Protein AF-0000000086360581 (afdb_homodimer)

InterPro domains:
  IPR015590 Aldehyde dehydrogenase domain [PF00171] (24-483)
  IPR016160 Aldehyde dehydrogenase, cysteine active site [PS00070] (280-291)
  IPR016161 Aldehyde/histidinol dehydrogenase [SSF53720] (8-486)
  IPR016162 Aldehyde dehydrogenase, N-terminal [G3DSA:3.40.605.10] (23-482)
  IPR016163 Aldehyde dehydrogenase, C-terminal [G3DSA:3.40.309.10] (256-456)
  IPR029510 Aldehyde dehydrogenase, glutamic acid active site [PS00687] (252-259)

pLDDT: mean 97.23, std 5.76, range [29.47, 99.0]

Nearest PDB structures (foldseek):
  4u3w-assembly1_A  TM=9.763E-01  e=4.351E-63  Burkholderia cenocepacia J2315
  4oub-assembly1_B  TM=9.776E-01  e=4.969E-62  Pseudomonas fluorescens
  2d4e-assembly1_C  TM=9.690E-01  e=3.690E-59  Thermus thermophilus HB8
  9koi-assembly1_B  TM=9.651E-01  e=5.822E-56  Pseudomonas aeruginosa PAO1
  6rtu-assembly1_A-2  TM=9.399E-01  e=2.747E-42  Streptomyces clavuligerus

Secondary structure (DSSP, 8-state):
------PEEP-EEETTEEE--S-EEEEEETTTTEEEEEEE---HHHHHHHHHHHHHHHHHHHHS-HHHHHHHHHHHHHHHHHTHHHHHHHHHHHH---HHHIIIIIHHHHHHHHHHHHHHTTS----EEEEGGGTEEEEEEEEE-SEEEEEE-SSSHHHHHHHHHHHHHHTT-EEEEEE-TTS-HHHHHHHHHHHHHTPPTTTEEE----IIIIIHHHHT-TT--EEEEES-HHHHHHHHHHHGGGT-EEEEE----EEEEE-TTS-HHHHHHHHHHHHHGGGG-STT-EEEEEEEGGGHHHHHHHHHHHHHTS-B--TT-TT-SB---S-HHHHHHHHHHHHHHHHTT-EEEESTTTS-----GGGTTS-----EEEES--TTSHHHHS---SSEEEEEEE--HHHHHHHHH-SSEESEEEEE-S-HHHHHHHHHHS--SEEEESSS----TTS-B--EETTEES-BSHHHHHHHTEEEEEEEEE-/-------EE--EEETTEEE--S-EEEEEETTTTEEEEEEE---HHHHHHHHHHHHHHHHHHHHS-HHHHHHHHHHHHHHHHHTHHHHHHHHHHHH---HHHIIIIIHHHHHHHHHHHHHHTTS----EEEEGGGTEEEEEEEEE-SEEEEEE-SSSHHHHHHHHHHHHHHTT-EEEEEE-TTS-HHHHHHHHHHHHHTPPTTTEEE----IIIIIHHHHT-TT--EEEEES-HHHHHHHHHHHGGGT-EEEEE----EEEEE-TTS-HHHHHHHHHHHHHGGGG-STT-EEEEEEEGGGHHHHHHHHHHHHHTS-B--TT-TT-SB---S-HHHHHHHHHHHHHHHHTT-EEEESTTTS-----GGGTTS-----EEEES--TTSHHHHS---SSEEEEEEE--HHHHHHHHH-SSEESEEEEE-S-HHHHHHHHHHS--SEEEESSS----TTS-B--EETTEES-BSHHHHHHHTEEEEEEEEE-

Structure (mmCIF, N/CA/C/O backbone):
data_AF-0000000086360581-model_v1
#
loop_
_entity.id
_entity.type
_entity.pdbx_description
1 polymer '2-aminomuconic semialdehyde dehydrogenase'
#
loop_
_atom_site.group_PDB
_atom_site.id
_atom_site.type_symbol
_atom_site.label_atom_id
_atom_site.label_alt_id
_atom_site.label_comp_id
_atom_site.label_asym_id
_atom_site.label_entity_id
_atom_site.label_seq_id
_atom_site.pdbx_PDB_ins_code
_atom_site.Cartn_x
_atom_site.Cartn_y
_atom_site.Cartn_z
_atom_site.occupancy
_atom_site.B_iso_or_equiv
_atom_site.auth_seq_id
_atom_site.auth_comp_id
_atom_site.auth_asym_id
_atom_site.auth_atom_id
_atom_site.pdbx_PDB_model_num
ATOM 1 N N . MET A 1 1 ? 27.453 -51.75 -7.883 1 30.14 1 MET A N 1
ATOM 2 C CA . MET A 1 1 ? 28.234 -50.594 -7.461 1 30.14 1 MET A CA 1
ATOM 3 C C . MET A 1 1 ? 27.438 -49.312 -7.648 1 30.14 1 MET A C 1
ATOM 5 O O . MET A 1 1 ? 27.266 -48.844 -8.773 1 30.14 1 MET A O 1
ATOM 9 N N . SER A 1 2 ? 26.281 -49.031 -6.965 1 37.03 2 SER A N 1
ATOM 10 C CA . SER A 1 2 ? 25.281 -47.969 -7.023 1 37.03 2 SER A CA 1
ATOM 11 C C . SER A 1 2 ? 25.953 -46.594 -6.992 1 37.03 2 SER A C 1
ATOM 13 O O . SER A 1 2 ? 26.656 -46.25 -6.043 1 37.03 2 SER A O 1
ATOM 15 N N . GLY A 1 3 ? 26.547 -46.062 -8 1 41.84 3 GLY A N 1
ATOM 16 C CA . GLY A 1 3 ? 27.328 -44.844 -8.109 1 41.84 3 GLY A CA 1
ATOM 17 C C . GLY A 1 3 ? 26.781 -43.719 -7.293 1 41.84 3 GLY A C 1
ATOM 18 O O . GLY A 1 3 ? 25.609 -43.344 -7.434 1 41.84 3 GLY A O 1
ATOM 19 N N . THR A 1 4 ? 27.266 -43.406 -6.156 1 48.91 4 THR A N 1
ATOM 20 C CA . THR A 1 4 ? 26.953 -42.344 -5.199 1 48.91 4 THR A CA 1
ATOM 21 C C . THR A 1 4 ? 26.766 -41.031 -5.914 1 48.91 4 THR A C 1
ATOM 23 O O . THR A 1 4 ? 27.719 -40.5 -6.484 1 48.91 4 THR A O 1
ATOM 26 N N . ARG A 1 5 ? 25.625 -40.844 -6.57 1 62.75 5 ARG A N 1
ATOM 27 C CA . ARG A 1 5 ? 25.328 -39.625 -7.297 1 62.75 5 ARG A CA 1
ATOM 28 C C . ARG A 1 5 ? 25.703 -38.406 -6.473 1 62.75 5 ARG A C 1
ATOM 30 O O . ARG A 1 5 ? 25.328 -38.281 -5.309 1 62.75 5 ARG A O 1
ATOM 37 N N . GLU A 1 6 ? 26.797 -37.781 -6.691 1 81.5 6 GLU A N 1
ATOM 38 C CA . GLU A 1 6 ? 27.312 -36.594 -6.055 1 81.5 6 GLU A CA 1
ATOM 39 C C . GLU A 1 6 ? 26.219 -35.531 -5.934 1 81.5 6 GLU A C 1
ATOM 41 O O . GLU A 1 6 ? 25.562 -35.188 -6.914 1 81.5 6 GLU A O 1
ATOM 46 N N . LEU A 1 7 ? 25.828 -35.219 -4.66 1 91.38 7 LEU A N 1
ATOM 47 C CA . LEU A 1 7 ? 24.812 -34.219 -4.328 1 91.38 7 LEU A CA 1
ATOM 48 C C . LEU A 1 7 ? 25.234 -32.844 -4.812 1 91.38 7 LEU A C 1
ATOM 50 O O . LEU A 1 7 ? 26.406 -32.469 -4.707 1 91.38 7 LEU A O 1
ATOM 54 N N . LEU A 1 8 ? 24.375 -32.188 -5.465 1 94.94 8 LEU A N 1
ATOM 55 C CA . LEU A 1 8 ? 24.578 -30.797 -5.828 1 94.94 8 LEU A CA 1
ATOM 56 C C . LEU A 1 8 ? 24.594 -29.922 -4.586 1 94.94 8 LEU A C 1
ATOM 58 O O . LEU A 1 8 ? 23.625 -29.906 -3.818 1 94.94 8 LEU A O 1
ATOM 62 N N . MET A 1 9 ? 25.703 -29.25 -4.285 1 96.94 9 MET A N 1
ATOM 63 C CA . MET A 1 9 ? 25.828 -28.344 -3.152 1 96.94 9 MET A CA 1
ATOM 64 C C . MET A 1 9 ? 25.641 -26.891 -3.59 1 96.94 9 MET A C 1
ATOM 66 O O . MET A 1 9 ? 26.453 -26.344 -4.344 1 96.94 9 MET A O 1
ATOM 70 N N . LEU A 1 10 ? 24.625 -26.25 -3.111 1 98.19 10 LEU A N 1
ATOM 71 C CA . LEU A 1 10 ? 24.359 -24.859 -3.482 1 98.19 10 LEU A CA 1
ATOM 72 C C . LEU A 1 10 ? 25.078 -23.906 -2.549 1 98.19 10 LEU A C 1
ATOM 74 O O . LEU A 1 10 ? 25.5 -24.281 -1.459 1 98.19 10 LEU A O 1
ATOM 78 N N . GLU A 1 11 ? 25.234 -22.688 -2.945 1 98.56 11 GLU A N 1
ATOM 79 C CA . GLU A 1 11 ? 25.844 -21.594 -2.197 1 98.56 11 GLU A CA 1
ATOM 80 C C . GLU A 1 11 ? 24.984 -20.328 -2.268 1 98.56 11 GLU A C 1
ATOM 82 O O . GLU A 1 11 ? 24.25 -20.125 -3.236 1 98.56 11 GLU A O 1
ATOM 87 N N . ASN A 1 12 ? 25.094 -19.531 -1.185 1 98.81 12 ASN A N 1
ATOM 88 C CA . ASN A 1 12 ? 24.531 -18.188 -1.281 1 98.81 12 ASN A CA 1
ATOM 89 C C . ASN A 1 12 ? 25.297 -17.344 -2.309 1 98.81 12 ASN A C 1
ATOM 91 O O . ASN A 1 12 ? 26.438 -17.656 -2.652 1 98.81 12 ASN A O 1
ATOM 95 N N . PHE A 1 13 ? 24.672 -16.375 -2.852 1 98.88 13 PHE A N 1
ATOM 96 C CA . PHE A 1 13 ? 25.297 -15.414 -3.742 1 98.88 13 PHE A CA 1
ATOM 97 C C . PHE A 1 13 ? 25.219 -14.008 -3.162 1 98.88 13 PHE A C 1
ATOM 99 O O . PHE A 1 13 ? 24.141 -13.391 -3.162 1 98.88 13 PHE A O 1
ATOM 106 N N . ILE A 1 14 ? 26.281 -13.477 -2.631 1 98.88 14 ILE A N 1
ATOM 107 C CA . ILE A 1 14 ? 26.344 -12.18 -1.964 1 98.88 14 ILE A CA 1
ATOM 108 C C . ILE A 1 14 ? 27.547 -11.391 -2.49 1 98.88 14 ILE A C 1
ATOM 110 O O . ILE A 1 14 ? 28.656 -11.906 -2.562 1 98.88 14 ILE A O 1
ATOM 114 N N . ASP A 1 15 ? 27.281 -10.203 -2.945 1 98.75 15 ASP A N 1
ATOM 115 C CA . ASP A 1 15 ? 28.328 -9.297 -3.412 1 98.75 15 ASP A CA 1
ATOM 116 C C . ASP A 1 15 ? 29.078 -9.891 -4.602 1 98.75 15 ASP A C 1
ATOM 118 O O . ASP A 1 15 ? 30.297 -9.781 -4.691 1 98.75 15 ASP A O 1
ATOM 122 N N . GLY A 1 16 ? 28.297 -10.57 -5.426 1 98.44 16 GLY A N 1
ATOM 123 C CA . GLY A 1 16 ? 28.859 -11.102 -6.656 1 98.44 16 GLY A CA 1
ATOM 124 C C . GLY A 1 16 ? 29.672 -12.375 -6.449 1 98.44 16 GLY A C 1
ATOM 125 O O . GLY A 1 16 ? 30.375 -12.82 -7.348 1 98.44 16 GLY A O 1
ATOM 126 N N . LYS A 1 17 ? 29.531 -12.961 -5.27 1 98.69 17 LYS A N 1
ATOM 127 C CA . LYS A 1 17 ? 30.328 -14.141 -4.949 1 98.69 17 LYS A CA 1
ATOM 128 C C . LYS A 1 17 ? 29.469 -15.258 -4.383 1 98.69 17 LYS A C 1
ATOM 130 O O . LYS A 1 17 ? 28.5 -14.992 -3.658 1 98.69 17 LYS A O 1
ATOM 135 N N . PHE A 1 18 ? 29.828 -16.453 -4.746 1 98.56 18 PHE A N 1
ATOM 136 C CA . PHE A 1 18 ? 29.219 -17.625 -4.133 1 98.56 18 PHE A CA 1
ATOM 137 C C . PHE A 1 18 ? 29.844 -17.906 -2.77 1 98.56 18 PHE A C 1
ATOM 139 O O . PHE A 1 18 ? 31.062 -17.969 -2.641 1 98.56 18 PHE A O 1
ATOM 146 N N . LEU A 1 19 ? 29 -18.016 -1.766 1 97.94 19 LEU A N 1
ATOM 147 C CA . LEU A 1 19 ? 29.469 -18.219 -0.399 1 97.94 19 LEU A CA 1
ATOM 148 C C . LEU A 1 19 ? 28.844 -19.469 0.21 1 97.94 19 LEU A C 1
ATOM 150 O O . LEU A 1 19 ? 27.609 -19.594 0.229 1 97.94 19 LEU A O 1
ATOM 154 N N . PRO A 1 20 ? 29.672 -20.344 0.742 1 93.5 20 PRO A N 1
ATOM 155 C CA . PRO A 1 20 ? 29.109 -21.516 1.408 1 93.5 20 PRO A CA 1
ATOM 156 C C . PRO A 1 20 ? 28.469 -21.188 2.752 1 93.5 20 PRO A C 1
ATOM 158 O O . PRO A 1 20 ? 28.562 -20.047 3.219 1 93.5 20 PRO A O 1
ATOM 161 N N . CYS A 1 21 ? 27.766 -22.078 3.234 1 95.38 21 CYS A N 1
ATOM 162 C CA . CYS A 1 21 ? 27.125 -21.969 4.535 1 95.38 21 CYS A CA 1
ATOM 163 C C . CYS A 1 21 ? 27.562 -23.094 5.469 1 95.38 21 CYS A C 1
ATOM 165 O O . CYS A 1 21 ? 28.094 -24.109 5.016 1 95.38 21 CYS A O 1
ATOM 167 N N . HIS A 1 22 ? 27.406 -22.859 6.785 1 94.12 22 HIS A N 1
ATOM 168 C CA . HIS A 1 22 ? 27.812 -23.859 7.766 1 94.12 22 HIS A CA 1
ATOM 169 C C . HIS A 1 22 ? 26.766 -24.969 7.895 1 94.12 22 HIS A C 1
ATOM 171 O O . HIS A 1 22 ? 27.078 -26.078 8.344 1 94.12 22 HIS A O 1
ATOM 177 N N . SER A 1 23 ? 25.594 -24.656 7.578 1 96.69 23 SER A N 1
ATOM 178 C CA . SER A 1 23 ? 24.484 -25.594 7.703 1 96.69 23 SER A CA 1
ATOM 179 C C . SER A 1 23 ? 23.688 -25.672 6.406 1 96.69 23 SER A C 1
ATOM 181 O O . SER A 1 23 ? 23.547 -24.688 5.688 1 96.69 23 SER A O 1
ATOM 183 N N . TYR A 1 24 ? 23.188 -26.922 6.098 1 97.81 24 TYR A N 1
ATOM 184 C CA . TYR A 1 24 ? 22.469 -27.172 4.859 1 97.81 24 TYR A CA 1
ATOM 185 C C . TYR A 1 24 ? 21.188 -27.953 5.125 1 97.81 24 TYR A C 1
ATOM 187 O O . TYR A 1 24 ? 21.078 -28.656 6.133 1 97.81 24 TYR A O 1
ATOM 195 N N . ILE A 1 25 ? 20.234 -27.766 4.215 1 97.38 25 ILE A N 1
ATOM 196 C CA . ILE A 1 25 ? 18.984 -28.516 4.223 1 97.38 25 ILE A CA 1
ATOM 197 C C . ILE A 1 25 ? 18.938 -29.453 3.02 1 97.38 25 ILE A C 1
ATOM 199 O O . ILE A 1 25 ? 19.391 -29.094 1.93 1 97.38 25 ILE A O 1
ATOM 203 N N . ASP A 1 26 ? 18.391 -30.609 3.262 1 97.5 26 ASP A N 1
ATOM 204 C CA . ASP A 1 26 ? 18.188 -31.547 2.168 1 97.5 26 ASP A CA 1
ATOM 205 C C . ASP A 1 26 ? 17.109 -31.047 1.209 1 97.5 26 ASP A C 1
ATOM 207 O O . ASP A 1 26 ? 16.078 -30.531 1.642 1 97.5 26 ASP A O 1
ATOM 211 N N . SER A 1 27 ? 17.391 -31.141 -0.024 1 96.94 27 SER A N 1
ATOM 212 C CA . SER A 1 27 ? 16.391 -30.906 -1.059 1 96.94 27 SER A CA 1
ATOM 213 C C . SER A 1 27 ? 16.109 -32.156 -1.861 1 96.94 27 SER A C 1
ATOM 215 O O . SER A 1 27 ? 17.031 -32.844 -2.295 1 96.94 27 SER A O 1
ATOM 217 N N . TYR A 1 28 ? 14.883 -32.469 -1.995 1 97.69 28 TYR A N 1
ATOM 218 C CA . TYR A 1 28 ? 14.453 -33.719 -2.55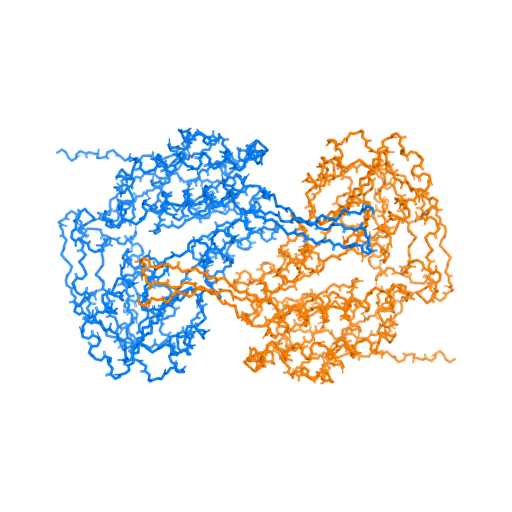5 1 97.69 28 TYR A CA 1
ATOM 219 C C . TYR A 1 28 ? 14 -33.562 -4 1 97.69 28 TYR A C 1
ATOM 221 O O . TYR A 1 28 ? 13.422 -32.531 -4.367 1 97.69 28 TYR A O 1
ATOM 229 N N . ASP A 1 29 ? 14.305 -34.562 -4.836 1 98.06 29 ASP A N 1
ATOM 230 C CA . ASP A 1 29 ? 13.617 -34.75 -6.113 1 98.06 29 ASP A CA 1
ATOM 231 C C . ASP A 1 29 ? 12.219 -35.312 -5.91 1 98.06 29 ASP A C 1
ATOM 233 O O . ASP A 1 29 ? 12.078 -36.5 -5.598 1 98.06 29 ASP A O 1
ATOM 237 N N . PRO A 1 30 ? 11.18 -34.5 -6.152 1 98.5 30 PRO A N 1
ATOM 238 C CA . PRO A 1 30 ? 9.82 -34.969 -5.844 1 98.5 30 PRO A CA 1
ATOM 239 C C . PRO A 1 30 ? 9.422 -36.188 -6.645 1 98.5 30 PRO A C 1
ATOM 241 O O . PRO A 1 30 ? 8.562 -36.969 -6.211 1 98.5 30 PRO A O 1
ATOM 244 N N . SER A 1 31 ? 10.016 -36.438 -7.805 1 98.38 31 SER A N 1
ATOM 245 C CA . SER A 1 31 ? 9.609 -37.531 -8.68 1 98.38 31 SER A CA 1
ATOM 246 C C . SER A 1 31 ? 10.141 -38.875 -8.18 1 98.38 31 SER A C 1
ATOM 248 O O . SER A 1 31 ? 9.648 -39.938 -8.578 1 98.38 31 SER A O 1
ATOM 250 N N . THR A 1 32 ? 11.211 -38.844 -7.289 1 97.81 32 THR A N 1
ATOM 251 C CA . THR A 1 32 ? 11.797 -40.094 -6.805 1 97.81 32 THR A CA 1
ATOM 252 C C . THR A 1 32 ? 11.734 -40.188 -5.281 1 97.81 32 THR A C 1
ATOM 254 O O . THR A 1 32 ? 11.859 -41.25 -4.703 1 97.81 32 THR A O 1
ATOM 257 N N . GLY A 1 33 ? 11.68 -39 -4.621 1 97.38 33 GLY A N 1
ATOM 258 C CA . GLY A 1 33 ? 11.711 -38.938 -3.168 1 97.38 33 GLY A CA 1
ATOM 259 C C . GLY A 1 33 ? 13.117 -39 -2.602 1 97.38 33 GLY A C 1
ATOM 260 O O . GLY A 1 33 ? 13.297 -39.188 -1.394 1 97.38 33 GLY A O 1
ATOM 261 N N . GLU A 1 34 ? 14.102 -38.812 -3.432 1 97.19 34 GLU A N 1
ATOM 262 C CA . GLU A 1 34 ? 15.492 -38.906 -3.004 1 97.19 34 GLU A CA 1
ATOM 263 C C . GLU A 1 34 ? 16.125 -37.531 -2.887 1 97.19 34 GLU A C 1
ATOM 265 O O . GLU A 1 34 ? 15.789 -36.594 -3.643 1 97.19 34 GLU A O 1
ATOM 270 N N . VAL A 1 35 ? 17.062 -37.438 -1.945 1 97.5 35 VAL A N 1
ATOM 271 C CA . VAL A 1 35 ? 17.828 -36.188 -1.821 1 97.5 35 VAL A CA 1
ATOM 272 C C . VAL A 1 35 ? 18.781 -36.062 -3.006 1 97.5 35 VAL A C 1
ATOM 274 O O . VAL A 1 35 ? 19.516 -37 -3.34 1 97.5 35 VAL A O 1
ATOM 277 N N . TYR A 1 36 ? 18.781 -34.938 -3.689 1 95.94 36 TYR A N 1
ATOM 278 C CA . TYR A 1 36 ? 19.703 -34.781 -4.824 1 95.94 36 TYR A CA 1
ATOM 279 C C . TYR A 1 36 ? 20.516 -33.531 -4.707 1 95.94 36 TYR A C 1
ATOM 281 O O . TYR A 1 36 ? 21.484 -33.312 -5.449 1 95.94 36 TYR A O 1
ATOM 289 N N . CYS A 1 37 ? 20.047 -32.656 -3.764 1 95.81 37 CYS A N 1
ATOM 290 C CA . CYS A 1 37 ? 20.688 -31.375 -3.607 1 95.81 37 CYS A CA 1
ATOM 291 C C . CYS A 1 37 ? 20.688 -30.938 -2.146 1 95.81 37 CYS A C 1
ATOM 293 O O . CYS A 1 37 ? 19.859 -31.391 -1.358 1 95.81 37 CYS A O 1
ATOM 295 N N . LYS A 1 38 ? 21.75 -30.078 -1.767 1 97.75 38 LYS A N 1
ATOM 296 C CA . LYS A 1 38 ? 21.828 -29.438 -0.457 1 97.75 38 LYS A CA 1
ATOM 297 C C . LYS A 1 38 ? 21.734 -27.922 -0.582 1 97.75 38 LYS A C 1
ATOM 299 O O . LYS A 1 38 ? 22.484 -27.312 -1.354 1 97.75 38 LYS A O 1
ATOM 304 N N . VAL A 1 39 ? 20.875 -27.297 0.177 1 98.19 39 VAL A N 1
ATOM 305 C CA . VAL A 1 39 ? 20.594 -25.875 0.113 1 98.19 39 VAL A CA 1
ATOM 306 C C . VAL A 1 39 ? 21.078 -25.188 1.397 1 98.19 39 VAL A C 1
ATOM 308 O O . VAL A 1 39 ? 20.844 -25.703 2.496 1 98.19 39 VAL A O 1
ATOM 311 N N . PRO A 1 40 ? 21.734 -24.016 1.276 1 98.56 40 PRO A N 1
ATOM 312 C CA . PRO A 1 40 ? 22.172 -23.328 2.488 1 98.56 40 PRO A CA 1
ATOM 313 C C . PRO A 1 40 ? 21.047 -23.094 3.482 1 98.56 40 PRO A C 1
ATOM 315 O O . PRO A 1 40 ? 19.938 -22.688 3.084 1 98.56 40 PRO A O 1
ATOM 318 N N . ASN A 1 41 ? 21.266 -23.438 4.699 1 98.38 41 ASN A N 1
ATOM 319 C CA . ASN A 1 41 ? 20.406 -23.078 5.82 1 98.38 41 ASN A CA 1
ATOM 320 C C . ASN A 1 41 ? 20.891 -21.812 6.527 1 98.38 41 ASN A C 1
ATOM 322 O O . ASN A 1 41 ? 21.297 -21.859 7.688 1 98.38 41 ASN A O 1
ATOM 326 N N . SER A 1 42 ? 20.734 -20.672 5.832 1 98.5 42 SER A N 1
ATOM 327 C CA . SER A 1 42 ? 21.312 -19.391 6.25 1 98.5 42 SER A CA 1
ATOM 328 C C . SER A 1 42 ? 20.484 -18.75 7.355 1 98.5 42 SER A C 1
ATOM 330 O O . SER A 1 42 ? 19.469 -19.297 7.777 1 98.5 42 SER A O 1
ATOM 332 N N . GLY A 1 43 ? 21 -17.625 7.867 1 97.69 43 GLY A N 1
ATOM 333 C CA . GLY A 1 43 ? 20.328 -16.891 8.922 1 97.69 43 GLY A CA 1
ATOM 334 C C . GLY A 1 43 ? 20.672 -15.406 8.914 1 97.69 43 GLY A C 1
ATOM 335 O O . GLY A 1 43 ? 20.844 -14.812 7.848 1 97.69 43 GLY A O 1
ATOM 336 N N . LYS A 1 44 ? 20.688 -14.828 10.102 1 98.12 44 LYS A N 1
ATOM 337 C CA . LYS A 1 44 ? 20.844 -13.383 10.281 1 98.12 44 LYS A CA 1
ATOM 338 C C . LYS A 1 44 ? 22.203 -12.914 9.75 1 98.12 44 LYS A C 1
ATOM 340 O O . LYS A 1 44 ? 22.312 -11.82 9.195 1 98.12 44 LYS A O 1
ATOM 345 N N . GLU A 1 45 ? 23.203 -13.719 9.93 1 98.19 45 GLU A N 1
ATOM 346 C CA . GLU A 1 45 ? 24.547 -13.336 9.516 1 98.19 45 GLU A CA 1
ATOM 347 C C . GLU A 1 45 ? 24.625 -13.141 8.008 1 98.19 45 GLU A C 1
ATOM 349 O O . GLU A 1 45 ? 25.234 -12.172 7.531 1 98.19 45 GLU A O 1
ATOM 354 N N . GLU A 1 46 ? 24.094 -14.086 7.312 1 98.69 46 GLU A N 1
ATOM 355 C CA . GLU A 1 46 ? 24.094 -13.984 5.855 1 98.69 46 GLU A CA 1
ATOM 356 C C . GLU A 1 46 ? 23.266 -12.797 5.383 1 98.69 46 GLU A C 1
ATOM 358 O O . GLU A 1 46 ? 23.625 -12.125 4.418 1 98.69 46 GLU A O 1
ATOM 363 N N . ILE A 1 47 ? 22.141 -12.508 6.039 1 98.81 47 ILE A N 1
ATOM 364 C CA . ILE A 1 47 ? 21.312 -11.375 5.688 1 98.81 47 ILE A CA 1
ATOM 365 C C . ILE A 1 47 ? 22.062 -10.07 5.949 1 98.81 47 ILE A C 1
ATOM 367 O O . ILE A 1 47 ? 22.016 -9.141 5.137 1 98.81 47 ILE A O 1
ATOM 371 N N . GLU A 1 48 ? 22.781 -10 7.051 1 98.81 48 GLU A N 1
ATOM 372 C CA . GLU A 1 48 ? 23.562 -8.805 7.348 1 98.81 48 GLU A CA 1
ATOM 373 C C . GLU A 1 48 ? 24.625 -8.555 6.266 1 98.81 48 GLU A C 1
ATOM 375 O O . GLU A 1 48 ? 24.828 -7.414 5.848 1 98.81 48 GLU A O 1
ATOM 380 N N . ALA A 1 49 ? 25.266 -9.648 5.871 1 98.81 49 ALA A N 1
ATOM 381 C CA . ALA A 1 49 ? 26.25 -9.531 4.809 1 98.81 49 ALA A CA 1
ATOM 382 C C . ALA A 1 49 ? 25.625 -9.055 3.506 1 98.81 49 ALA A C 1
ATOM 384 O O . ALA A 1 49 ? 26.188 -8.227 2.795 1 98.81 49 ALA A O 1
ATOM 385 N N . ALA A 1 50 ? 24.469 -9.609 3.184 1 98.94 50 ALA A N 1
ATOM 386 C CA . ALA A 1 50 ? 23.75 -9.227 1.972 1 98.94 50 ALA A CA 1
ATOM 387 C C . ALA A 1 50 ? 23.328 -7.762 2.031 1 98.94 50 ALA A C 1
ATOM 389 O O . ALA A 1 50 ? 23.391 -7.047 1.025 1 98.94 50 ALA A O 1
ATOM 390 N N . VAL A 1 51 ? 22.844 -7.285 3.215 1 98.94 51 VAL A N 1
ATOM 391 C CA . VAL A 1 51 ? 22.422 -5.898 3.387 1 98.94 51 VAL A CA 1
ATOM 392 C C . VAL A 1 51 ? 23.625 -4.965 3.188 1 98.94 51 VAL A C 1
ATOM 394 O O . VAL A 1 51 ? 23.5 -3.934 2.52 1 98.94 51 VAL A O 1
ATOM 397 N N . GLU A 1 52 ? 24.734 -5.312 3.76 1 98.88 52 GLU A N 1
ATOM 398 C CA . GLU A 1 52 ? 25.938 -4.512 3.594 1 98.88 52 GLU A CA 1
ATOM 399 C C . GLU A 1 52 ? 26.328 -4.391 2.121 1 98.88 52 GLU A C 1
ATOM 401 O O . GLU A 1 52 ? 26.656 -3.303 1.649 1 98.88 52 GLU A O 1
ATOM 406 N N . ALA A 1 53 ? 26.281 -5.512 1.444 1 98.94 53 ALA A N 1
ATOM 407 C CA . ALA A 1 53 ? 26.609 -5.531 0.022 1 98.94 53 ALA A CA 1
ATOM 408 C C . ALA A 1 53 ? 25.625 -4.688 -0.783 1 98.94 53 ALA A C 1
ATOM 410 O O . ALA A 1 53 ? 26.031 -3.895 -1.636 1 98.94 53 ALA A O 1
ATOM 411 N N . ALA A 1 54 ? 24.344 -4.887 -0.563 1 98.94 54 ALA A N 1
ATOM 412 C CA . ALA A 1 54 ? 23.297 -4.168 -1.276 1 98.94 54 ALA A CA 1
ATOM 413 C C . ALA A 1 54 ? 23.391 -2.664 -1.021 1 98.94 54 ALA A C 1
ATOM 415 O O . ALA A 1 54 ? 23.25 -1.861 -1.946 1 98.94 54 ALA A O 1
ATOM 416 N N . ARG A 1 55 ? 23.609 -2.312 0.254 1 98.69 55 ARG A N 1
ATOM 417 C CA . ARG A 1 55 ? 23.75 -0.912 0.634 1 98.69 55 ARG A CA 1
ATOM 418 C C . ARG A 1 55 ? 24.922 -0.262 -0.106 1 98.69 55 ARG A C 1
ATOM 420 O O . ARG A 1 55 ? 24.797 0.862 -0.598 1 98.69 55 ARG A O 1
ATOM 427 N N . ALA A 1 56 ? 26.031 -0.955 -0.163 1 98.75 56 ALA A N 1
ATOM 428 C CA . ALA A 1 56 ? 27.234 -0.429 -0.797 1 98.75 56 ALA A CA 1
ATOM 429 C C . ALA A 1 56 ? 27.031 -0.242 -2.297 1 98.75 56 ALA A C 1
ATOM 431 O O . ALA A 1 56 ? 27.578 0.685 -2.895 1 98.75 56 ALA A O 1
ATOM 432 N N . ALA A 1 57 ? 26.219 -1.042 -2.904 1 98.88 57 ALA A N 1
ATOM 433 C CA . ALA A 1 57 ? 26.031 -1.037 -4.352 1 98.88 57 ALA A CA 1
ATOM 434 C C . ALA A 1 57 ? 24.969 -0.016 -4.762 1 98.88 57 ALA A C 1
ATOM 436 O O . ALA A 1 57 ? 24.938 0.425 -5.914 1 98.88 57 ALA A O 1
ATOM 437 N N . PHE A 1 58 ? 24.125 0.427 -3.91 1 98.69 58 PHE A N 1
ATOM 438 C CA . PHE A 1 58 ? 22.906 1.169 -4.211 1 98.69 58 PHE A CA 1
ATOM 439 C C . PHE A 1 58 ? 23.234 2.518 -4.84 1 98.69 58 PHE A C 1
ATOM 441 O O . PHE A 1 58 ? 22.672 2.883 -5.871 1 98.69 58 PHE A O 1
ATOM 448 N N . PRO A 1 59 ? 24.188 3.311 -4.238 1 97.31 59 PRO A N 1
ATOM 449 C CA . PRO A 1 59 ? 24.422 4.641 -4.801 1 97.31 59 PRO A CA 1
ATOM 450 C C . PRO A 1 59 ? 24.844 4.598 -6.266 1 97.31 59 PRO A C 1
ATOM 452 O O . PRO A 1 59 ? 24.344 5.375 -7.082 1 97.31 59 PRO A O 1
ATOM 455 N N . SER A 1 60 ? 25.672 3.654 -6.605 1 98 60 SER A N 1
ATOM 456 C CA . SER A 1 60 ? 26.156 3.561 -7.984 1 98 60 SER A CA 1
ATOM 457 C C . SER A 1 60 ? 25.062 3.018 -8.906 1 98 60 SER A C 1
ATOM 459 O O . SER A 1 60 ? 24.844 3.541 -10 1 98 60 SER A O 1
ATOM 461 N N . TRP A 1 61 ? 24.359 2.039 -8.516 1 98.62 61 TRP A N 1
ATOM 462 C CA . TRP A 1 61 ? 23.344 1.41 -9.352 1 98.62 61 TRP A CA 1
ATOM 463 C C . TRP A 1 61 ? 22.156 2.346 -9.57 1 98.62 61 TRP A C 1
ATOM 465 O O . TRP A 1 61 ? 21.656 2.467 -10.688 1 98.62 61 TRP A O 1
ATOM 475 N N . SER A 1 62 ? 21.719 3 -8.516 1 97.75 62 SER A N 1
ATOM 476 C CA . SER A 1 62 ? 20.578 3.906 -8.594 1 97.75 62 SER A CA 1
ATOM 477 C C . SER A 1 62 ? 20.875 5.102 -9.492 1 97.75 62 SER A C 1
ATOM 479 O O . SER A 1 62 ? 19.969 5.742 -10.023 1 97.75 62 SER A O 1
ATOM 481 N N . SER A 1 63 ? 22.156 5.387 -9.641 1 95.94 63 SER A N 1
ATOM 482 C CA . SER A 1 63 ? 22.547 6.543 -10.43 1 95.94 63 SER A CA 1
ATOM 483 C C . SER A 1 63 ? 22.75 6.172 -11.898 1 95.94 63 SER A C 1
ATOM 485 O O . SER A 1 63 ? 22.859 7.047 -12.758 1 95.94 63 SER A O 1
ATOM 487 N N . CYS A 1 64 ? 22.75 4.844 -12.195 1 96.69 64 CYS A N 1
ATOM 488 C CA . CYS A 1 64 ? 22.812 4.402 -13.586 1 96.69 64 CYS A CA 1
ATOM 489 C C . CYS A 1 64 ? 21.562 4.852 -14.352 1 96.69 64 CYS A C 1
ATOM 491 O O . CYS A 1 64 ? 20.469 4.875 -13.797 1 96.69 64 CYS A O 1
ATOM 493 N N . SER A 1 65 ? 21.75 5.152 -15.625 1 96.75 65 SER A N 1
ATOM 494 C CA . SER A 1 65 ? 20.609 5.543 -16.438 1 96.75 65 SER A CA 1
ATOM 495 C C . SER A 1 65 ? 19.672 4.363 -16.688 1 96.75 65 SER A C 1
ATOM 497 O O . SER A 1 65 ? 20.109 3.209 -16.656 1 96.75 65 SER A O 1
ATOM 499 N N . PRO A 1 66 ? 18.422 4.637 -16.953 1 96.88 66 PRO A N 1
ATOM 500 C CA . PRO A 1 66 ? 17.5 3.555 -17.312 1 96.88 66 PRO A CA 1
ATOM 501 C C . PRO A 1 66 ? 18 2.74 -18.516 1 96.88 66 PRO A C 1
ATOM 503 O O . PRO A 1 66 ? 17.812 1.522 -18.562 1 96.88 66 PRO A O 1
ATOM 506 N N . HIS A 1 67 ? 18.656 3.424 -19.406 1 98 67 HIS A N 1
ATOM 507 C CA . HIS A 1 67 ? 19.172 2.746 -20.594 1 98 67 HIS A CA 1
ATOM 508 C C . HIS A 1 67 ? 20.266 1.742 -20.219 1 98 67 HIS A C 1
ATOM 510 O O . HIS A 1 67 ? 20.281 0.623 -20.734 1 98 67 HIS A O 1
ATOM 516 N N . GLU A 1 68 ? 21.125 2.111 -19.328 1 98.25 68 GLU A N 1
ATOM 517 C CA . GLU A 1 68 ? 22.188 1.218 -18.891 1 98.25 68 GLU A CA 1
ATOM 518 C C . GLU A 1 68 ? 21.625 0.018 -18.125 1 98.25 68 GLU A C 1
ATOM 520 O O . GLU A 1 68 ? 22.062 -1.117 -18.344 1 98.25 68 GLU A O 1
ATOM 525 N N . ARG A 1 69 ? 20.734 0.256 -17.266 1 98.69 69 ARG A N 1
ATOM 526 C CA . ARG A 1 69 ? 20.109 -0.841 -16.531 1 98.69 69 ARG A CA 1
ATOM 527 C C . ARG A 1 69 ? 19.359 -1.769 -17.484 1 98.69 69 ARG A C 1
ATOM 529 O O . ARG A 1 69 ? 19.406 -2.99 -17.328 1 98.69 69 ARG A O 1
ATOM 536 N N . SER A 1 70 ? 18.656 -1.15 -18.453 1 98.75 70 SER A N 1
ATOM 537 C CA . SER A 1 70 ? 17.938 -1.915 -19.469 1 98.75 70 SER A CA 1
ATOM 538 C C . SER A 1 70 ? 18.859 -2.859 -20.219 1 98.75 70 SER A C 1
ATOM 540 O O . SER A 1 70 ? 18.5 -4.004 -20.5 1 98.75 70 SER A O 1
ATOM 542 N N . GLN A 1 71 ? 20.031 -2.412 -20.547 1 98.69 71 GLN A N 1
ATOM 543 C CA . GLN A 1 71 ? 21 -3.238 -21.25 1 98.69 71 GLN A CA 1
ATOM 544 C C . GLN A 1 71 ? 21.422 -4.441 -20.406 1 98.69 71 GLN A C 1
ATOM 546 O O . GLN A 1 71 ? 21.531 -5.559 -20.922 1 98.69 71 GLN A O 1
ATOM 551 N N . VAL A 1 72 ? 21.641 -4.215 -19.172 1 98.69 72 VAL A N 1
ATOM 552 C CA . VAL A 1 72 ? 22 -5.297 -18.25 1 98.69 72 VAL A CA 1
ATOM 553 C C . VAL A 1 72 ? 20.875 -6.324 -18.203 1 98.69 72 VAL A C 1
ATOM 555 O O . VAL A 1 72 ? 21.125 -7.531 -18.266 1 98.69 72 VAL A O 1
ATOM 558 N N . LEU A 1 73 ? 19.609 -5.906 -18.094 1 98.88 73 LEU A N 1
ATOM 559 C CA . LEU A 1 73 ? 18.469 -6.801 -18.047 1 98.88 73 LEU A CA 1
ATOM 560 C C . LEU A 1 73 ? 18.344 -7.609 -19.328 1 98.88 73 LEU A C 1
ATOM 562 O O . LEU A 1 73 ? 18.047 -8.805 -19.297 1 98.88 73 LEU A O 1
ATOM 566 N N . ASN A 1 74 ? 18.578 -6.957 -20.453 1 98.88 74 ASN A N 1
ATOM 567 C CA . ASN A 1 74 ? 18.516 -7.656 -21.734 1 98.88 74 ASN A CA 1
ATOM 568 C C . ASN A 1 74 ? 19.625 -8.703 -21.859 1 98.88 74 ASN A C 1
ATOM 570 O O . ASN A 1 74 ? 19.406 -9.781 -22.406 1 98.88 74 ASN A O 1
ATOM 574 N N . ARG A 1 75 ? 20.812 -8.398 -21.359 1 98.88 75 ARG A N 1
ATOM 575 C CA . ARG A 1 75 ? 21.891 -9.398 -21.359 1 98.88 75 ARG A CA 1
ATOM 576 C C . ARG A 1 75 ? 21.516 -10.594 -20.484 1 98.88 75 ARG A C 1
ATOM 578 O O . ARG A 1 75 ? 21.797 -11.734 -20.828 1 98.88 75 ARG A O 1
ATOM 585 N N . LEU A 1 76 ? 20.922 -10.266 -19.359 1 98.69 76 LEU A N 1
ATOM 586 C CA . LEU A 1 76 ? 20.453 -11.344 -18.484 1 98.69 76 LEU A CA 1
ATOM 587 C C . LEU A 1 76 ? 19.422 -12.211 -19.219 1 98.69 76 LEU A C 1
ATOM 589 O O . LEU A 1 76 ? 19.469 -13.438 -19.125 1 98.69 76 LEU A O 1
ATOM 593 N N . ALA A 1 77 ? 18.484 -11.578 -19.906 1 98.81 77 ALA A N 1
ATOM 594 C CA . ALA A 1 77 ? 17.484 -12.297 -20.688 1 98.81 77 ALA A CA 1
ATOM 595 C C . ALA A 1 77 ? 18.125 -13.188 -21.734 1 98.81 77 ALA A C 1
ATOM 597 O O . ALA A 1 77 ? 17.734 -14.344 -21.922 1 98.81 77 ALA A O 1
ATOM 598 N N . ASP A 1 78 ? 19.125 -12.641 -22.391 1 98.81 78 ASP A N 1
ATOM 599 C CA . ASP A 1 78 ? 19.844 -13.398 -23.422 1 98.81 78 ASP A CA 1
ATOM 600 C C . ASP A 1 78 ? 20.5 -14.641 -22.812 1 98.81 78 ASP A C 1
ATOM 602 O O . ASP A 1 78 ? 20.406 -15.734 -23.375 1 98.81 78 ASP A O 1
ATOM 606 N N . LEU A 1 79 ? 21.172 -14.453 -21.75 1 98.81 79 LEU A N 1
ATOM 607 C CA . LEU A 1 79 ? 21.875 -15.547 -21.094 1 98.81 79 LEU A CA 1
ATOM 608 C C . LEU A 1 79 ? 20.906 -16.609 -20.594 1 98.81 79 LEU A C 1
ATOM 610 O O . LEU A 1 79 ? 21.188 -17.812 -20.688 1 98.81 79 LEU A O 1
ATOM 614 N N . LEU A 1 80 ? 19.797 -16.203 -20.062 1 98.69 80 LEU A N 1
ATOM 615 C CA . LEU A 1 80 ? 18.766 -17.141 -19.641 1 98.69 80 LEU A CA 1
ATOM 616 C C . LEU A 1 80 ? 18.25 -17.938 -20.828 1 98.69 80 LEU A C 1
ATOM 618 O O . LEU A 1 80 ? 18.078 -19.156 -20.75 1 98.69 80 LEU A O 1
ATOM 622 N N . GLU A 1 81 ? 17.984 -17.188 -21.875 1 98.5 81 GLU A N 1
ATOM 623 C CA . GLU A 1 81 ? 17.469 -17.828 -23.078 1 98.5 81 GLU A CA 1
ATOM 624 C C . GLU A 1 81 ? 18.453 -18.859 -23.609 1 98.5 81 GLU A C 1
ATOM 626 O O . GLU A 1 81 ? 18.062 -19.953 -24.047 1 98.5 81 GLU A O 1
ATOM 631 N N . GLN A 1 82 ? 19.719 -18.609 -23.531 1 98.5 82 GLN A N 1
ATOM 632 C CA . GLN A 1 82 ? 20.781 -19.516 -23.969 1 98.5 82 GLN A CA 1
ATOM 633 C C . GLN A 1 82 ? 20.875 -20.734 -23.062 1 98.5 82 GLN A C 1
ATOM 635 O O . GLN A 1 82 ? 21.328 -21.797 -23.484 1 98.5 82 GLN A O 1
ATOM 640 N N . SER A 1 83 ? 20.406 -20.578 -21.859 1 98.31 83 SER A N 1
ATOM 641 C CA . SER A 1 83 ? 20.516 -21.641 -20.859 1 98.31 83 SER A CA 1
ATOM 642 C C . SER A 1 83 ? 19.188 -22.344 -20.656 1 98.31 83 SER A C 1
ATOM 644 O O . SER A 1 83 ? 18.984 -23.031 -19.656 1 98.31 83 SER A O 1
ATOM 646 N N . LEU A 1 84 ? 18.234 -22.125 -21.453 1 98.44 84 LEU A N 1
ATOM 647 C CA . LEU A 1 84 ? 16.844 -22.5 -21.266 1 98.44 84 LEU A CA 1
ATOM 648 C C . LEU A 1 84 ? 16.719 -23.984 -20.969 1 98.44 84 LEU A C 1
ATOM 650 O O . LEU A 1 84 ? 16.031 -24.375 -20.016 1 98.44 84 LEU A O 1
ATOM 654 N N . GLU A 1 85 ? 17.406 -24.828 -21.719 1 98.19 85 GLU A N 1
ATOM 655 C CA . GLU A 1 85 ? 17.281 -26.281 -21.562 1 98.19 85 GLU A CA 1
ATOM 656 C C . GLU A 1 85 ? 17.812 -26.734 -20.203 1 98.19 85 GLU A C 1
ATOM 658 O O . GLU A 1 85 ? 17.172 -27.516 -19.5 1 98.19 85 GLU A O 1
ATOM 663 N N . ASP A 1 86 ? 19 -26.234 -19.844 1 98.44 86 ASP A N 1
ATOM 664 C CA . ASP A 1 86 ? 19.578 -26.594 -18.562 1 98.44 86 ASP A CA 1
ATOM 665 C C . ASP A 1 86 ? 18.688 -26.141 -17.406 1 98.44 86 ASP A C 1
ATOM 667 O O . ASP A 1 86 ? 18.5 -26.859 -16.422 1 98.44 86 ASP A O 1
ATOM 671 N N . LEU A 1 87 ? 18.172 -24.969 -17.547 1 98.75 87 LEU A N 1
ATOM 672 C CA . LEU A 1 87 ? 17.281 -24.422 -16.516 1 98.75 87 LEU A CA 1
ATOM 673 C C . LEU A 1 87 ? 15.992 -25.234 -16.438 1 98.75 87 LEU A C 1
ATOM 675 O O . LEU A 1 87 ? 15.484 -25.5 -15.352 1 98.75 87 LEU A O 1
ATOM 679 N N . ALA A 1 88 ? 15.453 -25.594 -17.594 1 98.62 88 ALA A N 1
ATOM 680 C CA . ALA A 1 88 ? 14.219 -26.375 -17.625 1 98.62 88 ALA A CA 1
ATOM 681 C C . ALA A 1 88 ? 14.406 -27.719 -16.938 1 98.62 88 ALA A C 1
ATOM 683 O O . ALA A 1 88 ? 13.555 -28.156 -16.172 1 98.62 88 ALA A O 1
ATOM 684 N N . GLN A 1 89 ? 15.547 -28.375 -17.25 1 98.25 89 GLN A N 1
ATOM 685 C CA . GLN A 1 89 ? 15.852 -29.656 -16.625 1 98.25 89 GLN A CA 1
ATOM 686 C C . GLN A 1 89 ? 15.969 -29.516 -15.109 1 98.25 89 GLN A C 1
ATOM 688 O O . GLN A 1 89 ? 15.414 -30.312 -14.359 1 98.25 89 GLN A O 1
ATOM 693 N N . ALA A 1 90 ? 16.672 -28.5 -14.742 1 98.31 90 ALA A N 1
ATOM 694 C CA . ALA A 1 90 ? 16.875 -28.266 -13.312 1 98.31 90 ALA A CA 1
ATOM 695 C C . ALA A 1 90 ? 15.562 -27.953 -12.617 1 98.31 90 ALA A C 1
ATOM 697 O O . ALA A 1 90 ? 15.305 -28.438 -11.508 1 98.31 90 ALA A O 1
ATOM 698 N N . GLU A 1 91 ? 14.734 -27.141 -13.234 1 98.12 91 GLU A N 1
ATOM 699 C CA . GLU A 1 91 ? 13.461 -26.734 -12.641 1 98.12 91 GLU A CA 1
ATOM 700 C C . GLU A 1 91 ? 12.523 -27.922 -12.492 1 98.12 91 GLU A C 1
ATOM 702 O O . GLU A 1 91 ? 11.867 -28.078 -11.461 1 98.12 91 GLU A O 1
ATOM 707 N N . SER A 1 92 ? 12.438 -28.719 -13.523 1 98.25 92 SER A N 1
ATOM 708 C CA . SER A 1 92 ? 11.602 -29.922 -13.508 1 98.25 92 SER A CA 1
ATOM 709 C C . SER A 1 92 ? 12.023 -30.859 -12.391 1 98.25 92 SER A C 1
ATOM 711 O O . SER A 1 92 ? 11.172 -31.375 -11.648 1 98.25 92 SER A O 1
ATOM 713 N N . LYS A 1 93 ? 13.297 -31.047 -12.266 1 97.88 93 LYS A N 1
ATOM 714 C CA . LYS A 1 93 ? 13.828 -31.938 -11.234 1 97.88 93 LYS A CA 1
ATOM 715 C C . LYS A 1 93 ? 13.578 -31.375 -9.844 1 97.88 93 LYS A C 1
ATOM 717 O O . LYS A 1 93 ? 13.266 -32.125 -8.906 1 97.88 93 LYS A O 1
ATOM 722 N N . ASP A 1 94 ? 13.734 -30.109 -9.75 1 97.75 94 ASP A N 1
ATOM 723 C CA . ASP A 1 94 ? 13.648 -29.406 -8.469 1 97.75 94 ASP A CA 1
ATOM 724 C C . ASP A 1 94 ? 12.203 -29.344 -7.977 1 97.75 94 ASP A C 1
ATOM 726 O O . ASP A 1 94 ? 11.953 -29.453 -6.773 1 97.75 94 ASP A O 1
ATOM 730 N N . GLN A 1 95 ? 11.234 -29.156 -8.781 1 98.19 95 GLN A N 1
ATOM 731 C CA . GLN A 1 95 ? 9.867 -28.844 -8.398 1 98.19 95 GLN A CA 1
ATOM 732 C C . GLN A 1 95 ? 8.938 -30.031 -8.641 1 98.19 95 GLN A C 1
ATOM 734 O O . GLN A 1 95 ? 7.863 -30.109 -8.047 1 98.19 95 GLN A O 1
ATOM 739 N N . GLY A 1 96 ? 9.312 -30.969 -9.539 1 98.25 96 GLY A N 1
ATOM 740 C CA . GLY A 1 96 ? 8.5 -32.125 -9.844 1 98.25 96 GLY A CA 1
ATOM 741 C C . GLY A 1 96 ? 7.613 -31.953 -11.062 1 98.25 96 GLY A C 1
ATOM 742 O O . GLY A 1 96 ? 6.996 -32.906 -11.539 1 98.25 96 GLY A O 1
ATOM 743 N N . LYS A 1 97 ? 7.582 -30.781 -11.695 1 98.56 97 LYS A N 1
ATOM 744 C CA . LYS A 1 97 ? 6.766 -30.516 -12.875 1 98.56 97 LYS A CA 1
ATOM 745 C C . LYS A 1 97 ? 7.328 -31.219 -14.102 1 98.56 97 LYS A C 1
ATOM 747 O O . LYS A 1 97 ? 8.492 -31.641 -14.109 1 98.56 97 LYS A O 1
ATOM 752 N N . THR A 1 98 ? 6.539 -31.281 -15.141 1 98.38 98 THR A N 1
ATOM 753 C CA . THR A 1 98 ? 7 -31.906 -16.375 1 98.38 98 THR A CA 1
ATOM 754 C C . THR A 1 98 ? 8.07 -31.047 -17.047 1 98.38 98 THR A C 1
ATOM 756 O O . THR A 1 98 ? 8.055 -29.812 -16.906 1 98.38 98 THR A O 1
ATOM 759 N N . LEU A 1 99 ? 8.961 -31.672 -17.656 1 98.25 99 LEU A N 1
ATOM 760 C CA . LEU A 1 99 ? 9.977 -30.953 -18.422 1 98.25 99 LEU A CA 1
ATOM 761 C C . LEU A 1 99 ? 9.328 -30.062 -19.484 1 98.25 99 LEU A C 1
ATOM 763 O O . LEU A 1 99 ? 9.805 -28.969 -19.75 1 98.25 99 LEU A O 1
ATOM 767 N N . THR A 1 100 ? 8.242 -30.562 -20.047 1 97.69 100 THR A N 1
ATOM 768 C CA . THR A 1 100 ? 7.516 -29.797 -21.047 1 97.69 100 THR A CA 1
ATOM 769 C C . THR A 1 100 ? 7.027 -28.469 -20.484 1 97.69 100 THR A C 1
ATOM 771 O O . THR A 1 100 ? 7.18 -27.422 -21.109 1 97.69 100 THR A O 1
ATOM 774 N N . MET A 1 101 ? 6.484 -28.5 -19.344 1 97.19 101 MET A N 1
ATOM 775 C CA . MET A 1 101 ? 5.996 -27.281 -18.703 1 97.19 101 MET A CA 1
ATOM 776 C C . MET A 1 101 ? 7.141 -26.312 -18.422 1 97.19 101 MET A C 1
ATOM 778 O O . MET A 1 101 ? 7.039 -25.125 -18.703 1 97.19 101 MET A O 1
ATOM 782 N N . ALA A 1 102 ? 8.234 -26.781 -17.844 1 98.12 102 ALA A N 1
ATOM 783 C CA . ALA A 1 102 ? 9.398 -25.938 -17.547 1 98.12 102 ALA A CA 1
ATOM 784 C C . ALA A 1 102 ? 9.953 -25.312 -18.812 1 98.12 102 ALA A C 1
ATOM 786 O O . ALA A 1 102 ? 10.352 -24.141 -18.812 1 98.12 102 ALA A O 1
ATOM 787 N N . ARG A 1 103 ? 9.914 -26.078 -19.906 1 97.44 103 ARG A N 1
ATOM 788 C CA . ARG A 1 103 ? 10.516 -25.688 -21.188 1 97.44 103 ARG A CA 1
ATOM 789 C C . ARG A 1 103 ? 9.641 -24.672 -21.906 1 97.44 103 ARG A C 1
ATOM 791 O O . ARG A 1 103 ? 10.156 -23.797 -22.625 1 97.44 103 ARG A O 1
ATOM 798 N N . THR A 1 104 ? 8.391 -24.734 -21.672 1 96.5 104 THR A N 1
ATOM 799 C CA . THR A 1 104 ? 7.508 -23.984 -22.547 1 96.5 104 THR A CA 1
ATOM 800 C C . THR A 1 104 ? 6.852 -22.828 -21.797 1 96.5 104 THR A C 1
ATOM 802 O O . THR A 1 104 ? 6.352 -21.875 -22.406 1 96.5 104 THR A O 1
ATOM 805 N N . ILE A 1 105 ? 6.875 -22.844 -20.484 1 94.5 105 ILE A N 1
ATOM 806 C CA . ILE A 1 105 ? 6.152 -21.812 -19.75 1 94.5 105 ILE A CA 1
ATOM 807 C C . ILE A 1 105 ? 7.098 -21.125 -18.766 1 94.5 105 ILE A C 1
ATOM 809 O O . ILE A 1 105 ? 7.477 -19.969 -18.969 1 94.5 105 ILE A O 1
ATOM 813 N N . ASP A 1 106 ? 7.68 -21.828 -17.844 1 95.06 106 ASP A N 1
ATOM 814 C CA . ASP A 1 106 ? 8.398 -21.25 -16.703 1 95.06 106 ASP A CA 1
ATOM 815 C C . ASP A 1 106 ? 9.633 -20.484 -17.172 1 95.06 106 ASP A C 1
ATOM 817 O O . ASP A 1 106 ? 9.805 -19.312 -16.859 1 95.06 106 ASP A O 1
ATOM 821 N N . ILE A 1 107 ? 10.492 -21.219 -17.844 1 98.25 107 ILE A N 1
ATOM 822 C CA . ILE A 1 107 ? 11.805 -20.656 -18.141 1 98.25 107 ILE A CA 1
ATOM 823 C C . ILE A 1 107 ? 11.672 -19.578 -19.203 1 98.25 107 ILE A C 1
ATOM 825 O O . ILE A 1 107 ? 12.219 -18.484 -19.062 1 98.25 107 ILE A O 1
ATOM 829 N N . PRO A 1 108 ? 10.812 -19.812 -20.25 1 98.25 108 PRO A N 1
ATOM 830 C CA . PRO A 1 108 ? 10.609 -18.719 -21.203 1 98.25 108 PRO A CA 1
ATOM 831 C C . PRO A 1 108 ? 10 -17.484 -20.562 1 98.25 108 PRO A C 1
ATOM 833 O O . PRO A 1 108 ? 10.344 -16.359 -20.938 1 98.25 108 PRO A O 1
ATOM 836 N N . ARG A 1 109 ? 9.117 -17.703 -19.656 1 98 109 ARG A N 1
ATOM 837 C CA . ARG A 1 109 ? 8.531 -16.562 -18.969 1 98 109 ARG A CA 1
ATOM 838 C C . ARG A 1 109 ? 9.578 -15.812 -18.156 1 98 109 ARG A C 1
ATOM 840 O O . ARG A 1 109 ? 9.508 -14.586 -18.031 1 98 109 ARG A O 1
ATOM 847 N N . SER A 1 110 ? 10.523 -16.5 -17.547 1 98.62 110 SER A N 1
ATOM 848 C CA . SER A 1 110 ? 11.617 -15.852 -16.828 1 98.62 110 SER A CA 1
ATOM 849 C C . SER A 1 110 ? 12.422 -14.945 -17.75 1 98.62 110 SER A C 1
ATOM 851 O O . SER A 1 110 ? 12.812 -13.844 -17.359 1 98.62 110 SER A O 1
ATOM 853 N N . VAL A 1 111 ? 12.641 -15.414 -19 1 98.75 111 VAL A N 1
ATOM 854 C CA . VAL A 1 111 ? 13.312 -14.609 -20.016 1 98.75 111 VAL A CA 1
ATOM 855 C C . VAL A 1 111 ? 12.484 -13.375 -20.328 1 98.75 111 VAL A C 1
ATOM 857 O O . VAL A 1 111 ? 13.008 -12.258 -20.344 1 98.75 111 VAL A O 1
ATOM 860 N N . GLN A 1 112 ? 11.219 -13.602 -20.5 1 98.56 112 GLN A N 1
ATOM 861 C CA . GLN A 1 112 ? 10.305 -12.531 -20.875 1 98.56 112 GLN A CA 1
ATOM 862 C C . GLN A 1 112 ? 10.211 -11.477 -19.781 1 98.56 112 GLN A C 1
ATOM 864 O O . GLN A 1 112 ? 10.07 -10.281 -20.062 1 98.56 112 GLN A O 1
ATOM 869 N N . ASN A 1 113 ? 10.281 -11.891 -18.516 1 98.75 113 ASN A N 1
ATOM 870 C CA . ASN A 1 113 ? 10.227 -10.938 -17.422 1 98.75 113 ASN A CA 1
ATOM 871 C C . ASN A 1 113 ? 11.32 -9.883 -17.547 1 98.75 113 ASN A C 1
ATOM 873 O O . ASN A 1 113 ? 11.055 -8.688 -17.438 1 98.75 113 ASN A O 1
ATOM 877 N N . PHE A 1 114 ? 12.539 -10.359 -17.781 1 98.88 114 PHE A N 1
ATOM 878 C CA . PHE A 1 114 ? 13.648 -9.422 -17.906 1 98.88 114 PHE A CA 1
ATOM 879 C C . PHE A 1 114 ? 13.492 -8.562 -19.156 1 98.88 114 PHE A C 1
ATOM 881 O O . PHE A 1 114 ? 13.727 -7.352 -19.125 1 98.88 114 PHE A O 1
ATOM 888 N N . ARG A 1 115 ? 13.055 -9.211 -20.328 1 98.81 115 ARG A N 1
ATOM 889 C CA . ARG A 1 115 ? 12.844 -8.453 -21.562 1 98.81 115 ARG A CA 1
ATOM 890 C C . ARG A 1 115 ? 11.773 -7.383 -21.375 1 98.81 115 ARG A C 1
ATOM 892 O O . ARG A 1 115 ? 11.938 -6.246 -21.812 1 98.81 115 ARG A O 1
ATOM 899 N N . PHE A 1 116 ? 10.773 -7.742 -20.734 1 98.75 116 PHE A N 1
ATOM 900 C CA . PHE A 1 116 ? 9.617 -6.867 -20.562 1 98.75 116 PHE A CA 1
ATOM 901 C C . PHE A 1 116 ? 9.992 -5.641 -19.734 1 98.75 116 PHE A C 1
ATOM 903 O O . PHE A 1 116 ? 9.727 -4.508 -20.141 1 98.75 116 PHE A O 1
ATOM 910 N N . PHE A 1 117 ? 10.617 -5.805 -18.609 1 98.75 117 PHE A N 1
ATOM 911 C CA . PHE A 1 117 ? 10.906 -4.672 -17.734 1 98.75 117 PHE A CA 1
ATOM 912 C C . PHE A 1 117 ? 12.102 -3.881 -18.266 1 98.75 117 PHE A C 1
ATOM 914 O O . PHE A 1 117 ? 12.219 -2.68 -18 1 98.75 117 PHE A O 1
ATOM 921 N N . ALA A 1 118 ? 13 -4.59 -19.016 1 98.75 118 ALA A N 1
ATOM 922 C CA . ALA A 1 118 ? 14.047 -3.842 -19.703 1 98.75 118 ALA A CA 1
ATOM 923 C C . ALA A 1 118 ? 13.438 -2.803 -20.641 1 98.75 118 ALA A C 1
ATOM 925 O O . ALA A 1 118 ? 13.945 -1.683 -20.75 1 98.75 118 ALA A O 1
ATOM 926 N N . SER A 1 119 ? 12.391 -3.227 -21.297 1 98.5 119 SER A N 1
ATOM 927 C CA . SER A 1 119 ? 11.742 -2.354 -22.266 1 98.5 119 SER A CA 1
ATOM 928 C C . SER A 1 119 ? 10.82 -1.348 -21.578 1 98.5 119 SER A C 1
ATOM 930 O O . SER A 1 119 ? 10.906 -0.145 -21.844 1 98.5 119 SER A O 1
ATOM 932 N N . SER A 1 120 ? 9.953 -1.766 -20.672 1 97.69 120 SER A N 1
ATOM 933 C CA . SER A 1 120 ? 8.93 -0.92 -20.078 1 97.69 120 SER A CA 1
ATOM 934 C C . SER A 1 120 ? 9.547 0.187 -19.234 1 97.69 120 SER A C 1
ATOM 936 O O . SER A 1 120 ? 9 1.289 -19.141 1 97.69 120 SER A O 1
ATOM 938 N N . SER A 1 121 ? 10.672 -0.048 -18.688 1 96.62 121 SER A N 1
ATOM 939 C CA . SER A 1 121 ? 11.305 0.911 -17.781 1 96.62 121 SER A CA 1
ATOM 940 C C . SER A 1 121 ? 11.781 2.148 -18.531 1 96.62 121 SER A C 1
ATOM 942 O O . SER A 1 121 ? 12.094 3.174 -17.922 1 96.62 121 SER A O 1
ATOM 944 N N . LEU A 1 122 ? 11.836 2.07 -19.875 1 97.12 122 LEU A N 1
ATOM 945 C CA . LEU A 1 122 ? 12.352 3.162 -20.688 1 97.12 122 LEU A CA 1
ATOM 946 C C . LEU A 1 122 ? 11.242 4.133 -21.062 1 97.12 122 LEU A C 1
ATOM 948 O O . LEU A 1 122 ? 11.5 5.191 -21.641 1 97.12 122 LEU A O 1
ATOM 952 N N . HIS A 1 123 ? 10.016 3.801 -20.719 1 95.62 123 HIS A N 1
ATOM 953 C CA . HIS A 1 123 ? 8.93 4.543 -21.359 1 95.62 123 HIS A CA 1
ATOM 954 C C . HIS A 1 123 ? 8.008 5.168 -20.312 1 95.62 123 HIS A C 1
ATOM 956 O O . HIS A 1 123 ? 6.926 5.656 -20.656 1 95.62 123 HIS A O 1
ATOM 962 N N . HIS A 1 124 ? 8.367 5.258 -19.078 1 92.56 124 HIS A N 1
ATOM 963 C CA . HIS A 1 124 ? 7.547 5.887 -18.062 1 92.56 124 HIS A CA 1
ATOM 964 C C . HIS A 1 124 ? 7.641 7.41 -18.141 1 92.56 124 HIS A C 1
ATOM 966 O O . HIS A 1 124 ? 8.719 7.957 -18.375 1 92.56 124 HIS A O 1
ATOM 972 N N . THR A 1 125 ? 6.504 8.023 -17.984 1 93 125 THR A N 1
ATOM 973 C CA . THR A 1 125 ? 6.434 9.469 -17.844 1 93 125 THR A CA 1
ATOM 974 C C . THR A 1 125 ? 5.797 9.859 -16.516 1 93 125 THR A C 1
ATOM 976 O O . THR A 1 125 ? 5.164 9.031 -15.859 1 93 125 THR A O 1
ATOM 979 N N . THR A 1 126 ? 6.066 11.094 -16.062 1 94.12 126 THR A N 1
ATOM 980 C CA . THR A 1 126 ? 5.488 11.594 -14.82 1 94.12 126 THR A CA 1
ATOM 981 C C . THR A 1 126 ? 4.535 12.75 -15.094 1 94.12 126 THR A C 1
ATOM 983 O O . THR A 1 126 ? 4.336 13.141 -16.25 1 94.12 126 THR A O 1
ATOM 986 N N . GLU A 1 127 ? 3.836 13.219 -14.086 1 94.94 127 GLU A N 1
ATOM 987 C CA . GLU A 1 127 ? 2.742 14.172 -14.227 1 94.94 127 GLU A CA 1
ATOM 988 C C . GLU A 1 127 ? 3.205 15.594 -13.906 1 94.94 127 GLU A C 1
ATOM 990 O O . GLU A 1 127 ? 4.152 15.789 -13.141 1 94.94 127 GLU A O 1
ATOM 995 N N . SER A 1 128 ? 2.572 16.578 -14.531 1 96.19 128 SER A N 1
ATOM 996 C CA . SER A 1 128 ? 2.811 17.984 -14.227 1 96.19 128 SER A CA 1
ATOM 997 C C . SER A 1 128 ? 1.549 18.812 -14.422 1 96.19 128 SER A C 1
ATOM 999 O O . SER A 1 128 ? 0.664 18.438 -15.195 1 96.19 128 SER A O 1
ATOM 1001 N N . THR A 1 129 ? 1.417 19.859 -13.617 1 95.12 129 THR A N 1
ATOM 1002 C CA . THR A 1 129 ? 0.369 20.859 -13.742 1 95.12 129 THR A CA 1
ATOM 1003 C C . THR A 1 129 ? 0.957 22.266 -13.664 1 95.12 129 THR A C 1
ATOM 1005 O O . THR A 1 129 ? 1.763 22.562 -12.773 1 95.12 129 THR A O 1
ATOM 1008 N N . GLN A 1 130 ? 0.523 23.031 -14.57 1 93.81 130 GLN A N 1
ATOM 1009 C CA . GLN A 1 130 ? 0.915 24.438 -14.555 1 93.81 130 GLN A CA 1
ATOM 1010 C C . GLN A 1 130 ? -0.193 25.297 -13.969 1 93.81 130 GLN A C 1
ATOM 1012 O O . GLN A 1 130 ? -1.356 25.188 -14.352 1 93.81 130 GLN A O 1
ATOM 1017 N N . VAL A 1 131 ? 0.232 26.078 -12.969 1 92.12 131 VAL A N 1
ATOM 1018 C CA . VAL A 1 131 ? -0.711 27.016 -12.375 1 92.12 131 VAL A CA 1
ATOM 1019 C C . VAL A 1 131 ? -0.235 28.438 -12.609 1 92.12 131 VAL A C 1
ATOM 1021 O O . VAL A 1 131 ? 0.41 29.047 -11.75 1 92.12 131 VAL A O 1
ATOM 1024 N N . ASP A 1 132 ? -0.739 29.078 -13.562 1 88.44 132 ASP A N 1
ATOM 1025 C CA . ASP A 1 132 ? -0.213 30.344 -14.078 1 88.44 132 ASP A CA 1
ATOM 1026 C C . ASP A 1 132 ? -0.527 31.5 -13.125 1 88.44 132 ASP A C 1
ATOM 1028 O O . ASP A 1 132 ? 0.321 32.344 -12.883 1 88.44 132 ASP A O 1
ATOM 1032 N N . TYR A 1 133 ? -1.693 31.516 -12.617 1 89.5 133 TYR A N 1
ATOM 1033 C CA . TYR A 1 133 ? -2.098 32.688 -11.82 1 89.5 133 TYR A CA 1
ATOM 1034 C C . TYR A 1 133 ? -1.328 32.719 -10.508 1 89.5 133 TYR A C 1
ATOM 1036 O O . TYR A 1 133 ? -1.256 33.781 -9.859 1 89.5 133 TYR A O 1
ATOM 1044 N N . LEU A 1 134 ? -0.682 31.609 -10.172 1 91.81 134 LEU A N 1
ATOM 1045 C CA . LEU A 1 134 ? 0.153 31.578 -8.977 1 91.81 134 LEU A CA 1
ATOM 1046 C C . LEU A 1 134 ? 1.633 31.609 -9.352 1 91.81 134 LEU A C 1
ATOM 1048 O O . LEU A 1 134 ? 2.496 31.641 -8.469 1 91.81 134 LEU A O 1
ATOM 1052 N N . GLY A 1 135 ? 1.93 31.531 -10.633 1 94.06 135 GLY A N 1
ATOM 1053 C CA . GLY A 1 135 ? 3.316 31.516 -11.07 1 94.06 135 GLY A CA 1
ATOM 1054 C C . GLY A 1 135 ? 4.066 30.281 -10.617 1 94.06 135 GLY A C 1
ATOM 1055 O O . GLY A 1 135 ? 5.188 30.375 -10.109 1 94.06 135 GLY A O 1
ATOM 1056 N N . CYS A 1 136 ? 3.385 29.094 -10.656 1 94.75 136 CYS A N 1
ATOM 1057 C CA . CYS A 1 136 ? 3.99 27.875 -10.141 1 94.75 136 CYS A CA 1
ATOM 1058 C C . CYS A 1 136 ? 3.838 26.734 -11.141 1 94.75 136 CYS A C 1
ATOM 1060 O O . CYS A 1 136 ? 2.857 26.672 -11.883 1 94.75 136 CYS A O 1
ATOM 1062 N N . LEU A 1 137 ? 4.777 25.938 -11.242 1 96.38 137 LEU A N 1
ATOM 1063 C CA . LEU A 1 137 ? 4.742 24.641 -11.906 1 96.38 137 LEU A CA 1
ATOM 1064 C C . LEU A 1 137 ? 4.883 23.5 -10.891 1 96.38 137 LEU A C 1
ATOM 1066 O O . LEU A 1 137 ? 5.777 23.531 -10.047 1 96.38 137 LEU A O 1
ATOM 1070 N N . HIS A 1 138 ? 3.934 22.594 -10.914 1 97.75 138 HIS A N 1
ATOM 1071 C CA . HIS A 1 138 ? 4.035 21.359 -10.148 1 97.75 138 HIS A CA 1
ATOM 1072 C C . HIS A 1 138 ? 4.43 20.188 -11.039 1 97.75 138 HIS A C 1
ATOM 1074 O O . HIS A 1 138 ? 3.898 20.031 -12.141 1 97.75 138 HIS A O 1
ATOM 1080 N N . TYR A 1 139 ? 5.348 19.422 -10.633 1 97.81 139 TYR A N 1
ATOM 1081 C CA . TYR A 1 139 ? 5.637 18.188 -11.359 1 97.81 139 TYR A CA 1
ATOM 1082 C C . TYR A 1 139 ? 6.062 17.078 -10.406 1 97.81 139 TYR A C 1
ATOM 1084 O O . TYR A 1 139 ? 6.441 17.344 -9.266 1 97.81 139 TYR A O 1
ATOM 1092 N N . THR A 1 140 ? 5.906 15.859 -10.82 1 97.94 140 THR A N 1
ATOM 1093 C CA . THR A 1 140 ? 6.305 14.703 -10.016 1 97.94 140 THR A CA 1
ATOM 1094 C C . THR A 1 140 ? 7.582 14.078 -10.57 1 97.94 140 THR A C 1
ATOM 1096 O O . THR A 1 140 ? 7.922 14.273 -11.742 1 97.94 140 THR A O 1
ATOM 1099 N N . MET A 1 141 ? 8.25 13.453 -9.773 1 96.75 141 MET A N 1
ATOM 1100 C CA . MET A 1 141 ? 9.375 12.609 -10.164 1 96.75 141 MET A CA 1
ATOM 1101 C C . MET A 1 141 ? 9.422 11.352 -9.305 1 96.75 141 MET A C 1
ATOM 1103 O O . MET A 1 141 ? 8.836 11.305 -8.227 1 96.75 141 MET A O 1
ATOM 1107 N N . ARG A 1 142 ? 10.039 10.336 -9.844 1 96.94 142 ARG A N 1
ATOM 1108 C CA . ARG A 1 142 ? 10.164 9.07 -9.125 1 96.94 142 ARG A CA 1
ATOM 1109 C C . ARG A 1 142 ? 11.633 8.68 -8.961 1 96.94 142 ARG A C 1
ATOM 1111 O O . ARG A 1 142 ? 12.453 8.93 -9.844 1 96.94 142 ARG A O 1
ATOM 1118 N N . THR A 1 143 ? 11.938 8.117 -7.871 1 96.88 143 THR A N 1
ATOM 1119 C CA . THR A 1 143 ? 13.273 7.621 -7.566 1 96.88 143 THR A CA 1
ATOM 1120 C C . THR A 1 143 ? 13.203 6.238 -6.918 1 96.88 143 THR A C 1
ATOM 1122 O O . THR A 1 143 ? 12.211 5.902 -6.27 1 96.88 143 THR A O 1
ATOM 1125 N N . PRO A 1 144 ? 14.289 5.367 -7.16 1 98.12 144 PRO A N 1
ATOM 1126 C CA . PRO A 1 144 ? 14.289 4.09 -6.441 1 98.12 144 PRO A CA 1
ATOM 1127 C C . PRO A 1 144 ? 14.219 4.266 -4.926 1 98.12 144 PRO A C 1
ATOM 1129 O O . PRO A 1 144 ? 14.625 5.305 -4.402 1 98.12 144 PRO A O 1
ATOM 1132 N N . VAL A 1 145 ? 13.773 3.25 -4.246 1 98.19 145 VAL A N 1
ATOM 1133 C CA . VAL A 1 145 ? 13.508 3.324 -2.814 1 98.19 145 VAL A CA 1
ATOM 1134 C C . VAL A 1 145 ? 14.766 2.939 -2.035 1 98.19 145 VAL A C 1
ATOM 1136 O O . VAL A 1 145 ? 15.109 3.592 -1.049 1 98.19 145 VAL A O 1
ATOM 1139 N N . GLY A 1 146 ? 15.383 1.844 -2.389 1 98.44 146 GLY A N 1
ATOM 1140 C CA . GLY A 1 146 ? 16.531 1.325 -1.663 1 98.44 146 GLY A CA 1
ATOM 1141 C C . GLY A 1 146 ? 16.766 -0.158 -1.887 1 98.44 146 GLY A C 1
ATOM 1142 O O . GLY A 1 146 ? 16.859 -0.611 -3.029 1 98.44 146 GLY A O 1
ATOM 1143 N N . ILE A 1 147 ? 16.859 -0.929 -0.747 1 98.88 147 ILE A N 1
ATOM 1144 C CA . ILE A 1 147 ? 17.047 -2.375 -0.8 1 98.88 147 ILE A CA 1
ATOM 1145 C C . ILE A 1 147 ? 15.688 -3.074 -0.81 1 98.88 147 ILE A C 1
ATOM 1147 O O . ILE A 1 147 ? 14.859 -2.846 0.073 1 98.88 147 ILE A O 1
ATOM 1151 N N . ALA A 1 148 ? 15.477 -3.898 -1.794 1 98.94 148 ALA A N 1
ATOM 1152 C CA . ALA A 1 148 ? 14.234 -4.66 -1.901 1 98.94 148 ALA A CA 1
ATOM 1153 C C . ALA A 1 148 ? 14.422 -6.094 -1.415 1 98.94 148 ALA A C 1
ATOM 1155 O O . ALA A 1 148 ? 15.289 -6.816 -1.92 1 98.94 148 ALA A O 1
ATOM 1156 N N . GLY A 1 149 ? 13.703 -6.445 -0.38 1 98.94 149 GLY A N 1
ATOM 1157 C CA . GLY A 1 149 ? 13.586 -7.844 -0.001 1 98.94 149 GLY A CA 1
ATOM 1158 C C . GLY A 1 149 ? 12.547 -8.602 -0.809 1 98.94 149 GLY A C 1
ATOM 1159 O O . GLY A 1 149 ? 11.367 -8.242 -0.801 1 98.94 149 GLY A O 1
ATOM 1160 N N . LEU A 1 150 ? 12.992 -9.633 -1.51 1 98.94 150 LEU A N 1
ATOM 1161 C CA . LEU A 1 150 ? 12.117 -10.398 -2.389 1 98.94 150 LEU A CA 1
ATOM 1162 C C . LEU A 1 150 ? 11.992 -11.844 -1.914 1 98.94 150 LEU A C 1
ATOM 1164 O O . LEU A 1 150 ? 13.008 -12.539 -1.75 1 98.94 150 LEU A O 1
ATOM 1168 N N . ILE A 1 151 ? 10.789 -12.289 -1.665 1 98.94 151 ILE A N 1
ATOM 1169 C CA . ILE A 1 151 ? 10.531 -13.648 -1.223 1 98.94 151 ILE A CA 1
ATOM 1170 C C . ILE A 1 151 ? 9.602 -14.344 -2.217 1 98.94 151 ILE A C 1
ATOM 1172 O O . ILE A 1 151 ? 8.484 -13.891 -2.455 1 98.94 151 ILE A O 1
ATOM 1176 N N . SER A 1 152 ? 10.086 -15.406 -2.83 1 98.69 152 SER A N 1
ATOM 1177 C CA . SER A 1 152 ? 9.336 -16.047 -3.904 1 98.69 152 SER A CA 1
ATOM 1178 C C . SER A 1 152 ? 8.992 -17.5 -3.553 1 98.69 152 SER A C 1
ATOM 1180 O O . SER A 1 152 ? 9.719 -18.141 -2.805 1 98.69 152 SER A O 1
ATOM 1182 N N . PRO A 1 153 ? 7.93 -18.047 -4.062 1 98.5 153 PRO A N 1
ATOM 1183 C CA . PRO A 1 153 ? 7.414 -19.375 -3.721 1 98.5 153 PRO A CA 1
ATOM 1184 C C . PRO A 1 153 ? 8.047 -20.484 -4.555 1 98.5 153 PRO A C 1
ATOM 1186 O O . PRO A 1 153 ? 8.922 -20.219 -5.383 1 98.5 153 PRO A O 1
ATOM 1189 N N . TRP A 1 154 ? 7.531 -21.719 -4.34 1 98.69 154 TRP A N 1
ATOM 1190 C CA . TRP A 1 154 ? 8.227 -22.891 -4.859 1 98.69 154 TRP A CA 1
ATOM 1191 C C . TRP A 1 154 ? 7.59 -23.375 -6.152 1 98.69 154 TRP A C 1
ATOM 1193 O O . TRP A 1 154 ? 8.164 -24.203 -6.867 1 98.69 154 TRP A O 1
ATOM 1203 N N . ASN A 1 155 ? 6.457 -22.812 -6.535 1 98.44 155 ASN A N 1
ATOM 1204 C CA . ASN A 1 155 ? 5.688 -23.516 -7.559 1 98.44 155 ASN A CA 1
ATOM 1205 C C . ASN A 1 155 ? 6.133 -23.125 -8.961 1 98.44 155 ASN A C 1
ATOM 1207 O O . ASN A 1 155 ? 6.016 -23.922 -9.898 1 98.44 155 ASN A O 1
ATOM 1211 N N . LEU A 1 156 ? 6.508 -21.891 -9.148 1 98.5 156 LEU A N 1
ATOM 1212 C CA . LEU A 1 156 ? 7.141 -21.375 -10.359 1 98.5 156 LEU A CA 1
ATOM 1213 C C . LEU A 1 156 ? 8.414 -20.609 -10.023 1 98.5 156 LEU A C 1
ATOM 1215 O O . LEU A 1 156 ? 8.477 -19.391 -10.203 1 98.5 156 LEU A O 1
ATOM 1219 N N . PRO A 1 157 ? 9.422 -21.391 -9.656 1 98.44 157 PRO A N 1
ATOM 1220 C CA . PRO A 1 157 ? 10.531 -20.828 -8.883 1 98.44 157 PRO A CA 1
ATOM 1221 C C . PRO A 1 157 ? 11.242 -19.688 -9.617 1 98.44 157 PRO A C 1
ATOM 1223 O O . PRO A 1 157 ? 11.242 -18.547 -9.148 1 98.44 157 PRO A O 1
ATOM 1226 N N . LEU A 1 158 ? 11.758 -19.953 -10.805 1 98.81 158 LEU A N 1
ATOM 1227 C CA . LEU A 1 158 ? 12.539 -18.922 -11.5 1 98.81 158 LEU A CA 1
ATOM 1228 C C . LEU A 1 158 ? 11.633 -17.828 -12.047 1 98.81 158 LEU A C 1
ATOM 1230 O O . LEU A 1 158 ? 11.992 -16.656 -12.031 1 98.81 158 LEU A O 1
ATOM 1234 N N . TYR A 1 159 ? 10.461 -18.281 -12.57 1 98.56 159 TYR A N 1
ATOM 1235 C CA . TYR A 1 159 ? 9.492 -17.359 -13.141 1 98.56 159 TYR A CA 1
ATOM 1236 C C . TYR A 1 159 ? 9.117 -16.281 -12.133 1 98.56 159 TYR A C 1
ATOM 1238 O O . TYR A 1 159 ? 9.273 -15.086 -12.406 1 98.56 159 TYR A O 1
ATOM 1246 N N . LEU A 1 160 ? 8.719 -16.641 -10.945 1 98.75 160 LEU A N 1
ATOM 1247 C CA . LEU A 1 160 ? 8.195 -15.703 -9.969 1 98.75 160 LEU A CA 1
ATOM 1248 C C . LEU A 1 160 ? 9.336 -14.93 -9.297 1 98.75 160 LEU A C 1
ATOM 1250 O O . LEU A 1 160 ? 9.164 -13.781 -8.898 1 98.75 160 LEU A O 1
ATOM 1254 N N . LEU A 1 161 ? 10.508 -15.523 -9.195 1 98.88 161 LEU A N 1
ATOM 1255 C CA . LEU A 1 161 ? 11.672 -14.812 -8.68 1 98.88 161 LEU A CA 1
ATOM 1256 C C . LEU A 1 161 ? 12.07 -13.672 -9.617 1 98.88 161 LEU A C 1
ATOM 1258 O O . LEU A 1 161 ? 12.273 -12.539 -9.164 1 98.88 161 LEU A O 1
ATOM 1262 N N . THR A 1 162 ? 12.125 -13.945 -10.922 1 98.88 162 THR A N 1
ATOM 1263 C CA . THR A 1 162 ? 12.555 -12.938 -11.883 1 98.88 162 THR A CA 1
ATOM 1264 C C . THR A 1 162 ? 11.477 -11.875 -12.07 1 98.88 162 THR A C 1
ATOM 1266 O O . THR A 1 162 ? 11.789 -10.727 -12.398 1 98.88 162 THR A O 1
ATOM 1269 N N . TRP A 1 163 ? 10.219 -12.297 -11.844 1 98.75 163 TRP A N 1
ATOM 1270 C CA . TRP A 1 163 ? 9.102 -11.352 -11.898 1 98.75 163 TRP A CA 1
ATOM 1271 C C . TRP A 1 163 ? 9.266 -10.258 -10.844 1 98.75 163 TRP A C 1
ATOM 1273 O O . TRP A 1 163 ? 8.758 -9.148 -11.016 1 98.75 163 TRP A O 1
ATOM 1283 N N . LYS A 1 164 ? 10.023 -10.531 -9.766 1 98.88 164 LYS A N 1
ATOM 1284 C CA . LYS A 1 164 ? 10.297 -9.562 -8.703 1 98.88 164 LYS A CA 1
ATOM 1285 C C . LYS A 1 164 ? 11.633 -8.867 -8.922 1 98.88 164 LYS A C 1
ATOM 1287 O O . LYS A 1 164 ? 11.758 -7.66 -8.703 1 98.88 164 LYS A O 1
ATOM 1292 N N . ILE A 1 165 ? 12.633 -9.594 -9.336 1 98.94 165 ILE A N 1
ATOM 1293 C CA . ILE A 1 165 ? 13.984 -9.047 -9.484 1 98.94 165 ILE A CA 1
ATOM 1294 C C . ILE A 1 165 ? 14 -8.023 -10.609 1 98.94 165 ILE A C 1
ATOM 1296 O O . ILE A 1 165 ? 14.562 -6.934 -10.461 1 98.94 165 ILE A O 1
ATOM 1300 N N . ALA A 1 166 ? 13.375 -8.336 -11.742 1 98.94 166 ALA A N 1
ATOM 1301 C CA . ALA A 1 166 ? 13.484 -7.551 -12.969 1 98.94 166 ALA A CA 1
ATOM 1302 C C . ALA A 1 166 ? 13 -6.121 -12.742 1 98.94 166 ALA A C 1
ATOM 1304 O O . ALA A 1 166 ? 13.734 -5.16 -12.984 1 98.94 166 ALA A O 1
ATOM 1305 N N . PRO A 1 167 ? 11.773 -5.93 -12.234 1 98.88 167 PRO A N 1
ATOM 1306 C CA . PRO A 1 167 ? 11.328 -4.547 -12.039 1 98.88 167 PRO A CA 1
ATOM 1307 C C . PRO A 1 167 ? 12.102 -3.834 -10.93 1 98.88 167 PRO A C 1
ATOM 1309 O O . PRO A 1 167 ? 12.297 -2.617 -11 1 98.88 167 PRO A O 1
ATOM 1312 N N . ALA A 1 168 ? 12.562 -4.582 -9.914 1 98.94 168 ALA A N 1
ATOM 1313 C CA . ALA A 1 168 ? 13.297 -3.971 -8.812 1 98.94 168 ALA A CA 1
ATOM 1314 C C . ALA A 1 168 ? 14.602 -3.344 -9.297 1 98.94 168 ALA A C 1
ATOM 1316 O O . ALA A 1 168 ? 14.867 -2.172 -9.031 1 98.94 168 ALA A O 1
ATOM 1317 N N . ILE A 1 169 ? 15.375 -4.102 -10.047 1 98.88 169 ILE A N 1
ATOM 1318 C CA . ILE A 1 169 ? 16.672 -3.58 -10.461 1 98.88 169 ILE A CA 1
ATOM 1319 C C . ILE A 1 169 ? 16.484 -2.629 -11.641 1 98.88 169 ILE A C 1
ATOM 1321 O O . ILE A 1 169 ? 17.25 -1.674 -11.805 1 98.88 169 ILE A O 1
ATOM 1325 N N . ALA A 1 170 ? 15.422 -2.863 -12.477 1 98.88 170 ALA A N 1
ATOM 1326 C CA . ALA A 1 170 ? 15.117 -1.911 -13.539 1 98.88 170 ALA A CA 1
ATOM 1327 C C . ALA A 1 170 ? 14.867 -0.517 -12.969 1 98.88 170 ALA A C 1
ATOM 1329 O O . ALA A 1 170 ? 15.258 0.486 -13.578 1 98.88 170 ALA A O 1
ATOM 1330 N N . ALA A 1 171 ? 14.242 -0.429 -11.82 1 98.62 171 ALA A N 1
ATOM 1331 C CA . ALA A 1 171 ? 13.898 0.846 -11.203 1 98.62 171 ALA A CA 1
ATOM 1332 C C . ALA A 1 171 ? 15.109 1.463 -10.508 1 98.62 171 ALA A C 1
ATOM 1334 O O . ALA A 1 171 ? 15.078 2.635 -10.125 1 98.62 171 ALA A O 1
ATOM 1335 N N . GLY A 1 172 ? 16.156 0.656 -10.289 1 98.75 172 GLY A N 1
ATOM 1336 C CA . GLY A 1 172 ? 17.375 1.185 -9.719 1 98.75 172 GLY A CA 1
ATOM 1337 C C . GLY A 1 172 ? 17.609 0.744 -8.281 1 98.75 172 GLY A C 1
ATOM 1338 O O . GLY A 1 172 ? 18.531 1.23 -7.621 1 98.75 172 GLY A O 1
ATOM 1339 N N . ASN A 1 173 ? 16.766 -0.146 -7.758 1 98.94 173 ASN A N 1
ATOM 1340 C CA . ASN A 1 173 ? 16.969 -0.687 -6.418 1 98.94 173 ASN A CA 1
ATOM 1341 C C . ASN A 1 173 ? 18 -1.804 -6.41 1 98.94 173 ASN A C 1
ATOM 1343 O O . ASN A 1 173 ? 18.312 -2.373 -7.457 1 98.94 173 ASN A O 1
ATOM 1347 N N . THR A 1 174 ? 18.547 -2.084 -5.258 1 98.94 174 THR A N 1
ATOM 1348 C CA . THR A 1 174 ? 19.266 -3.334 -5.035 1 98.94 174 THR A CA 1
ATOM 1349 C C . THR A 1 174 ? 18.359 -4.371 -4.379 1 98.94 174 THR A C 1
ATOM 1351 O O . THR A 1 174 ? 17.281 -4.031 -3.867 1 98.94 174 THR A O 1
ATOM 1354 N N . VAL A 1 175 ? 18.875 -5.637 -4.461 1 98.88 175 VAL A N 1
ATOM 1355 C CA . VAL A 1 175 ? 17.938 -6.711 -4.152 1 98.88 175 VAL A CA 1
ATOM 1356 C C . VAL A 1 175 ? 18.594 -7.719 -3.217 1 98.88 175 VAL A C 1
ATOM 1358 O O . VAL A 1 175 ? 19.766 -8.039 -3.375 1 98.88 175 VAL A O 1
ATOM 1361 N N . ILE A 1 176 ? 17.844 -8.172 -2.256 1 98.94 176 ILE A N 1
ATOM 1362 C CA . ILE A 1 176 ? 18.109 -9.398 -1.507 1 98.94 176 ILE A CA 1
ATOM 1363 C C . ILE A 1 176 ? 16.922 -10.359 -1.652 1 98.94 176 ILE A C 1
ATOM 1365 O O . ILE A 1 176 ? 15.844 -10.086 -1.139 1 98.94 176 ILE A O 1
ATOM 1369 N N . ALA A 1 177 ? 17.172 -11.438 -2.32 1 98.94 177 ALA A N 1
ATOM 1370 C CA . ALA A 1 177 ? 16.094 -12.375 -2.611 1 98.94 177 ALA A CA 1
ATOM 1371 C C . ALA A 1 177 ? 16.234 -13.656 -1.793 1 98.94 177 ALA A C 1
ATOM 1373 O O . ALA A 1 177 ? 17.344 -14.133 -1.577 1 98.94 177 ALA A O 1
ATOM 1374 N N . LYS A 1 178 ? 15.203 -14.125 -1.291 1 98.88 178 LYS A N 1
ATOM 1375 C CA . LYS A 1 178 ? 15.078 -15.414 -0.627 1 98.88 178 LYS A CA 1
ATOM 1376 C C . LYS A 1 178 ? 14.102 -16.328 -1.369 1 98.88 178 LYS A C 1
ATOM 1378 O O . LYS A 1 178 ? 12.922 -16.406 -1.014 1 98.88 178 LYS A O 1
ATOM 1383 N N . PRO A 1 179 ? 14.539 -17.141 -2.338 1 98.62 179 PRO A N 1
ATOM 1384 C CA . PRO A 1 179 ? 13.664 -18.141 -2.951 1 98.62 179 PRO A CA 1
ATOM 1385 C C . PRO A 1 179 ? 13.32 -19.281 -1.998 1 98.62 179 PRO A C 1
ATOM 1387 O O . PRO A 1 179 ? 13.984 -19.453 -0.978 1 98.62 179 PRO A O 1
ATOM 1390 N N . SER A 1 180 ? 12.281 -19.984 -2.299 1 98.5 180 SER A N 1
ATOM 1391 C CA . SER A 1 180 ? 11.883 -21.109 -1.465 1 98.5 180 SER A CA 1
ATOM 1392 C C . SER A 1 180 ? 13.016 -22.125 -1.331 1 98.5 180 SER A C 1
ATOM 1394 O O . SER A 1 180 ? 13.719 -22.422 -2.305 1 98.5 180 SER A O 1
ATOM 1396 N N . GLU A 1 181 ? 13.164 -22.719 -0.177 1 97.81 181 GLU A N 1
ATOM 1397 C CA . GLU A 1 181 ? 14.18 -23.734 0.074 1 97.81 181 GLU A CA 1
ATOM 1398 C C . GLU A 1 181 ? 13.812 -25.047 -0.595 1 97.81 181 GLU A C 1
ATOM 1400 O O . GLU A 1 181 ? 14.656 -25.938 -0.725 1 97.81 181 GLU A O 1
ATOM 1405 N N . LEU A 1 182 ? 12.602 -25.125 -1.075 1 97.94 182 LEU A N 1
ATOM 1406 C CA . LEU A 1 182 ? 12.148 -26.359 -1.71 1 97.94 182 LEU A CA 1
ATOM 1407 C C . LEU A 1 182 ? 12.578 -26.406 -3.172 1 97.94 182 LEU A C 1
ATOM 1409 O O . LEU A 1 182 ? 12.648 -27.484 -3.764 1 97.94 182 LEU A O 1
ATOM 1413 N N . THR A 1 183 ? 12.75 -25.266 -3.766 1 98.38 183 THR A N 1
ATOM 1414 C CA . THR A 1 183 ? 13.102 -25.172 -5.176 1 98.38 183 THR A CA 1
ATOM 1415 C C . THR A 1 183 ? 14.156 -24.078 -5.398 1 98.38 183 THR A C 1
ATOM 1417 O O . THR A 1 183 ? 13.859 -23.031 -5.984 1 98.38 183 THR A O 1
ATOM 1420 N N . SER A 1 184 ? 15.406 -24.359 -5.125 1 98.5 184 SER A N 1
ATOM 1421 C CA . SER A 1 184 ? 16.438 -23.344 -5.016 1 98.5 184 SER A CA 1
ATOM 1422 C C . SER A 1 184 ? 17.391 -23.406 -6.207 1 98.5 184 SER A C 1
ATOM 1424 O O . SER A 1 184 ? 18.172 -22.469 -6.426 1 98.5 184 SER A O 1
ATOM 1426 N N . VAL A 1 185 ? 17.344 -24.438 -6.984 1 98.56 185 VAL A N 1
ATOM 1427 C CA . VAL A 1 185 ? 18.438 -24.734 -7.891 1 98.56 185 VAL A CA 1
ATOM 1428 C C . VAL A 1 185 ? 18.469 -23.734 -9.039 1 98.56 185 VAL A C 1
ATOM 1430 O O . VAL A 1 185 ? 19.531 -23.234 -9.422 1 98.56 185 VAL A O 1
ATOM 1433 N N . THR A 1 186 ? 17.297 -23.438 -9.594 1 98.56 186 THR A N 1
ATOM 1434 C CA . THR A 1 186 ? 17.297 -22.516 -10.734 1 98.56 186 THR A CA 1
ATOM 1435 C C . THR A 1 186 ? 17.656 -21.094 -10.289 1 98.56 186 THR A C 1
ATOM 1437 O O . THR A 1 186 ? 18.266 -20.344 -11.055 1 98.56 186 THR A O 1
ATOM 1440 N N . ALA A 1 187 ? 17.328 -20.703 -9.07 1 98.69 187 ALA A N 1
ATOM 1441 C CA . ALA A 1 187 ? 17.797 -19.422 -8.531 1 98.69 187 ALA A CA 1
ATOM 1442 C C . ALA A 1 187 ? 19.312 -19.406 -8.43 1 98.69 187 ALA A C 1
ATOM 1444 O O . ALA A 1 187 ? 19.953 -18.406 -8.781 1 98.69 187 ALA A O 1
ATOM 1445 N N . TRP A 1 188 ? 19.828 -20.516 -7.93 1 98.56 188 TRP A N 1
ATOM 1446 C CA . TRP A 1 188 ? 21.281 -20.656 -7.832 1 98.56 188 TRP A CA 1
ATOM 1447 C C . TRP A 1 188 ? 21.938 -20.578 -9.211 1 98.56 188 TRP A C 1
ATOM 1449 O O . TRP A 1 188 ? 22.984 -19.953 -9.375 1 98.56 188 TRP A O 1
ATOM 1459 N N . MET A 1 189 ? 21.344 -21.234 -10.188 1 98.62 189 MET A N 1
ATOM 1460 C CA . MET A 1 189 ? 21.859 -21.203 -11.555 1 98.62 189 MET A CA 1
ATOM 1461 C C . MET A 1 189 ? 21.797 -19.781 -12.117 1 98.62 189 MET A C 1
ATOM 1463 O O . MET A 1 189 ? 22.688 -19.375 -12.859 1 98.62 189 MET A O 1
ATOM 1467 N N . LEU A 1 190 ? 20.734 -19.047 -11.805 1 98.75 190 LEU A N 1
ATOM 1468 C CA . LEU A 1 190 ? 20.625 -17.641 -12.211 1 98.75 190 LEU A CA 1
ATOM 1469 C C . LEU A 1 190 ? 21.812 -16.828 -11.711 1 98.75 190 LEU A C 1
ATOM 1471 O O . LEU A 1 190 ? 22.312 -15.961 -12.43 1 98.75 190 LEU A O 1
ATOM 1475 N N . CYS A 1 191 ? 22.281 -17.062 -10.492 1 98.5 191 CYS A N 1
ATOM 1476 C CA . CYS A 1 191 ? 23.391 -16.344 -9.898 1 98.5 191 CYS A CA 1
ATOM 1477 C C . CYS A 1 191 ? 24.641 -16.438 -10.758 1 98.5 191 CYS A C 1
ATOM 1479 O O . CYS A 1 191 ? 25.422 -15.5 -10.852 1 98.5 191 CYS A O 1
ATOM 1481 N N . LYS A 1 192 ? 24.781 -17.562 -11.375 1 97.5 192 LYS A N 1
ATOM 1482 C CA . LYS A 1 192 ? 25.953 -17.781 -12.219 1 97.5 192 LYS A CA 1
ATOM 1483 C C . LYS A 1 192 ? 25.938 -16.859 -13.43 1 97.5 192 LYS A C 1
ATOM 1485 O O . LYS A 1 192 ? 26.984 -16.594 -14.031 1 97.5 192 LYS A O 1
ATOM 1490 N N . LEU A 1 193 ? 24.781 -16.453 -13.766 1 98.44 193 LEU A N 1
ATOM 1491 C CA . LEU A 1 193 ? 24.609 -15.641 -14.977 1 98.44 193 LEU A CA 1
ATOM 1492 C C . LEU A 1 193 ? 24.703 -14.156 -14.648 1 98.44 193 LEU A C 1
ATOM 1494 O O . LEU A 1 193 ? 24.875 -13.328 -15.547 1 98.44 193 LEU A O 1
ATOM 1498 N N . LEU A 1 194 ? 24.562 -13.766 -13.367 1 98.44 194 LEU A N 1
ATOM 1499 C CA . LEU A 1 194 ? 24.453 -12.367 -12.969 1 98.44 194 LEU A CA 1
ATOM 1500 C C . LEU A 1 194 ? 25.734 -11.602 -13.297 1 98.44 194 LEU A C 1
ATOM 1502 O O . LEU A 1 194 ? 25.688 -10.555 -13.945 1 98.44 194 LEU A O 1
ATOM 1506 N N . ASN A 1 195 ? 26.828 -12.219 -12.938 1 95.44 195 ASN A N 1
ATOM 1507 C CA . ASN A 1 195 ? 28.109 -11.555 -13.219 1 95.44 195 ASN A CA 1
ATOM 1508 C C . ASN A 1 195 ? 28.359 -11.453 -14.719 1 95.44 195 ASN A C 1
ATOM 1510 O O . ASN A 1 195 ? 28.828 -10.422 -15.203 1 95.44 195 ASN A O 1
ATOM 1514 N N . LYS A 1 196 ? 28.047 -12.531 -15.391 1 97.38 196 LYS A N 1
ATOM 1515 C CA . LYS A 1 196 ? 28.25 -12.57 -16.828 1 97.38 196 LYS A CA 1
ATOM 1516 C C . LYS A 1 196 ? 27.422 -11.508 -17.531 1 97.38 196 LYS A C 1
ATOM 1518 O O . LYS A 1 196 ? 27.828 -10.953 -18.562 1 97.38 196 LYS A O 1
ATOM 1523 N N . ALA A 1 197 ? 26.281 -11.227 -16.984 1 98.12 197 ALA A N 1
ATOM 1524 C CA . ALA A 1 197 ? 25.375 -10.258 -17.578 1 98.12 197 ALA A CA 1
ATOM 1525 C C . ALA A 1 197 ? 25.797 -8.828 -17.266 1 98.12 197 ALA A C 1
ATOM 1527 O O . ALA A 1 197 ? 25.281 -7.875 -17.859 1 98.12 197 ALA A O 1
ATOM 1528 N N . GLY A 1 198 ? 26.734 -8.656 -16.359 1 97.69 198 GLY A N 1
ATOM 1529 C CA . GLY A 1 198 ? 27.203 -7.324 -16 1 97.69 198 GLY A CA 1
ATOM 1530 C C . GLY A 1 198 ? 26.453 -6.723 -14.828 1 97.69 198 GLY A C 1
ATOM 1531 O O . GLY A 1 198 ? 26.516 -5.512 -14.602 1 97.69 198 GLY A O 1
ATOM 1532 N N . VAL A 1 199 ? 25.734 -7.508 -14.109 1 98.62 199 VAL A N 1
ATOM 1533 C CA . VAL A 1 199 ? 25.141 -7.012 -12.875 1 98.62 199 VAL A CA 1
ATOM 1534 C C . VAL A 1 199 ? 26.234 -6.695 -11.867 1 98.62 199 VAL A C 1
ATOM 1536 O O . VAL A 1 199 ? 27.016 -7.578 -11.492 1 98.62 199 VAL A O 1
ATOM 1539 N N . PRO A 1 200 ? 26.328 -5.473 -11.43 1 98.69 200 PRO A N 1
ATOM 1540 C CA . PRO A 1 200 ? 27.375 -5.148 -10.469 1 98.69 200 PRO A CA 1
ATOM 1541 C C . PRO A 1 200 ? 27.266 -5.938 -9.172 1 98.69 200 PRO A C 1
ATOM 1543 O O . PRO A 1 200 ? 26.156 -6.25 -8.734 1 98.69 200 PRO A O 1
ATOM 1546 N N . PRO A 1 201 ? 28.438 -6.27 -8.516 1 98.62 201 PRO A N 1
ATOM 1547 C CA . PRO A 1 201 ? 28.375 -6.938 -7.215 1 98.62 201 PRO A CA 1
ATOM 1548 C C . PRO A 1 201 ? 27.5 -6.195 -6.211 1 98.62 201 PRO A C 1
ATOM 1550 O O . PRO A 1 201 ? 27.531 -4.961 -6.145 1 98.62 201 PRO A O 1
ATOM 1553 N N . GLY A 1 202 ? 26.656 -6.938 -5.531 1 98.81 202 GLY A N 1
ATOM 1554 C CA . GLY A 1 202 ? 25.844 -6.371 -4.477 1 98.81 202 GLY A CA 1
ATOM 1555 C C . GLY A 1 202 ? 24.469 -5.945 -4.953 1 98.81 202 GLY A C 1
ATOM 1556 O O . GLY A 1 202 ? 23.562 -5.734 -4.145 1 98.81 202 GLY A O 1
ATOM 1557 N N . VAL A 1 203 ? 24.188 -5.707 -6.254 1 98.94 203 VAL A N 1
ATOM 1558 C CA . VAL A 1 203 ? 22.906 -5.262 -6.789 1 98.94 203 VAL A CA 1
ATOM 1559 C C . VAL A 1 203 ? 21.859 -6.359 -6.617 1 98.94 203 VAL A C 1
ATOM 1561 O O . VAL A 1 203 ? 20.719 -6.086 -6.258 1 98.94 203 VAL A O 1
ATOM 1564 N N . VAL A 1 204 ? 22.266 -7.59 -6.902 1 98.94 204 VAL A N 1
ATOM 1565 C CA . VAL A 1 204 ? 21.406 -8.742 -6.66 1 98.94 204 VAL A CA 1
ATOM 1566 C C . VAL A 1 204 ? 22.109 -9.719 -5.711 1 98.94 204 VAL A C 1
ATOM 1568 O O . VAL A 1 204 ? 23.219 -10.18 -5.996 1 98.94 204 VAL A O 1
ATOM 1571 N N . ASN A 1 205 ? 21.531 -9.93 -4.605 1 98.94 205 ASN A N 1
ATOM 1572 C CA . ASN A 1 205 ? 21.953 -10.93 -3.631 1 98.94 205 ASN A CA 1
ATOM 1573 C C . ASN A 1 205 ? 20.875 -11.992 -3.412 1 98.94 205 ASN A C 1
ATOM 1575 O O . ASN A 1 205 ? 19.703 -11.672 -3.279 1 98.94 205 ASN A O 1
ATOM 1579 N N . ILE A 1 206 ? 21.281 -13.242 -3.422 1 98.94 206 ILE A N 1
ATOM 1580 C CA . ILE A 1 206 ? 20.359 -14.359 -3.195 1 98.94 206 ILE A CA 1
ATOM 1581 C C . ILE A 1 206 ? 20.797 -15.148 -1.965 1 98.94 206 ILE A C 1
ATOM 1583 O O . ILE A 1 206 ? 21.922 -15.656 -1.917 1 98.94 206 ILE A O 1
ATOM 1587 N N . VAL A 1 207 ? 19.969 -15.188 -1.004 1 98.94 207 VAL A N 1
ATOM 1588 C CA . VAL A 1 207 ? 20.234 -15.883 0.248 1 98.94 207 VAL A CA 1
ATOM 1589 C C . VAL A 1 207 ? 19.219 -17 0.439 1 98.94 207 VAL A C 1
ATOM 1591 O O . VAL A 1 207 ? 18.016 -16.766 0.468 1 98.94 207 VAL A O 1
ATOM 1594 N N . PHE A 1 208 ? 19.719 -18.234 0.55 1 98.81 208 PHE A N 1
ATOM 1595 C CA . PHE A 1 208 ? 18.859 -19.406 0.72 1 98.81 208 PHE A CA 1
ATOM 1596 C C . PHE A 1 208 ? 18.656 -19.703 2.197 1 98.81 208 PHE A C 1
ATOM 1598 O O . PHE 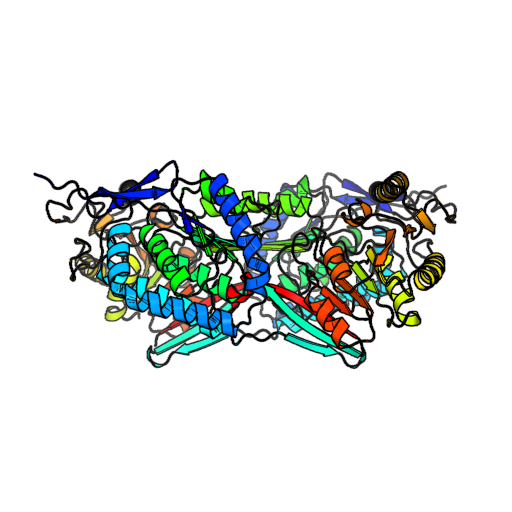A 1 208 ? 19.516 -19.406 3.027 1 98.81 208 PHE A O 1
ATOM 1605 N N . GLY A 1 209 ? 17.562 -20.328 2.486 1 98.44 209 GLY A N 1
ATOM 1606 C CA . GLY A 1 209 ? 17.219 -20.688 3.85 1 98.44 209 GLY A CA 1
ATOM 1607 C C . GLY A 1 209 ? 15.719 -20.719 4.102 1 98.44 209 GLY A C 1
ATOM 1608 O O . GLY A 1 209 ? 14.922 -20.672 3.158 1 98.44 209 GLY A O 1
ATOM 1609 N N . THR A 1 210 ? 15.328 -20.844 5.371 1 98.19 210 THR A N 1
ATOM 1610 C CA . THR A 1 210 ? 13.922 -21.016 5.734 1 98.19 210 THR A CA 1
ATOM 1611 C C . THR A 1 210 ? 13.297 -19.688 6.121 1 98.19 210 THR A C 1
ATOM 1613 O O . THR A 1 210 ? 14.008 -18.719 6.383 1 98.19 210 THR A O 1
ATOM 1616 N N . GLY A 1 211 ? 11.984 -19.656 6.16 1 97.69 211 GLY A N 1
ATOM 1617 C CA . GLY A 1 211 ? 11.234 -18.484 6.539 1 97.69 211 GLY A CA 1
ATOM 1618 C C . GLY A 1 211 ? 11.586 -17.953 7.918 1 97.69 211 GLY A C 1
ATOM 1619 O O . GLY A 1 211 ? 11.969 -16.797 8.07 1 97.69 211 GLY A O 1
ATOM 1620 N N . PRO A 1 212 ? 11.547 -18.766 8.922 1 97.44 212 PRO A N 1
ATOM 1621 C CA . PRO A 1 212 ? 11.781 -18.328 10.297 1 97.44 212 PRO A CA 1
ATOM 1622 C C . PRO A 1 212 ? 13.203 -17.812 10.516 1 97.44 212 PRO A C 1
ATOM 1624 O O . PRO A 1 212 ? 13.438 -17.016 11.43 1 97.44 212 PRO A O 1
ATOM 1627 N N . LYS A 1 213 ? 14.156 -18.234 9.617 1 97.62 213 LYS A N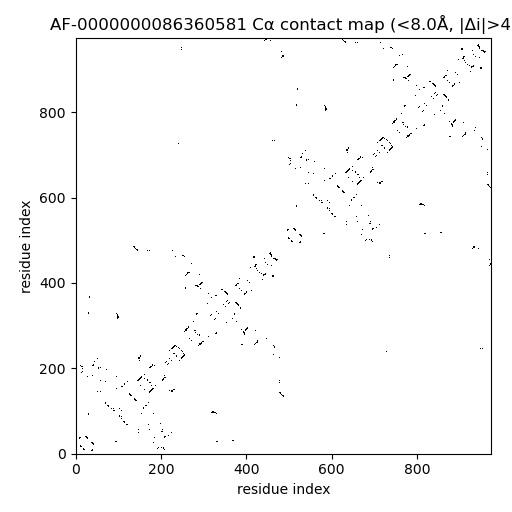 1
ATOM 1628 C CA . LYS A 1 213 ? 15.539 -17.797 9.773 1 97.62 213 LYS A CA 1
ATOM 1629 C C . LYS A 1 213 ? 15.859 -16.656 8.812 1 97.62 213 LYS A C 1
ATOM 1631 O O . LYS A 1 213 ? 15.797 -15.484 9.188 1 97.62 213 LYS A O 1
ATOM 1636 N N . VAL A 1 214 ? 15.953 -16.953 7.531 1 98.31 214 VAL A N 1
ATOM 1637 C CA . VAL A 1 214 ? 16.344 -15.961 6.531 1 98.31 214 VAL A CA 1
ATOM 1638 C C . VAL A 1 214 ? 15.18 -15 6.285 1 98.31 214 VAL A C 1
ATOM 1640 O O . VAL A 1 214 ? 15.383 -13.789 6.195 1 98.31 214 VAL A O 1
ATOM 1643 N N . GLY A 1 215 ? 14 -15.578 6.137 1 98.56 215 GLY A N 1
ATOM 1644 C CA . GLY A 1 215 ? 12.844 -14.75 5.855 1 98.56 215 GLY A CA 1
ATOM 1645 C C . GLY A 1 215 ? 12.602 -13.688 6.914 1 98.56 215 GLY A C 1
ATOM 1646 O O . GLY A 1 215 ? 12.438 -12.508 6.594 1 98.56 215 GLY A O 1
ATOM 1647 N N . GLU A 1 216 ? 12.586 -14.055 8.133 1 98.38 216 GLU A N 1
ATOM 1648 C CA . GLU A 1 216 ? 12.305 -13.125 9.227 1 98.38 216 GLU A CA 1
ATOM 1649 C C . GLU A 1 216 ? 13.43 -12.109 9.391 1 98.38 216 GLU A C 1
ATOM 1651 O O . GLU A 1 216 ? 13.18 -10.938 9.664 1 98.38 216 GLU A O 1
ATOM 1656 N N . ALA A 1 217 ? 14.695 -12.578 9.211 1 98.75 217 ALA A N 1
ATOM 1657 C CA . ALA A 1 217 ? 15.836 -11.656 9.289 1 98.75 217 ALA A CA 1
ATOM 1658 C C . ALA A 1 217 ? 15.734 -10.578 8.211 1 98.75 217 ALA A C 1
ATOM 1660 O O . ALA A 1 217 ? 16.047 -9.414 8.461 1 98.75 217 ALA A O 1
ATOM 1661 N N . LEU A 1 218 ? 15.312 -10.969 7.059 1 98.88 218 LEU A N 1
ATOM 1662 C CA . LEU A 1 218 ? 15.203 -10.062 5.922 1 98.88 218 LEU A CA 1
ATOM 1663 C C . LEU A 1 218 ? 14.094 -9.039 6.148 1 98.88 218 LEU A C 1
ATOM 1665 O O . LEU A 1 218 ? 14.328 -7.832 6.031 1 98.88 218 LEU A O 1
ATOM 1669 N N . VAL A 1 219 ? 12.93 -9.469 6.586 1 98.56 219 VAL A N 1
ATOM 1670 C CA . VAL A 1 219 ? 11.734 -8.633 6.684 1 98.56 219 VAL A CA 1
ATOM 1671 C C . VAL A 1 219 ? 11.852 -7.691 7.879 1 98.56 219 VAL A C 1
ATOM 1673 O O . VAL A 1 219 ? 11.328 -6.578 7.852 1 98.56 219 VAL A O 1
ATOM 1676 N N . SER A 1 220 ? 12.562 -8.086 8.844 1 98.12 220 SER A N 1
ATOM 1677 C CA . SER A 1 220 ? 12.664 -7.293 10.062 1 98.12 220 SER A CA 1
ATOM 1678 C C . SER A 1 220 ? 13.875 -6.355 10.016 1 98.12 220 SER A C 1
ATOM 1680 O O . SER A 1 220 ? 14.109 -5.586 10.945 1 98.12 220 SER A O 1
ATOM 1682 N N . HIS A 1 221 ? 14.672 -6.434 9.008 1 98.69 221 HIS A N 1
ATOM 1683 C CA . HIS A 1 221 ? 15.859 -5.594 8.945 1 98.69 221 HIS A CA 1
ATOM 1684 C C . HIS A 1 221 ? 15.492 -4.137 8.68 1 98.69 221 HIS A C 1
ATOM 1686 O O . HIS A 1 221 ? 14.781 -3.84 7.719 1 98.69 221 HIS A O 1
ATOM 1692 N N . PRO A 1 222 ? 15.977 -3.195 9.383 1 97.44 222 PRO A N 1
ATOM 1693 C CA . PRO A 1 222 ? 15.547 -1.803 9.258 1 97.44 222 PRO A CA 1
ATOM 1694 C C . PRO A 1 222 ? 15.992 -1.167 7.938 1 97.44 222 PRO A C 1
ATOM 1696 O O . PRO A 1 222 ? 15.391 -0.182 7.496 1 97.44 222 PRO A O 1
ATOM 1699 N N . GLU A 1 223 ? 16.984 -1.714 7.277 1 98.12 223 GLU A N 1
ATOM 1700 C CA . GLU A 1 223 ? 17.531 -1.087 6.078 1 98.12 223 GLU A CA 1
ATOM 1701 C C . GLU A 1 223 ? 16.922 -1.697 4.816 1 98.12 223 GLU A C 1
ATOM 1703 O O . GLU A 1 223 ? 17.422 -1.463 3.711 1 98.12 223 GLU A O 1
ATOM 1708 N N . VAL A 1 224 ? 15.914 -2.508 4.949 1 98.81 224 VAL A N 1
ATOM 1709 C CA . VAL A 1 224 ? 15.195 -3.082 3.818 1 98.81 224 VAL A CA 1
ATOM 1710 C C . VAL A 1 224 ? 13.789 -2.508 3.756 1 98.81 224 VAL A C 1
ATOM 1712 O O . VAL A 1 224 ? 12.844 -3.102 4.289 1 98.81 224 VAL A O 1
ATOM 1715 N N . PRO A 1 225 ? 13.633 -1.455 3.043 1 98.38 225 PRO A N 1
ATOM 1716 C CA . PRO A 1 225 ? 12.375 -0.712 3.107 1 98.38 225 PRO A CA 1
ATOM 1717 C C . PRO A 1 225 ? 11.289 -1.319 2.227 1 98.38 225 PRO A C 1
ATOM 1719 O O . PRO A 1 225 ? 10.117 -0.942 2.336 1 98.38 225 PRO A O 1
ATOM 1722 N N . LEU A 1 226 ? 11.602 -2.27 1.319 1 98.56 226 LEU A N 1
ATOM 1723 C CA . LEU A 1 226 ? 10.648 -2.896 0.403 1 98.56 226 LEU A CA 1
ATOM 1724 C C . LEU A 1 226 ? 10.578 -4.398 0.646 1 98.56 226 LEU A C 1
ATOM 1726 O O . LEU A 1 226 ? 11.602 -5.062 0.789 1 98.56 226 LEU A O 1
ATOM 1730 N N . ILE A 1 227 ? 9.375 -4.891 0.688 1 98.88 227 ILE A N 1
ATOM 1731 C CA . ILE A 1 227 ? 9.18 -6.336 0.728 1 98.88 227 ILE A CA 1
ATOM 1732 C C . ILE A 1 227 ? 8.172 -6.754 -0.34 1 98.88 227 ILE A C 1
ATOM 1734 O O . ILE A 1 227 ? 7.031 -6.281 -0.344 1 98.88 227 ILE A O 1
ATOM 1738 N N . SER A 1 228 ? 8.547 -7.48 -1.299 1 98.88 228 SER A N 1
ATOM 1739 C CA . SER A 1 228 ? 7.664 -8.148 -2.248 1 98.88 228 SER A CA 1
ATOM 1740 C C . SER A 1 228 ? 7.586 -9.648 -1.967 1 98.88 228 SER A C 1
ATOM 1742 O O . SER A 1 228 ? 8.602 -10.344 -1.973 1 98.88 228 SER A O 1
ATOM 1744 N N . PHE A 1 229 ? 6.41 -10.109 -1.691 1 98.81 229 PHE A N 1
ATOM 1745 C CA . PHE A 1 229 ? 6.207 -11.484 -1.251 1 98.81 229 PHE A CA 1
ATOM 1746 C C . PHE A 1 229 ? 5.121 -12.164 -2.076 1 98.81 229 PHE A C 1
ATOM 1748 O O . PHE A 1 229 ? 4.102 -11.547 -2.396 1 98.81 229 PHE A O 1
ATOM 1755 N N . THR A 1 230 ? 5.328 -13.297 -2.508 1 98.81 230 THR A N 1
ATOM 1756 C CA . THR A 1 230 ? 4.309 -14.211 -3.021 1 98.81 230 THR A CA 1
ATOM 1757 C C . THR A 1 230 ? 4.281 -15.5 -2.207 1 98.81 230 THR A C 1
ATOM 1759 O O . THR A 1 230 ? 5.309 -16.156 -2.029 1 98.81 230 THR A O 1
ATOM 1762 N N . GLY A 1 231 ? 3.164 -15.844 -1.641 1 97.81 231 GLY A N 1
ATOM 1763 C CA . GLY A 1 231 ? 3.064 -17.047 -0.829 1 97.81 231 GLY A CA 1
ATOM 1764 C C . GLY A 1 231 ? 1.761 -17.141 -0.061 1 97.81 231 GLY A C 1
ATOM 1765 O O . GLY A 1 231 ? 0.706 -16.75 -0.567 1 97.81 231 GLY A O 1
ATOM 1766 N N . SER A 1 232 ? 1.854 -17.734 1.163 1 96.75 232 SER A N 1
ATOM 1767 C CA . SER A 1 232 ? 0.646 -18.031 1.923 1 96.75 232 SER A CA 1
ATOM 1768 C C . SER A 1 232 ? 0.219 -16.859 2.787 1 96.75 232 SER A C 1
ATOM 1770 O O . SER A 1 232 ? 1.039 -16 3.123 1 96.75 232 SER A O 1
ATOM 1772 N N . GLN A 1 233 ? -1.069 -16.875 3.137 1 95.75 233 GLN A N 1
ATOM 1773 C CA . GLN A 1 233 ? -1.646 -15.805 3.951 1 95.75 233 GLN A CA 1
ATOM 1774 C C . GLN A 1 233 ? -1.024 -15.781 5.344 1 95.75 233 GLN A C 1
ATOM 1776 O O . GLN A 1 233 ? -0.701 -14.711 5.863 1 95.75 233 GLN A O 1
ATOM 1781 N N . PRO A 1 234 ? -0.751 -16.906 5.992 1 96.44 234 PRO A N 1
ATOM 1782 C CA . PRO A 1 234 ? -0.134 -16.859 7.32 1 96.44 234 PRO A CA 1
ATOM 1783 C C . PRO A 1 234 ? 1.259 -16.234 7.297 1 96.44 234 PRO A C 1
ATOM 1785 O O . PRO A 1 234 ? 1.618 -15.484 8.211 1 96.44 234 PRO A O 1
ATOM 1788 N N . THR A 1 235 ? 2.01 -16.594 6.289 1 97.81 235 THR A N 1
ATOM 1789 C CA . THR A 1 235 ? 3.334 -15.992 6.164 1 97.81 235 THR A CA 1
ATOM 1790 C C . THR A 1 235 ? 3.229 -14.484 5.938 1 97.81 235 THR A C 1
ATOM 1792 O O . THR A 1 235 ? 3.996 -13.711 6.512 1 97.81 235 THR A O 1
ATOM 1795 N N . ALA A 1 236 ? 2.277 -14.102 5.098 1 98.12 236 ALA A N 1
ATOM 1796 C CA . ALA A 1 236 ? 2.053 -12.68 4.84 1 98.12 236 ALA A CA 1
ATOM 1797 C C . ALA A 1 236 ? 1.698 -11.938 6.125 1 98.12 236 ALA A C 1
ATOM 1799 O O . ALA A 1 236 ? 2.137 -10.805 6.336 1 98.12 236 ALA A O 1
ATOM 1800 N N . GLU A 1 237 ? 0.847 -12.539 6.945 1 97.94 237 GLU A N 1
ATOM 1801 C CA . GLU A 1 237 ? 0.493 -11.969 8.242 1 97.94 237 GLU A CA 1
ATOM 1802 C C . GLU A 1 237 ? 1.733 -11.727 9.094 1 97.94 237 GLU A C 1
ATOM 1804 O O . GLU A 1 237 ? 1.888 -10.656 9.688 1 97.94 237 GLU A O 1
ATOM 1809 N N . ARG A 1 238 ? 2.604 -12.711 9.148 1 98.31 238 ARG A N 1
ATOM 1810 C CA . ARG A 1 238 ? 3.844 -12.602 9.906 1 98.31 238 ARG A CA 1
ATOM 1811 C C . ARG A 1 238 ? 4.734 -11.492 9.359 1 98.31 238 ARG A C 1
ATOM 1813 O O . ARG A 1 238 ? 5.324 -10.727 10.117 1 98.31 238 ARG A O 1
ATOM 1820 N N . ILE A 1 239 ? 4.871 -11.422 8.047 1 98.56 239 ILE A N 1
ATOM 1821 C CA . ILE A 1 239 ? 5.656 -10.391 7.387 1 98.56 239 ILE A CA 1
ATOM 1822 C C . ILE A 1 239 ? 5.129 -9.016 7.781 1 98.56 239 ILE A C 1
ATOM 1824 O O . ILE A 1 239 ? 5.906 -8.125 8.133 1 98.56 239 ILE A O 1
ATOM 1828 N N . THR A 1 240 ? 3.793 -8.812 7.715 1 98.31 240 THR A N 1
ATOM 1829 C CA . THR A 1 240 ? 3.17 -7.535 8.047 1 98.31 240 THR A CA 1
ATOM 1830 C C . THR A 1 240 ? 3.465 -7.156 9.5 1 98.31 240 THR A C 1
ATOM 1832 O O . THR A 1 240 ? 3.82 -6.008 9.789 1 98.31 240 THR A O 1
ATOM 1835 N N . GLN A 1 241 ? 3.398 -8.086 10.367 1 97.88 241 GLN A N 1
ATOM 1836 C CA . GLN A 1 241 ? 3.67 -7.848 11.781 1 97.88 241 GLN A CA 1
ATOM 1837 C C . GLN A 1 241 ? 5.117 -7.41 12 1 97.88 241 GLN A C 1
ATOM 1839 O O . GLN A 1 241 ? 5.375 -6.441 12.711 1 97.88 241 GLN A O 1
ATOM 1844 N N . LEU A 1 242 ? 6.02 -8.148 11.359 1 97.75 242 LEU A N 1
ATOM 1845 C CA . LEU A 1 242 ? 7.445 -7.914 11.57 1 97.75 242 LEU A CA 1
ATOM 1846 C C . LEU A 1 242 ? 7.887 -6.609 10.922 1 97.75 242 LEU A C 1
ATOM 1848 O O . LEU A 1 242 ? 8.883 -6.012 11.336 1 97.75 242 LEU A O 1
ATOM 1852 N N . SER A 1 243 ? 7.191 -6.16 9.906 1 96.81 243 SER A N 1
ATOM 1853 C CA . SER A 1 243 ? 7.559 -4.953 9.172 1 96.81 243 SER A CA 1
ATOM 1854 C C . SER A 1 243 ? 6.98 -3.707 9.836 1 96.81 243 SER A C 1
ATOM 1856 O O . SER A 1 243 ? 7.383 -2.586 9.516 1 96.81 243 SER A O 1
ATOM 1858 N N . ALA A 1 244 ? 6.074 -3.795 10.781 1 96.44 244 ALA A N 1
ATOM 1859 C CA . ALA A 1 244 ? 5.23 -2.742 11.336 1 96.44 244 ALA A CA 1
ATOM 1860 C C . ALA A 1 244 ? 6.078 -1.588 11.875 1 96.44 244 ALA A C 1
ATOM 1862 O O . ALA A 1 244 ? 5.723 -0.419 11.695 1 96.44 244 ALA A O 1
ATOM 1863 N N . PRO A 1 245 ? 7.258 -1.861 12.438 1 95.69 245 PRO A N 1
ATOM 1864 C CA . PRO A 1 245 ? 8.008 -0.757 13.039 1 95.69 245 PRO A CA 1
ATOM 1865 C C . PRO A 1 245 ? 8.68 0.137 12.008 1 95.69 245 PRO A C 1
ATOM 1867 O O . PRO A 1 245 ? 9.172 1.218 12.344 1 95.69 245 PRO A O 1
ATOM 1870 N N . PHE A 1 246 ? 8.703 -0.203 10.734 1 95.19 246 PHE A N 1
ATOM 1871 C CA . PHE A 1 246 ? 9.641 0.434 9.812 1 95.19 246 PHE A CA 1
ATOM 1872 C C . PHE A 1 246 ? 8.898 1.121 8.672 1 95.19 246 PHE A C 1
ATOM 1874 O O . PHE A 1 246 ? 9.523 1.649 7.75 1 95.19 246 PHE A O 1
ATOM 1881 N N . CYS A 1 247 ? 7.637 1.147 8.633 1 95.19 247 CYS A N 1
ATOM 1882 C CA . CYS A 1 247 ? 6.832 1.759 7.578 1 95.19 247 CYS A CA 1
ATOM 1883 C C . CYS A 1 247 ? 7.246 1.238 6.207 1 95.19 247 CYS A C 1
ATOM 1885 O O . CYS A 1 247 ? 7.477 2.021 5.285 1 95.19 247 CYS A O 1
ATOM 1887 N N . LYS A 1 248 ? 7.441 -0.091 6.07 1 97.38 248 LYS A N 1
ATOM 1888 C CA . LYS A 1 248 ? 7.887 -0.699 4.82 1 97.38 248 LYS A CA 1
ATOM 1889 C C . LYS A 1 248 ? 6.758 -0.723 3.791 1 97.38 248 LYS A C 1
ATOM 1891 O O . LYS A 1 248 ? 5.586 -0.869 4.148 1 97.38 248 LYS A O 1
ATOM 1896 N N . LYS A 1 249 ? 7.137 -0.561 2.533 1 97.75 249 LYS A N 1
ATOM 1897 C CA . LYS A 1 249 ? 6.203 -0.894 1.461 1 97.75 249 LYS A CA 1
ATOM 1898 C C . LYS A 1 249 ? 6.074 -2.404 1.295 1 97.75 249 LYS A C 1
ATOM 1900 O O . LYS A 1 249 ? 7.078 -3.117 1.232 1 97.75 249 LYS A O 1
ATOM 1905 N N . LEU A 1 250 ? 4.859 -2.863 1.248 1 98.25 250 LEU A N 1
ATOM 1906 C CA . LEU A 1 250 ? 4.617 -4.293 1.105 1 98.25 250 LEU A CA 1
ATOM 1907 C C . LEU A 1 250 ? 3.826 -4.586 -0.164 1 98.25 250 LEU A C 1
ATOM 1909 O O . LEU A 1 250 ? 2.855 -3.891 -0.47 1 98.25 250 LEU A O 1
ATOM 1913 N N . SER A 1 251 ? 4.262 -5.449 -0.988 1 98.5 251 SER A N 1
ATOM 1914 C CA . SER A 1 251 ? 3.512 -6.129 -2.041 1 98.5 251 SER A CA 1
ATOM 1915 C C . SER A 1 251 ? 3.342 -7.613 -1.729 1 98.5 251 SER A C 1
ATOM 1917 O O . SER A 1 251 ? 4.32 -8.359 -1.697 1 98.5 251 SER A O 1
ATOM 1919 N N . LEU A 1 252 ? 2.119 -8.016 -1.458 1 98.56 252 LEU A N 1
ATOM 1920 C CA . LEU A 1 252 ? 1.812 -9.375 -1.012 1 98.56 252 LEU A CA 1
ATOM 1921 C C . LEU A 1 252 ? 0.875 -10.07 -1.993 1 98.56 252 LEU A C 1
ATOM 1923 O O . LEU A 1 252 ? -0.33 -9.812 -1.997 1 98.56 252 LEU A O 1
ATOM 1927 N N . GLU A 1 253 ? 1.398 -10.898 -2.846 1 98.44 253 GLU A N 1
ATOM 1928 C CA . GLU A 1 253 ? 0.606 -11.742 -3.732 1 98.44 253 GLU A CA 1
ATOM 1929 C C . GLU A 1 253 ? 0.303 -13.094 -3.086 1 98.44 253 GLU A C 1
ATOM 1931 O O . GLU A 1 253 ? 1.211 -13.891 -2.846 1 98.44 253 GLU A O 1
ATOM 1936 N N . LEU A 1 254 ? -0.958 -13.359 -2.846 1 98.31 254 LEU A N 1
ATOM 1937 C CA . LEU A 1 254 ? -1.312 -14.508 -2.02 1 98.31 254 LEU A CA 1
ATOM 1938 C C . LEU A 1 254 ? -2.254 -15.445 -2.768 1 98.31 254 LEU A C 1
ATOM 1940 O O . LEU A 1 254 ? -2.354 -15.383 -3.994 1 98.31 254 LEU A O 1
ATOM 1944 N N . GLY A 1 255 ? -2.76 -16.391 -2.078 1 96.94 255 GLY A N 1
ATOM 1945 C CA . GLY A 1 255 ? -3.461 -17.5 -2.721 1 96.94 255 GLY A CA 1
ATOM 1946 C C . GLY A 1 255 ? -4.875 -17.141 -3.137 1 96.94 255 GLY A C 1
ATOM 1947 O O . GLY A 1 255 ? -5.297 -15.992 -3 1 96.94 255 GLY A O 1
ATOM 1948 N N . GLY A 1 256 ? -5.52 -18.094 -3.758 1 97.44 256 GLY A N 1
ATOM 1949 C CA . GLY A 1 256 ? -6.891 -17.969 -4.223 1 97.44 256 GLY A CA 1
ATOM 1950 C C . GLY A 1 256 ? -7.691 -19.25 -4.066 1 97.44 256 GLY A C 1
ATOM 1951 O O . GLY A 1 256 ? -7.145 -20.281 -3.672 1 97.44 256 GLY A O 1
ATOM 1952 N N . LYS A 1 257 ? -8.922 -19.188 -4.207 1 98.62 257 LYS A N 1
ATOM 1953 C CA . LYS A 1 257 ? -9.883 -20.266 -4.348 1 98.62 257 LYS A CA 1
ATOM 1954 C C . LYS A 1 257 ? -10.812 -20.031 -5.539 1 98.62 257 LYS A C 1
ATOM 1956 O O . LYS A 1 257 ? -12.008 -19.781 -5.359 1 98.62 257 LYS A O 1
ATOM 1961 N N . ASN A 1 258 ? -10.297 -20.234 -6.68 1 98.81 258 ASN A N 1
ATOM 1962 C CA . ASN A 1 258 ? -10.758 -19.656 -7.934 1 98.81 258 ASN A CA 1
ATOM 1963 C C . ASN A 1 258 ? -11.938 -20.422 -8.516 1 98.81 258 ASN A C 1
ATOM 1965 O O . ASN A 1 258 ? -11.844 -21.625 -8.773 1 98.81 258 ASN A O 1
ATOM 1969 N N . PRO A 1 259 ? -13.039 -19.75 -8.797 1 98.88 259 PRO A N 1
ATOM 1970 C CA . PRO A 1 259 ? -14.211 -20.375 -9.398 1 98.88 259 PRO A CA 1
ATOM 1971 C C . PRO A 1 259 ? -14.188 -20.312 -10.93 1 98.88 259 PRO A C 1
ATOM 1973 O O . PRO A 1 259 ? -13.703 -19.344 -11.5 1 98.88 259 PRO A O 1
ATOM 1976 N N . ALA A 1 260 ? -14.641 -21.359 -11.523 1 98.94 260 ALA A N 1
ATOM 1977 C CA . ALA A 1 260 ? -15.109 -21.344 -12.906 1 98.94 260 ALA A CA 1
ATOM 1978 C C . ALA A 1 260 ? -16.625 -21.438 -12.977 1 98.94 260 ALA A C 1
ATOM 1980 O O . ALA A 1 260 ? -17.234 -22.328 -12.375 1 98.94 260 ALA A O 1
ATOM 1981 N N . ILE A 1 261 ? -17.188 -20.516 -13.633 1 98.94 261 ILE A N 1
ATOM 1982 C CA . ILE A 1 261 ? -18.641 -20.5 -13.805 1 98.94 261 ILE A CA 1
ATOM 1983 C C . ILE A 1 261 ? -18.984 -20.859 -15.25 1 98.94 261 ILE A C 1
ATOM 1985 O O . ILE A 1 261 ? -18.625 -20.125 -16.172 1 98.94 261 ILE A O 1
ATOM 1989 N N . ILE A 1 262 ? -19.734 -21.938 -15.43 1 98.94 262 ILE A N 1
ATOM 1990 C CA . ILE A 1 262 ? -20.047 -22.438 -16.766 1 98.94 262 ILE A CA 1
ATOM 1991 C C . ILE A 1 262 ? -21.562 -22.359 -17 1 98.94 262 ILE A C 1
ATOM 1993 O O . ILE A 1 262 ? -22.328 -23.141 -16.406 1 98.94 262 ILE A O 1
ATOM 1997 N N . PHE A 1 263 ? -21.969 -21.516 -17.891 1 98.88 263 PHE A N 1
ATOM 1998 C CA . PHE A 1 263 ? -23.375 -21.344 -18.203 1 98.88 263 PHE A CA 1
ATOM 1999 C C . PHE A 1 263 ? -23.797 -22.297 -19.297 1 98.88 263 PHE A C 1
ATOM 2001 O O . PHE A 1 263 ? -22.953 -22.875 -19.984 1 98.88 263 PHE A O 1
ATOM 2008 N N . GLU A 1 264 ? -25.094 -22.438 -19.5 1 98.5 264 GLU A N 1
ATOM 2009 C CA . GLU A 1 264 ? -25.672 -23.453 -20.391 1 98.5 264 GLU A CA 1
ATOM 2010 C C . GLU A 1 264 ? -25.312 -23.172 -21.844 1 98.5 264 GLU A C 1
ATOM 2012 O O . GLU A 1 264 ? -25.297 -24.078 -22.672 1 98.5 264 GLU A O 1
ATOM 2017 N N . ASP A 1 265 ? -25 -21.906 -22.156 1 98.38 265 ASP A N 1
ATOM 2018 C CA . ASP A 1 265 ? -24.719 -21.547 -23.547 1 98.38 265 ASP A CA 1
ATOM 2019 C C . ASP A 1 265 ? -23.219 -21.594 -23.828 1 98.38 265 ASP A C 1
ATOM 2021 O O . ASP A 1 265 ? -22.766 -21.125 -24.875 1 98.38 265 ASP A O 1
ATOM 2025 N N . ALA A 1 266 ? -22.438 -22.094 -22.875 1 98.19 266 ALA A N 1
ATOM 2026 C CA . ALA A 1 266 ? -21 -22.219 -23.062 1 98.19 266 ALA A CA 1
ATOM 2027 C C . ALA A 1 266 ? -20.672 -23.234 -24.156 1 98.19 266 ALA A C 1
ATOM 2029 O O . ALA A 1 266 ? -21.375 -24.234 -24.312 1 98.19 266 ALA A O 1
ATOM 2030 N N . ASN A 1 267 ? -19.625 -22.953 -24.938 1 98.06 267 ASN A N 1
ATOM 2031 C CA . ASN A 1 267 ? -19.094 -23.953 -25.859 1 98.06 267 ASN A CA 1
ATOM 2032 C C . ASN A 1 267 ? -18.312 -25.047 -25.109 1 98.06 267 ASN A C 1
ATOM 2034 O O . ASN A 1 267 ? -17.125 -24.875 -24.828 1 98.06 267 ASN A O 1
ATOM 2038 N N . LEU A 1 268 ? -18.906 -26.141 -24.891 1 98.44 268 LEU A N 1
ATOM 2039 C CA . LEU A 1 268 ? -18.344 -27.172 -24.047 1 98.44 268 LEU A CA 1
ATOM 2040 C C . LEU A 1 268 ? -17.078 -27.766 -24.672 1 98.44 268 LEU A C 1
ATOM 2042 O O . LEU A 1 268 ? -16.188 -28.219 -23.969 1 98.44 268 LEU A O 1
ATOM 2046 N N . ASP A 1 269 ? -16.969 -27.75 -26.016 1 98.19 269 ASP A N 1
ATOM 2047 C CA . ASP A 1 269 ? -15.812 -28.281 -26.703 1 98.19 269 ASP A CA 1
ATOM 2048 C C . ASP A 1 269 ? -14.555 -27.484 -26.391 1 98.19 269 ASP A C 1
ATOM 2050 O O . ASP A 1 269 ? -13.445 -28.016 -26.406 1 98.19 269 ASP A O 1
ATOM 2054 N N . GLU A 1 270 ? -14.742 -26.25 -26.125 1 97.69 270 GLU A N 1
ATOM 2055 C CA . GLU A 1 270 ? -13.625 -25.391 -25.75 1 97.69 270 GLU A CA 1
ATOM 2056 C C . GLU A 1 270 ? -13.484 -25.312 -24.234 1 97.69 270 GLU A C 1
ATOM 2058 O O . GLU A 1 270 ? -12.367 -25.312 -23.703 1 97.69 270 GLU A O 1
ATOM 2063 N N . CYS A 1 271 ? -14.562 -25.266 -23.625 1 98.25 271 CYS A N 1
ATOM 2064 C CA . CYS A 1 271 ? -14.656 -25.031 -22.203 1 98.25 271 CYS A CA 1
ATOM 2065 C C . CYS A 1 271 ? -14.031 -26.188 -21.422 1 98.25 271 CYS A C 1
ATOM 2067 O O . CYS A 1 271 ? -13.25 -25.953 -20.484 1 98.25 271 CYS A O 1
ATOM 2069 N N . ILE A 1 272 ? -14.344 -27.406 -21.75 1 98.75 272 ILE A N 1
ATOM 2070 C CA . ILE A 1 272 ? -13.977 -28.562 -20.953 1 98.75 272 ILE A CA 1
ATOM 2071 C C . ILE A 1 272 ? -12.461 -28.766 -20.984 1 98.75 272 ILE A C 1
ATOM 2073 O O . ILE A 1 272 ? -11.812 -28.828 -19.938 1 98.75 272 ILE A O 1
ATOM 2077 N N . PRO A 1 273 ? -11.82 -28.781 -22.203 1 98.5 273 PRO A N 1
ATOM 2078 C CA . PRO A 1 273 ? -10.359 -28.891 -22.188 1 98.5 273 PRO A CA 1
ATOM 2079 C C . PRO A 1 273 ? -9.688 -27.75 -21.438 1 98.5 273 PRO A C 1
ATOM 2081 O O . PRO A 1 273 ? -8.703 -27.953 -20.719 1 98.5 273 PRO A O 1
ATOM 2084 N N . ALA A 1 274 ? -10.188 -26.547 -21.578 1 98.56 274 ALA A N 1
ATOM 2085 C CA . ALA A 1 274 ? -9.617 -25.391 -20.891 1 98.56 274 ALA A CA 1
ATOM 2086 C C . ALA A 1 274 ? -9.773 -25.531 -19.375 1 98.56 274 ALA A C 1
ATOM 2088 O O . ALA A 1 274 ? -8.891 -25.141 -18.609 1 98.56 274 ALA A O 1
ATOM 2089 N N . THR A 1 275 ? -10.891 -26 -18.953 1 98.88 275 THR A N 1
ATOM 2090 C CA . THR A 1 275 ? -11.148 -26.156 -17.516 1 98.88 275 THR A CA 1
ATOM 2091 C C . THR A 1 275 ? -10.266 -27.25 -16.922 1 98.88 275 THR A C 1
ATOM 2093 O O . THR A 1 275 ? -9.797 -27.125 -15.797 1 98.88 275 THR A O 1
ATOM 2096 N N . VAL A 1 276 ? -10.062 -28.328 -17.719 1 98.88 276 VAL A N 1
ATOM 2097 C CA . VAL A 1 276 ? -9.117 -29.344 -17.266 1 98.88 276 VAL A CA 1
ATOM 2098 C C . VAL A 1 276 ? -7.73 -28.734 -17.109 1 98.88 276 VAL A C 1
ATOM 2100 O O . VAL A 1 276 ? -7.086 -28.906 -16.062 1 98.88 276 VAL A O 1
ATOM 2103 N N . ARG A 1 277 ? -7.336 -28 -18.031 1 98.38 277 ARG A N 1
ATOM 2104 C CA . ARG A 1 277 ? -6.035 -27.344 -17.984 1 98.38 277 ARG A CA 1
ATOM 2105 C C . ARG A 1 277 ? -5.941 -26.406 -16.797 1 98.38 277 ARG A C 1
ATOM 2107 O O . ARG A 1 277 ? -4.945 -26.406 -16.062 1 98.38 277 ARG A O 1
ATOM 2114 N N . SER A 1 278 ? -6.949 -25.578 -16.625 1 98.56 278 SER A N 1
ATOM 2115 C CA . SER A 1 278 ? -6.934 -24.594 -15.547 1 98.56 278 SER A CA 1
ATOM 2116 C C . SER A 1 278 ? -6.992 -25.266 -14.18 1 98.56 278 SER A C 1
ATOM 2118 O O . SER A 1 278 ? -6.617 -24.672 -13.172 1 98.56 278 SER A O 1
ATOM 2120 N N . SER A 1 279 ? -7.406 -26.484 -14.094 1 98.75 279 SER A N 1
ATOM 2121 C CA . SER A 1 279 ? -7.562 -27.188 -12.82 1 98.75 279 SER A CA 1
ATOM 2122 C C . SER A 1 279 ? -6.27 -27.891 -12.414 1 98.75 279 SER A C 1
ATOM 2124 O O . SER A 1 279 ? -5.953 -27.969 -11.227 1 98.75 279 SER A O 1
ATOM 2126 N N . PHE A 1 280 ? -5.512 -28.359 -13.438 1 98.75 280 PHE A N 1
ATOM 2127 C CA . PHE A 1 280 ? -4.547 -29.391 -13.055 1 98.75 280 PHE A CA 1
ATOM 2128 C C . PHE A 1 280 ? -3.152 -29.031 -13.555 1 98.75 280 PHE A C 1
ATOM 2130 O O . PHE A 1 280 ? -2.178 -29.719 -13.227 1 98.75 280 PHE A O 1
ATOM 2137 N N . THR A 1 281 ? -3.064 -27.906 -14.383 1 98.06 281 THR A N 1
ATOM 2138 C CA . THR A 1 281 ? -1.748 -27.5 -14.859 1 98.06 281 THR A CA 1
ATOM 2139 C C . THR A 1 281 ? -0.776 -27.344 -13.695 1 98.06 281 THR A C 1
ATOM 2141 O O . THR A 1 281 ? -1.134 -26.797 -12.648 1 98.06 281 THR A O 1
ATOM 2144 N N . ASN A 1 282 ? 0.45 -27.891 -13.898 1 98.25 282 ASN A N 1
ATOM 2145 C CA . ASN A 1 282 ? 1.483 -27.859 -12.867 1 98.25 282 ASN A CA 1
ATOM 2146 C C . ASN A 1 282 ? 1.003 -28.516 -11.578 1 98.25 282 ASN A C 1
ATOM 2148 O O . ASN A 1 282 ? 1.273 -28.016 -10.484 1 98.25 282 ASN A O 1
ATOM 2152 N N . GLN A 1 283 ? 0.246 -29.719 -11.727 1 98.19 283 GLN A N 1
ATOM 2153 C CA . GLN A 1 283 ? -0.289 -30.5 -10.617 1 98.19 283 GLN A CA 1
ATOM 2154 C C . GLN A 1 283 ? -1.277 -29.688 -9.789 1 98.19 283 GLN A C 1
ATOM 2156 O O . GLN A 1 283 ? -1.402 -29.891 -8.578 1 98.19 283 GLN A O 1
ATOM 2161 N N . GLY A 1 284 ? -1.87 -28.625 -10.375 1 98.25 284 GLY A N 1
ATOM 2162 C CA . GLY A 1 284 ? -2.756 -27.734 -9.633 1 98.25 284 GLY A CA 1
ATOM 2163 C C . GLY A 1 284 ? -2.016 -26.781 -8.719 1 98.25 284 GLY A C 1
ATOM 2164 O O . GLY A 1 284 ? -2.633 -26.078 -7.91 1 98.25 284 GLY A O 1
ATOM 2165 N N . GLU A 1 285 ? -0.696 -26.766 -8.828 1 98.44 285 GLU A N 1
ATOM 2166 C CA . GLU A 1 285 ? 0.144 -25.938 -7.961 1 98.44 285 GLU A CA 1
ATOM 2167 C C . GLU A 1 285 ? 0.445 -24.594 -8.602 1 98.44 285 GLU A C 1
ATOM 2169 O O . GLU A 1 285 ? 1.604 -24.172 -8.68 1 98.44 285 GLU A O 1
ATOM 2174 N N . ILE A 1 286 ? -0.533 -23.922 -9.07 1 98.12 286 ILE A N 1
ATOM 2175 C CA . ILE A 1 286 ? -0.547 -22.531 -9.516 1 98.12 286 ILE A CA 1
ATOM 2176 C C . ILE A 1 286 ? -1.641 -21.766 -8.773 1 98.12 286 ILE A C 1
ATOM 2178 O O . ILE A 1 286 ? -2.775 -22.234 -8.672 1 98.12 286 ILE A O 1
ATOM 2182 N N . CYS A 1 287 ? -1.343 -20.703 -8.281 1 97.75 287 CYS A N 1
ATOM 2183 C CA . CYS A 1 287 ? -2.291 -19.922 -7.484 1 97.75 287 CYS A CA 1
ATOM 2184 C C . CYS A 1 287 ? -3.537 -19.594 -8.297 1 97.75 287 CYS A C 1
ATOM 2186 O O . CYS A 1 287 ? -4.621 -19.422 -7.734 1 97.75 287 CYS A O 1
ATOM 2188 N N . LEU A 1 288 ? -3.449 -19.625 -9.648 1 98.19 288 LEU A N 1
ATOM 2189 C CA . LEU A 1 288 ? -4.531 -19.234 -10.547 1 98.19 288 LEU A CA 1
ATOM 2190 C C . LEU A 1 288 ? -5.375 -20.438 -10.945 1 98.19 288 LEU A C 1
ATOM 2192 O O . LEU A 1 288 ? -6.352 -20.297 -11.688 1 98.19 288 LEU A O 1
ATOM 2196 N N . CYS A 1 289 ? -5.078 -21.547 -10.508 1 98.62 289 CYS A N 1
ATOM 2197 C CA . CYS A 1 289 ? -5.785 -22.766 -10.922 1 98.62 289 CYS A CA 1
ATOM 2198 C C . CYS A 1 289 ? -7.23 -22.734 -10.445 1 98.62 289 CYS A C 1
ATOM 2200 O O . CYS A 1 289 ? -7.52 -22.219 -9.359 1 98.62 289 CYS A O 1
ATOM 2202 N N . THR A 1 290 ? -8.07 -23.312 -11.281 1 98.44 290 THR A N 1
ATOM 2203 C CA . THR A 1 290 ? -9.484 -23.484 -10.961 1 98.44 290 THR A CA 1
ATOM 2204 C C . THR A 1 290 ? -9.688 -24.656 -10.008 1 98.44 290 THR A C 1
ATOM 2206 O O . THR A 1 290 ? -9.289 -25.781 -10.312 1 98.44 290 THR A O 1
ATOM 2209 N N . SER A 1 291 ? -10.281 -24.391 -8.891 1 98.19 291 SER A N 1
ATOM 2210 C CA . SER A 1 291 ? -10.477 -25.484 -7.945 1 98.19 291 SER A CA 1
ATOM 2211 C C . SER A 1 291 ? -11.953 -25.672 -7.613 1 98.19 291 SER A C 1
ATOM 2213 O O . SER A 1 291 ? -12.336 -26.641 -6.969 1 98.19 291 SER A O 1
ATOM 2215 N N . ARG A 1 292 ? -12.789 -24.75 -8.008 1 98.81 292 ARG A N 1
ATOM 2216 C CA . ARG A 1 292 ? -14.242 -24.844 -7.883 1 98.81 292 ARG A CA 1
ATOM 2217 C C . ARG A 1 292 ? -14.914 -24.609 -9.234 1 98.81 292 ARG A C 1
ATOM 2219 O O . ARG A 1 292 ? -14.781 -23.531 -9.82 1 98.81 292 ARG A O 1
ATOM 2226 N N . VAL A 1 293 ? -15.664 -25.594 -9.695 1 98.94 293 VAL A N 1
ATOM 2227 C CA . VAL A 1 293 ? -16.359 -25.453 -10.977 1 98.94 293 VAL A CA 1
ATOM 2228 C C . VAL A 1 293 ? -17.875 -25.469 -10.742 1 98.94 293 VAL A C 1
ATOM 2230 O O . VAL A 1 293 ? -18.422 -26.469 -10.273 1 98.94 293 VAL A O 1
ATOM 2233 N N . PHE A 1 294 ? -18.469 -24.344 -11.008 1 98.94 294 PHE A N 1
ATOM 2234 C CA . PHE A 1 294 ? -19.922 -24.219 -10.969 1 98.94 294 PHE A CA 1
ATOM 2235 C C . PHE A 1 294 ? -20.531 -24.391 -12.359 1 98.94 294 PHE A C 1
ATOM 2237 O O . PHE A 1 294 ? -20.219 -23.625 -13.273 1 98.94 294 PHE A O 1
ATOM 2244 N N . VAL A 1 295 ? -21.406 -25.391 -12.508 1 98.94 295 VAL A N 1
ATOM 2245 C CA . VAL A 1 295 ? -22 -25.672 -13.805 1 98.94 295 VAL A CA 1
ATOM 2246 C C . VAL A 1 295 ? -23.516 -25.5 -13.734 1 98.94 295 VAL A C 1
ATOM 2248 O O . VAL A 1 295 ? -24.156 -26 -12.805 1 98.94 295 VAL A O 1
ATOM 2251 N N . GLN A 1 296 ? -24.016 -24.766 -14.703 1 98.88 296 GLN A N 1
ATOM 2252 C CA . GLN A 1 296 ? -25.469 -24.578 -14.703 1 98.88 296 GLN A CA 1
ATOM 2253 C C . GLN A 1 296 ? -26.188 -25.922 -14.781 1 98.88 296 GLN A C 1
ATOM 2255 O O . GLN A 1 296 ? -25.797 -26.797 -15.547 1 98.88 296 GLN A O 1
ATOM 2260 N N . LYS A 1 297 ? -27.281 -26.047 -14.102 1 98.69 297 LYS A N 1
ATOM 2261 C CA . LYS A 1 297 ? -27.953 -27.312 -13.836 1 98.69 297 LYS A CA 1
ATOM 2262 C C . LYS A 1 297 ? -28.359 -28 -15.133 1 98.69 297 LYS A C 1
ATOM 2264 O O . LYS A 1 297 ? -28.266 -29.219 -15.25 1 98.69 297 LYS A O 1
ATOM 2269 N N . SER A 1 298 ? -28.781 -27.297 -16.094 1 98.5 298 SER A N 1
ATOM 2270 C CA . SER A 1 298 ? -29.328 -27.844 -17.328 1 98.5 298 SER A CA 1
ATOM 2271 C C . SER A 1 298 ? -28.25 -28.625 -18.109 1 98.5 298 SER A C 1
ATOM 2273 O O . SER A 1 298 ? -28.578 -29.5 -18.906 1 98.5 298 SER A O 1
ATOM 2275 N N . ILE A 1 299 ? -26.984 -28.312 -17.891 1 98.69 299 ILE A N 1
ATOM 2276 C CA . ILE A 1 299 ? -25.938 -28.984 -18.656 1 98.69 299 ILE A CA 1
ATOM 2277 C C . ILE A 1 299 ? -25 -29.719 -17.688 1 98.69 299 ILE A C 1
ATOM 2279 O O . ILE A 1 299 ? -23.922 -30.188 -18.094 1 98.69 299 ILE A O 1
ATOM 2283 N N . TYR A 1 300 ? -25.328 -29.859 -16.453 1 98.75 300 TYR A N 1
ATOM 2284 C CA . TYR A 1 300 ? -24.453 -30.344 -15.398 1 98.75 300 TYR A CA 1
ATOM 2285 C C . TYR A 1 300 ? -24 -31.781 -15.688 1 98.75 300 TYR A C 1
ATOM 2287 O O . TYR A 1 300 ? -22.797 -32.062 -15.664 1 98.75 300 TYR A O 1
ATOM 2295 N N . ASN A 1 301 ? -24.953 -32.625 -15.992 1 98.62 301 ASN A N 1
ATOM 2296 C CA . ASN A 1 301 ? -24.625 -34.031 -16.188 1 98.62 301 ASN A CA 1
ATOM 2297 C C . ASN A 1 301 ? -23.734 -34.25 -17.391 1 98.62 301 ASN A C 1
ATOM 2299 O O . ASN A 1 301 ? -22.766 -35 -17.344 1 98.62 301 ASN A O 1
ATOM 2303 N N . GLU A 1 302 ? -24.094 -33.594 -18.438 1 98.69 302 GLU A N 1
ATOM 2304 C CA . GLU A 1 302 ? -23.281 -33.688 -19.641 1 98.69 302 GLU A CA 1
ATOM 2305 C C . GLU A 1 302 ? -21.859 -33.156 -19.406 1 98.69 302 GLU A C 1
ATOM 2307 O O . GLU A 1 302 ? -20.891 -33.812 -19.781 1 98.69 302 GLU A O 1
ATOM 2312 N N . PHE A 1 303 ? -21.781 -32 -18.859 1 98.81 303 PHE A N 1
ATOM 2313 C CA . PHE A 1 303 ? -20.484 -31.422 -18.547 1 98.81 303 PHE A CA 1
ATOM 2314 C C . PHE A 1 303 ? -19.656 -32.344 -17.672 1 98.81 303 PHE A C 1
ATOM 2316 O O . PHE A 1 303 ? -18.484 -32.625 -17.953 1 98.81 303 PHE A O 1
ATOM 2323 N N . LEU A 1 304 ? -20.297 -32.812 -16.578 1 98.81 304 LEU A N 1
ATOM 2324 C CA . LEU A 1 304 ? -19.594 -33.656 -15.609 1 98.81 304 LEU A CA 1
ATOM 2325 C C . LEU A 1 304 ? -19.031 -34.906 -16.25 1 98.81 304 LEU A C 1
ATOM 2327 O O . LEU A 1 304 ? -17.875 -35.281 -16.031 1 98.81 304 LEU A O 1
ATOM 2331 N N . LYS A 1 305 ? -19.859 -35.562 -17 1 98.75 305 LYS A N 1
ATOM 2332 C CA . LYS A 1 305 ? -19.438 -36.75 -17.688 1 98.75 305 LYS A CA 1
ATOM 2333 C C . LYS A 1 305 ? -18.219 -36.5 -18.578 1 98.75 305 LYS A C 1
ATOM 2335 O O . LYS A 1 305 ? -17.219 -37.188 -18.484 1 98.75 305 LYS A O 1
ATOM 2340 N N . ARG A 1 306 ? -18.328 -35.5 -19.391 1 98.81 306 ARG A N 1
ATOM 2341 C CA . ARG A 1 306 ? -17.266 -35.188 -20.328 1 98.81 306 ARG A CA 1
ATOM 2342 C C . ARG A 1 306 ? -16.016 -34.688 -19.594 1 98.81 306 ARG A C 1
ATOM 2344 O O . ARG A 1 306 ? -14.891 -34.969 -20.016 1 98.81 306 ARG A O 1
ATOM 2351 N N . PHE A 1 307 ? -16.234 -33.938 -18.578 1 98.88 307 PHE A N 1
ATOM 2352 C CA . PHE A 1 307 ? -15.125 -33.406 -17.797 1 98.88 307 PHE A CA 1
ATOM 2353 C C . PHE A 1 307 ? -14.336 -34.531 -17.125 1 98.88 307 PHE A C 1
ATOM 2355 O O . PHE A 1 307 ? -13.102 -34.5 -17.125 1 98.88 307 PHE A O 1
ATOM 2362 N N . VAL A 1 308 ? -15.023 -35.469 -16.516 1 98.81 308 VAL A N 1
ATOM 2363 C CA . VAL A 1 308 ? -14.391 -36.625 -15.883 1 98.81 308 VAL A CA 1
ATOM 2364 C C . VAL A 1 308 ? -13.594 -37.438 -16.922 1 98.81 308 VAL A C 1
ATOM 2366 O O . VAL A 1 308 ? -12.453 -37.812 -16.656 1 98.81 308 VAL A O 1
ATOM 2369 N N . GLU A 1 309 ? -14.219 -37.594 -18.062 1 98.69 309 GLU A N 1
ATOM 2370 C CA . GLU A 1 309 ? -13.539 -38.312 -19.141 1 98.69 309 GLU A CA 1
ATOM 2371 C C . GLU A 1 309 ? -12.266 -37.594 -19.562 1 98.69 309 GLU A C 1
ATOM 2373 O O . GLU A 1 309 ? -11.219 -38.219 -19.75 1 98.69 309 GLU A O 1
ATOM 2378 N N . ALA A 1 310 ? -12.406 -36.344 -19.766 1 98.75 310 ALA A N 1
ATOM 2379 C CA . ALA A 1 310 ? -11.25 -35.531 -20.156 1 98.75 310 ALA A CA 1
ATOM 2380 C C . ALA A 1 310 ? -10.188 -35.531 -19.062 1 98.75 310 ALA A C 1
ATOM 2382 O O . ALA A 1 310 ? -8.984 -35.562 -19.359 1 98.75 310 ALA A O 1
ATOM 2383 N N . THR A 1 311 ? -10.531 -35.5 -17.797 1 98.69 311 THR A N 1
ATOM 2384 C CA . THR A 1 311 ? -9.617 -35.5 -16.672 1 98.69 311 THR A CA 1
ATOM 2385 C C . THR A 1 311 ? -8.828 -36.812 -16.609 1 98.69 311 THR A C 1
ATOM 2387 O O . THR A 1 311 ? -7.625 -36.812 -16.328 1 98.69 311 THR A O 1
ATOM 2390 N N . ARG A 1 312 ? -9.5 -37.938 -16.875 1 97.94 312 ARG A N 1
ATOM 2391 C CA . ARG A 1 312 ? -8.844 -39.219 -16.859 1 97.94 312 ARG A CA 1
ATOM 2392 C C . ARG A 1 312 ? -7.762 -39.312 -17.938 1 97.94 312 ARG A C 1
ATOM 2394 O O . ARG A 1 312 ? -6.824 -40.094 -17.812 1 97.94 312 ARG A O 1
ATOM 2401 N N . LYS A 1 313 ? -7.902 -38.438 -18.922 1 97.5 313 LYS A N 1
ATOM 2402 C CA . LYS A 1 313 ? -6.922 -38.406 -20 1 97.5 313 LYS A CA 1
ATOM 2403 C C . LYS A 1 313 ? -5.738 -37.5 -19.656 1 97.5 313 LYS A C 1
ATOM 2405 O O . LYS A 1 313 ? -4.73 -37.5 -20.359 1 97.5 313 LYS A O 1
ATOM 2410 N N . TRP A 1 314 ? -5.879 -36.719 -18.656 1 97.38 314 TRP A N 1
ATOM 2411 C CA . TRP A 1 314 ? -4.773 -35.906 -18.172 1 97.38 314 TRP A CA 1
ATOM 2412 C C . TRP A 1 314 ? -3.684 -36.781 -17.547 1 97.38 314 TRP A C 1
ATOM 2414 O O . TRP A 1 314 ? -3.762 -37.125 -16.375 1 97.38 314 TRP A O 1
ATOM 2424 N N . LYS A 1 315 ? -2.621 -37.062 -18.203 1 97.06 315 LYS A N 1
ATOM 2425 C CA . LYS A 1 315 ? -1.682 -38.125 -17.922 1 97.06 315 LYS A CA 1
ATOM 2426 C C . LYS A 1 315 ? -0.684 -37.719 -16.844 1 97.06 315 LYS A C 1
ATOM 2428 O O . LYS A 1 315 ? 0.014 -36.719 -16.984 1 97.06 315 LYS A O 1
ATOM 2433 N N . VAL A 1 316 ? -0.628 -38.5 -15.805 1 97.62 316 VAL A N 1
ATOM 2434 C CA . VAL A 1 316 ? 0.392 -38.375 -14.766 1 97.62 316 VAL A CA 1
ATOM 2435 C C . VAL A 1 316 ? 1.547 -39.312 -15.047 1 97.62 316 VAL A C 1
ATOM 2437 O O . VAL A 1 316 ? 1.344 -40.531 -15.148 1 97.62 316 VAL A O 1
ATOM 2440 N N . SER A 1 317 ? 2.652 -38.781 -15.211 1 97.44 317 SER A N 1
ATOM 2441 C CA . SER A 1 317 ? 3.834 -39.625 -15.469 1 97.44 317 SER A CA 1
ATOM 2442 C C . SER A 1 317 ? 5.102 -38.906 -14.992 1 97.44 317 SER A C 1
ATOM 2444 O O . SER A 1 317 ? 5.035 -37.844 -14.391 1 97.44 317 SER A O 1
ATOM 2446 N N . ILE A 1 318 ? 6.223 -39.594 -15.18 1 97.44 318 ILE A N 1
ATOM 2447 C CA . ILE A 1 318 ? 7.5 -39.031 -14.758 1 97.44 318 ILE A CA 1
ATOM 2448 C C . ILE A 1 318 ? 7.773 -37.75 -15.539 1 97.44 318 ILE A C 1
ATOM 2450 O O . ILE A 1 318 ? 7.355 -37.625 -16.688 1 97.44 318 ILE A O 1
ATOM 2454 N N . PRO A 1 319 ? 8.484 -36.844 -14.961 1 96.19 319 PRO A N 1
ATOM 2455 C CA . PRO A 1 319 ? 8.656 -35.5 -15.531 1 96.19 319 PRO A CA 1
ATOM 2456 C C . PRO A 1 319 ? 9.289 -35.531 -16.922 1 96.19 319 PRO A C 1
ATOM 2458 O O . PRO A 1 319 ? 9.016 -34.656 -17.75 1 96.19 319 PRO A O 1
ATOM 2461 N N . SER A 1 320 ? 10.102 -36.5 -17.203 1 96.06 320 SER A N 1
ATOM 2462 C CA . SER A 1 320 ? 10.812 -36.562 -18.469 1 96.06 320 SER A CA 1
ATOM 2463 C C . SER A 1 320 ? 9.953 -37.156 -19.562 1 96.06 320 SER A C 1
ATOM 2465 O O . SER A 1 320 ? 10.328 -37.156 -20.734 1 96.06 320 SER A O 1
ATOM 2467 N N . ASP A 1 321 ? 8.789 -37.688 -19.203 1 97.06 321 ASP A N 1
ATOM 2468 C CA . ASP A 1 321 ? 7.855 -38.25 -20.188 1 97.06 321 ASP A CA 1
ATOM 2469 C C . ASP A 1 321 ? 7.219 -37.125 -21.016 1 97.06 321 ASP A C 1
ATOM 2471 O O . ASP A 1 321 ? 6.449 -36.312 -20.484 1 97.06 321 ASP A O 1
ATOM 2475 N N . PRO A 1 322 ? 7.453 -37.062 -22.281 1 96.12 322 PRO A N 1
ATOM 2476 C CA . PRO A 1 322 ? 6.93 -35.969 -23.109 1 96.12 322 PRO A CA 1
ATOM 2477 C C . PRO A 1 322 ? 5.406 -35.969 -23.203 1 96.12 322 PRO A C 1
ATOM 2479 O O . PRO A 1 322 ? 4.797 -34.969 -23.531 1 96.12 322 PRO A O 1
ATOM 2482 N N . SER A 1 323 ? 4.816 -37.094 -22.953 1 96.38 323 SER A N 1
ATOM 2483 C CA . SER A 1 323 ? 3.363 -37.188 -23.047 1 96.38 323 SER A CA 1
ATOM 2484 C C . SER A 1 323 ? 2.691 -36.875 -21.719 1 96.38 323 SER A C 1
ATOM 2486 O O . SER A 1 323 ? 1.464 -36.812 -21.641 1 96.38 323 SER A O 1
ATOM 2488 N N . ALA A 1 324 ? 3.512 -36.625 -20.719 1 97 324 ALA A N 1
ATOM 2489 C CA . ALA A 1 324 ? 2.961 -36.344 -19.391 1 97 324 ALA A CA 1
ATOM 2490 C C . ALA A 1 324 ? 2.291 -34.969 -19.359 1 97 324 ALA A C 1
ATOM 2492 O O . ALA A 1 324 ? 2.818 -34 -19.891 1 97 324 ALA A O 1
ATOM 2493 N N . SER A 1 325 ? 1.113 -34.906 -18.75 1 97.19 325 SER A N 1
ATOM 2494 C CA . SER A 1 325 ? 0.421 -33.625 -18.516 1 97.19 325 SER A CA 1
ATOM 2495 C C . SER A 1 325 ? 0.792 -33.031 -17.156 1 97.19 325 SER A C 1
ATOM 2497 O O . SER A 1 325 ? 0.718 -31.828 -16.969 1 97.19 325 SER A O 1
ATOM 2499 N N . MET A 1 326 ? 1.113 -33.875 -16.266 1 96.56 326 MET A N 1
ATOM 2500 C CA . MET A 1 326 ? 1.504 -33.375 -14.945 1 96.56 326 MET A CA 1
ATOM 2501 C C . MET A 1 326 ? 2.486 -34.344 -14.281 1 96.56 326 MET A C 1
ATOM 2503 O O . MET A 1 326 ? 2.547 -35.531 -14.633 1 96.56 326 MET A O 1
ATOM 2507 N N . GLY A 1 327 ? 3.303 -33.781 -13.383 1 98.19 327 GLY A N 1
ATOM 2508 C CA . GLY A 1 327 ? 4.32 -34.562 -12.688 1 98.19 327 GLY A CA 1
ATOM 2509 C C . GLY A 1 327 ? 4.023 -34.75 -11.211 1 98.19 327 GLY A C 1
ATOM 2510 O O . GLY A 1 327 ? 2.891 -35.062 -10.836 1 98.19 327 GLY A O 1
ATOM 2511 N N . ALA A 1 328 ? 5.062 -34.75 -10.391 1 98.69 328 ALA A N 1
ATOM 2512 C CA . ALA A 1 328 ? 4.953 -35 -8.961 1 98.69 328 ALA A CA 1
ATOM 2513 C C . ALA A 1 328 ? 4.68 -33.688 -8.203 1 98.69 328 ALA A C 1
ATOM 2515 O O . ALA A 1 328 ? 5.109 -32.625 -8.625 1 98.69 328 ALA A O 1
ATOM 2516 N N . LEU A 1 329 ? 3.914 -33.812 -7.098 1 98.75 329 LEU A N 1
ATOM 2517 C CA . LEU A 1 329 ? 3.748 -32.656 -6.203 1 98.75 329 LEU A CA 1
ATOM 2518 C C . LEU A 1 329 ? 5.059 -32.344 -5.504 1 98.75 329 LEU A C 1
ATOM 2520 O O . LEU A 1 329 ? 5.984 -33.156 -5.48 1 98.75 329 LEU A O 1
ATOM 2524 N N . ILE A 1 330 ? 5.199 -31.203 -4.902 1 98.62 330 ILE A N 1
ATOM 2525 C CA . ILE A 1 330 ? 6.449 -30.562 -4.527 1 98.62 330 ILE A CA 1
ATOM 2526 C C . ILE A 1 330 ? 7.109 -31.328 -3.387 1 98.62 330 ILE A C 1
ATOM 2528 O O . ILE A 1 330 ? 8.336 -31.375 -3.291 1 98.62 330 ILE A O 1
ATOM 2532 N N . SER A 1 331 ? 6.305 -31.922 -2.496 1 98.56 331 SER A N 1
ATOM 2533 C CA . SER A 1 331 ? 6.871 -32.594 -1.327 1 98.56 331 SER A CA 1
ATOM 2534 C C . SER A 1 331 ? 5.934 -33.656 -0.796 1 98.56 331 SER A C 1
ATOM 2536 O O . SER A 1 331 ? 4.75 -33.688 -1.14 1 98.56 331 SER A O 1
ATOM 2538 N N . LYS A 1 332 ? 6.523 -34.531 0.026 1 98.19 332 LYS A N 1
ATOM 2539 C CA . LYS A 1 332 ? 5.734 -35.562 0.676 1 98.19 332 LYS A CA 1
ATOM 2540 C C . LYS A 1 332 ? 4.684 -34.969 1.603 1 98.19 332 LYS A C 1
ATOM 2542 O O . LYS A 1 332 ? 3.527 -35.406 1.599 1 98.19 332 LYS A O 1
ATOM 2547 N N . ALA A 1 333 ? 5.125 -34.031 2.361 1 98.12 333 ALA A N 1
ATOM 2548 C CA . ALA A 1 333 ? 4.215 -33.375 3.289 1 98.12 333 ALA A CA 1
ATOM 2549 C C . ALA A 1 333 ? 3.055 -32.719 2.545 1 98.12 333 ALA A C 1
ATOM 2551 O O . ALA A 1 333 ? 1.909 -32.75 3 1 98.12 333 ALA A O 1
ATOM 2552 N N . HIS A 1 334 ? 3.334 -32.031 1.456 1 98.5 334 HIS A N 1
ATOM 2553 C CA . HIS A 1 334 ? 2.297 -31.375 0.671 1 98.5 334 HIS A CA 1
ATOM 2554 C C . HIS A 1 334 ? 1.343 -32.406 0.054 1 98.5 334 HIS A C 1
ATOM 2556 O O . HIS A 1 334 ? 0.13 -32.188 0.025 1 98.5 334 HIS A O 1
ATOM 2562 N N . LEU A 1 335 ? 1.874 -33.531 -0.458 1 98.62 335 LEU A N 1
ATOM 2563 C CA . LEU A 1 335 ? 1.037 -34.594 -0.969 1 98.62 335 LEU A CA 1
ATOM 2564 C C . LEU A 1 335 ? 0.047 -35.062 0.092 1 98.62 335 LEU A C 1
ATOM 2566 O O . LEU A 1 335 ? -1.145 -35.219 -0.188 1 98.62 335 LEU A O 1
ATOM 2570 N N . GLU A 1 336 ? 0.576 -35.281 1.241 1 98.44 336 GLU A N 1
ATOM 2571 C CA . GLU A 1 336 ? -0.278 -35.75 2.328 1 98.44 336 GLU A CA 1
ATOM 2572 C C . GLU A 1 336 ? -1.332 -34.688 2.691 1 98.44 336 GLU A C 1
ATOM 2574 O O . GLU A 1 336 ? -2.467 -35.031 3.021 1 98.44 336 GLU A O 1
ATOM 2579 N N . LYS A 1 337 ? -0.953 -33.469 2.666 1 98.25 337 LYS A N 1
ATOM 2580 C CA . LYS A 1 337 ? -1.912 -32.406 2.898 1 98.25 337 LYS A CA 1
ATOM 2581 C C . LYS A 1 337 ? -3.047 -32.438 1.878 1 98.25 337 LYS A C 1
ATOM 2583 O O . LYS A 1 337 ? -4.223 -32.375 2.244 1 98.25 337 LYS A O 1
ATOM 2588 N N . VAL A 1 338 ? -2.74 -32.531 0.617 1 98.62 338 VAL A N 1
ATOM 2589 C CA . VAL A 1 338 ? -3.74 -32.594 -0.444 1 98.62 338 VAL A CA 1
ATOM 2590 C C . VAL A 1 338 ? -4.641 -33.812 -0.257 1 98.62 338 VAL A C 1
ATOM 2592 O O . VAL A 1 338 ? -5.867 -33.688 -0.353 1 98.62 338 VAL A O 1
ATOM 2595 N N . ARG A 1 339 ? -4.055 -34.938 0.067 1 98.12 339 ARG A N 1
ATOM 2596 C CA . ARG A 1 339 ? -4.816 -36.156 0.295 1 98.12 339 ARG A CA 1
ATOM 2597 C C . ARG A 1 339 ? -5.773 -36 1.472 1 98.12 339 ARG A C 1
ATOM 2599 O O . ARG A 1 339 ? -6.871 -36.562 1.465 1 98.12 339 ARG A O 1
ATOM 2606 N N . SER A 1 340 ? -5.359 -35.25 2.42 1 98.38 340 SER A N 1
ATOM 2607 C CA . SER A 1 340 ? -6.195 -35.062 3.6 1 98.38 340 SER A CA 1
ATOM 2608 C C . SER A 1 340 ? -7.48 -34.312 3.248 1 98.38 340 SER A C 1
ATOM 2610 O O . SER A 1 340 ? -8.523 -34.531 3.869 1 98.38 340 SER A O 1
ATOM 2612 N N . TYR A 1 341 ? -7.465 -33.438 2.297 1 98.31 341 TYR A N 1
ATOM 2613 C CA . TYR A 1 341 ? -8.672 -32.75 1.852 1 98.31 341 TYR A CA 1
ATOM 2614 C C . TYR A 1 341 ? -9.656 -33.719 1.223 1 98.31 341 TYR A C 1
ATOM 2616 O O . TYR A 1 341 ? -10.875 -33.594 1.412 1 98.31 341 TYR A O 1
ATOM 2624 N N . ILE A 1 342 ? -9.156 -34.656 0.478 1 97.75 342 ILE A N 1
ATOM 2625 C CA . ILE A 1 342 ? -10.008 -35.656 -0.164 1 97.75 342 ILE A CA 1
ATOM 2626 C C . ILE A 1 342 ? -10.68 -36.5 0.898 1 97.75 342 ILE A C 1
ATOM 2628 O O . ILE A 1 342 ? -11.883 -36.781 0.826 1 97.75 342 ILE A O 1
ATOM 2632 N N . LYS A 1 343 ? -9.844 -36.906 1.852 1 97.56 343 LYS A N 1
ATOM 2633 C CA . LYS A 1 343 ? -10.375 -37.688 2.951 1 97.56 343 LYS A CA 1
ATOM 2634 C C . LYS A 1 343 ? -11.492 -36.938 3.68 1 97.56 343 LYS A C 1
ATOM 2636 O O . LYS A 1 343 ? -12.531 -37.531 3.998 1 97.56 343 LYS A O 1
ATOM 2641 N N . LYS A 1 344 ? -11.273 -35.75 3.92 1 97.75 344 LYS A N 1
ATOM 2642 C CA . LYS A 1 344 ? -12.266 -34.906 4.59 1 97.75 344 LYS A CA 1
ATOM 2643 C C . LYS A 1 344 ? -13.539 -34.781 3.75 1 97.75 344 LYS A C 1
ATOM 2645 O O . LYS A 1 344 ? -14.648 -34.844 4.281 1 97.75 344 LYS A O 1
ATOM 2650 N N . ALA A 1 345 ? -13.398 -34.562 2.482 1 97.38 345 ALA A N 1
ATOM 2651 C CA . ALA A 1 345 ? -14.539 -34.438 1.58 1 97.38 345 ALA A CA 1
ATOM 2652 C C . ALA A 1 345 ? -15.375 -35.719 1.599 1 97.38 345 ALA A C 1
ATOM 2654 O O . ALA A 1 345 ? -16.609 -35.656 1.671 1 97.38 345 ALA A O 1
ATOM 2655 N N . CYS A 1 346 ? -14.727 -36.812 1.565 1 97.12 346 CYS A N 1
ATOM 2656 C CA . CYS A 1 346 ? -15.422 -38.094 1.594 1 97.12 346 CYS A CA 1
ATOM 2657 C C . CYS A 1 346 ? -16.188 -38.281 2.904 1 97.12 346 CYS A C 1
ATOM 2659 O O . CYS A 1 346 ? -17.312 -38.75 2.906 1 97.12 346 CYS A O 1
ATOM 2661 N N . ALA A 1 347 ? -15.508 -37.906 3.93 1 97.25 347 ALA A N 1
ATOM 2662 C CA . ALA A 1 347 ? -16.125 -38 5.246 1 97.25 347 ALA A CA 1
ATOM 2663 C C . ALA A 1 347 ? -17.391 -37.156 5.324 1 97.25 347 ALA A C 1
ATOM 2665 O O . ALA A 1 347 ? -18.328 -37.469 6.055 1 97.25 347 ALA A O 1
ATOM 2666 N N . GLU A 1 348 ? -17.438 -36.125 4.527 1 96.19 348 GLU A N 1
ATOM 2667 C CA . GLU A 1 348 ? -18.578 -35.219 4.531 1 96.19 348 GLU A CA 1
ATOM 2668 C C . GLU A 1 348 ? -19.641 -35.656 3.527 1 96.19 348 GLU A C 1
ATOM 2670 O O . GLU A 1 348 ? -20.656 -34.969 3.357 1 96.19 348 GLU A O 1
ATOM 2675 N N . GLY A 1 349 ? -19.422 -36.719 2.836 1 96.88 349 GLY A N 1
ATOM 2676 C CA . GLY A 1 349 ? -20.438 -37.281 1.96 1 96.88 349 GLY A CA 1
ATOM 2677 C C . GLY A 1 349 ? -20.203 -36.969 0.496 1 96.88 349 GLY A C 1
ATOM 2678 O O . GLY A 1 349 ? -21.047 -37.281 -0.353 1 96.88 349 GLY A O 1
ATOM 2679 N N . ALA A 1 350 ? -19.094 -36.406 0.159 1 98.06 350 ALA A N 1
ATOM 2680 C CA . ALA A 1 350 ? -18.766 -36.094 -1.231 1 98.06 350 ALA A CA 1
ATOM 2681 C C . ALA A 1 350 ? -18.438 -37.375 -2.012 1 98.06 350 ALA A C 1
ATOM 2683 O O . ALA A 1 350 ? -18.156 -38.406 -1.419 1 98.06 350 ALA A O 1
ATOM 2684 N N . LYS A 1 351 ? -18.5 -37.25 -3.27 1 98.25 351 LYS A N 1
ATOM 2685 C CA . LYS A 1 351 ? -18.188 -38.375 -4.152 1 98.25 351 LYS A CA 1
ATOM 2686 C C . LYS A 1 351 ? -16.984 -38.062 -5.027 1 98.25 351 LYS A C 1
ATOM 2688 O O . LYS A 1 351 ? -16.906 -37 -5.645 1 98.25 351 LYS A O 1
ATOM 2693 N N . ILE A 1 352 ? -16.062 -39 -5.02 1 98.44 352 ILE A N 1
ATOM 2694 C CA . ILE A 1 352 ? -14.922 -38.938 -5.926 1 98.44 352 ILE A CA 1
ATOM 2695 C C . ILE A 1 352 ? -15.25 -39.656 -7.234 1 98.44 352 ILE A C 1
ATOM 2697 O O . ILE A 1 352 ? -15.516 -40.844 -7.242 1 98.44 352 ILE A O 1
ATOM 2701 N N . LEU A 1 353 ? -15.156 -38.938 -8.367 1 98.62 353 LEU A N 1
ATOM 2702 C CA . LEU A 1 353 ? -15.602 -39.531 -9.641 1 98.62 353 LEU A CA 1
ATOM 2703 C C . LEU A 1 353 ? -14.414 -40.094 -10.422 1 98.62 353 LEU A C 1
ATOM 2705 O O . LEU A 1 353 ? -14.578 -41 -11.234 1 98.62 353 LEU A O 1
ATOM 2709 N N . CYS A 1 354 ? -13.258 -39.531 -10.258 1 98.38 354 CYS A N 1
ATOM 2710 C CA . CYS A 1 354 ? -12.023 -40.031 -10.836 1 98.38 354 CYS A CA 1
ATOM 2711 C C . CYS A 1 354 ? -10.812 -39.562 -10.031 1 98.38 354 CYS A C 1
ATOM 2713 O O . CYS A 1 354 ? -10.906 -38.625 -9.242 1 98.38 354 CYS A O 1
ATOM 2715 N N . GLY A 1 355 ? -9.641 -40.312 -10.227 1 97.94 355 GLY A N 1
ATOM 2716 C CA . GLY A 1 355 ? -8.391 -39.906 -9.594 1 97.94 355 GLY A CA 1
ATOM 2717 C C . GLY A 1 355 ? -8.117 -40.656 -8.305 1 97.94 355 GLY A C 1
ATOM 2718 O O . GLY A 1 355 ? -8.203 -41.906 -8.266 1 97.94 355 GLY A O 1
ATOM 2719 N N . GLU A 1 356 ? -7.781 -39.938 -7.277 1 95.88 356 GLU A N 1
ATOM 2720 C CA . GLU A 1 356 ? -7.34 -40.5 -6.012 1 95.88 356 GLU A CA 1
ATOM 2721 C C . GLU A 1 356 ? -8.422 -41.375 -5.402 1 95.88 356 GLU A C 1
ATOM 2723 O O . GLU A 1 356 ? -9.57 -40.969 -5.25 1 95.88 356 GLU A O 1
ATOM 2728 N N . GLY A 1 357 ? -8.039 -42.562 -5.059 1 91.94 357 GLY A N 1
ATOM 2729 C CA . GLY A 1 357 ? -8.945 -43.469 -4.391 1 91.94 357 GLY A CA 1
ATOM 2730 C C . GLY A 1 357 ? -9.828 -44.25 -5.352 1 91.94 357 GLY A C 1
ATOM 2731 O O . GLY A 1 357 ? -10.453 -45.25 -4.969 1 91.94 357 GLY A O 1
ATOM 2732 N N . VAL A 1 358 ? -9.891 -43.844 -6.57 1 96.12 358 VAL A N 1
ATOM 2733 C CA . VAL A 1 358 ? -10.812 -44.469 -7.523 1 96.12 358 VAL A CA 1
ATOM 2734 C C . VAL A 1 358 ? -10.031 -45.062 -8.688 1 96.12 358 VAL A C 1
ATOM 2736 O O . VAL A 1 358 ? -10.305 -46.188 -9.125 1 96.12 358 VAL A O 1
ATOM 2739 N N . ASP A 1 359 ? -9.125 -44.375 -9.164 1 96.44 359 ASP A N 1
ATOM 2740 C CA . ASP A 1 359 ? -8.328 -44.812 -10.305 1 96.44 359 ASP A CA 1
ATOM 2741 C C . ASP A 1 359 ? -6.941 -45.25 -9.859 1 96.44 359 ASP A C 1
ATOM 2743 O O . ASP A 1 359 ? -6.508 -44.938 -8.75 1 96.44 359 ASP A O 1
ATOM 2747 N N . ARG A 1 360 ? -6.285 -46 -10.711 1 95.25 360 ARG A N 1
ATOM 2748 C CA . ARG A 1 360 ? -4.969 -46.531 -10.383 1 95.25 360 ARG A CA 1
ATOM 2749 C C . ARG A 1 360 ? -3.863 -45.688 -11.031 1 95.25 360 ARG A C 1
ATOM 2751 O O . ARG A 1 360 ? -3.973 -45.312 -12.195 1 95.25 360 ARG A O 1
ATOM 2758 N N . LEU A 1 361 ? -2.895 -45.406 -10.297 1 95.06 361 LEU A N 1
ATOM 2759 C CA . LEU A 1 361 ? -1.704 -44.688 -10.773 1 95.06 361 LEU A CA 1
ATOM 2760 C C . LEU A 1 361 ? -0.589 -45.688 -11.094 1 95.06 361 LEU A C 1
ATOM 2762 O O . LEU A 1 361 ? -0.245 -46.531 -10.273 1 95.06 361 LEU A O 1
ATOM 2766 N N . SER A 1 362 ? -0.067 -45.688 -12.297 1 93.69 362 SER A N 1
ATOM 2767 C CA . SER A 1 362 ? 1.031 -46.531 -12.727 1 93.69 362 SER A CA 1
ATOM 2768 C C . SER A 1 362 ? 2.305 -45.75 -12.961 1 93.69 362 SER A C 1
ATOM 2770 O O . SER A 1 362 ? 2.334 -44.844 -13.812 1 93.69 362 SER A O 1
ATOM 2772 N N . LEU A 1 363 ? 3.314 -46.062 -12.25 1 96.19 363 LEU A N 1
ATOM 2773 C CA . LEU A 1 363 ? 4.602 -45.406 -12.352 1 96.19 363 LEU A CA 1
ATOM 2774 C C . LEU A 1 363 ? 5.738 -46.406 -12.5 1 96.19 363 LEU A C 1
ATOM 2776 O O . LEU A 1 363 ? 5.629 -47.531 -12.031 1 96.19 363 LEU A O 1
ATOM 2780 N N . PRO A 1 364 ? 6.809 -46.031 -13.148 1 95.81 364 PRO A N 1
ATOM 2781 C CA . PRO A 1 364 ? 7.988 -46.906 -13.148 1 95.81 364 PRO A CA 1
ATOM 2782 C C . PRO A 1 364 ? 8.508 -47.188 -11.742 1 95.81 364 PRO A C 1
ATOM 2784 O O . PRO A 1 364 ? 8.281 -46.406 -10.82 1 95.81 364 PRO A O 1
ATOM 2787 N N . PRO A 1 365 ? 9.203 -48.281 -11.586 1 96.12 365 PRO A N 1
ATOM 2788 C CA . PRO A 1 365 ? 9.672 -48.688 -10.258 1 96.12 365 PRO A CA 1
ATOM 2789 C C . PRO A 1 365 ? 10.477 -47.625 -9.539 1 96.12 365 PRO A C 1
ATOM 2791 O O . PRO A 1 365 ? 10.289 -47.406 -8.344 1 96.12 365 PRO A O 1
ATOM 2794 N N . ARG A 1 366 ? 11.25 -46.938 -10.172 1 95.19 366 ARG A N 1
ATOM 2795 C CA . ARG A 1 366 ? 12.141 -45.938 -9.57 1 95.19 366 ARG A CA 1
ATOM 2796 C C . ARG A 1 366 ? 11.359 -44.75 -9.047 1 95.19 366 ARG A C 1
ATOM 2798 O O . ARG A 1 366 ? 11.859 -43.969 -8.219 1 95.19 366 ARG A O 1
ATOM 2805 N N . ASN A 1 367 ? 10.18 -44.531 -9.531 1 97.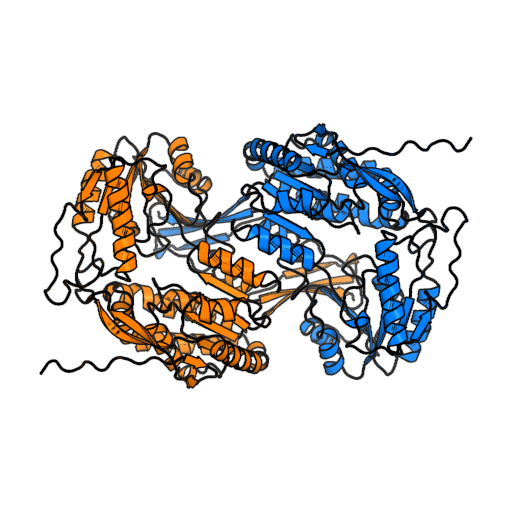62 367 ASN A N 1
ATOM 2806 C CA . ASN A 1 367 ? 9.398 -43.344 -9.203 1 97.62 367 ASN A CA 1
ATOM 2807 C C . ASN A 1 367 ? 8.266 -43.688 -8.234 1 97.62 367 ASN A C 1
ATOM 2809 O O . ASN A 1 367 ? 7.465 -42.812 -7.898 1 97.62 367 ASN A O 1
ATOM 2813 N N . GLN A 1 368 ? 8.219 -44.844 -7.73 1 96.12 368 GLN A N 1
ATOM 2814 C CA . GLN A 1 368 ? 7.125 -45.281 -6.871 1 96.12 368 GLN A CA 1
ATOM 2815 C C . GLN A 1 368 ? 7.121 -44.531 -5.547 1 96.12 368 GLN A C 1
ATOM 2817 O O . GLN A 1 368 ? 6.066 -44.344 -4.934 1 96.12 368 GLN A O 1
ATOM 2822 N N . ALA A 1 369 ? 8.281 -44.062 -5.145 1 96.56 369 ALA A N 1
ATOM 2823 C CA . ALA A 1 369 ? 8.391 -43.312 -3.891 1 96.56 369 ALA A CA 1
ATOM 2824 C C . ALA A 1 369 ? 8.195 -41.844 -4.125 1 96.56 369 ALA A C 1
ATOM 2826 O O . ALA A 1 369 ? 8.266 -41.031 -3.184 1 96.56 369 ALA A O 1
ATOM 2827 N N . GLY A 1 370 ? 8.016 -41.469 -5.379 1 98.25 370 GLY A N 1
ATOM 2828 C CA . GLY A 1 370 ? 7.777 -40.062 -5.695 1 98.25 370 GLY A CA 1
ATOM 2829 C C . GLY A 1 370 ? 6.43 -39.562 -5.215 1 98.25 370 GLY A C 1
ATOM 2830 O O . GLY A 1 370 ? 5.586 -40.375 -4.777 1 98.25 370 GLY A O 1
ATOM 2831 N N . TYR A 1 371 ? 6.195 -38.312 -5.273 1 98.69 371 TYR A N 1
ATOM 2832 C CA . TYR A 1 371 ? 5.031 -37.656 -4.672 1 98.69 371 TYR A CA 1
ATOM 2833 C C . TYR A 1 371 ? 3.951 -37.406 -5.719 1 98.69 371 TYR A C 1
ATOM 2835 O O . TYR A 1 371 ? 3.574 -36.25 -5.953 1 98.69 371 TYR A O 1
ATOM 2843 N N . PHE A 1 372 ? 3.455 -38.469 -6.312 1 98.5 372 PHE A N 1
ATOM 2844 C CA . PHE A 1 372 ? 2.5 -38.375 -7.41 1 98.5 372 PHE A CA 1
ATOM 2845 C C . PHE A 1 372 ? 1.072 -38.531 -6.902 1 98.5 372 PHE A C 1
ATOM 2847 O O . PHE A 1 372 ? 0.836 -39.219 -5.902 1 98.5 372 PHE A O 1
ATOM 2854 N N . MET A 1 373 ? 0.206 -37.844 -7.566 1 97.81 373 MET A N 1
ATOM 2855 C CA . MET A 1 373 ? -1.229 -37.969 -7.316 1 97.81 373 MET A CA 1
ATOM 2856 C C . MET A 1 373 ? -2.02 -37.75 -8.609 1 97.81 373 MET A C 1
ATOM 2858 O O . MET A 1 373 ? -1.64 -36.969 -9.461 1 97.81 373 MET A O 1
ATOM 2862 N N . LEU A 1 374 ? -3.057 -38.5 -8.766 1 98.31 374 LEU A N 1
ATOM 2863 C CA . LEU A 1 374 ? -3.904 -38.375 -9.945 1 98.31 374 LEU A CA 1
ATOM 2864 C C . LEU A 1 374 ? -4.801 -37.125 -9.828 1 98.31 374 LEU A C 1
ATOM 2866 O O . LEU A 1 374 ? -5.227 -36.781 -8.727 1 98.31 374 LEU A O 1
ATOM 2870 N N . PRO A 1 375 ? -5.094 -36.469 -11.016 1 98.62 375 PRO A N 1
ATOM 2871 C CA . PRO A 1 375 ? -6.125 -35.438 -10.977 1 98.62 375 PRO A CA 1
ATOM 2872 C C . PRO A 1 375 ? -7.465 -35.969 -10.461 1 98.62 375 PRO A C 1
ATOM 2874 O O . PRO A 1 375 ? -7.941 -37 -10.914 1 98.62 375 PRO A O 1
ATOM 2877 N N . THR A 1 376 ? -8.055 -35.25 -9.508 1 98.88 376 THR A N 1
ATOM 2878 C CA . THR A 1 376 ? -9.195 -35.781 -8.766 1 98.88 376 THR A CA 1
ATOM 2879 C C . THR A 1 376 ? -10.391 -34.812 -8.875 1 98.88 376 THR A C 1
ATOM 2881 O O . THR A 1 376 ? -10.258 -33.625 -8.664 1 98.88 376 THR A O 1
ATOM 2884 N N . VAL A 1 377 ? -11.539 -35.406 -9.258 1 98.88 377 VAL A N 1
ATOM 2885 C CA . VAL A 1 377 ? -12.773 -34.625 -9.391 1 98.88 377 VAL A CA 1
ATOM 2886 C C . VAL A 1 377 ? -13.75 -35.031 -8.289 1 98.88 377 VAL A C 1
ATOM 2888 O O . VAL A 1 377 ? -14.078 -36.219 -8.141 1 98.88 377 VAL A O 1
ATOM 2891 N N . ILE A 1 378 ? -14.156 -34.094 -7.535 1 98.81 378 ILE A N 1
ATOM 2892 C CA . ILE A 1 378 ? -15.078 -34.281 -6.418 1 98.81 378 ILE A CA 1
ATOM 2893 C C . ILE A 1 378 ? -16.422 -33.656 -6.734 1 98.81 378 ILE A C 1
ATOM 2895 O O . ILE A 1 378 ? -16.484 -32.531 -7.281 1 98.81 378 ILE A O 1
ATOM 2899 N N . THR A 1 379 ? -17.516 -34.312 -6.484 1 98.56 379 THR A N 1
ATOM 2900 C CA . THR A 1 379 ? -18.859 -33.75 -6.602 1 98.56 379 THR A CA 1
ATOM 2901 C C . THR A 1 379 ? -19.641 -33.969 -5.309 1 98.56 379 THR A C 1
ATOM 2903 O O . THR A 1 379 ? -19.109 -34.5 -4.332 1 98.56 379 THR A O 1
ATOM 2906 N N . ASP A 1 380 ? -20.922 -33.5 -5.293 1 98.19 380 ASP A N 1
ATOM 2907 C CA . ASP A 1 380 ? -21.797 -33.625 -4.141 1 98.19 380 ASP A CA 1
ATOM 2908 C C . ASP A 1 380 ? -21.156 -33.062 -2.877 1 98.19 380 ASP A C 1
ATOM 2910 O O . ASP A 1 380 ? -21.109 -33.75 -1.844 1 98.19 380 ASP A O 1
ATOM 2914 N N . ILE A 1 381 ? -20.641 -32 -2.994 1 98.25 381 ILE A N 1
ATOM 2915 C CA . ILE A 1 381 ? -19.922 -31.344 -1.904 1 98.25 381 ILE A CA 1
ATOM 2916 C C . ILE A 1 381 ? -20.562 -29.984 -1.611 1 98.25 381 ILE A C 1
ATOM 2918 O O . ILE A 1 381 ? -21.031 -29.297 -2.525 1 98.25 381 ILE A O 1
ATOM 2922 N N . LYS A 1 382 ? -20.547 -29.578 -0.373 1 97.69 382 LYS A N 1
ATOM 2923 C CA . LYS A 1 382 ? -21.172 -28.328 0.053 1 97.69 382 LYS A CA 1
ATOM 2924 C C . LYS A 1 382 ? -20.188 -27.156 -0.035 1 97.69 382 LYS A C 1
ATOM 2926 O O . LYS A 1 382 ? -18.984 -27.344 0.146 1 97.69 382 LYS A O 1
ATOM 2931 N N . ASP A 1 383 ? -20.734 -25.969 -0.223 1 97.94 383 ASP A N 1
ATOM 2932 C CA . ASP A 1 383 ? -19.922 -24.781 -0.369 1 97.94 383 ASP A CA 1
ATOM 2933 C C . ASP A 1 383 ? -19.109 -24.5 0.898 1 97.94 383 ASP A C 1
ATOM 2935 O O . ASP A 1 383 ? -18.047 -23.891 0.839 1 97.94 383 ASP A O 1
ATOM 2939 N N . GLU A 1 384 ? -19.562 -24.984 2.055 1 97.12 384 GLU A N 1
ATOM 2940 C CA . GLU A 1 384 ? -18.953 -24.672 3.342 1 97.12 384 GLU A CA 1
ATOM 2941 C C . GLU A 1 384 ? -17.781 -25.609 3.643 1 97.12 384 GLU A C 1
ATOM 2943 O O . GLU A 1 384 ? -17 -25.359 4.555 1 97.12 384 GLU A O 1
ATOM 2948 N N . SER A 1 385 ? -17.719 -26.672 2.822 1 97.69 385 SER A N 1
ATOM 2949 C CA . SER A 1 385 ? -16.656 -27.641 3.045 1 97.69 385 SER A CA 1
ATOM 2950 C C . SER A 1 385 ? -15.273 -27 2.934 1 97.69 385 SER A C 1
ATOM 2952 O O . SER A 1 385 ? -15.109 -26 2.223 1 97.69 385 SER A O 1
ATOM 2954 N N . CYS A 1 386 ? -14.273 -27.578 3.604 1 97 386 CYS A N 1
ATOM 2955 C CA . CYS A 1 386 ? -12.906 -27.078 3.529 1 97 386 CYS A CA 1
ATOM 2956 C C . CYS A 1 386 ? -12.383 -27.141 2.102 1 97 386 CYS A C 1
ATOM 2958 O O . CYS A 1 386 ? -11.625 -26.266 1.674 1 97 386 CYS A O 1
ATOM 2960 N N . CYS A 1 387 ? -12.82 -28.125 1.314 1 97.38 387 CYS A N 1
ATOM 2961 C CA . CYS A 1 387 ? -12.398 -28.266 -0.073 1 97.38 387 CYS A CA 1
ATOM 2962 C C . CYS A 1 387 ? -12.867 -27.094 -0.919 1 97.38 387 CYS A C 1
ATOM 2964 O O . CYS A 1 387 ? -12.227 -26.734 -1.909 1 97.38 387 CYS A O 1
ATOM 2966 N N . MET A 1 388 ? -13.945 -26.469 -0.443 1 98.44 388 MET A N 1
ATOM 2967 C CA . MET A 1 388 ? -14.539 -25.375 -1.211 1 98.44 388 MET A CA 1
ATOM 2968 C C . MET A 1 388 ? -14.094 -24.016 -0.67 1 98.44 388 MET A C 1
ATOM 2970 O O . MET A 1 388 ? -14.211 -23 -1.357 1 98.44 388 MET A O 1
ATOM 2974 N N . GLN A 1 389 ? -13.531 -23.984 0.531 1 98.38 389 GLN A N 1
ATOM 2975 C CA . GLN A 1 389 ? -13.266 -22.703 1.192 1 98.38 389 GLN A CA 1
ATOM 2976 C C . GLN A 1 389 ? -11.766 -22.438 1.256 1 98.38 389 GLN A C 1
ATOM 2978 O O . GLN A 1 389 ? -11.344 -21.266 1.251 1 98.38 389 GLN A O 1
ATOM 2983 N N . GLU A 1 390 ? -10.945 -23.453 1.342 1 98.06 390 GLU A N 1
ATOM 2984 C CA . GLU A 1 390 ? -9.516 -23.297 1.582 1 98.06 390 GLU A CA 1
ATOM 2985 C C . GLU A 1 390 ? -8.703 -23.594 0.323 1 98.06 390 GLU A C 1
ATOM 2987 O O . GLU A 1 390 ? -9.141 -24.375 -0.528 1 98.06 390 GLU A O 1
ATOM 2992 N N . GLU A 1 391 ? -7.613 -22.969 0.14 1 97.88 391 GLU A N 1
ATOM 2993 C CA . GLU A 1 391 ? -6.719 -23.266 -0.972 1 97.88 391 GLU A CA 1
ATOM 2994 C C . GLU A 1 391 ? -6.016 -24.609 -0.769 1 97.88 391 GLU A C 1
ATOM 2996 O O . GLU A 1 391 ? -5.227 -24.766 0.165 1 97.88 391 GLU A O 1
ATOM 3001 N N . ILE A 1 392 ? -6.281 -25.5 -1.623 1 98.06 392 ILE A N 1
ATOM 3002 C CA . ILE A 1 392 ? -5.711 -26.844 -1.552 1 98.06 392 ILE A CA 1
ATOM 3003 C C . ILE A 1 392 ? -4.332 -26.844 -2.205 1 98.06 392 ILE A C 1
ATOM 3005 O O . ILE A 1 392 ? -3.379 -27.406 -1.655 1 98.06 392 ILE A O 1
ATOM 3009 N N . PHE A 1 393 ? -4.207 -26.219 -3.33 1 98.5 393 PHE A N 1
ATOM 3010 C CA . PHE A 1 393 ? -2.961 -26.078 -4.078 1 98.5 393 PHE A CA 1
ATOM 3011 C C . PHE A 1 393 ? -2.459 -27.453 -4.535 1 98.5 393 PHE A C 1
ATOM 3013 O O . PHE A 1 393 ? -1.295 -27.797 -4.316 1 98.5 393 PHE A O 1
ATOM 3020 N N . GLY A 1 394 ? -3.285 -28.234 -5.094 1 98.62 394 GLY A N 1
ATOM 3021 C CA . GLY A 1 394 ? -3.07 -29.562 -5.645 1 98.62 394 GLY A CA 1
ATOM 3022 C C . GLY A 1 394 ? -4.066 -29.922 -6.727 1 98.62 394 GLY A C 1
ATOM 3023 O O . GLY A 1 394 ? -4.945 -29.141 -7.062 1 98.62 394 GLY A O 1
ATOM 3024 N N . PRO A 1 395 ? -3.908 -31.094 -7.324 1 98.69 395 PRO A N 1
ATOM 3025 C CA . PRO A 1 395 ? -4.734 -31.469 -8.477 1 98.69 395 PRO A CA 1
ATOM 3026 C C . PRO A 1 395 ? -6.105 -32 -8.062 1 98.69 395 PRO A C 1
ATOM 3028 O O . PRO A 1 395 ? -6.449 -33.156 -8.398 1 98.69 395 PRO A O 1
ATOM 3031 N N . VAL A 1 396 ? -6.859 -31.156 -7.359 1 98.81 396 VAL A N 1
ATOM 3032 C CA . VAL A 1 396 ? -8.188 -31.484 -6.863 1 98.81 396 VAL A CA 1
ATOM 3033 C C . VAL A 1 396 ? -9.18 -30.391 -7.281 1 98.81 396 VAL A C 1
ATOM 3035 O O . VAL A 1 396 ? -8.945 -29.203 -7.031 1 98.81 396 VAL A O 1
ATOM 3038 N N . THR A 1 397 ? -10.242 -30.797 -7.922 1 98.69 397 THR A N 1
ATOM 3039 C CA . THR A 1 397 ? -11.258 -29.844 -8.352 1 98.69 397 THR A CA 1
ATOM 3040 C C . THR A 1 397 ? -12.656 -30.312 -7.949 1 98.69 397 THR A C 1
ATOM 3042 O O . THR A 1 397 ? -12.953 -31.5 -8.023 1 98.69 397 THR A O 1
ATOM 3045 N N . CYS A 1 398 ? -13.461 -29.438 -7.473 1 98.88 398 CYS A N 1
ATOM 3046 C CA . CYS A 1 398 ? -14.852 -29.719 -7.117 1 98.88 398 CYS A CA 1
ATOM 3047 C C . CYS A 1 398 ? -15.805 -29.203 -8.188 1 98.88 398 CYS A C 1
ATOM 3049 O O . CYS A 1 398 ? -15.625 -28.094 -8.695 1 98.88 398 CYS A O 1
ATOM 3051 N N . VAL A 1 399 ? -16.797 -30.016 -8.578 1 98.88 399 VAL A N 1
ATOM 3052 C CA . VAL A 1 399 ? -17.797 -29.625 -9.562 1 98.88 399 VAL A CA 1
ATOM 3053 C C . VAL A 1 399 ? -19.188 -29.672 -8.938 1 98.88 399 VAL A C 1
ATOM 3055 O O . VAL A 1 399 ? -19.609 -30.703 -8.406 1 98.88 399 VAL A O 1
ATOM 3058 N N . VAL A 1 400 ? -19.828 -28.578 -8.93 1 98.88 400 VAL A N 1
ATOM 3059 C CA . VAL A 1 400 ? -21.156 -28.469 -8.312 1 98.88 400 VAL A CA 1
ATOM 3060 C C . VAL A 1 400 ? -22.109 -27.734 -9.25 1 98.88 400 VAL A C 1
ATOM 3062 O O . VAL A 1 400 ? -21.672 -26.906 -10.055 1 98.88 400 VAL A O 1
ATOM 3065 N N . PRO A 1 401 ? -23.391 -28.047 -9.211 1 98.81 401 PRO A N 1
ATOM 3066 C CA . PRO A 1 401 ? -24.359 -27.375 -10.07 1 98.81 401 PRO A CA 1
ATOM 3067 C C . PRO A 1 401 ? -24.844 -26.047 -9.484 1 98.81 401 PRO A C 1
ATOM 3069 O O . PRO A 1 401 ? -24.672 -25.797 -8.289 1 98.81 401 PRO A O 1
ATOM 3072 N N . PHE A 1 402 ? -25.359 -25.203 -10.273 1 98.75 402 PHE A N 1
ATOM 3073 C CA . PHE A 1 402 ? -26.062 -23.984 -9.836 1 98.75 402 PHE A CA 1
ATOM 3074 C C . PHE A 1 402 ? -27.297 -23.734 -10.688 1 98.75 402 PHE A C 1
ATOM 3076 O O . PHE A 1 402 ? -27.453 -24.328 -11.75 1 98.75 402 PHE A O 1
ATOM 3083 N N . ASP A 1 403 ? -28.156 -22.797 -10.227 1 98.38 403 ASP A N 1
ATOM 3084 C CA . ASP A 1 403 ? -29.453 -22.594 -10.867 1 98.38 403 ASP A CA 1
ATOM 3085 C C . ASP A 1 403 ? -29.5 -21.266 -11.602 1 98.38 403 ASP A C 1
ATOM 3087 O O . ASP A 1 403 ? -29.984 -21.188 -12.734 1 98.38 403 ASP A O 1
ATOM 3091 N N . SER A 1 404 ? -29.031 -20.188 -10.945 1 98.19 404 SER A N 1
ATOM 3092 C CA . SER A 1 404 ? -29.219 -18.859 -11.516 1 98.19 404 SER A CA 1
ATOM 3093 C C . SER A 1 404 ? -27.938 -18.047 -11.461 1 98.19 404 SER A C 1
ATOM 3095 O O . SER A 1 404 ? -27 -18.391 -10.727 1 98.19 404 SER A O 1
ATOM 3097 N N . GLU A 1 405 ? -27.906 -17.031 -12.273 1 97.94 405 GLU A N 1
ATOM 3098 C CA . GLU A 1 405 ? -26.781 -16.094 -12.328 1 97.94 405 GLU A CA 1
ATOM 3099 C C . GLU A 1 405 ? -26.547 -15.461 -10.961 1 97.94 405 GLU A C 1
ATOM 3101 O O . GLU A 1 405 ? -25.406 -15.406 -10.492 1 97.94 405 GLU A O 1
ATOM 3106 N N . GLU A 1 406 ? -27.578 -14.984 -10.242 1 97.81 406 GLU A N 1
ATOM 3107 C CA . GLU A 1 406 ? -27.469 -14.336 -8.938 1 97.81 406 GLU A CA 1
ATOM 3108 C C . GLU A 1 406 ? -26.938 -15.305 -7.887 1 97.81 406 GLU A C 1
ATOM 3110 O O . GLU A 1 406 ? -26.078 -14.938 -7.074 1 97.81 406 GLU A O 1
ATOM 3115 N N . GLU A 1 407 ? -27.438 -16.469 -7.945 1 98.31 407 GLU A N 1
ATOM 3116 C CA . GLU A 1 407 ? -27.016 -17.484 -6.973 1 98.31 407 GLU A CA 1
ATOM 3117 C C . GLU A 1 407 ? -25.547 -17.812 -7.113 1 98.31 407 GLU A C 1
ATOM 3119 O O . GLU A 1 407 ? -24.812 -17.875 -6.117 1 98.31 407 GLU A O 1
ATOM 3124 N N . VAL A 1 408 ? -25.078 -18.062 -8.344 1 98.75 408 VAL A N 1
ATOM 3125 C CA . VAL A 1 408 ? -23.719 -18.547 -8.547 1 98.75 408 VAL A CA 1
ATOM 3126 C C . VAL A 1 408 ? -22.719 -17.422 -8.227 1 98.75 408 VAL A C 1
ATOM 3128 O O . VAL A 1 408 ? -21.625 -17.688 -7.734 1 98.75 408 VAL A O 1
ATOM 3131 N N . ILE A 1 409 ? -23.109 -16.188 -8.484 1 98.62 409 ILE A N 1
ATOM 3132 C CA . ILE A 1 409 ? -22.25 -15.055 -8.125 1 98.62 409 ILE A CA 1
ATOM 3133 C C . ILE A 1 409 ? -22.078 -15.008 -6.609 1 98.62 409 ILE A C 1
ATOM 3135 O O . ILE A 1 409 ? -20.953 -14.844 -6.117 1 98.62 409 ILE A O 1
ATOM 3139 N N . ARG A 1 410 ? -23.172 -15.141 -5.879 1 98.12 410 ARG A N 1
ATOM 3140 C CA . ARG A 1 410 ? -23.109 -15.164 -4.422 1 98.12 410 ARG A CA 1
ATOM 3141 C C . ARG A 1 410 ? -22.219 -16.297 -3.928 1 98.12 410 ARG A C 1
ATOM 3143 O O . ARG A 1 410 ? -21.391 -16.094 -3.045 1 98.12 410 ARG A O 1
ATOM 3150 N N . ARG A 1 411 ? -22.375 -17.453 -4.488 1 98.69 411 ARG A N 1
ATOM 3151 C CA . ARG A 1 411 ? -21.609 -18.641 -4.078 1 98.69 411 ARG A CA 1
ATOM 3152 C C . ARG A 1 411 ? -20.141 -18.484 -4.438 1 98.69 411 ARG A C 1
ATOM 3154 O O . ARG A 1 411 ? -19.266 -18.828 -3.641 1 98.69 411 ARG A O 1
ATOM 3161 N N . ALA A 1 412 ? -19.859 -17.984 -5.629 1 98.75 412 ALA A N 1
ATOM 3162 C CA . ALA A 1 412 ? -18.484 -17.781 -6.082 1 98.75 412 ALA A CA 1
ATOM 3163 C C . ALA A 1 412 ? -17.75 -16.797 -5.184 1 98.75 412 ALA A C 1
ATOM 3165 O O . ALA A 1 412 ? -16.547 -16.969 -4.91 1 98.75 412 ALA A O 1
ATOM 3166 N N . ASN A 1 413 ? -18.422 -15.797 -4.695 1 98.06 413 ASN A N 1
ATOM 3167 C CA . ASN A 1 413 ? -17.828 -14.742 -3.883 1 98.06 413 ASN A CA 1
ATOM 3168 C C . ASN A 1 413 ? -17.719 -15.148 -2.416 1 98.06 413 ASN A C 1
ATOM 3170 O O . ASN A 1 413 ? -17.062 -14.477 -1.626 1 98.06 413 ASN A O 1
ATOM 3174 N N . ASN A 1 414 ? -18.391 -16.266 -2.059 1 97.81 414 ASN A N 1
ATOM 3175 C CA . ASN A 1 414 ? -18.484 -16.656 -0.653 1 97.81 414 ASN A CA 1
ATOM 3176 C C . ASN A 1 414 ? -17.266 -17.438 -0.192 1 97.81 414 ASN A C 1
ATOM 3178 O O . ASN A 1 414 ? -17.406 -18.547 0.347 1 97.81 414 ASN A O 1
ATOM 3182 N N . VAL A 1 415 ? -16.094 -16.906 -0.37 1 97.81 415 VAL A N 1
ATOM 3183 C CA . VAL A 1 415 ? -14.797 -17.359 0.126 1 97.81 415 VAL A CA 1
ATOM 3184 C C . VAL A 1 415 ? -13.961 -16.141 0.529 1 97.81 415 VAL A C 1
ATOM 3186 O O . VAL A 1 415 ? -14.234 -15.023 0.102 1 97.81 415 VAL A O 1
ATOM 3189 N N . LYS A 1 416 ? -13 -16.344 1.344 1 96.88 416 LYS A N 1
ATOM 3190 C CA . LYS A 1 416 ? -12.227 -15.195 1.818 1 96.88 416 LYS A CA 1
ATOM 3191 C C . LYS A 1 416 ? -11.258 -14.703 0.745 1 96.88 416 LYS A C 1
ATOM 3193 O O . LYS A 1 416 ? -10.727 -13.594 0.841 1 96.88 416 LYS A O 1
ATOM 3198 N N . TYR A 1 417 ? -10.992 -15.484 -0.269 1 97.81 417 TYR A N 1
ATOM 3199 C CA . TYR A 1 417 ? -10.023 -15.172 -1.317 1 97.81 417 TYR A CA 1
ATOM 3200 C C . TYR A 1 417 ? -10.688 -14.406 -2.459 1 97.81 417 TYR A C 1
ATOM 3202 O O . TYR A 1 417 ? -11.914 -14.406 -2.58 1 97.81 417 TYR A O 1
ATOM 3210 N N . GLY A 1 418 ? -9.953 -13.727 -3.275 1 98.38 418 GLY A N 1
ATOM 3211 C CA . GLY A 1 418 ? -10.398 -13.031 -4.469 1 98.38 418 GLY A CA 1
ATOM 3212 C C . GLY A 1 418 ? -9.305 -12.852 -5.5 1 98.38 418 GLY A C 1
ATOM 3213 O O . GLY A 1 418 ? -9.062 -11.742 -5.984 1 98.38 418 GLY A O 1
ATOM 3214 N N . LEU A 1 419 ? -8.672 -13.961 -5.938 1 98.56 419 LEU A N 1
ATOM 3215 C CA . LEU A 1 419 ? -7.527 -13.859 -6.836 1 98.56 419 LEU A CA 1
ATOM 3216 C C . LEU A 1 419 ? -7.977 -13.914 -8.289 1 98.56 419 LEU A C 1
ATOM 3218 O O . LEU A 1 419 ? -7.793 -12.953 -9.039 1 98.56 419 LEU A O 1
ATOM 3222 N N . ALA A 1 420 ? -8.617 -15.031 -8.688 1 98.69 420 ALA A N 1
ATOM 3223 C CA . ALA A 1 420 ? -8.953 -15.227 -10.094 1 98.69 420 ALA A CA 1
ATOM 3224 C C . ALA A 1 420 ? -10.305 -15.914 -10.25 1 98.69 420 ALA A C 1
ATOM 3226 O O . ALA A 1 420 ? -10.797 -16.547 -9.305 1 98.69 420 ALA A O 1
ATOM 3227 N N . ALA A 1 421 ? -10.898 -15.781 -11.406 1 98.81 421 ALA A N 1
ATOM 3228 C CA . ALA A 1 421 ? -12.133 -16.469 -11.781 1 98.81 421 ALA A CA 1
ATOM 3229 C C . ALA A 1 421 ? -12.227 -16.641 -13.297 1 98.81 421 ALA A C 1
ATOM 3231 O O . ALA A 1 421 ? -11.57 -15.922 -14.055 1 98.81 421 ALA A O 1
ATOM 3232 N N . THR A 1 422 ? -12.961 -17.609 -13.734 1 98.81 422 THR A N 1
ATOM 3233 C CA . THR A 1 422 ? -13.281 -17.781 -15.141 1 98.81 422 THR A CA 1
ATOM 3234 C C . THR A 1 422 ? -14.797 -17.828 -15.352 1 98.81 422 THR A C 1
ATOM 3236 O O . THR A 1 422 ? -15.523 -18.344 -14.5 1 98.81 422 THR A O 1
ATOM 3239 N N . VAL A 1 423 ? -15.242 -17.266 -16.422 1 98.88 423 VAL A N 1
ATOM 3240 C CA . VAL A 1 423 ? -16.641 -17.297 -16.812 1 98.88 423 VAL A CA 1
ATOM 3241 C C . VAL A 1 423 ? -16.766 -17.828 -18.25 1 98.88 423 VAL A C 1
ATOM 3243 O O . VAL A 1 423 ? -16.094 -17.328 -19.156 1 98.88 423 VAL A O 1
ATOM 3246 N N . TRP A 1 424 ? -17.625 -18.812 -18.453 1 98.81 424 TRP A N 1
ATOM 3247 C CA . TRP A 1 424 ? -17.844 -19.422 -19.766 1 98.81 424 TRP A CA 1
ATOM 3248 C C . TRP A 1 424 ? -19.281 -19.219 -20.234 1 98.81 424 TRP A C 1
ATOM 3250 O O . TRP A 1 424 ? -20.219 -19.75 -19.625 1 98.81 424 TRP A O 1
ATOM 3260 N N . SER A 1 425 ? -19.484 -18.438 -21.203 1 98.69 425 SER A N 1
ATOM 3261 C CA . SER A 1 425 ? -20.781 -18.125 -21.797 1 98.69 425 SER A CA 1
ATOM 3262 C C . SER A 1 425 ? -20.609 -17.484 -23.172 1 98.69 425 SER A C 1
ATOM 3264 O O . SER A 1 425 ? -19.656 -16.734 -23.391 1 98.69 425 SER A O 1
ATOM 3266 N N . GLY A 1 426 ? -21.516 -17.797 -24.094 1 97.38 426 GLY A N 1
ATOM 3267 C CA . GLY A 1 426 ? -21.547 -17.125 -25.375 1 97.38 426 GLY A CA 1
ATOM 3268 C C . GLY A 1 426 ? -22.328 -15.82 -25.359 1 97.38 426 GLY A C 1
ATOM 3269 O O . GLY A 1 426 ? -22.344 -15.078 -26.328 1 97.38 426 GLY A O 1
ATOM 3270 N N . ASN A 1 427 ? -22.984 -15.539 -24.281 1 97.62 427 ASN A N 1
ATOM 3271 C CA . ASN A 1 427 ? -23.812 -14.344 -24.156 1 97.62 427 ASN A CA 1
ATOM 3272 C C . ASN A 1 427 ? -22.984 -13.141 -23.703 1 97.62 427 ASN A C 1
ATOM 3274 O O . ASN A 1 427 ? -22.469 -13.117 -22.578 1 97.62 427 ASN A O 1
ATOM 3278 N N . VAL A 1 428 ? -22.891 -12.141 -24.531 1 96.38 428 VAL A N 1
ATOM 3279 C CA . VAL A 1 428 ? -22.047 -10.977 -24.297 1 96.38 428 VAL A CA 1
ATOM 3280 C C . VAL A 1 428 ? -22.516 -10.242 -23.047 1 96.38 428 VAL A C 1
ATOM 3282 O O . VAL A 1 428 ? -21.703 -9.797 -22.234 1 96.38 428 VAL A O 1
ATOM 3285 N N . GLY A 1 429 ? -23.844 -10.031 -22.906 1 96.94 429 GLY A N 1
ATOM 3286 C CA . GLY A 1 429 ? -24.359 -9.359 -21.719 1 96.94 429 GLY A CA 1
ATOM 3287 C C . GLY A 1 429 ? -24.047 -10.086 -20.438 1 96.94 429 GLY A C 1
ATOM 3288 O O . GLY A 1 429 ? -23.672 -9.461 -19.438 1 96.94 429 GLY A O 1
ATOM 3289 N N . ARG A 1 430 ? -24.141 -11.375 -20.422 1 97.5 430 ARG A N 1
ATOM 3290 C CA . ARG A 1 430 ? -23.906 -12.203 -19.25 1 97.5 430 ARG A CA 1
ATOM 3291 C C . ARG A 1 430 ? -22.453 -12.172 -18.828 1 97.5 430 ARG A C 1
ATOM 3293 O O . ARG A 1 430 ? -22.141 -11.984 -17.641 1 97.5 430 ARG A O 1
ATOM 3300 N N . ILE A 1 431 ? -21.516 -12.367 -19.766 1 96.81 431 ILE A N 1
ATOM 3301 C CA . ILE A 1 431 ? -20.094 -12.43 -19.406 1 96.81 431 ILE A CA 1
ATOM 3302 C C . ILE A 1 431 ? -19.672 -11.133 -18.719 1 96.81 431 ILE A C 1
ATOM 3304 O O . ILE A 1 431 ? -18.938 -11.164 -17.734 1 96.81 431 ILE A O 1
ATOM 3308 N N . HIS A 1 432 ? -20.156 -9.977 -19.188 1 96.75 432 HIS A N 1
ATOM 3309 C CA . HIS A 1 432 ? -19.766 -8.695 -18.609 1 96.75 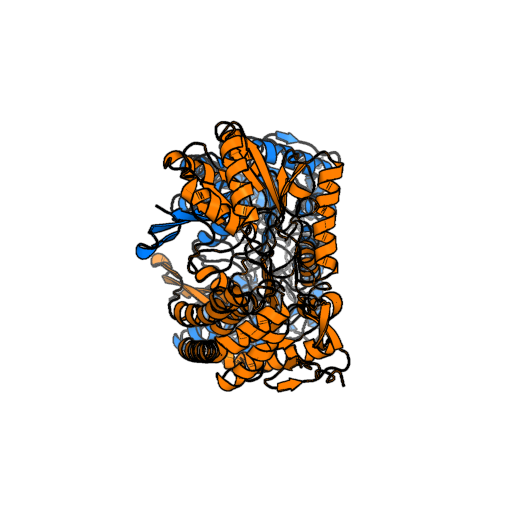432 HIS A CA 1
ATOM 3310 C C . HIS A 1 432 ? -20.438 -8.469 -17.25 1 96.75 432 HIS A C 1
ATOM 3312 O O . HIS A 1 432 ? -19.797 -8 -16.312 1 96.75 432 HIS A O 1
ATOM 3318 N N . ARG A 1 433 ? -21.781 -8.844 -17.109 1 97.38 433 ARG A N 1
ATOM 3319 C CA . ARG A 1 433 ? -22.484 -8.688 -15.844 1 97.38 433 ARG A CA 1
ATOM 3320 C C . ARG A 1 433 ? -21.859 -9.547 -14.75 1 97.38 433 ARG A C 1
ATOM 3322 O O . ARG A 1 433 ? -21.641 -9.078 -13.633 1 97.38 433 ARG A O 1
ATOM 3329 N N . VAL A 1 434 ? -21.531 -10.758 -15.133 1 98.56 434 VAL A N 1
ATOM 3330 C CA . VAL A 1 434 ? -20.984 -11.695 -14.156 1 98.56 434 VAL A CA 1
ATOM 3331 C C . VAL A 1 434 ? -19.562 -11.289 -13.781 1 98.56 434 VAL A C 1
ATOM 3333 O O . VAL A 1 434 ? -19.219 -11.227 -12.602 1 98.56 434 VAL A O 1
ATOM 3336 N N . ALA A 1 435 ? -18.719 -11 -14.781 1 98.25 435 ALA A N 1
ATOM 3337 C CA . ALA A 1 435 ? -17.344 -10.594 -14.516 1 98.25 435 ALA A CA 1
ATOM 3338 C C . ALA A 1 435 ? -17.297 -9.375 -13.594 1 98.25 435 ALA A C 1
ATOM 3340 O O . ALA A 1 435 ? -16.453 -9.305 -12.695 1 98.25 435 ALA A O 1
ATOM 3341 N N . GLN A 1 436 ? -18.203 -8.477 -13.828 1 96.81 436 GLN A N 1
ATOM 3342 C CA . GLN A 1 436 ? -18.25 -7.246 -13.039 1 96.81 436 GLN A CA 1
ATOM 3343 C C . GLN A 1 436 ? -18.562 -7.543 -11.578 1 96.81 436 GLN A C 1
ATOM 3345 O O . GLN A 1 436 ? -18.031 -6.879 -10.68 1 96.81 436 GLN A O 1
ATOM 3350 N N . LYS A 1 437 ? -19.328 -8.539 -11.312 1 97.44 437 LYS A N 1
ATOM 3351 C CA . LYS A 1 437 ? -19.859 -8.773 -9.969 1 97.44 437 LYS A CA 1
ATOM 3352 C C . LYS A 1 437 ? -18.969 -9.727 -9.188 1 97.44 437 LYS A C 1
ATOM 3354 O O . LYS A 1 437 ? -19.094 -9.859 -7.969 1 97.44 437 LYS A O 1
ATOM 3359 N N . LEU A 1 438 ? -18.062 -10.398 -9.859 1 98.44 438 LEU A N 1
ATOM 3360 C CA . LEU A 1 438 ? -17.141 -11.297 -9.164 1 98.44 438 LEU A CA 1
ATOM 3361 C C . LEU A 1 438 ? -16.109 -10.508 -8.383 1 98.44 438 LEU A C 1
ATOM 3363 O O . LEU A 1 438 ? -15.594 -9.492 -8.867 1 98.44 438 LEU A O 1
ATOM 3367 N N . GLN A 1 439 ? -15.844 -10.898 -7.141 1 97.75 439 GLN A N 1
ATOM 3368 C CA . GLN A 1 439 ? -14.852 -10.258 -6.285 1 97.75 439 GLN A CA 1
ATOM 3369 C C . GLN A 1 439 ? -13.484 -10.93 -6.43 1 97.75 439 GLN A C 1
ATOM 3371 O O . GLN A 1 439 ? -13.016 -11.594 -5.504 1 97.75 439 GLN A O 1
ATOM 3376 N N . SER A 1 440 ? -12.828 -10.734 -7.562 1 98.31 440 SER A N 1
ATOM 3377 C CA . SER A 1 440 ? -11.516 -11.273 -7.91 1 98.31 440 SER A CA 1
ATOM 3378 C C . SER A 1 440 ? -10.672 -10.242 -8.648 1 98.31 440 SER A C 1
ATOM 3380 O O . SER A 1 440 ? -11.211 -9.375 -9.344 1 98.31 440 SER A O 1
ATOM 3382 N N . GLY A 1 441 ? -9.398 -10.375 -8.492 1 98.38 441 GLY A N 1
ATOM 3383 C CA . GLY A 1 441 ? -8.508 -9.438 -9.148 1 98.38 441 GLY A CA 1
ATOM 3384 C C . GLY A 1 441 ? -8.328 -9.727 -10.633 1 98.38 441 GLY A C 1
ATOM 3385 O O . GLY A 1 441 ? -7.992 -8.828 -11.406 1 98.38 441 GLY A O 1
ATOM 3386 N N . LEU A 1 442 ? -8.562 -10.969 -11.062 1 98.69 442 LEU A N 1
ATOM 3387 C CA . LEU A 1 442 ? -8.453 -11.414 -12.445 1 98.69 442 LEU A CA 1
ATOM 3388 C C . LEU A 1 442 ? -9.703 -12.188 -12.859 1 98.69 442 LEU A C 1
ATOM 3390 O O . LEU A 1 442 ? -10.164 -13.07 -12.133 1 98.69 442 LEU A O 1
ATOM 3394 N N . VAL A 1 443 ? -10.25 -11.836 -14 1 98.75 443 VAL A N 1
ATOM 3395 C CA . VAL A 1 443 ? -11.367 -12.602 -14.539 1 98.75 443 VAL A CA 1
ATOM 3396 C C . VAL A 1 443 ? -11.117 -12.906 -16.016 1 98.75 443 VAL A C 1
ATOM 3398 O O . VAL A 1 443 ? -10.891 -11.992 -16.812 1 98.75 443 VAL A O 1
ATOM 3401 N N . TRP A 1 444 ? -11.094 -14.133 -16.375 1 98.75 444 TRP A N 1
ATOM 3402 C CA . TRP A 1 444 ? -11 -14.586 -17.766 1 98.75 444 TRP A CA 1
ATOM 3403 C C . TRP A 1 444 ? -12.352 -15.078 -18.266 1 98.75 444 TRP A C 1
ATOM 3405 O O . TRP A 1 444 ? -12.992 -15.914 -17.625 1 98.75 444 TRP A O 1
ATOM 3415 N N . THR A 1 445 ? -12.812 -14.602 -19.375 1 98.5 445 THR A N 1
ATOM 3416 C CA . THR A 1 445 ? -14.047 -15.062 -20 1 98.5 445 THR A CA 1
ATOM 3417 C C . THR A 1 445 ? -13.742 -15.867 -21.25 1 98.5 445 THR A C 1
ATOM 3419 O O . THR A 1 445 ? -13.133 -15.352 -22.203 1 98.5 445 THR A O 1
ATOM 3422 N N . ASN A 1 446 ? -14.117 -17.141 -21.234 1 98.12 446 ASN A N 1
ATOM 3423 C CA . ASN A 1 446 ? -13.953 -18.094 -22.312 1 98.12 446 ASN A CA 1
ATOM 3424 C C . ASN A 1 446 ? -12.477 -18.391 -22.578 1 98.12 446 ASN A C 1
ATOM 3426 O O . ASN A 1 446 ? -12.086 -18.688 -23.703 1 98.12 446 ASN A O 1
ATOM 3430 N N . CYS A 1 447 ? -11.734 -18.203 -21.656 1 97.88 447 CYS A N 1
ATOM 3431 C CA . CYS A 1 447 ? -10.312 -18.516 -21.672 1 97.88 447 CYS A CA 1
ATOM 3432 C C . CYS A 1 447 ? -9.75 -18.594 -20.266 1 97.88 447 CYS A C 1
ATOM 3434 O O . CYS A 1 447 ? -10.484 -18.438 -19.281 1 97.88 447 CYS A O 1
ATOM 3436 N N . TRP A 1 448 ? -8.523 -18.938 -20.156 1 97.75 448 TRP A N 1
ATOM 3437 C CA . TRP A 1 448 ? -7.805 -18.984 -18.891 1 97.75 448 TRP A CA 1
ATOM 3438 C C . TRP A 1 448 ? -6.332 -18.641 -19.078 1 97.75 448 TRP A C 1
ATOM 3440 O O . TRP A 1 448 ? -5.691 -19.125 -20.016 1 97.75 448 TRP A O 1
ATOM 3450 N N . MET A 1 449 ? -5.797 -17.719 -18.219 1 96.44 449 MET A N 1
ATOM 3451 C CA . MET A 1 449 ? -4.375 -17.438 -18.047 1 96.44 449 MET A CA 1
ATOM 3452 C C . MET A 1 449 ? -3.787 -16.781 -19.281 1 96.44 449 MET A C 1
ATOM 3454 O O . MET A 1 449 ? -2.666 -17.094 -19.688 1 96.44 449 MET A O 1
ATOM 3458 N N . ILE A 1 450 ? -4.574 -16.062 -20.078 1 95.62 450 ILE A N 1
ATOM 3459 C CA . ILE A 1 450 ? -4.035 -15.117 -21.047 1 95.62 450 ILE A CA 1
ATOM 3460 C C . ILE A 1 450 ? -3.645 -13.812 -20.344 1 95.62 450 ILE A C 1
ATOM 3462 O O . ILE A 1 450 ? -4.512 -13.062 -19.891 1 95.62 450 ILE A O 1
ATOM 3466 N N . ARG A 1 451 ? -2.373 -13.586 -20.328 1 91.88 451 ARG A N 1
ATOM 3467 C CA . ARG A 1 451 ? -1.862 -12.516 -19.469 1 91.88 451 ARG A CA 1
ATOM 3468 C C . ARG A 1 451 ? -1.454 -11.305 -20.312 1 91.88 451 ARG A C 1
ATOM 3470 O O . ARG A 1 451 ? -0.909 -11.453 -21.406 1 91.88 451 ARG A O 1
ATOM 3477 N N . GLU A 1 452 ? -1.83 -10.164 -19.875 1 94.12 452 GLU A N 1
ATOM 3478 C CA . GLU A 1 452 ? -1.318 -8.883 -20.344 1 94.12 452 GLU A CA 1
ATOM 3479 C C . GLU A 1 452 ? -0.44 -8.211 -19.297 1 94.12 452 GLU A C 1
ATOM 3481 O O . GLU A 1 452 ? -0.946 -7.66 -18.328 1 94.12 452 GLU A O 1
ATOM 3486 N N . LEU A 1 453 ? 0.864 -8.133 -19.531 1 96 453 LEU A N 1
ATOM 3487 C CA . LEU A 1 453 ? 1.838 -7.75 -18.516 1 96 453 LEU A CA 1
ATOM 3488 C C . LEU A 1 453 ? 1.752 -6.258 -18.219 1 96 453 LEU A C 1
ATOM 3490 O O . LEU A 1 453 ? 2.252 -5.805 -17.188 1 96 453 LEU A O 1
ATOM 3494 N N . ASN A 1 454 ? 1.147 -5.473 -19.125 1 96.38 454 ASN A N 1
ATOM 3495 C CA . ASN A 1 454 ? 0.981 -4.043 -18.891 1 96.38 454 ASN A CA 1
ATOM 3496 C C . ASN A 1 454 ? -0.094 -3.764 -17.844 1 96.38 454 ASN A C 1
ATOM 3498 O O . ASN A 1 454 ? -0.169 -2.658 -17.312 1 96.38 454 ASN A O 1
ATOM 3502 N N . LEU A 1 455 ? -0.997 -4.734 -17.656 1 97.44 455 LEU A N 1
ATOM 3503 C CA . LEU A 1 455 ? -2.148 -4.516 -16.797 1 97.44 455 LEU A CA 1
ATOM 3504 C C . LEU A 1 455 ? -1.936 -5.172 -15.43 1 97.44 455 LEU A C 1
ATOM 3506 O O . LEU A 1 455 ? -1.11 -6.078 -15.297 1 97.44 455 LEU A O 1
ATOM 3510 N N . PRO A 1 456 ? -2.678 -4.77 -14.414 1 97.75 456 PRO A N 1
ATOM 3511 C CA . PRO A 1 456 ? -2.459 -5.227 -13.039 1 97.75 456 PRO A CA 1
ATOM 3512 C C . PRO A 1 456 ? -2.709 -6.723 -12.859 1 97.75 456 PRO A C 1
ATOM 3514 O O . PRO A 1 456 ? -3.701 -7.25 -13.375 1 97.75 456 PRO A O 1
ATOM 3517 N N . PHE A 1 457 ? -1.785 -7.305 -12.195 1 98.12 457 PHE A N 1
ATOM 3518 C CA . PHE A 1 457 ? -1.896 -8.688 -11.75 1 98.12 457 PHE A CA 1
ATOM 3519 C C . PHE A 1 457 ? -1.974 -8.758 -10.227 1 98.12 457 PHE A C 1
ATOM 3521 O O . PHE A 1 457 ? -1.175 -8.125 -9.531 1 98.12 457 PHE A O 1
ATOM 3528 N N . GLY A 1 458 ? -2.904 -9.477 -9.672 1 97.31 458 GLY A N 1
ATOM 3529 C CA . GLY A 1 458 ? -3.059 -9.648 -8.234 1 97.31 458 GLY A CA 1
ATOM 3530 C C . GLY A 1 458 ? -4.504 -9.82 -7.805 1 97.31 458 GLY A C 1
ATOM 3531 O O . GLY A 1 458 ? -5.41 -9.836 -8.641 1 97.31 458 GLY A O 1
ATOM 3532 N N . GLY A 1 459 ? -4.699 -10.023 -6.551 1 96.94 459 GLY A N 1
ATOM 3533 C CA . GLY A 1 459 ? -6.031 -10.328 -6.059 1 96.94 459 GLY A CA 1
ATOM 3534 C C . GLY A 1 459 ? -6.555 -9.297 -5.078 1 96.94 459 GLY A C 1
ATOM 3535 O O . GLY A 1 459 ? -5.898 -8.289 -4.82 1 96.94 459 GLY A O 1
ATOM 3536 N N . MET A 1 460 ? -7.797 -9.531 -4.652 1 96.88 460 MET A N 1
ATOM 3537 C CA . MET A 1 460 ? -8.469 -8.734 -3.627 1 96.88 460 MET A CA 1
ATOM 3538 C C . MET A 1 460 ? -8.742 -9.57 -2.383 1 96.88 460 MET A C 1
ATOM 3540 O O . MET A 1 460 ? -8.359 -10.742 -2.316 1 96.88 460 MET A O 1
ATOM 3544 N N . LYS A 1 461 ? -9.312 -8.945 -1.345 1 96.94 461 LYS A N 1
ATOM 3545 C CA . LYS A 1 461 ? -9.594 -9.625 -0.082 1 96.94 461 LYS A CA 1
ATOM 3546 C C . LYS A 1 461 ? -8.336 -10.25 0.502 1 96.94 461 LYS A C 1
ATOM 3548 O O . LYS A 1 461 ? -7.305 -9.586 0.635 1 96.94 461 LYS A O 1
ATOM 3553 N N . TYR A 1 462 ? -8.398 -11.578 0.836 1 97.38 462 TYR A N 1
ATOM 3554 C CA . TYR A 1 462 ? -7.262 -12.234 1.478 1 97.38 462 TYR A CA 1
ATOM 3555 C C . TYR A 1 462 ? -6.293 -12.789 0.439 1 97.38 462 TYR A C 1
ATOM 3557 O O . TYR A 1 462 ? -5.379 -13.547 0.774 1 97.38 462 TYR A O 1
ATOM 3565 N N . SER A 1 463 ? -6.504 -12.398 -0.826 1 98.19 463 SER A N 1
ATOM 3566 C CA . SER A 1 463 ? -5.566 -12.781 -1.877 1 98.19 463 SER A CA 1
ATOM 3567 C C . SER A 1 463 ? -4.43 -11.773 -2 1 98.19 463 SER A C 1
ATOM 3569 O O . SER A 1 463 ? -3.545 -11.93 -2.842 1 98.19 463 SER A O 1
ATOM 3571 N N . GLY A 1 464 ? -4.438 -10.758 -1.169 1 96.56 464 GLY A N 1
ATOM 3572 C CA . GLY A 1 464 ? -3.197 -10.023 -1.004 1 96.56 464 GLY A CA 1
ATOM 3573 C C . GLY A 1 464 ? -3.383 -8.516 -1.101 1 96.56 464 GLY A C 1
ATOM 3574 O O . GLY A 1 464 ? -4.508 -8.023 -1.056 1 96.56 464 GLY A O 1
ATOM 3575 N N . ILE A 1 465 ? -2.203 -7.832 -1.099 1 95.88 465 ILE A N 1
ATOM 3576 C CA . ILE A 1 465 ? -2.088 -6.379 -1.142 1 95.88 465 ILE A CA 1
ATOM 3577 C C . ILE A 1 465 ? -1.138 -5.969 -2.264 1 95.88 465 ILE A C 1
ATOM 3579 O O . ILE A 1 465 ? -0.053 -6.539 -2.408 1 95.88 465 ILE A O 1
ATOM 3583 N N . GLY A 1 466 ? -1.585 -4.914 -3.066 1 95.88 466 GLY A N 1
ATOM 3584 C CA . GLY A 1 466 ? -0.768 -4.469 -4.184 1 95.88 466 GLY A CA 1
ATOM 3585 C C . GLY A 1 466 ? -1.063 -5.215 -5.473 1 95.88 466 GLY A C 1
ATOM 3586 O O . GLY A 1 466 ? -1.877 -6.141 -5.488 1 95.88 466 GLY A O 1
ATOM 3587 N N . ARG A 1 467 ? -0.514 -4.742 -6.496 1 98.12 467 ARG A N 1
ATOM 3588 C CA . ARG A 1 467 ? -0.566 -5.355 -7.816 1 98.12 467 ARG A CA 1
ATOM 3589 C C . ARG A 1 467 ? 0.809 -5.355 -8.477 1 98.12 467 ARG A C 1
ATOM 3591 O O . ARG A 1 467 ? 1.706 -4.621 -8.055 1 98.12 467 ARG A O 1
ATOM 3598 N N . GLU A 1 468 ? 0.993 -6.195 -9.375 1 97.94 468 GLU A N 1
ATOM 3599 C CA . GLU A 1 468 ? 2.211 -6.297 -10.172 1 97.94 468 GLU A CA 1
ATOM 3600 C C . GLU A 1 468 ? 1.915 -6.117 -11.664 1 97.94 468 GLU A C 1
ATOM 3602 O O . GLU A 1 468 ? 0.812 -6.418 -12.117 1 97.94 468 GLU A O 1
ATOM 3607 N N . GLY A 1 469 ? 2.842 -5.684 -12.422 1 97.44 469 GLY A N 1
ATOM 3608 C CA . GLY A 1 469 ? 2.734 -5.285 -13.82 1 97.44 469 GLY A CA 1
ATOM 3609 C C . GLY A 1 469 ? 3.605 -4.094 -14.164 1 97.44 469 GLY A C 1
ATOM 3610 O O . GLY A 1 469 ? 4.344 -3.586 -13.32 1 97.44 469 GLY A O 1
ATOM 3611 N N . ALA A 1 470 ? 3.484 -3.648 -15.398 1 97.25 470 ALA A N 1
ATOM 3612 C CA . ALA A 1 470 ? 4.352 -2.564 -15.852 1 97.25 470 ALA A CA 1
ATOM 3613 C C . ALA A 1 470 ? 4.273 -1.367 -14.906 1 97.25 470 ALA A C 1
ATOM 3615 O O . ALA A 1 470 ? 5.238 -1.05 -14.211 1 97.25 470 ALA A O 1
ATOM 3616 N N . LYS A 1 471 ? 3.119 -0.81 -14.789 1 96.81 471 LYS A N 1
ATOM 3617 C CA . LYS A 1 471 ? 2.943 0.395 -13.984 1 96.81 471 LYS A CA 1
ATOM 3618 C C . LYS A 1 471 ? 2.971 0.068 -12.492 1 96.81 471 LYS A C 1
ATOM 3620 O O . LYS A 1 471 ? 3.637 0.754 -11.711 1 96.81 471 LYS A O 1
ATOM 3625 N N . ASP A 1 472 ? 2.295 -0.927 -12.062 1 97.56 472 ASP A N 1
ATOM 3626 C CA . ASP A 1 472 ? 2.148 -1.26 -10.648 1 97.56 472 ASP A CA 1
ATOM 3627 C C . ASP A 1 472 ? 3.494 -1.63 -10.031 1 97.56 472 ASP A C 1
ATOM 3629 O O . ASP A 1 472 ? 3.799 -1.226 -8.906 1 97.56 472 ASP A O 1
ATOM 3633 N N . SER A 1 473 ? 4.293 -2.381 -10.734 1 98.56 473 SER A N 1
ATOM 3634 C CA . SER A 1 473 ? 5.617 -2.727 -10.227 1 98.56 473 SER A CA 1
ATOM 3635 C C . SER A 1 473 ? 6.52 -1.499 -10.156 1 98.56 473 SER A C 1
ATOM 3637 O O . SER A 1 473 ? 7.242 -1.311 -9.18 1 98.56 473 SER A O 1
ATOM 3639 N N . HIS A 1 474 ? 6.477 -0.678 -11.242 1 98.12 474 HIS A N 1
ATOM 3640 C CA . HIS A 1 474 ? 7.262 0.551 -11.234 1 98.12 474 HIS A CA 1
ATOM 3641 C C . HIS A 1 474 ? 6.91 1.427 -10.039 1 98.12 474 HIS A C 1
ATOM 3643 O O . HIS A 1 474 ? 7.801 1.947 -9.367 1 98.12 474 HIS A O 1
ATOM 3649 N N . ASP A 1 475 ? 5.621 1.582 -9.812 1 97.62 475 ASP A N 1
ATOM 3650 C CA . ASP A 1 475 ? 5.152 2.402 -8.703 1 97.62 475 ASP A CA 1
ATOM 3651 C C . ASP A 1 475 ? 5.613 1.831 -7.367 1 97.62 475 ASP A C 1
ATOM 3653 O O . ASP A 1 475 ? 6.004 2.578 -6.465 1 97.62 475 ASP A O 1
ATOM 3657 N N . PHE A 1 476 ? 5.582 0.531 -7.18 1 98.44 476 PHE A N 1
ATOM 3658 C CA . PHE A 1 476 ? 5.965 -0.112 -5.93 1 98.44 476 PHE A CA 1
ATOM 3659 C C . PHE A 1 476 ? 7.449 0.094 -5.645 1 98.44 476 PHE A C 1
ATOM 3661 O O . PHE A 1 476 ? 7.836 0.396 -4.516 1 98.44 476 PHE A O 1
ATOM 3668 N N . PHE A 1 477 ? 8.273 -0.014 -6.656 1 98.81 477 PHE A N 1
ATOM 3669 C CA . PHE A 1 477 ? 9.719 -0.031 -6.469 1 98.81 477 PHE A CA 1
ATOM 3670 C C . PHE A 1 477 ? 10.289 1.38 -6.547 1 98.81 477 PHE A C 1
ATOM 3672 O O . PHE A 1 477 ? 11.508 1.562 -6.566 1 98.81 477 PHE A O 1
ATOM 3679 N N . THR A 1 478 ? 9.43 2.367 -6.617 1 98.25 478 THR A N 1
ATOM 3680 C CA . THR A 1 478 ? 9.883 3.754 -6.613 1 98.25 478 THR A CA 1
ATOM 3681 C C . THR A 1 478 ? 9.102 4.574 -5.59 1 98.25 478 THR A C 1
ATOM 3683 O O . THR A 1 478 ? 8.055 4.141 -5.109 1 98.25 478 THR A O 1
ATOM 3686 N N . GLU A 1 479 ? 9.68 5.684 -5.199 1 97.38 479 GLU A N 1
ATOM 3687 C CA . GLU A 1 479 ? 9.008 6.738 -4.453 1 97.38 479 GLU A CA 1
ATOM 3688 C C . GLU A 1 479 ? 8.648 7.918 -5.355 1 97.38 479 GLU A C 1
ATOM 3690 O O . GLU A 1 479 ? 9.453 8.32 -6.199 1 97.38 479 GLU A O 1
ATOM 3695 N N . ILE A 1 480 ? 7.453 8.43 -5.16 1 97.69 480 ILE A N 1
ATOM 3696 C CA . ILE A 1 480 ? 7.043 9.586 -5.949 1 97.69 480 ILE A CA 1
ATOM 3697 C C . ILE A 1 480 ? 7.188 10.859 -5.109 1 97.69 480 ILE A C 1
ATOM 3699 O O . ILE A 1 480 ? 6.918 10.852 -3.908 1 97.69 480 ILE A O 1
ATOM 3703 N N . LYS A 1 481 ? 7.656 11.867 -5.73 1 97.62 481 LYS A N 1
ATOM 3704 C CA . LYS A 1 481 ? 7.828 13.195 -5.141 1 97.62 481 LYS A CA 1
ATOM 3705 C C . LYS A 1 481 ? 7.109 14.258 -5.965 1 97.62 481 LYS A C 1
ATOM 3707 O O . LYS A 1 481 ? 7.168 14.242 -7.195 1 97.62 481 LYS A O 1
ATOM 3712 N N . THR A 1 482 ? 6.359 15.125 -5.27 1 98.62 482 THR A N 1
ATOM 3713 C CA . THR A 1 482 ? 5.793 16.312 -5.906 1 98.62 482 THR A CA 1
ATOM 3714 C C . THR A 1 482 ? 6.668 17.531 -5.652 1 98.62 482 THR A C 1
ATOM 3716 O O . THR A 1 482 ? 6.938 17.875 -4.5 1 98.62 482 THR A O 1
ATOM 3719 N N . ILE A 1 483 ? 7.102 18.156 -6.684 1 98.38 483 ILE A N 1
ATOM 3720 C CA . ILE A 1 483 ? 7.934 19.359 -6.609 1 98.38 483 ILE A CA 1
ATOM 3721 C C . ILE A 1 483 ? 7.156 20.562 -7.141 1 98.38 483 ILE A C 1
ATOM 3723 O O . ILE A 1 483 ? 6.551 20.5 -8.211 1 98.38 483 ILE A O 1
ATOM 3727 N N . THR A 1 484 ? 7.07 21.562 -6.402 1 98.44 484 THR A N 1
ATOM 3728 C CA . THR A 1 484 ? 6.484 22.844 -6.809 1 98.44 484 THR A CA 1
ATOM 3729 C C . THR A 1 484 ? 7.57 23.891 -7.02 1 98.44 484 THR A C 1
ATOM 3731 O O . THR A 1 484 ? 8.391 24.141 -6.129 1 98.44 484 THR A O 1
ATOM 3734 N N . VAL A 1 485 ? 7.605 24.484 -8.18 1 96.94 485 VAL A N 1
ATOM 3735 C CA . VAL A 1 485 ? 8.547 25.547 -8.5 1 96.94 485 VAL A CA 1
ATOM 3736 C C . VAL A 1 485 ? 7.785 26.859 -8.719 1 96.94 485 VAL A C 1
ATOM 3738 O O . VAL A 1 485 ? 7 26.969 -9.664 1 96.94 485 VAL A O 1
ATOM 3741 N N . LYS A 1 486 ? 8 27.75 -7.84 1 96.75 486 LYS A N 1
ATOM 3742 C CA . LYS A 1 486 ? 7.43 29.094 -8.008 1 96.75 486 LYS A CA 1
ATOM 3743 C C . LYS A 1 486 ? 8.398 30.016 -8.734 1 96.75 486 LYS A C 1
ATOM 3745 O O . LYS A 1 486 ? 9.602 30.016 -8.438 1 96.75 486 LYS A O 1
ATOM 3750 N N . TYR A 1 487 ? 7.887 30.766 -9.711 1 91.62 487 TYR A N 1
ATOM 3751 C CA . TYR A 1 487 ? 8.742 31.656 -10.492 1 91.62 487 TYR A CA 1
ATOM 3752 C C . TYR A 1 487 ? 8.125 33.031 -10.617 1 91.62 487 TYR A C 1
ATOM 3754 O O . TYR A 1 487 ? 6.914 33.219 -10.469 1 91.62 487 TYR A O 1
ATOM 3762 N N . MET B 1 1 ? -22.5 35.844 40.25 1 29.47 1 MET B N 1
ATOM 3763 C CA . MET B 1 1 ? -23.281 34.719 39.812 1 29.47 1 MET B CA 1
ATOM 3764 C C . MET B 1 1 ? -22.703 34.094 38.562 1 29.47 1 MET B C 1
ATOM 3766 O O . MET B 1 1 ? -22.828 34.656 37.469 1 29.47 1 MET B O 1
ATOM 3770 N N . SER B 1 2 ? -21.453 33.5 38.469 1 36.47 2 SER B N 1
ATOM 3771 C CA . SER B 1 2 ? -20.609 32.969 37.406 1 36.47 2 SER B CA 1
ATOM 3772 C C . SER B 1 2 ? -21.391 31.984 36.531 1 36.47 2 SER B C 1
ATOM 3774 O O . SER B 1 2 ? -21.906 30.969 37.031 1 36.47 2 SER B O 1
ATOM 3776 N N . GLY B 1 3 ? -22.266 32.344 35.656 1 42.12 3 GLY B N 1
ATOM 3777 C CA . GLY B 1 3 ? -23.188 31.578 34.844 1 42.12 3 GLY B CA 1
ATOM 3778 C C . GLY B 1 3 ? -22.594 30.266 34.375 1 42.12 3 GLY B C 1
ATOM 3779 O O . GLY B 1 3 ? -21.531 30.266 33.75 1 42.12 3 GLY B O 1
ATOM 3780 N N . THR B 1 4 ? -22.844 29.188 34.969 1 48.84 4 THR B N 1
ATOM 3781 C CA . THR B 1 4 ? -22.453 27.812 34.688 1 48.84 4 THR B CA 1
ATOM 3782 C C . THR B 1 4 ? -22.578 27.5 33.188 1 48.84 4 THR B C 1
ATOM 3784 O O . THR B 1 4 ? -23.688 27.484 32.656 1 48.84 4 THR B O 1
ATOM 3787 N N . ARG B 1 5 ? -21.656 28 32.406 1 62.62 5 ARG B N 1
ATOM 3788 C CA . ARG B 1 5 ? -21.656 27.797 30.953 1 62.62 5 ARG B CA 1
ATOM 3789 C C . ARG B 1 5 ? -21.984 26.344 30.625 1 62.62 5 ARG B C 1
ATOM 3791 O O . ARG B 1 5 ? -21.344 25.422 31.156 1 62.62 5 ARG B O 1
ATOM 3798 N N . GLU B 1 6 ? -23.156 26 30.266 1 81.94 6 GLU B N 1
ATOM 3799 C CA . GLU B 1 6 ? -23.625 24.688 29.859 1 81.94 6 GLU B CA 1
ATOM 3800 C C . GLU B 1 6 ? -22.656 24.031 28.891 1 81.94 6 GLU B C 1
ATOM 3802 O O . GLU B 1 6 ? -22.266 24.625 27.891 1 81.94 6 GLU B O 1
ATOM 3807 N N . LEU B 1 7 ? -22.016 22.922 29.359 1 91.38 7 LEU B N 1
ATOM 3808 C CA . LEU B 1 7 ? -21.062 22.141 28.578 1 91.38 7 LEU B CA 1
ATOM 3809 C C . LEU B 1 7 ? -21.734 21.578 27.328 1 91.38 7 LEU B C 1
ATOM 3811 O O . LEU B 1 7 ? -22.875 21.125 27.375 1 91.38 7 LEU B O 1
ATOM 3815 N N . LEU B 1 8 ? -21.109 21.75 26.266 1 94.94 8 LEU B N 1
ATOM 3816 C CA . LEU B 1 8 ? -21.531 21.109 25.031 1 94.94 8 LEU B CA 1
ATOM 3817 C C . LEU B 1 8 ? -21.359 19.594 25.109 1 94.94 8 LEU B C 1
ATOM 3819 O O . LEU B 1 8 ? -20.25 19.109 25.359 1 94.94 8 LEU B O 1
ATOM 3823 N N . MET B 1 9 ? -22.438 18.812 25.031 1 96.94 9 MET B N 1
ATOM 3824 C CA . MET B 1 9 ? -22.406 17.359 25.062 1 96.94 9 MET B CA 1
ATOM 3825 C C . MET B 1 9 ? -22.469 16.781 23.656 1 96.94 9 MET B C 1
ATOM 3827 O O . MET B 1 9 ? -23.484 16.922 22.969 1 96.94 9 MET B O 1
ATOM 3831 N N . LEU B 1 10 ? -21.438 16.109 23.234 1 98.25 10 LEU B N 1
ATOM 3832 C CA . LEU B 1 10 ? -21.422 15.531 21.891 1 98.25 10 LEU B CA 1
ATOM 3833 C C . LEU B 1 10 ? -22 14.133 21.906 1 98.25 10 LEU B C 1
ATOM 3835 O O . LEU B 1 10 ? -22.141 13.508 22.953 1 98.25 10 LEU B O 1
ATOM 3839 N N . GLU B 1 11 ? -22.375 13.633 20.781 1 98.56 11 GLU B N 1
ATOM 3840 C CA . GLU B 1 11 ? -22.922 12.297 20.531 1 98.56 11 GLU B CA 1
ATOM 3841 C C . GLU B 1 11 ? -22.234 11.633 19.344 1 98.56 11 GLU B C 1
ATOM 3843 O O . GLU B 1 11 ? -21.766 12.312 18.438 1 98.56 11 GLU B O 1
ATOM 3848 N N . ASN B 1 12 ? -22.172 10.289 19.422 1 98.81 12 ASN B N 1
ATOM 3849 C CA . ASN B 1 12 ? -21.797 9.555 18.219 1 98.81 12 ASN B CA 1
ATOM 3850 C C . ASN B 1 12 ? -22.844 9.719 17.125 1 98.81 12 ASN B C 1
ATOM 3852 O O . ASN B 1 12 ? -24 10.062 17.406 1 98.81 12 ASN B O 1
ATOM 3856 N N . PHE B 1 13 ? -22.469 9.578 15.914 1 98.88 13 PHE B N 1
ATOM 3857 C CA . PHE B 1 13 ? -23.375 9.57 14.773 1 98.88 13 PHE B CA 1
ATOM 3858 C C . PHE B 1 13 ? -23.312 8.234 14.047 1 98.88 13 PHE B C 1
ATOM 3860 O O . PHE B 1 13 ? -22.344 7.957 13.336 1 98.88 13 PHE B O 1
ATOM 3867 N N . ILE B 1 14 ? -24.297 7.375 14.211 1 98.88 14 ILE B N 1
ATOM 3868 C CA . ILE B 1 14 ? -24.344 6.027 13.656 1 98.88 14 ILE B CA 1
ATOM 3869 C C . ILE B 1 14 ? -25.703 5.793 13 1 98.88 14 ILE B C 1
ATOM 3871 O O . ILE B 1 14 ? -26.734 6.066 13.602 1 98.88 14 ILE B O 1
ATOM 3875 N N . ASP B 1 15 ? -25.672 5.402 11.758 1 98.75 15 ASP B N 1
ATOM 3876 C CA . ASP B 1 15 ? -26.891 5.062 11.023 1 98.75 15 ASP B CA 1
ATOM 3877 C C . ASP B 1 15 ? -27.812 6.27 10.906 1 98.75 15 ASP B C 1
ATOM 3879 O O . ASP B 1 15 ? -29.031 6.137 11.039 1 98.75 15 ASP B O 1
ATOM 3883 N N . GLY B 1 16 ? -27.188 7.41 10.742 1 98.44 16 GLY B N 1
ATOM 3884 C CA . GLY B 1 16 ? -27.953 8.625 10.516 1 98.44 16 GLY B CA 1
ATOM 3885 C C . GLY B 1 16 ? -28.547 9.203 11.781 1 98.44 16 GLY B C 1
ATOM 3886 O O . GLY B 1 16 ? -29.406 10.094 11.727 1 98.44 16 GLY B O 1
ATOM 3887 N N . LYS B 1 17 ? -28.078 8.703 12.922 1 98.69 17 LYS B N 1
ATOM 3888 C CA . LYS B 1 17 ? -28.656 9.133 14.195 1 98.69 17 LYS B CA 1
ATOM 3889 C C . LYS B 1 17 ? -27.578 9.516 15.195 1 98.69 17 LYS B C 1
ATOM 3891 O O . LYS B 1 17 ? -26.516 8.898 15.227 1 98.69 17 LYS B O 1
ATOM 3896 N N . PHE B 1 18 ? -27.891 10.523 15.961 1 98.56 18 PHE B N 1
ATOM 3897 C CA . PHE B 1 18 ? -27.031 10.867 17.078 1 98.56 18 PHE B CA 1
ATOM 3898 C C . PHE B 1 18 ? -27.297 9.953 18.281 1 98.56 18 PHE B C 1
ATOM 3900 O O . PHE B 1 18 ? -28.453 9.766 18.672 1 98.56 18 PHE B O 1
ATOM 3907 N N . LEU B 1 19 ? -26.266 9.344 18.781 1 97.94 19 LEU B N 1
ATOM 3908 C CA . LEU B 1 19 ? -26.391 8.391 19.891 1 97.94 19 LEU B CA 1
ATOM 3909 C C . LEU B 1 19 ? -25.516 8.797 21.062 1 97.94 19 LEU B C 1
ATOM 3911 O O . LEU B 1 19 ? -24.297 8.992 20.906 1 97.94 19 LEU B O 1
ATOM 3915 N N . PRO B 1 20 ? -26.094 8.875 22.234 1 93.56 20 PRO B N 1
ATOM 3916 C CA . PRO B 1 20 ? -25.281 9.188 23.406 1 93.56 20 PRO B CA 1
ATOM 3917 C C . PRO B 1 20 ? -24.391 8.023 23.828 1 93.56 20 PRO B C 1
ATOM 3919 O O . PRO B 1 20 ? -24.5 6.93 23.281 1 93.56 20 PRO B O 1
ATOM 3922 N N . CYS B 1 21 ? -23.516 8.305 24.656 1 95.25 21 CYS B N 1
ATOM 3923 C CA . CYS B 1 21 ? -22.609 7.309 25.219 1 95.25 21 CYS B CA 1
ATOM 3924 C C . CYS B 1 21 ? -22.719 7.27 26.734 1 95.25 21 CYS B C 1
ATOM 3926 O O . CYS B 1 21 ? -23.219 8.211 27.344 1 95.25 21 CYS B O 1
ATOM 3928 N N . HIS B 1 22 ? -22.297 6.156 27.328 1 93.94 22 HIS B N 1
ATOM 3929 C CA . HIS B 1 22 ? -22.359 6.008 28.781 1 93.94 22 HIS B CA 1
ATOM 3930 C C . HIS B 1 22 ? -21.203 6.73 29.453 1 93.94 22 HIS B C 1
ATOM 3932 O O . HIS B 1 22 ? -21.281 7.059 30.641 1 93.94 22 HIS B O 1
ATOM 3938 N N . SER B 1 23 ? -20.172 6.883 28.781 1 96.69 23 SER B N 1
ATOM 3939 C CA . SER B 1 23 ? -18.969 7.504 29.328 1 96.69 23 SER B CA 1
ATOM 3940 C C . SER B 1 23 ? -18.469 8.633 28.422 1 96.69 23 SER B C 1
ATOM 3942 O O . SER B 1 23 ? -18.594 8.555 27.203 1 96.69 23 SER B O 1
ATOM 3944 N N . TYR B 1 24 ? -17.938 9.727 29.062 1 97.81 24 TYR B N 1
ATOM 3945 C CA . TYR B 1 24 ? -17.469 10.898 28.328 1 97.81 24 TYR B CA 1
ATOM 3946 C C . TYR B 1 24 ? -16.094 11.336 28.797 1 97.81 24 TYR B C 1
ATOM 3948 O O . TYR B 1 24 ? -15.688 11.031 29.922 1 97.81 24 TYR B O 1
ATOM 3956 N N . ILE B 1 25 ? -15.398 12 27.906 1 97.38 25 ILE B N 1
ATOM 3957 C CA . ILE B 1 25 ? -14.102 12.602 28.203 1 97.38 25 ILE B CA 1
ATOM 3958 C C . ILE B 1 25 ? -14.211 14.125 28.156 1 97.38 25 ILE B C 1
ATOM 3960 O O . ILE B 1 25 ? -14.945 14.672 27.312 1 97.38 25 ILE B O 1
ATOM 3964 N N . ASP B 1 26 ? -13.5 14.75 29.031 1 97.5 26 ASP B N 1
ATOM 3965 C CA . ASP B 1 26 ? -13.445 16.203 29.031 1 97.5 26 ASP B CA 1
ATOM 3966 C C . ASP B 1 26 ? -12.672 16.734 27.828 1 97.5 26 ASP B C 1
ATOM 3968 O O . ASP B 1 26 ? -11.633 16.172 27.453 1 97.5 26 ASP B O 1
ATOM 3972 N N . SER B 1 27 ? -13.211 17.688 27.203 1 96.94 27 SER B N 1
ATOM 3973 C CA . SER B 1 27 ? -12.5 18.422 26.172 1 96.94 27 SER B CA 1
ATOM 3974 C C . SER B 1 27 ? -12.273 19.875 26.578 1 96.94 27 SER B C 1
ATOM 3976 O O . SER B 1 27 ? -13.195 20.547 27.031 1 96.94 27 SER B O 1
ATOM 3978 N N . TYR B 1 28 ? -11.078 20.297 26.438 1 97.69 28 TYR B N 1
ATOM 3979 C CA . TYR B 1 28 ? -10.648 21.594 26.969 1 97.69 28 TYR B CA 1
ATOM 3980 C C . TYR B 1 28 ? -10.562 22.625 25.859 1 97.69 28 TYR B C 1
ATOM 3982 O O . TYR B 1 28 ? -10.188 22.312 24.734 1 97.69 28 TYR B O 1
ATOM 3990 N N . ASP B 1 29 ? -10.945 23.859 26.156 1 98.06 29 ASP B N 1
ATOM 3991 C CA . ASP B 1 29 ? -10.547 25.016 25.359 1 98.06 29 ASP B CA 1
ATOM 3992 C C . ASP B 1 29 ? -9.086 25.375 25.609 1 98.06 29 ASP B C 1
ATOM 3994 O O . ASP B 1 29 ? -8.742 25.906 26.672 1 98.06 29 ASP B O 1
ATOM 3998 N N . PRO B 1 30 ? -8.219 25.156 24.609 1 98.5 30 PRO B N 1
ATOM 3999 C CA . PRO B 1 30 ? -6.785 25.359 24.844 1 98.5 30 PRO B CA 1
ATOM 4000 C C . PRO B 1 30 ? -6.445 26.797 25.188 1 98.5 30 PRO B C 1
ATOM 4002 O O . PRO B 1 30 ? -5.43 27.062 25.844 1 98.5 30 PRO B O 1
ATOM 4005 N N . SER B 1 31 ? -7.254 27.781 24.812 1 98.38 31 SER B N 1
ATOM 4006 C CA . SER B 1 31 ? -6.941 29.188 25.016 1 98.38 31 SER B CA 1
ATOM 4007 C C . SER B 1 31 ? -7.207 29.609 26.453 1 98.38 31 SER B C 1
ATOM 4009 O O . SER B 1 31 ? -6.695 30.641 26.906 1 98.38 31 SER B O 1
ATOM 4011 N N . THR B 1 32 ? -8.039 28.812 27.219 1 97.81 32 THR B N 1
ATOM 4012 C CA . THR B 1 32 ? -8.367 29.188 28.594 1 97.81 32 THR B CA 1
ATOM 4013 C C . THR B 1 32 ? -7.965 28.078 29.562 1 97.81 32 THR B C 1
ATOM 4015 O O . THR B 1 32 ? -7.836 28.312 30.766 1 97.81 32 THR B O 1
ATOM 4018 N N . GLY B 1 33 ? -7.875 26.828 29.062 1 97.44 33 GLY B N 1
ATOM 4019 C CA . GLY B 1 33 ? -7.59 25.688 29.906 1 97.44 33 GLY B CA 1
ATOM 4020 C C . GLY B 1 33 ? -8.812 25.141 30.625 1 97.44 33 GLY B C 1
ATOM 4021 O O . GLY B 1 33 ? -8.703 24.312 31.531 1 97.44 33 GLY B O 1
ATOM 4022 N N . GLU B 1 34 ? -9.977 25.547 30.203 1 97.25 34 GLU B N 1
ATOM 4023 C CA . GLU B 1 34 ? -11.219 25.141 30.844 1 97.25 34 GLU B CA 1
ATOM 4024 C C . GLU B 1 34 ? -11.953 24.094 30.016 1 97.25 34 GLU B C 1
ATOM 4026 O O . GLU B 1 34 ? -11.891 24.109 28.781 1 97.25 34 GLU B O 1
ATOM 4031 N N . VAL B 1 35 ? -12.664 23.219 30.734 1 97.5 35 VAL B N 1
ATOM 4032 C CA . VAL B 1 35 ? -13.508 22.25 30.047 1 97.5 35 VAL B CA 1
ATOM 4033 C C . VAL B 1 35 ? -14.711 22.953 29.438 1 97.5 35 VAL B C 1
ATOM 4035 O O . VAL B 1 35 ? -15.391 23.734 30.109 1 97.5 35 VAL B O 1
ATOM 4038 N N . TYR B 1 36 ? -14.992 22.75 28.172 1 96 36 TYR B N 1
ATOM 4039 C CA . TYR B 1 36 ? -16.141 23.422 27.562 1 96 36 TYR B CA 1
ATOM 4040 C C . TYR B 1 36 ? -17.047 22.438 26.859 1 96 36 TYR B C 1
ATOM 4042 O O . TYR B 1 36 ? -18.172 22.781 26.469 1 96 36 TYR B O 1
ATOM 4050 N N . CYS B 1 37 ? -16.484 21.219 26.688 1 95.88 37 CYS B N 1
ATOM 4051 C CA . CYS B 1 37 ? -17.219 20.203 25.938 1 95.88 37 CYS B CA 1
ATOM 4052 C C . CYS B 1 37 ? -16.938 18.812 26.5 1 95.88 37 CYS B C 1
ATOM 4054 O O . CYS B 1 37 ? -15.906 18.594 27.141 1 95.88 37 CYS B O 1
ATOM 4056 N N . LYS B 1 38 ? -17.969 17.859 26.328 1 97.75 38 LYS B N 1
ATOM 4057 C CA . LYS B 1 38 ? -17.812 16.453 26.672 1 97.75 38 LYS B CA 1
ATOM 4058 C C . LYS B 1 38 ? -17.922 15.578 25.422 1 97.75 38 LYS B C 1
ATOM 4060 O O . LYS B 1 38 ? -18.875 15.695 24.656 1 97.75 38 LYS B O 1
ATOM 4065 N N . VAL B 1 39 ? -16.984 14.695 25.219 1 98.19 39 VAL B N 1
ATOM 4066 C CA . VAL B 1 39 ? -16.875 13.852 24.031 1 98.19 39 VAL B CA 1
ATOM 4067 C C . VAL B 1 39 ? -17.109 12.391 24.406 1 98.19 39 VAL B C 1
ATOM 4069 O O . VAL B 1 39 ? -16.594 11.914 25.422 1 98.19 39 VAL B O 1
ATOM 4072 N N . PRO B 1 40 ? -17.891 11.672 23.594 1 98.56 40 PRO B N 1
ATOM 4073 C CA . PRO B 1 40 ? -18.125 10.266 23.906 1 98.56 40 PRO B CA 1
ATOM 4074 C C . PRO B 1 40 ? -16.844 9.469 24.078 1 98.56 40 PRO B C 1
ATOM 4076 O O . PRO B 1 40 ? -15.898 9.641 23.281 1 98.56 40 PRO B O 1
ATOM 4079 N N . ASN B 1 41 ? -16.75 8.742 25.141 1 98.38 41 ASN B N 1
ATOM 4080 C CA . ASN B 1 41 ? -15.703 7.758 25.359 1 98.38 41 ASN B CA 1
ATOM 4081 C C . ASN B 1 41 ? -16.141 6.359 24.938 1 98.38 41 ASN B C 1
ATOM 4083 O O . ASN B 1 41 ? -16.281 5.469 25.781 1 98.38 41 ASN B O 1
ATOM 4087 N N . SER B 1 42 ? -16.281 6.168 23.609 1 98.5 42 SER B N 1
ATOM 4088 C CA . SER B 1 42 ? -16.875 4.973 23.031 1 98.5 42 SER B CA 1
ATOM 4089 C C . SER B 1 42 ? -15.891 3.805 23.031 1 98.5 42 SER B C 1
ATOM 4091 O O . SER B 1 42 ? -14.758 3.945 23.484 1 98.5 42 SER B O 1
ATOM 4093 N N . GLY B 1 43 ? -16.391 2.646 22.594 1 97.69 43 GLY B N 1
ATOM 4094 C CA . GLY B 1 43 ? -15.578 1.437 22.531 1 97.69 43 GLY B CA 1
ATOM 4095 C C . GLY B 1 43 ? -16.062 0.456 21.484 1 97.69 43 GLY B C 1
ATOM 4096 O O . GLY B 1 43 ? -16.547 0.861 20.422 1 97.69 43 GLY B O 1
ATOM 4097 N N . LYS B 1 44 ? -15.875 -0.822 21.766 1 98.06 44 LYS B N 1
ATOM 4098 C CA . LYS B 1 44 ? -16.141 -1.904 20.828 1 98.06 44 LYS B CA 1
ATOM 4099 C C . LYS B 1 44 ? -17.625 -1.946 20.453 1 98.06 44 LYS B C 1
ATOM 4101 O O . LYS B 1 44 ? -17.969 -2.24 19.297 1 98.06 44 LYS B O 1
ATOM 4106 N N . GLU B 1 45 ? -18.469 -1.67 21.391 1 98.19 45 GLU B N 1
ATOM 4107 C CA . GLU B 1 45 ? -19.906 -1.748 21.156 1 98.19 45 GLU B CA 1
ATOM 4108 C C . GLU B 1 45 ? -20.344 -0.736 20.094 1 98.19 45 GLU B C 1
ATOM 4110 O O . GLU B 1 45 ? -21.141 -1.062 19.203 1 98.19 45 GLU B O 1
ATOM 4115 N N . GLU B 1 46 ? -19.875 0.458 20.266 1 98.69 46 GLU B N 1
ATOM 4116 C CA . GLU B 1 46 ? -20.219 1.495 19.297 1 98.69 46 GLU B CA 1
ATOM 4117 C C . GLU B 1 46 ? -19.641 1.18 17.922 1 98.69 46 GLU B C 1
ATOM 4119 O O . GLU B 1 46 ? -20.281 1.437 16.906 1 98.69 46 GLU B O 1
ATOM 4124 N N . ILE B 1 47 ? -18.438 0.616 17.859 1 98.81 47 ILE B N 1
ATOM 4125 C CA . ILE B 1 47 ? -17.828 0.238 16.578 1 98.81 47 ILE B CA 1
ATOM 4126 C C . ILE B 1 47 ? -18.641 -0.878 15.93 1 98.81 47 ILE B C 1
ATOM 4128 O O . ILE B 1 47 ? -18.875 -0.856 14.719 1 98.81 47 ILE B O 1
ATOM 4132 N N . GLU B 1 48 ? -19.094 -1.832 16.703 1 98.81 48 GLU B N 1
ATOM 4133 C CA . GLU B 1 48 ? -19.922 -2.906 16.172 1 98.81 48 GLU B CA 1
ATOM 4134 C C . GLU B 1 48 ? -21.203 -2.359 15.555 1 98.81 48 GLU B C 1
ATOM 4136 O O . GLU B 1 48 ? -21.625 -2.801 14.477 1 98.81 48 GLU B O 1
ATOM 4141 N N . ALA B 1 49 ? -21.812 -1.432 16.281 1 98.81 49 ALA B N 1
ATOM 4142 C CA . ALA B 1 49 ? -23.031 -0.805 15.773 1 98.81 49 ALA B CA 1
ATOM 4143 C C . ALA B 1 49 ? -22.75 -0.06 14.469 1 98.81 49 ALA B C 1
ATOM 4145 O O . ALA B 1 49 ? -23.547 -0.114 13.531 1 98.81 49 ALA B O 1
ATOM 4146 N N . ALA B 1 50 ? -21.656 0.665 14.43 1 98.94 50 ALA B N 1
ATOM 4147 C CA . ALA B 1 50 ? -21.266 1.412 13.234 1 98.94 50 ALA B CA 1
ATOM 4148 C C . ALA B 1 50 ? -20.984 0.471 12.07 1 98.94 50 ALA B C 1
ATOM 4150 O O . ALA B 1 50 ? -21.344 0.767 10.93 1 98.94 50 ALA B O 1
ATOM 4151 N N . VAL B 1 51 ? -20.312 -0.683 12.328 1 98.94 51 VAL B N 1
ATOM 4152 C CA . VAL B 1 51 ? -20.016 -1.662 11.289 1 98.94 51 VAL B CA 1
ATOM 4153 C C . VAL B 1 51 ? -21.312 -2.236 10.727 1 98.94 51 VAL B C 1
ATOM 4155 O O . VAL B 1 51 ? -21.453 -2.383 9.508 1 98.94 51 VAL B O 1
ATOM 4158 N N . GLU B 1 52 ? -22.219 -2.562 11.586 1 98.88 52 GLU B N 1
ATOM 4159 C CA . GLU B 1 52 ? -23.516 -3.08 11.148 1 98.88 52 GLU B CA 1
ATOM 4160 C C . GLU B 1 52 ? -24.219 -2.082 10.242 1 98.88 52 GLU B C 1
ATOM 4162 O O . GLU B 1 52 ? -24.766 -2.461 9.203 1 98.88 52 GLU B O 1
ATOM 4167 N N . ALA B 1 53 ? -24.219 -0.848 10.672 1 98.94 53 ALA B N 1
ATOM 4168 C CA . ALA B 1 53 ? -24.859 0.208 9.883 1 98.94 53 ALA B CA 1
ATOM 4169 C C . ALA B 1 53 ? -24.172 0.377 8.531 1 98.94 53 ALA B C 1
ATOM 4171 O O . ALA B 1 53 ? -24.844 0.472 7.5 1 98.94 53 ALA B O 1
ATOM 4172 N N . ALA B 1 54 ? -22.859 0.477 8.531 1 98.94 54 ALA B N 1
ATOM 4173 C CA . ALA B 1 54 ? -22.078 0.664 7.312 1 98.94 54 ALA B CA 1
ATOM 4174 C C . ALA B 1 54 ? -22.281 -0.506 6.352 1 98.94 54 ALA B C 1
ATOM 4176 O O . ALA B 1 54 ? -22.422 -0.307 5.141 1 98.94 54 ALA B O 1
ATOM 4177 N N . ARG B 1 55 ? -22.234 -1.718 6.914 1 98.69 55 ARG B N 1
ATOM 4178 C CA . ARG B 1 55 ? -22.438 -2.922 6.117 1 98.69 55 ARG B CA 1
ATOM 4179 C C . ARG B 1 55 ? -23.797 -2.904 5.43 1 98.69 55 ARG B C 1
ATOM 4181 O O . ARG B 1 55 ? -23.906 -3.238 4.25 1 98.69 55 ARG B O 1
ATOM 4188 N N . ALA B 1 56 ? -24.828 -2.533 6.168 1 98.75 56 ALA B N 1
ATOM 4189 C CA . ALA B 1 56 ? -26.188 -2.52 5.648 1 98.75 56 ALA B CA 1
ATOM 4190 C C . ALA B 1 56 ? -26.344 -1.48 4.543 1 98.75 56 ALA B C 1
ATOM 4192 O O . ALA B 1 56 ? -27.109 -1.684 3.594 1 98.75 56 ALA B O 1
ATOM 4193 N N . ALA B 1 57 ? -25.609 -0.419 4.594 1 98.88 57 ALA B N 1
ATOM 4194 C CA . ALA B 1 57 ? -25.75 0.695 3.662 1 98.88 57 ALA B CA 1
ATOM 4195 C C . ALA B 1 57 ? -24.922 0.46 2.398 1 98.88 57 ALA B C 1
ATOM 4197 O O . ALA B 1 57 ? -25.203 1.051 1.352 1 98.88 57 ALA B O 1
ATOM 4198 N N . PHE B 1 58 ? -23.969 -0.385 2.4 1 98.69 58 PHE B N 1
ATOM 4199 C CA . PHE B 1 58 ? -22.922 -0.506 1.382 1 98.69 58 PHE B CA 1
ATOM 4200 C C . PHE B 1 58 ? -23.531 -0.934 0.047 1 98.69 58 PHE B C 1
ATOM 4202 O O . PHE B 1 58 ? -23.25 -0.327 -0.988 1 98.69 58 PHE B O 1
ATOM 4209 N N . PRO B 1 59 ? -24.406 -1.992 0.02 1 97.31 59 PRO B N 1
ATOM 4210 C CA . PRO B 1 59 ? -24.891 -2.449 -1.28 1 97.31 59 PRO B CA 1
ATOM 4211 C C . PRO B 1 59 ? -25.625 -1.353 -2.049 1 97.31 59 PRO B C 1
ATOM 4213 O O . PRO B 1 59 ? -25.422 -1.184 -3.252 1 97.31 59 PRO B O 1
ATOM 4216 N N . SER B 1 60 ? -26.422 -0.583 -1.36 1 98 60 SER B N 1
ATOM 4217 C CA . SER B 1 60 ? -27.172 0.474 -2.025 1 98 60 SER B CA 1
ATOM 4218 C C . SER B 1 60 ? -26.266 1.637 -2.418 1 98 60 SER B C 1
ATOM 4220 O O . SER B 1 60 ? -26.359 2.154 -3.533 1 98 60 SER B O 1
ATOM 4222 N N . TRP B 1 61 ? -25.391 2.049 -1.596 1 98.62 61 TRP B N 1
ATOM 4223 C CA . TRP B 1 61 ? -24.531 3.199 -1.858 1 98.62 61 TRP B CA 1
ATOM 4224 C C . TRP B 1 61 ? -23.531 2.891 -2.969 1 98.62 61 TRP B C 1
ATOM 4226 O O . TRP B 1 61 ? -23.297 3.717 -3.855 1 98.62 61 TRP B O 1
ATOM 4236 N N . SER B 1 62 ? -22.938 1.713 -2.912 1 97.75 62 SER B N 1
ATOM 4237 C CA . SER B 1 62 ? -21.938 1.313 -3.904 1 97.75 62 SER B CA 1
ATOM 4238 C C . SER B 1 62 ? -22.562 1.192 -5.293 1 97.75 62 SER B C 1
ATOM 4240 O O . SER B 1 62 ? -21.859 1.282 -6.301 1 97.75 62 SER B O 1
ATOM 4242 N N . SER B 1 63 ? -23.859 0.991 -5.312 1 96 63 SER B N 1
ATOM 4243 C CA . SER B 1 63 ? -24.547 0.805 -6.586 1 96 63 SER B CA 1
ATOM 4244 C C . SER B 1 63 ? -25.016 2.137 -7.156 1 96 63 SER B C 1
ATOM 4246 O O . SER B 1 63 ? -25.406 2.215 -8.32 1 96 63 SER B O 1
ATOM 4248 N N . CYS B 1 64 ? -24.953 3.213 -6.336 1 96.75 64 CYS B N 1
ATOM 4249 C CA . CYS B 1 64 ? -25.281 4.547 -6.84 1 96.75 64 CYS B CA 1
ATOM 4250 C C . CYS B 1 64 ? -24.297 4.969 -7.922 1 96.75 64 CYS B C 1
ATOM 4252 O O . CYS B 1 64 ? -23.109 4.648 -7.848 1 96.75 64 CYS B O 1
ATOM 4254 N N . SER B 1 65 ? -24.781 5.73 -8.898 1 96.75 65 SER B N 1
ATOM 4255 C CA . SER B 1 65 ? -23.906 6.219 -9.945 1 96.75 65 SER B CA 1
ATOM 4256 C C . SER B 1 65 ? -22.922 7.258 -9.406 1 96.75 65 SER B C 1
ATOM 4258 O O . SER B 1 65 ? -23.219 7.934 -8.422 1 96.75 65 SER B O 1
ATOM 4260 N N . PRO B 1 66 ? -21.797 7.406 -10.055 1 96.88 66 PRO B N 1
ATOM 4261 C CA . PRO B 1 66 ? -20.891 8.477 -9.656 1 96.88 66 PRO B CA 1
ATOM 4262 C C . PRO B 1 66 ? -21.547 9.852 -9.664 1 96.88 66 PRO B C 1
ATOM 4264 O O . PRO B 1 66 ? -21.234 10.688 -8.812 1 96.88 66 PRO B O 1
ATOM 4267 N N . HIS B 1 67 ? -22.453 10.023 -10.586 1 97.94 67 HIS B N 1
ATOM 4268 C CA . HIS B 1 67 ? -23.141 11.297 -10.68 1 97.94 67 HIS B CA 1
ATOM 4269 C C . HIS B 1 67 ? -24 11.555 -9.453 1 97.94 67 HIS B C 1
ATOM 4271 O O . HIS B 1 67 ? -24.031 12.664 -8.922 1 97.94 67 HIS B O 1
ATOM 4277 N N . GLU B 1 68 ? -24.688 10.547 -8.984 1 98.25 68 GLU B N 1
ATOM 4278 C CA . GLU B 1 68 ? -25.516 10.68 -7.801 1 98.25 68 GLU B CA 1
ATOM 4279 C C . GLU B 1 68 ? -24.688 10.938 -6.551 1 98.25 68 GLU B C 1
ATOM 4281 O O . GLU B 1 68 ? -25.031 11.789 -5.73 1 98.25 68 GLU B O 1
ATOM 4286 N N . ARG B 1 69 ? -23.641 10.219 -6.406 1 98.69 69 ARG B N 1
ATOM 4287 C CA . ARG B 1 69 ? -22.766 10.438 -5.266 1 98.69 69 ARG B CA 1
ATOM 4288 C C . ARG B 1 69 ? -22.141 11.828 -5.312 1 98.69 69 ARG B C 1
ATOM 4290 O O . ARG B 1 69 ? -22.016 12.492 -4.281 1 98.69 69 ARG B O 1
ATOM 4297 N N . SER B 1 70 ? -21.75 12.25 -6.539 1 98.75 70 SER B N 1
ATOM 4298 C CA . SER B 1 70 ? -21.188 13.586 -6.738 1 98.75 70 SER B CA 1
ATOM 4299 C C . SER B 1 70 ? -22.156 14.664 -6.273 1 98.75 70 SER B C 1
ATOM 4301 O O . SER B 1 70 ? -21.75 15.656 -5.664 1 98.75 70 SER B O 1
ATOM 4303 N N . GLN B 1 71 ? -23.422 14.508 -6.543 1 98.69 71 GLN B N 1
ATOM 4304 C CA . GLN B 1 71 ? -24.422 15.469 -6.129 1 98.69 71 GLN B CA 1
ATOM 4305 C C . GLN B 1 71 ? -24.516 15.562 -4.609 1 98.69 71 GLN B C 1
ATOM 4307 O O . GLN B 1 71 ? -24.625 16.656 -4.055 1 98.69 71 GLN B O 1
ATOM 4312 N N . VAL B 1 72 ? -24.469 14.445 -3.971 1 98.69 72 VAL B N 1
ATOM 4313 C CA . VAL B 1 72 ? -24.5 14.414 -2.512 1 98.69 72 VAL B CA 1
ATOM 4314 C C . VAL B 1 72 ? -23.281 15.156 -1.955 1 98.69 72 VAL B C 1
ATOM 4316 O O . VAL B 1 72 ? -23.406 15.953 -1.023 1 98.69 72 VAL B O 1
ATOM 4319 N N . LEU B 1 73 ? -22.078 14.938 -2.494 1 98.88 73 LEU B N 1
ATOM 4320 C CA . LEU B 1 73 ? -20.859 15.594 -2.051 1 98.88 73 LEU B CA 1
ATOM 4321 C C . LEU B 1 73 ? -20.953 17.109 -2.248 1 98.88 73 LEU B C 1
ATOM 4323 O O . LEU B 1 73 ? -20.516 17.875 -1.389 1 98.88 73 LEU B O 1
ATOM 4327 N N . ASN B 1 74 ? -21.516 17.516 -3.375 1 98.88 74 ASN B N 1
ATOM 4328 C CA . ASN B 1 74 ? -21.656 18.938 -3.643 1 98.88 74 ASN B CA 1
ATOM 4329 C C . ASN B 1 74 ? -22.641 19.594 -2.674 1 98.88 74 ASN B C 1
ATOM 4331 O O . ASN B 1 74 ? -22.438 20.734 -2.246 1 98.88 74 ASN B O 1
ATOM 4335 N N . ARG B 1 75 ? -23.719 18.891 -2.33 1 98.88 75 ARG B N 1
ATOM 4336 C CA . ARG B 1 75 ? -24.641 19.422 -1.333 1 98.88 75 ARG B CA 1
ATOM 4337 C C . ARG B 1 75 ? -23.969 19.562 0.025 1 98.88 75 ARG B C 1
ATOM 4339 O O . ARG B 1 75 ? -24.203 20.531 0.745 1 98.88 75 ARG B O 1
ATOM 4346 N N . LEU B 1 76 ? -23.172 18.547 0.338 1 98.69 76 LEU B N 1
ATOM 4347 C CA . LEU B 1 76 ? -22.406 18.641 1.574 1 98.69 76 LEU B CA 1
ATOM 4348 C C . LEU B 1 76 ? -21.484 19.859 1.558 1 98.69 76 LEU B C 1
ATOM 4350 O O . LEU B 1 76 ? -21.375 20.562 2.557 1 98.69 76 LEU B O 1
ATOM 4354 N N . ALA B 1 77 ? -20.797 20.078 0.446 1 98.81 77 ALA B N 1
ATOM 4355 C CA . ALA B 1 77 ? -19.922 21.234 0.295 1 98.81 77 ALA B CA 1
ATOM 4356 C C . ALA B 1 77 ? -20.688 22.531 0.469 1 98.81 77 ALA B C 1
ATOM 4358 O O . ALA B 1 77 ? -20.219 23.453 1.143 1 98.81 77 ALA B O 1
ATOM 4359 N N . ASP B 1 78 ? -21.859 22.594 -0.124 1 98.81 78 ASP B N 1
ATOM 4360 C CA . ASP B 1 78 ? -22.703 23.766 -0.009 1 98.81 78 ASP B CA 1
ATOM 4361 C C . ASP B 1 78 ? -23.062 24.047 1.447 1 98.81 78 ASP B C 1
ATOM 4363 O O . ASP B 1 78 ? -23 25.188 1.911 1 98.81 78 ASP B O 1
ATOM 4367 N N . LEU B 1 79 ? -23.5 23.031 2.107 1 98.81 79 LEU B N 1
ATOM 4368 C CA . LEU B 1 79 ? -23.922 23.172 3.496 1 98.81 79 LEU B CA 1
ATOM 4369 C C . LEU B 1 79 ? -22.766 23.578 4.387 1 98.81 79 LEU B C 1
ATOM 4371 O O . LEU B 1 79 ? -22.922 24.391 5.309 1 98.81 79 LEU B O 1
ATOM 4375 N N . LEU B 1 80 ? -21.609 23.016 4.16 1 98.62 80 LEU B N 1
ATOM 4376 C CA . LEU B 1 80 ? -20.422 23.422 4.898 1 98.62 80 LEU B CA 1
ATOM 4377 C C . LEU B 1 80 ? -20.094 24.891 4.66 1 98.62 80 LEU B C 1
ATOM 4379 O O . LEU B 1 80 ? -19.781 25.625 5.598 1 98.62 80 LEU B O 1
ATOM 4383 N N . GLU B 1 81 ? -20.156 25.219 3.393 1 98.5 81 GLU B N 1
ATOM 4384 C CA . GLU B 1 81 ? -19.859 26.609 3.029 1 98.5 81 GLU B CA 1
ATOM 4385 C C . GLU B 1 81 ? -20.828 27.578 3.701 1 98.5 81 GLU B C 1
ATOM 4387 O O . GLU B 1 81 ? -20.422 28.641 4.168 1 98.5 81 GLU B O 1
ATOM 4392 N N . GLN B 1 82 ? -22.062 27.203 3.848 1 98.5 82 GLN B N 1
ATOM 4393 C CA . GLN B 1 82 ? -23.094 28.016 4.5 1 98.5 82 GLN B CA 1
ATOM 4394 C C . GLN B 1 82 ? -22.844 28.094 6.004 1 98.5 82 GLN B C 1
ATOM 4396 O O . GLN B 1 82 ? -23.281 29.062 6.652 1 98.5 82 GLN B O 1
ATOM 4401 N N . SER B 1 83 ? -22.156 27.141 6.516 1 98.31 83 SER B N 1
ATOM 4402 C CA . SER B 1 83 ? -21.922 27.062 7.957 1 98.31 83 SER B CA 1
ATOM 4403 C C . SER B 1 83 ? -20.5 27.484 8.312 1 98.31 83 SER B C 1
ATOM 4405 O O . SER B 1 83 ? -20.016 27.188 9.414 1 98.31 83 SER B O 1
ATOM 4407 N N . LEU B 1 84 ? -19.781 28.062 7.449 1 98.44 84 LEU B N 1
ATOM 4408 C CA . LEU B 1 84 ? -18.359 28.297 7.543 1 98.44 84 LEU B CA 1
ATOM 4409 C C . LEU B 1 84 ? -18.016 29.031 8.836 1 98.44 84 LEU B C 1
ATOM 4411 O O . LEU B 1 84 ? -17.094 28.641 9.555 1 98.44 84 LEU B O 1
ATOM 4415 N N . GLU B 1 85 ? -18.75 30.094 9.156 1 98.19 85 GLU B N 1
ATOM 4416 C CA . GLU B 1 85 ? -18.438 30.906 10.328 1 98.19 85 GLU B CA 1
ATOM 4417 C C . GLU B 1 85 ? -18.609 30.125 11.617 1 98.19 85 GLU B C 1
ATOM 4419 O O . GLU B 1 85 ? -17.75 30.156 12.5 1 98.19 85 GLU B O 1
ATOM 4424 N N . ASP B 1 86 ? -19.734 29.391 11.727 1 98.44 86 ASP B N 1
ATOM 4425 C CA . ASP B 1 86 ? -19.969 28.578 12.914 1 98.44 86 ASP B CA 1
ATOM 4426 C C . ASP B 1 86 ? -18.891 27.516 13.07 1 98.44 86 ASP B C 1
ATOM 4428 O O . ASP B 1 86 ? -18.422 27.25 14.18 1 98.44 86 ASP B O 1
ATOM 4432 N N . LEU B 1 87 ? -18.547 26.922 11.992 1 98.75 87 LEU B N 1
ATOM 4433 C CA . LEU B 1 87 ? -17.516 25.891 12.008 1 98.75 87 LEU B CA 1
ATOM 4434 C C . LEU B 1 87 ? -16.172 26.484 12.375 1 98.75 87 LEU B C 1
ATOM 4436 O O . LEU B 1 87 ? -15.406 25.875 13.133 1 98.75 87 LEU B O 1
ATOM 4440 N N . ALA B 1 88 ? -15.859 27.641 11.82 1 98.62 88 ALA B N 1
ATOM 4441 C CA . ALA B 1 88 ? -14.594 28.297 12.109 1 98.62 88 ALA B CA 1
ATOM 4442 C C . ALA B 1 88 ? -14.477 28.625 13.594 1 98.62 88 ALA B C 1
ATOM 4444 O O . ALA B 1 88 ? -13.43 28.406 14.211 1 98.62 88 ALA B O 1
ATOM 4445 N N . GLN B 1 89 ? -15.578 29.172 14.164 1 98.25 89 GLN B N 1
ATOM 4446 C CA . GLN B 1 89 ? -15.602 29.484 15.586 1 98.25 89 GLN B CA 1
ATOM 4447 C C . GLN B 1 89 ? -15.391 28.234 16.438 1 98.25 89 GLN B C 1
ATOM 4449 O O . GLN B 1 89 ? -14.602 28.234 17.375 1 98.25 89 GLN B O 1
ATOM 4454 N N . ALA B 1 90 ? -16.109 27.234 16.047 1 98.31 90 ALA B N 1
ATOM 4455 C CA . ALA B 1 90 ? -16.016 25.969 16.797 1 98.31 90 ALA B CA 1
ATOM 4456 C C . ALA B 1 90 ? -14.609 25.375 16.688 1 98.31 90 ALA B C 1
ATOM 4458 O O . ALA B 1 90 ? -14.062 24.891 17.688 1 98.31 90 ALA B O 1
ATOM 4459 N N . GLU B 1 91 ? -14.031 25.406 15.508 1 98.12 91 GLU B N 1
ATOM 4460 C CA . GLU B 1 91 ? -12.711 24.828 15.281 1 98.12 91 GLU B CA 1
ATOM 4461 C C . GLU B 1 91 ? -11.641 25.594 16.062 1 98.12 91 GLU B C 1
ATOM 4463 O O . GLU B 1 91 ? -10.75 24.969 16.672 1 98.12 91 GLU B O 1
ATOM 4468 N N . SER B 1 92 ? -11.703 26.891 16.016 1 98.25 92 SER B N 1
ATOM 4469 C CA . SER B 1 92 ? -10.766 27.734 16.75 1 98.25 92 SER B CA 1
ATOM 4470 C C . SER B 1 92 ? -10.82 27.453 18.234 1 98.25 92 SER B C 1
ATOM 4472 O O . SER B 1 92 ? -9.781 27.312 18.891 1 98.25 92 SER B O 1
ATOM 4474 N N . LYS B 1 93 ? -12.008 27.344 18.75 1 97.81 93 LYS B N 1
ATOM 4475 C CA . LYS B 1 93 ? -12.195 27.078 20.172 1 97.81 93 LYS B CA 1
ATOM 4476 C C . LYS B 1 93 ? -11.703 25.688 20.531 1 97.81 93 LYS B C 1
ATOM 4478 O O . LYS B 1 93 ? -11.109 25.484 21.594 1 97.81 93 LYS B O 1
ATOM 4483 N N . ASP B 1 94 ? -11.969 24.781 19.672 1 97.75 94 ASP B N 1
ATOM 4484 C CA . ASP B 1 94 ? -11.68 23.375 19.891 1 97.75 94 ASP B CA 1
ATOM 4485 C C . ASP B 1 94 ? -10.172 23.109 19.828 1 97.75 94 ASP B C 1
ATOM 4487 O O . ASP B 1 94 ? -9.656 22.266 20.578 1 97.75 94 ASP B O 1
ATOM 4491 N N . GLN B 1 95 ? -9.43 23.703 18.984 1 98.12 95 GLN B N 1
ATOM 4492 C CA . GLN B 1 95 ? -8.047 23.344 18.672 1 98.12 95 GLN B CA 1
ATOM 4493 C C . GLN B 1 95 ? -7.078 24.391 19.203 1 98.12 95 GLN B C 1
ATOM 4495 O O . GLN B 1 95 ? -5.891 24.109 19.391 1 98.12 95 GLN B O 1
ATOM 4500 N N . GLY B 1 96 ? -7.539 25.656 19.453 1 98.19 96 GLY B N 1
ATOM 4501 C CA . GLY B 1 96 ? -6.695 26.719 19.969 1 98.19 96 GLY B CA 1
ATOM 4502 C C . GLY B 1 96 ? -6.129 27.609 18.875 1 98.19 96 GLY B C 1
ATOM 4503 O O . GLY B 1 96 ? -5.539 28.656 19.172 1 98.19 96 GLY B O 1
ATOM 4504 N N . LYS B 1 97 ? -6.367 27.344 17.594 1 98.56 97 LYS B N 1
ATOM 4505 C CA . LYS B 1 97 ? -5.871 28.156 16.484 1 98.56 97 LYS B CA 1
ATOM 4506 C C . LYS B 1 97 ? -6.621 29.469 16.391 1 98.56 97 LYS B C 1
ATOM 4508 O O . LYS B 1 97 ? -7.707 29.625 16.969 1 98.56 97 LYS B O 1
ATOM 4513 N N . THR B 1 98 ? -6.066 30.391 15.633 1 98.38 98 THR B N 1
ATOM 4514 C CA . THR B 1 98 ? -6.727 31.672 15.445 1 98.38 98 THR B CA 1
ATOM 4515 C C . THR B 1 98 ? -8.008 31.516 14.625 1 98.38 98 THR B C 1
ATOM 4517 O O . THR B 1 98 ? -8.094 30.625 13.773 1 98.38 98 THR B O 1
ATOM 4520 N N . LEU B 1 99 ? -8.945 32.281 14.938 1 98.25 99 LEU B N 1
ATOM 4521 C CA . LEU B 1 99 ? -10.18 32.312 14.148 1 98.25 99 LEU B CA 1
ATOM 4522 C C . LEU B 1 99 ? -9.883 32.594 12.688 1 98.25 99 LEU B C 1
ATOM 4524 O O . LEU B 1 99 ? -10.523 32.031 11.789 1 98.25 99 LEU B O 1
ATOM 4528 N N . THR B 1 100 ? -8.906 33.438 12.461 1 97.69 100 THR B N 1
ATOM 4529 C CA . THR B 1 100 ? -8.508 33.812 11.109 1 97.69 100 THR B CA 1
ATOM 4530 C C . THR B 1 100 ? -8.047 32.562 10.336 1 97.69 100 THR B C 1
ATOM 4532 O O . THR B 1 100 ? -8.438 32.375 9.188 1 97.69 100 THR B O 1
ATOM 4535 N N . MET B 1 101 ? -7.262 31.781 10.93 1 97.19 101 MET B N 1
ATOM 4536 C CA . MET B 1 101 ? -6.773 30.562 10.289 1 97.19 101 MET B CA 1
ATOM 4537 C C . MET B 1 101 ? -7.918 29.609 9.984 1 97.19 101 MET B C 1
ATOM 4539 O O . MET B 1 101 ? -8.008 29.062 8.883 1 97.19 101 MET B O 1
ATOM 4543 N N . ALA B 1 102 ? -8.797 29.344 10.945 1 98.19 102 ALA B N 1
ATOM 4544 C CA . ALA B 1 102 ? -9.945 28.469 10.75 1 98.19 102 ALA B CA 1
ATOM 4545 C C . ALA B 1 102 ? -10.836 28.969 9.625 1 98.19 102 ALA B C 1
ATOM 4547 O O . ALA B 1 102 ? -11.344 28.172 8.828 1 98.19 102 ALA B O 1
ATOM 4548 N N . ARG B 1 103 ? -10.969 30.297 9.531 1 97.44 103 ARG B N 1
ATOM 4549 C CA . ARG B 1 103 ? -11.883 30.938 8.594 1 97.44 103 ARG B CA 1
ATOM 4550 C C . ARG B 1 103 ? -11.312 30.938 7.184 1 97.44 103 ARG B C 1
ATOM 4552 O O . ARG B 1 103 ? -12.062 30.859 6.207 1 97.44 103 ARG B O 1
ATOM 4559 N N . THR B 1 104 ? -10.023 30.938 7.086 1 96.5 104 THR B N 1
ATOM 4560 C CA . THR B 1 104 ? -9.453 31.203 5.773 1 96.5 104 THR B CA 1
ATOM 4561 C C . THR B 1 104 ? -8.766 29.969 5.207 1 96.5 104 THR B C 1
ATOM 4563 O O . THR B 1 104 ? -8.531 29.875 4 1 96.5 104 THR B O 1
ATOM 4566 N N . ILE B 1 105 ? -8.492 28.984 6.039 1 94.44 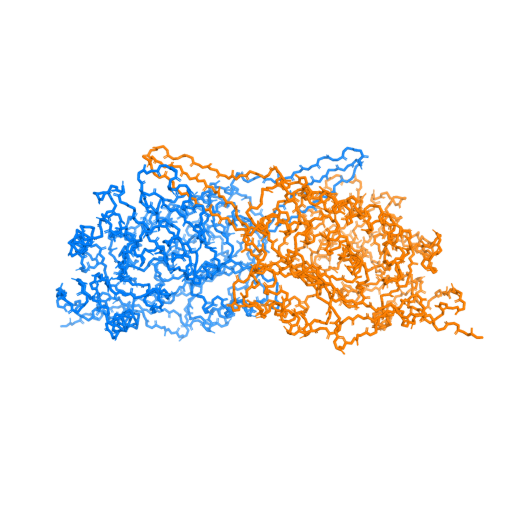105 ILE B N 1
ATOM 4567 C CA . ILE B 1 105 ? -7.734 27.844 5.543 1 94.44 105 ILE B CA 1
ATOM 4568 C C . ILE B 1 105 ? -8.492 26.547 5.832 1 94.44 105 ILE B C 1
ATOM 4570 O O . ILE B 1 105 ? -9.023 25.906 4.914 1 94.44 105 ILE B O 1
ATOM 4574 N N . ASP B 1 106 ? -8.773 26.234 7.062 1 95.12 106 ASP B N 1
ATOM 4575 C CA . ASP B 1 106 ? -9.273 24.922 7.473 1 95.12 106 ASP B CA 1
ATOM 4576 C C . ASP B 1 106 ? -10.656 24.656 6.895 1 95.12 106 ASP B C 1
ATOM 4578 O O . ASP B 1 106 ? -10.875 23.641 6.23 1 95.12 106 ASP B O 1
ATOM 4582 N N . ILE B 1 107 ? -11.57 25.547 7.25 1 98.25 107 ILE B N 1
ATOM 4583 C CA . ILE B 1 107 ? -12.961 25.266 6.934 1 98.25 107 ILE B CA 1
ATOM 4584 C C . ILE B 1 107 ? -13.188 25.406 5.43 1 98.25 107 ILE B C 1
ATOM 4586 O O . ILE B 1 107 ? -13.805 24.531 4.809 1 98.25 107 ILE B O 1
ATOM 4590 N N . PRO B 1 108 ? -12.578 26.438 4.77 1 98.25 108 PRO B N 1
ATOM 4591 C CA . PRO B 1 108 ? -12.711 26.484 3.312 1 98.25 108 PRO B CA 1
ATOM 4592 C C . PRO B 1 108 ? -12.102 25.266 2.629 1 98.25 108 PRO B C 1
ATOM 4594 O O . PRO B 1 108 ? -12.641 24.781 1.624 1 98.25 108 PRO B O 1
ATOM 4597 N N . ARG B 1 109 ? -11.023 24.812 3.146 1 98 109 ARG B N 1
ATOM 4598 C CA . ARG B 1 109 ? -10.414 23.609 2.572 1 98 109 ARG B CA 1
ATOM 4599 C C . ARG B 1 109 ? -11.328 22.406 2.73 1 98 109 ARG B C 1
ATOM 4601 O O . ARG B 1 109 ? -11.352 21.516 1.867 1 98 109 ARG B O 1
ATOM 4608 N N . SER B 1 110 ? -12.031 22.281 3.824 1 98.62 110 SER B N 1
ATOM 4609 C CA . SER B 1 110 ? -13.008 21.203 4.02 1 98.62 110 SER B CA 1
ATOM 4610 C C . SER B 1 110 ? -14.086 21.234 2.943 1 98.62 110 SER B C 1
ATOM 4612 O O . SER B 1 110 ? -14.492 20.203 2.436 1 98.62 110 SER B O 1
ATOM 4614 N N . VAL B 1 111 ? -14.531 22.469 2.604 1 98.75 111 VAL B N 1
ATOM 4615 C CA . VAL B 1 111 ? -15.5 22.656 1.524 1 98.75 111 VAL B CA 1
ATOM 4616 C C . VAL B 1 111 ? -14.891 22.188 0.203 1 98.75 111 VAL B C 1
ATOM 4618 O O . VAL B 1 111 ? -15.516 21.422 -0.537 1 98.75 111 VAL B O 1
ATOM 4621 N N . GLN B 1 112 ? -13.68 22.594 -0.01 1 98.56 112 GLN B N 1
ATOM 4622 C CA . GLN B 1 112 ? -12.984 22.281 -1.258 1 98.56 112 GLN B CA 1
ATOM 4623 C C . GLN B 1 112 ? -12.766 20.781 -1.41 1 98.56 112 GLN B C 1
ATOM 4625 O O . GLN B 1 112 ? -12.812 20.25 -2.521 1 98.56 112 GLN B O 1
ATOM 4630 N N . ASN B 1 113 ? -12.5 20.094 -0.304 1 98.69 113 ASN B N 1
ATOM 4631 C CA . ASN B 1 113 ? -12.305 18.641 -0.372 1 98.69 113 ASN B CA 1
ATOM 4632 C C . ASN B 1 113 ? -13.508 17.938 -0.993 1 98.69 113 ASN B C 1
ATOM 4634 O O . ASN B 1 113 ? -13.359 17.125 -1.896 1 98.69 113 ASN B O 1
ATOM 4638 N N . PHE B 1 114 ? -14.695 18.297 -0.513 1 98.88 114 PHE B N 1
ATOM 4639 C CA . PHE B 1 114 ? -15.898 17.688 -1.054 1 98.88 114 PHE B CA 1
ATOM 4640 C C . PHE B 1 114 ? -16.109 18.094 -2.504 1 98.88 114 PHE B C 1
ATOM 4642 O O . PHE B 1 114 ? -16.469 17.266 -3.348 1 98.88 114 PHE B O 1
ATOM 4649 N N . ARG B 1 115 ? -15.883 19.453 -2.828 1 98.81 115 ARG B N 1
ATOM 4650 C CA . ARG B 1 115 ? -16.047 19.906 -4.203 1 98.81 115 ARG B CA 1
ATOM 4651 C C . ARG B 1 115 ? -15.07 19.203 -5.137 1 98.81 115 ARG B C 1
ATOM 4653 O O . ARG B 1 115 ? -15.453 18.781 -6.234 1 98.81 115 ARG B O 1
ATOM 4660 N N . PHE B 1 116 ? -13.922 19.047 -4.703 1 98.75 116 PHE B N 1
ATOM 4661 C CA . PHE B 1 116 ? -12.852 18.469 -5.516 1 98.75 116 PHE B CA 1
ATOM 4662 C C . PHE B 1 116 ? -13.164 17.016 -5.859 1 98.75 116 PHE B C 1
ATOM 4664 O O . PHE B 1 116 ? -13.125 16.625 -7.027 1 98.75 116 PHE B O 1
ATOM 4671 N N . PHE B 1 117 ? -13.508 16.203 -4.906 1 98.75 117 PHE B N 1
ATOM 4672 C CA . PHE B 1 117 ? -13.719 14.781 -5.172 1 98.75 117 PHE B CA 1
ATOM 4673 C C . PHE B 1 117 ? -15.078 14.555 -5.82 1 98.75 117 PHE B C 1
ATOM 4675 O O . PHE B 1 117 ? -15.266 13.57 -6.543 1 98.75 117 PHE B O 1
ATOM 4682 N N . ALA B 1 118 ? -16.047 15.484 -5.535 1 98.75 118 ALA B N 1
ATOM 4683 C CA . ALA B 1 118 ? -17.281 15.43 -6.297 1 98.75 118 ALA B CA 1
ATOM 4684 C C . ALA B 1 118 ? -17.016 15.531 -7.797 1 98.75 118 ALA B C 1
ATOM 4686 O O . ALA B 1 118 ? -17.656 14.844 -8.602 1 98.75 118 ALA B O 1
ATOM 4687 N N . SER B 1 119 ? -16.094 16.406 -8.109 1 98.5 119 SER B N 1
ATOM 4688 C CA . SER B 1 119 ? -15.781 16.641 -9.516 1 98.5 119 SER B CA 1
ATOM 4689 C C . SER B 1 119 ? -14.844 15.57 -10.062 1 98.5 119 SER B C 1
ATOM 4691 O O . SER B 1 119 ? -15.117 14.984 -11.117 1 98.5 119 SER B O 1
ATOM 4693 N N . SER B 1 120 ? -13.758 15.25 -9.383 1 97.69 120 SER B N 1
ATOM 4694 C CA . SER B 1 120 ? -12.719 14.352 -9.883 1 97.69 120 SER B CA 1
ATOM 4695 C C . SER B 1 120 ? -13.242 12.938 -10.07 1 97.69 120 SER B C 1
ATOM 4697 O O . SER B 1 120 ? -12.812 12.219 -10.969 1 97.69 120 SER B O 1
ATOM 4699 N N . SER B 1 121 ? -14.18 12.555 -9.305 1 96.56 121 SER B N 1
ATOM 4700 C CA . SER B 1 121 ? -14.695 11.188 -9.336 1 96.56 121 SER B CA 1
ATOM 4701 C C . SER B 1 121 ? -15.453 10.914 -10.633 1 96.56 121 SER B C 1
ATOM 4703 O O . SER B 1 121 ? -15.719 9.758 -10.961 1 96.56 121 SER B O 1
ATOM 4705 N N . LEU B 1 122 ? -15.805 11.969 -11.367 1 97.06 122 LEU B N 1
ATOM 4706 C CA . LEU B 1 122 ? -16.609 11.828 -12.578 1 97.06 122 LEU B CA 1
ATOM 4707 C C . LEU B 1 122 ? -15.719 11.602 -13.797 1 97.06 122 LEU B C 1
ATOM 4709 O O . LEU B 1 122 ? -16.219 11.312 -14.891 1 97.06 122 LEU B O 1
ATOM 4713 N N . HIS B 1 123 ? -14.422 11.688 -13.617 1 95.5 123 HIS B N 1
ATOM 4714 C CA . HIS B 1 123 ? -13.594 11.797 -14.812 1 95.5 123 HIS B CA 1
ATOM 4715 C C . HIS B 1 123 ? -12.531 10.703 -14.852 1 95.5 123 HIS B C 1
ATOM 4717 O O . HIS B 1 123 ? -11.609 10.758 -15.664 1 95.5 123 HIS B O 1
ATOM 4723 N N . HIS B 1 124 ? -12.609 9.672 -14.102 1 92.5 124 HIS B N 1
ATOM 4724 C CA . HIS B 1 124 ? -11.648 8.57 -14.133 1 92.5 124 HIS B CA 1
ATOM 4725 C C . HIS B 1 124 ? -11.914 7.637 -15.305 1 92.5 124 HIS B C 1
ATOM 4727 O O . HIS B 1 124 ? -13.07 7.348 -15.617 1 92.5 124 HIS B O 1
ATOM 4733 N N . THR B 1 125 ? -10.844 7.262 -15.938 1 93 125 THR B N 1
ATOM 4734 C CA . THR B 1 125 ? -10.898 6.234 -16.969 1 93 125 THR B CA 1
ATOM 4735 C C . THR B 1 125 ? -10.016 5.047 -16.594 1 93 125 THR B C 1
ATOM 4737 O O . THR B 1 125 ? -9.172 5.152 -15.703 1 93 125 THR B O 1
ATOM 4740 N N . THR B 1 126 ? -10.297 3.871 -17.172 1 94.06 126 THR B N 1
ATOM 4741 C CA . THR B 1 126 ? -9.508 2.672 -16.922 1 94.06 126 THR B CA 1
ATOM 4742 C C . THR B 1 126 ? -8.773 2.229 -18.188 1 94.06 126 THR B C 1
ATOM 4744 O O . THR B 1 126 ? -8.906 2.861 -19.234 1 94.06 126 THR B O 1
ATOM 4747 N N . GLU B 1 127 ? -7.914 1.249 -18.078 1 94.94 127 GLU B N 1
ATOM 4748 C CA . GLU B 1 127 ? -6.988 0.854 -19.125 1 94.94 127 GLU B CA 1
ATOM 4749 C C . GLU B 1 127 ? -7.52 -0.347 -19.906 1 94.94 127 GLU B C 1
ATOM 4751 O O . GLU B 1 127 ? -8.281 -1.15 -19.375 1 94.94 127 GLU B O 1
ATOM 4756 N N . SER B 1 128 ? -7.16 -0.44 -21.188 1 96.25 128 SER B N 1
ATOM 4757 C CA . SER B 1 128 ? -7.473 -1.601 -22.016 1 96.25 128 SER B CA 1
ATOM 4758 C C . SER B 1 128 ? -6.387 -1.848 -23.047 1 96.25 128 SER B C 1
ATOM 4760 O O . SER B 1 128 ? -5.668 -0.923 -23.438 1 96.25 128 SER B O 1
ATOM 4762 N N . THR B 1 129 ? -6.176 -3.107 -23.375 1 95.12 129 THR B N 1
ATOM 4763 C CA . THR B 1 129 ? -5.297 -3.553 -24.438 1 95.12 129 THR B CA 1
ATOM 4764 C C . THR B 1 129 ? -5.996 -4.582 -25.328 1 95.12 129 THR B C 1
ATOM 4766 O O . THR B 1 129 ? -6.609 -5.523 -24.828 1 95.12 129 THR B O 1
ATOM 4769 N N . GLN B 1 130 ? -5.859 -4.348 -26.562 1 93.88 130 GLN B N 1
ATOM 4770 C CA . GLN B 1 130 ? -6.383 -5.312 -27.516 1 93.88 130 GLN B CA 1
ATOM 4771 C C . GLN B 1 130 ? -5.27 -6.199 -28.078 1 93.88 130 GLN B C 1
ATOM 4773 O O . GLN B 1 130 ? -4.219 -5.699 -28.484 1 93.88 130 GLN B O 1
ATOM 4778 N N . VAL B 1 131 ? -5.551 -7.5 -27.953 1 92.12 131 VAL B N 1
ATOM 4779 C CA . VAL B 1 131 ? -4.602 -8.453 -28.516 1 92.12 131 VAL B CA 1
ATOM 4780 C C . VAL B 1 131 ? -5.273 -9.242 -29.641 1 92.12 131 VAL B C 1
ATOM 4782 O O . VAL B 1 131 ? -5.789 -10.336 -29.422 1 92.12 131 VAL B O 1
ATOM 4785 N N . ASP B 1 132 ? -5.047 -8.875 -30.828 1 88.62 132 ASP B N 1
ATOM 4786 C CA . ASP B 1 132 ? -5.809 -9.344 -31.984 1 88.62 132 ASP B CA 1
ATOM 4787 C C . ASP B 1 132 ? -5.426 -10.781 -32.344 1 88.62 132 ASP B C 1
ATOM 4789 O O . ASP B 1 132 ? -6.293 -11.602 -32.656 1 88.62 132 ASP B O 1
ATOM 4793 N N . TYR B 1 133 ? -4.18 -11.062 -32.312 1 89.56 133 TYR B N 1
ATOM 4794 C CA . TYR B 1 133 ? -3.748 -12.375 -32.812 1 89.56 133 TYR B CA 1
ATOM 4795 C C . TYR B 1 133 ? -4.211 -13.477 -31.859 1 89.56 133 TYR B C 1
ATOM 4797 O O . TYR B 1 133 ? -4.27 -14.648 -32.25 1 89.56 133 TYR B O 1
ATOM 4805 N N . LEU B 1 134 ? -4.633 -13.094 -30.656 1 91.88 134 LEU B N 1
ATOM 4806 C CA . LEU B 1 134 ? -5.172 -14.062 -29.719 1 91.88 134 LEU B CA 1
ATOM 4807 C C . LEU B 1 134 ? -6.691 -13.953 -29.625 1 91.88 134 LEU B C 1
ATOM 4809 O O . LEU B 1 134 ? -7.336 -14.727 -28.922 1 91.88 134 LEU B O 1
ATOM 4813 N N . GLY B 1 135 ? -7.25 -12.961 -30.297 1 94.12 135 GLY B N 1
ATOM 4814 C CA . GLY B 1 135 ? -8.688 -12.758 -30.234 1 94.12 135 GLY B CA 1
ATOM 4815 C C . GLY B 1 135 ? -9.18 -12.383 -28.844 1 94.12 135 GLY B C 1
ATOM 4816 O O . GLY B 1 135 ? -10.164 -12.945 -28.359 1 94.12 135 GLY B O 1
ATOM 4817 N N . CYS B 1 136 ? -8.398 -11.516 -28.125 1 94.81 136 CYS B N 1
ATOM 4818 C CA . CYS B 1 136 ? -8.734 -11.188 -26.75 1 94.81 136 CYS B CA 1
ATOM 4819 C C . CYS B 1 136 ? -8.695 -9.68 -26.516 1 94.81 136 CYS B C 1
ATOM 4821 O O . CYS B 1 136 ? -7.902 -8.969 -27.156 1 94.81 136 CYS B O 1
ATOM 4823 N N . LEU B 1 137 ? -9.539 -9.188 -25.766 1 96.38 137 LEU B N 1
ATOM 4824 C CA . LEU B 1 137 ? -9.523 -7.844 -25.203 1 96.38 137 LEU B CA 1
ATOM 4825 C C . LEU B 1 137 ? -9.312 -7.895 -23.688 1 96.38 137 LEU B C 1
ATOM 4827 O O . LEU B 1 137 ? -9.984 -8.648 -22.984 1 96.38 137 LEU B O 1
ATOM 4831 N N . HIS B 1 138 ? -8.305 -7.188 -23.219 1 97.81 138 HIS B N 1
ATOM 4832 C CA . HIS B 1 138 ? -8.094 -6.988 -21.797 1 97.81 138 HIS B CA 1
ATOM 4833 C C . HIS B 1 138 ? -8.547 -5.602 -21.359 1 97.81 138 HIS B C 1
ATOM 4835 O O . HIS B 1 138 ? -8.266 -4.609 -22.031 1 97.81 138 HIS B O 1
ATOM 4841 N N . TYR B 1 139 ? -9.266 -5.516 -20.312 1 97.81 139 TYR B N 1
ATOM 4842 C CA . TYR B 1 139 ? -9.578 -4.207 -19.766 1 97.81 139 TYR B CA 1
ATOM 4843 C C . TYR B 1 139 ? -9.664 -4.266 -18.25 1 97.81 139 TYR B C 1
ATOM 4845 O O . TYR B 1 139 ? -9.805 -5.344 -17.656 1 97.81 139 TYR B O 1
ATOM 4853 N N . THR B 1 140 ? -9.477 -3.152 -17.609 1 97.94 140 THR B N 1
ATOM 4854 C CA . THR B 1 140 ? -9.562 -3.066 -16.156 1 97.94 140 THR B CA 1
ATOM 4855 C C . THR B 1 140 ? -10.852 -2.373 -15.734 1 97.94 140 THR B C 1
ATOM 4857 O O . THR B 1 140 ? -11.461 -1.648 -16.516 1 97.94 140 THR B O 1
ATOM 4860 N N . MET B 1 141 ? -11.266 -2.643 -14.625 1 96.81 141 MET B N 1
ATOM 4861 C CA . MET B 1 141 ? -12.352 -1.919 -13.969 1 96.81 141 MET B CA 1
ATOM 4862 C C . MET B 1 141 ? -12.078 -1.765 -12.477 1 96.81 141 MET B C 1
ATOM 4864 O O . MET B 1 141 ? -11.266 -2.5 -11.906 1 96.81 141 MET B O 1
ATOM 4868 N N . ARG B 1 142 ? -12.68 -0.773 -11.898 1 96.94 142 ARG B N 1
ATOM 4869 C CA . ARG B 1 142 ? -12.508 -0.519 -10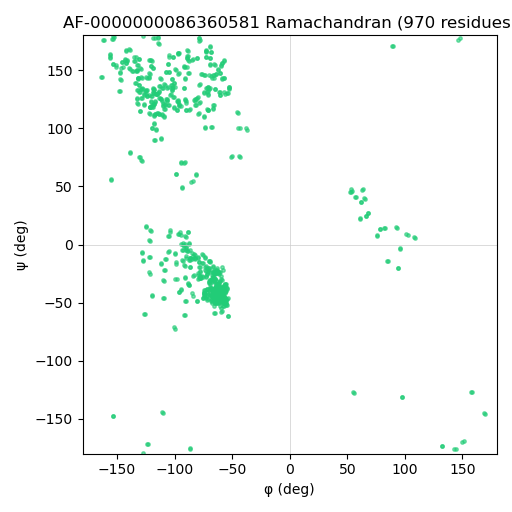.477 1 96.94 142 ARG B CA 1
ATOM 4870 C C . ARG B 1 142 ? -13.844 -0.545 -9.75 1 96.94 142 ARG B C 1
ATOM 4872 O O . ARG B 1 142 ? -14.867 -0.121 -10.297 1 96.94 142 ARG B O 1
ATOM 4879 N N . THR B 1 143 ? -13.836 -1.03 -8.586 1 96.88 143 THR B N 1
ATOM 4880 C CA . THR B 1 143 ? -15.016 -1.083 -7.723 1 96.88 143 THR B CA 1
ATOM 4881 C C . THR B 1 143 ? -14.656 -0.685 -6.293 1 96.88 143 THR B C 1
ATOM 4883 O O . THR B 1 143 ? -13.516 -0.85 -5.863 1 96.88 143 THR B O 1
ATOM 4886 N N . PRO B 1 144 ? -15.68 -0.059 -5.543 1 98.12 144 PRO B N 1
ATOM 4887 C CA . PRO B 1 144 ? -15.383 0.212 -4.133 1 98.12 144 PRO B CA 1
ATOM 4888 C C . PRO B 1 144 ? -14.992 -1.045 -3.359 1 98.12 144 PRO B C 1
ATOM 4890 O O . PRO B 1 144 ? -15.375 -2.154 -3.74 1 98.12 144 PRO B O 1
ATOM 4893 N N . VAL B 1 145 ? -14.312 -0.86 -2.26 1 98.19 145 VAL B N 1
ATOM 4894 C CA . VAL B 1 145 ? -13.742 -1.969 -1.502 1 98.19 145 VAL B CA 1
ATOM 4895 C C . VAL B 1 145 ? -14.742 -2.445 -0.452 1 98.19 145 VAL B C 1
ATOM 4897 O O . VAL B 1 145 ? -14.93 -3.65 -0.265 1 98.19 145 VAL B O 1
ATOM 4900 N N . GLY B 1 146 ? -15.312 -1.539 0.302 1 98.44 146 GLY B N 1
ATOM 4901 C CA . GLY B 1 146 ? -16.203 -1.876 1.399 1 98.44 146 GLY B CA 1
ATOM 4902 C C . GLY B 1 146 ? -16.312 -0.775 2.438 1 98.44 146 GLY B C 1
ATOM 4903 O O . GLY B 1 146 ? -16.625 0.372 2.102 1 98.44 146 GLY B O 1
ATOM 4904 N N . ILE B 1 147 ? -16.062 -1.146 3.742 1 98.88 147 ILE B N 1
ATOM 4905 C CA . ILE B 1 147 ? -16.109 -0.194 4.848 1 98.88 147 ILE B CA 1
ATOM 4906 C C . ILE B 1 147 ? -14.727 0.408 5.066 1 98.88 147 ILE B C 1
ATOM 4908 O O . ILE B 1 147 ? -13.742 -0.321 5.25 1 98.88 147 ILE B O 1
ATOM 4912 N N . ALA B 1 148 ? -14.648 1.705 5.035 1 98.94 148 ALA B N 1
ATOM 4913 C CA . ALA B 1 148 ? -13.383 2.408 5.27 1 98.94 148 ALA B CA 1
ATOM 4914 C C . ALA B 1 148 ? -13.312 2.941 6.695 1 98.94 148 ALA B C 1
ATOM 4916 O O . ALA B 1 148 ? -14.188 3.697 7.129 1 98.94 148 ALA B O 1
ATOM 4917 N N . GLY B 1 149 ? -12.344 2.463 7.438 1 98.94 149 GLY B N 1
ATOM 4918 C CA . GLY B 1 149 ? -12 3.084 8.703 1 98.94 149 GLY B CA 1
ATOM 4919 C C . GLY B 1 149 ? -11.094 4.293 8.555 1 98.94 149 GLY B C 1
ATOM 4920 O O . GLY B 1 149 ? -9.984 4.18 8.023 1 98.94 149 GLY B O 1
ATOM 4921 N N . LEU B 1 150 ? -11.57 5.445 9.008 1 98.94 150 LEU B N 1
ATOM 4922 C CA . LEU B 1 150 ? -10.836 6.699 8.859 1 98.94 150 LEU B CA 1
ATOM 4923 C C . LEU B 1 150 ? -10.461 7.277 10.219 1 98.94 150 LEU B C 1
ATOM 4925 O O . LEU B 1 150 ? -11.328 7.484 11.07 1 98.94 150 LEU B O 1
ATOM 4929 N N . ILE B 1 151 ? -9.188 7.504 10.43 1 98.94 151 ILE B N 1
ATOM 4930 C CA . ILE B 1 151 ? -8.695 8.078 11.68 1 98.94 151 ILE B CA 1
ATOM 4931 C C . ILE B 1 151 ? -7.945 9.375 11.383 1 98.94 151 ILE B C 1
ATOM 4933 O O . ILE B 1 151 ? -6.961 9.375 10.641 1 98.94 151 ILE B O 1
ATOM 4937 N N . SER B 1 152 ? -8.43 10.477 11.922 1 98.69 152 SER B N 1
ATOM 4938 C CA . SER B 1 152 ? -7.875 11.781 11.586 1 98.69 152 SER B CA 1
ATOM 4939 C C . SER B 1 152 ? -7.312 12.477 12.812 1 98.69 152 SER B C 1
ATOM 4941 O O . SER B 1 152 ? -7.785 12.25 13.93 1 98.69 152 SER B O 1
ATOM 4943 N N . PRO B 1 153 ? -6.34 13.336 12.688 1 98.56 153 PRO B N 1
ATOM 4944 C CA . PRO B 1 153 ? -5.625 13.984 13.789 1 98.56 153 PRO B CA 1
ATOM 4945 C C . PRO B 1 153 ? -6.312 15.258 14.266 1 98.56 153 PRO B C 1
ATOM 4947 O O . PRO B 1 153 ? -7.371 15.625 13.75 1 98.56 153 PRO B O 1
ATOM 4950 N N . TRP B 1 154 ? -5.633 15.945 15.219 1 98.69 154 TRP B N 1
ATOM 4951 C CA . TRP B 1 154 ? -6.305 17.016 15.945 1 98.69 154 TRP B CA 1
ATOM 4952 C C . TRP B 1 154 ? -5.93 18.375 15.383 1 98.69 154 TRP B C 1
ATOM 4954 O O . TRP B 1 154 ? -6.566 19.391 15.695 1 98.69 154 TRP B O 1
ATOM 4964 N N . ASN B 1 155 ? -4.977 18.438 14.469 1 98.44 155 ASN B N 1
ATOM 4965 C CA . ASN B 1 155 ? -4.395 19.734 14.203 1 98.44 155 ASN B CA 1
ATOM 4966 C C . ASN B 1 155 ? -5.184 20.5 13.141 1 98.44 155 ASN B C 1
ATOM 4968 O O . ASN B 1 155 ? -5.203 21.734 13.133 1 98.44 155 ASN B O 1
ATOM 4972 N N . LEU B 1 156 ? -5.715 19.797 12.18 1 98.5 156 LEU B N 1
ATOM 4973 C CA . LEU B 1 156 ? -6.652 20.312 11.188 1 98.5 156 LEU B CA 1
ATOM 4974 C C . LEU B 1 156 ? -7.895 19.438 11.102 1 98.5 156 LEU B C 1
ATOM 4976 O O . LEU B 1 156 ? -8.117 18.766 10.078 1 98.5 156 LEU B O 1
ATOM 4980 N N . PRO B 1 157 ? -8.703 19.547 12.141 1 98.44 157 PRO B N 1
ATOM 4981 C CA . PRO B 1 157 ? -9.672 18.484 12.43 1 98.44 157 PRO B CA 1
ATOM 4982 C C . PRO B 1 157 ? -10.641 18.234 11.273 1 98.44 157 PRO B C 1
ATOM 4984 O O . PRO B 1 157 ? -10.648 17.141 10.695 1 98.44 157 PRO B O 1
ATOM 4987 N N . LEU B 1 158 ? -11.367 19.25 10.852 1 98.75 158 LEU B N 1
ATOM 4988 C CA . LEU B 1 158 ? -12.383 19.031 9.82 1 98.75 158 LEU B CA 1
ATOM 4989 C C . LEU B 1 158 ? -11.742 18.844 8.453 1 98.75 158 LEU B C 1
ATOM 4991 O O . LEU B 1 158 ? -12.211 18.031 7.648 1 98.75 158 LEU B O 1
ATOM 4995 N N . TYR B 1 159 ? -10.68 19.656 8.219 1 98.56 159 TYR B N 1
ATOM 4996 C CA . TYR B 1 159 ? -9.961 19.594 6.949 1 98.56 159 TYR B CA 1
ATOM 4997 C C . TYR B 1 159 ? -9.484 18.172 6.66 1 98.56 159 TYR B C 1
ATOM 4999 O O . TYR B 1 159 ? -9.812 17.609 5.617 1 98.56 159 TYR B O 1
ATOM 5007 N N . LEU B 1 160 ? -8.797 17.562 7.582 1 98.75 160 LEU B N 1
ATOM 5008 C CA . LEU B 1 160 ? -8.172 16.266 7.352 1 98.75 160 LEU B CA 1
ATOM 5009 C C . LEU B 1 160 ? -9.203 15.141 7.43 1 98.75 160 LEU B C 1
ATOM 5011 O O . LEU B 1 160 ? -9.07 14.117 6.762 1 98.75 160 LEU B O 1
ATOM 5015 N N . LEU B 1 161 ? -10.258 15.32 8.211 1 98.88 161 LEU B N 1
ATOM 5016 C CA . LEU B 1 161 ? -11.344 14.352 8.25 1 98.88 161 LEU B CA 1
ATOM 5017 C C . LEU B 1 161 ? -12.055 14.281 6.898 1 98.88 161 LEU B C 1
ATOM 5019 O O . LEU B 1 161 ? -12.273 13.195 6.363 1 98.88 161 LEU B O 1
ATOM 5023 N N . THR B 1 162 ? -12.383 15.438 6.316 1 98.88 162 THR B N 1
ATOM 5024 C CA . THR B 1 162 ? -13.117 15.477 5.059 1 98.88 162 THR B CA 1
ATOM 5025 C C . THR B 1 162 ? -12.227 15.047 3.896 1 98.88 162 THR B C 1
ATOM 5027 O O . THR B 1 162 ? -12.719 14.531 2.891 1 98.88 162 THR B O 1
ATOM 5030 N N . TRP B 1 163 ? -10.906 15.281 4.062 1 98.75 163 TRP B N 1
ATOM 5031 C CA . TRP B 1 163 ? -9.938 14.836 3.068 1 98.75 163 TRP B CA 1
ATOM 5032 C C . TRP B 1 163 ? -9.977 13.312 2.92 1 98.75 163 TRP B C 1
ATOM 5034 O O . TRP B 1 163 ? -9.625 12.781 1.865 1 98.75 163 TRP B O 1
ATOM 5044 N N . LYS B 1 164 ? -10.445 12.578 3.957 1 98.88 164 LYS B N 1
ATOM 5045 C CA . LYS B 1 164 ? -10.578 11.125 3.934 1 98.88 164 LYS B CA 1
ATOM 5046 C C . LYS B 1 164 ? -11.992 10.703 3.57 1 98.88 164 LYS B C 1
ATOM 5048 O O . LYS B 1 164 ? -12.195 9.742 2.826 1 98.88 164 LYS B O 1
ATOM 5053 N N . ILE B 1 165 ? -12.977 11.383 4.094 1 98.94 165 ILE B N 1
ATOM 5054 C CA . ILE B 1 165 ? -14.375 11.008 3.895 1 98.94 165 ILE B CA 1
ATOM 5055 C C . ILE B 1 165 ? -14.758 11.203 2.43 1 98.94 165 ILE B C 1
ATOM 5057 O O . ILE B 1 165 ? -15.375 10.328 1.821 1 98.94 165 ILE B O 1
ATOM 5061 N N . ALA B 1 166 ? -14.359 12.328 1.835 1 98.94 166 ALA B N 1
ATOM 5062 C CA . ALA B 1 166 ? -14.836 12.734 0.513 1 98.94 166 ALA B CA 1
ATOM 5063 C C . ALA B 1 166 ? -14.461 11.703 -0.545 1 98.94 166 ALA B C 1
ATOM 5065 O O . ALA B 1 166 ? -15.328 11.188 -1.255 1 98.94 166 ALA B O 1
ATOM 5066 N N . PRO B 1 167 ? -13.18 11.32 -0.652 1 98.88 167 PRO B N 1
ATOM 5067 C CA . PRO B 1 167 ? -12.859 10.328 -1.681 1 98.88 167 PRO B CA 1
ATOM 5068 C C . PRO B 1 167 ? -13.43 8.945 -1.368 1 98.88 167 PRO B C 1
ATOM 5070 O O . PRO B 1 167 ? -13.766 8.195 -2.283 1 98.88 167 PRO B O 1
ATOM 5073 N N . ALA B 1 168 ? -13.562 8.609 -0.082 1 98.94 168 ALA B N 1
ATOM 5074 C CA . ALA B 1 168 ? -14.094 7.301 0.295 1 98.94 168 ALA B CA 1
ATOM 5075 C C . ALA B 1 168 ? -15.531 7.129 -0.185 1 98.94 168 ALA B C 1
ATOM 5077 O O . ALA B 1 168 ? -15.859 6.141 -0.847 1 98.94 168 ALA B O 1
ATOM 5078 N N . ILE B 1 169 ? -16.375 8.102 0.118 1 98.88 169 ILE B N 1
ATOM 5079 C CA . ILE B 1 169 ? -17.781 7.949 -0.243 1 98.88 169 ILE B CA 1
ATOM 5080 C C . ILE B 1 169 ? -17.969 8.25 -1.729 1 98.88 169 ILE B C 1
ATOM 5082 O O . ILE B 1 169 ? -18.844 7.668 -2.377 1 98.88 169 ILE B O 1
ATOM 5086 N N . ALA B 1 170 ? -17.094 9.141 -2.303 1 98.88 170 ALA B N 1
ATOM 5087 C CA . ALA B 1 170 ? -17.141 9.367 -3.746 1 98.88 170 ALA B CA 1
ATOM 5088 C C . ALA B 1 170 ? -16.922 8.062 -4.508 1 98.88 170 ALA B C 1
ATOM 5090 O O . ALA B 1 170 ? -17.531 7.836 -5.555 1 98.88 170 ALA B O 1
ATOM 5091 N N . ALA B 1 171 ? -16.062 7.203 -4.012 1 98.62 171 ALA B N 1
ATOM 5092 C CA . ALA B 1 171 ? -15.727 5.945 -4.672 1 98.62 171 ALA B CA 1
ATOM 5093 C C . ALA B 1 171 ? -16.812 4.895 -4.441 1 98.62 171 ALA B C 1
ATOM 5095 O O . ALA B 1 171 ? -16.812 3.85 -5.098 1 98.62 171 ALA B O 1
ATOM 5096 N N . GLY B 1 172 ? -17.688 5.141 -3.467 1 98.75 172 GLY B N 1
ATOM 5097 C CA . GLY B 1 172 ? -18.812 4.238 -3.242 1 98.75 172 GLY B CA 1
ATOM 5098 C C . GLY B 1 172 ? -18.656 3.414 -1.978 1 98.75 172 GLY B C 1
ATOM 5099 O O . GLY B 1 172 ? -19.453 2.5 -1.731 1 98.75 172 GLY B O 1
ATOM 5100 N N . ASN B 1 173 ? -17.641 3.674 -1.17 1 98.94 173 ASN B N 1
ATOM 5101 C CA . ASN B 1 173 ? -17.469 2.986 0.106 1 98.94 173 ASN B CA 1
ATOM 5102 C C . ASN B 1 173 ? -18.359 3.588 1.189 1 98.94 173 ASN B C 1
ATOM 5104 O O . ASN B 1 173 ? -18.844 4.715 1.051 1 98.94 173 ASN B O 1
ATOM 5108 N N . THR B 1 174 ? -18.594 2.844 2.23 1 98.94 174 THR B N 1
ATOM 5109 C CA . THR B 1 174 ? -19.109 3.404 3.477 1 98.94 174 THR B CA 1
ATOM 5110 C C . THR B 1 174 ? -17.969 3.668 4.461 1 98.94 174 THR B C 1
ATOM 5112 O O . THR B 1 174 ? -16.859 3.176 4.273 1 98.94 174 THR B O 1
ATOM 5115 N N . VAL B 1 175 ? -18.344 4.488 5.477 1 98.88 175 VAL B N 1
ATOM 5116 C CA . VAL B 1 175 ? -17.266 5.047 6.27 1 98.88 175 VAL B CA 1
ATOM 5117 C C . VAL B 1 175 ? -17.578 4.918 7.758 1 98.88 175 VAL B C 1
ATOM 5119 O O . VAL B 1 175 ? -18.734 5.125 8.172 1 98.88 175 VAL B O 1
ATOM 5122 N N . ILE B 1 176 ? -16.594 4.57 8.531 1 99 176 ILE B N 1
ATOM 5123 C CA . ILE B 1 176 ? -16.562 4.762 9.977 1 99 176 ILE B CA 1
ATOM 5124 C C . ILE B 1 176 ? -15.344 5.609 10.344 1 99 176 ILE B C 1
ATOM 5126 O O . ILE B 1 176 ? -14.203 5.164 10.203 1 99 176 ILE B O 1
ATOM 5130 N N . ALA B 1 177 ? -15.609 6.781 10.812 1 98.94 177 ALA B N 1
ATOM 5131 C CA . ALA B 1 177 ? -14.531 7.719 11.102 1 98.94 177 ALA B CA 1
ATOM 5132 C C . ALA B 1 177 ? -14.352 7.902 12.609 1 98.94 177 ALA B C 1
ATOM 5134 O O . ALA B 1 177 ? -15.336 7.926 13.352 1 98.94 177 ALA B O 1
ATOM 5135 N N . LYS B 1 178 ? -13.18 7.941 13.039 1 98.88 178 LYS B N 1
ATOM 5136 C CA . LYS B 1 178 ? -12.781 8.281 14.406 1 98.88 178 LYS B CA 1
ATOM 5137 C C . LYS B 1 178 ? -11.906 9.531 14.422 1 98.88 178 LYS B C 1
ATOM 5139 O O . LYS B 1 178 ? -10.672 9.43 14.43 1 98.88 178 LYS B O 1
ATOM 5144 N N . PRO B 1 179 ? -12.461 10.742 14.531 1 98.62 179 PRO B N 1
ATOM 5145 C CA . PRO B 1 179 ? -11.648 11.945 14.719 1 98.62 179 PRO B CA 1
ATOM 5146 C C . PRO B 1 179 ? -10.977 11.992 16.094 1 98.62 179 PRO B C 1
ATOM 5148 O O . PRO B 1 179 ? -11.375 11.266 17 1 98.62 179 PRO B O 1
ATOM 5151 N N . SER B 1 180 ? -9.969 12.781 16.219 1 98.5 180 SER B N 1
ATOM 5152 C CA . SER B 1 180 ? -9.273 12.914 17.5 1 98.5 180 SER B CA 1
ATOM 5153 C C . SER B 1 180 ? -10.234 13.344 18.594 1 98.5 180 SER B C 1
ATOM 5155 O O . SER B 1 180 ? -11.102 14.195 18.391 1 98.5 180 SER B O 1
ATOM 5157 N N . GLU B 1 181 ? -10.055 12.836 19.781 1 97.81 181 GLU B N 1
ATOM 5158 C CA . GLU B 1 181 ? -10.875 13.188 20.938 1 97.81 181 GLU B CA 1
ATOM 5159 C C . GLU B 1 181 ? -10.539 14.586 21.438 1 97.81 181 GLU B C 1
ATOM 5161 O O . GLU B 1 181 ? -11.289 15.172 22.219 1 97.81 181 GLU B O 1
ATOM 5166 N N . LEU B 1 182 ? -9.453 15.125 20.938 1 97.94 182 LEU B N 1
ATOM 5167 C CA . LEU B 1 182 ? -9.023 16.453 21.391 1 97.94 182 LEU B CA 1
ATOM 5168 C C . LEU B 1 182 ? -9.766 17.547 20.625 1 97.94 182 LEU B C 1
ATOM 5170 O O . LEU B 1 182 ? -9.867 18.672 21.094 1 97.94 182 LEU B O 1
ATOM 5174 N N . THR B 1 183 ? -10.188 17.234 19.438 1 98.38 183 THR B N 1
ATOM 5175 C CA . THR B 1 183 ? -10.867 18.203 18.578 1 98.38 183 THR B CA 1
ATOM 5176 C C . THR B 1 183 ? -12.047 17.562 17.844 1 98.38 183 THR B C 1
ATOM 5178 O O . THR B 1 183 ? -12 17.359 16.641 1 98.38 183 THR B O 1
ATOM 5181 N N . SER B 1 184 ? -13.164 17.391 18.516 1 98.5 184 SER B N 1
ATOM 5182 C CA . SER B 1 184 ? -14.258 16.547 18.047 1 98.5 184 SER B CA 1
ATOM 5183 C C . SER B 1 184 ? -15.438 17.391 17.578 1 98.5 184 SER B C 1
ATOM 5185 O O . SER B 1 184 ? -16.344 16.875 16.906 1 98.5 184 SER B O 1
ATOM 5187 N N . VAL B 1 185 ? -15.453 18.656 17.859 1 98.56 185 VAL B N 1
ATOM 5188 C CA . VAL B 1 185 ? -16.688 19.422 17.781 1 98.56 185 VAL B CA 1
ATOM 5189 C C . VAL B 1 185 ? -17.062 19.641 16.312 1 98.56 185 VAL B C 1
ATOM 5191 O O . VAL B 1 185 ? -18.234 19.516 15.945 1 98.56 185 VAL B O 1
ATOM 5194 N N . THR B 1 186 ? -16.094 20 15.484 1 98.56 186 THR B N 1
ATOM 5195 C CA . THR B 1 186 ? -16.438 20.266 14.094 1 98.56 186 THR B CA 1
ATOM 5196 C C . THR B 1 186 ? -16.844 18.984 13.375 1 98.56 186 THR B C 1
ATOM 5198 O O . THR B 1 186 ? -17.672 19.016 12.469 1 98.56 186 THR B O 1
ATOM 5201 N N . ALA B 1 187 ? -16.281 17.844 13.734 1 98.69 187 ALA B N 1
ATOM 5202 C CA . ALA B 1 187 ? -16.75 16.562 13.203 1 98.69 187 ALA B CA 1
ATOM 5203 C C . ALA B 1 187 ? -18.203 16.312 13.594 1 98.69 187 ALA B C 1
ATOM 5205 O O . ALA B 1 187 ? -19.016 15.875 12.773 1 98.69 187 ALA B O 1
ATOM 5206 N N . TRP B 1 188 ? -18.484 16.594 14.859 1 98.56 188 TRP B N 1
ATOM 5207 C CA . TRP B 1 188 ? -19.844 16.469 15.359 1 98.56 188 TRP B CA 1
ATOM 5208 C C . TRP B 1 188 ? -20.797 17.391 14.602 1 98.56 188 TRP B C 1
ATOM 5210 O O . TRP B 1 188 ? -21.906 17 14.258 1 98.56 188 TRP B O 1
ATOM 5220 N N . MET B 1 189 ? -20.375 18.609 14.375 1 98.62 189 MET B N 1
ATOM 5221 C CA . MET B 1 189 ? -21.188 19.562 13.625 1 98.62 189 MET B CA 1
ATOM 5222 C C . MET B 1 189 ? -21.406 19.094 12.195 1 98.62 189 MET B C 1
ATOM 5224 O O . MET B 1 189 ? -22.484 19.297 11.625 1 98.62 189 MET B O 1
ATOM 5228 N N . LEU B 1 190 ? -20.391 18.484 11.578 1 98.75 190 LEU B N 1
ATOM 5229 C CA . LEU B 1 190 ? -20.516 17.922 10.242 1 98.75 190 LEU B CA 1
ATOM 5230 C C . LEU B 1 190 ? -21.641 16.891 10.203 1 98.75 190 LEU B C 1
ATOM 5232 O O . LEU B 1 190 ? -22.375 16.812 9.219 1 98.75 190 LEU B O 1
ATOM 5236 N N . CYS B 1 191 ? -21.781 16.078 11.227 1 98.56 191 CYS B N 1
ATOM 5237 C CA . CYS B 1 191 ? -22.812 15.031 11.289 1 98.56 191 CYS B CA 1
ATOM 5238 C C . CYS B 1 191 ? -24.203 15.617 11.117 1 98.56 191 CYS B C 1
ATOM 5240 O O . CYS B 1 191 ? -25.078 14.992 10.516 1 98.56 191 CYS B O 1
ATOM 5242 N N . LYS B 1 192 ? -24.359 16.781 11.625 1 97.56 192 LYS B N 1
ATOM 5243 C CA . LYS B 1 192 ? -25.656 17.453 11.539 1 97.56 192 LYS B CA 1
ATOM 5244 C C . LYS B 1 192 ? -26 17.781 10.094 1 97.56 192 LYS B C 1
ATOM 5246 O O . LYS B 1 192 ? -27.188 17.953 9.758 1 97.56 192 LYS B O 1
ATOM 5251 N N . LEU B 1 193 ? -25.016 17.891 9.305 1 98.44 193 LEU B N 1
ATOM 5252 C CA . LEU B 1 193 ? -25.203 18.297 7.922 1 98.44 193 LEU B CA 1
ATOM 5253 C C . LEU B 1 193 ? -25.391 17.094 7.016 1 98.44 193 LEU B C 1
ATOM 5255 O O . LEU B 1 193 ? -25.844 17.219 5.879 1 98.44 193 LEU B O 1
ATOM 5259 N N . LEU B 1 194 ? -25 15.875 7.469 1 98.44 194 LEU B N 1
ATOM 5260 C CA . LEU B 1 194 ? -24.938 14.688 6.625 1 98.44 194 LEU B CA 1
ATOM 5261 C C . LEU B 1 194 ? -26.344 14.305 6.137 1 98.44 194 LEU B C 1
ATOM 5263 O O . LEU B 1 194 ? -26.547 14.133 4.934 1 98.44 194 LEU B O 1
ATOM 5267 N N . ASN B 1 195 ? -27.266 14.32 7.066 1 95.5 195 ASN B N 1
ATOM 5268 C CA . ASN B 1 195 ? -28.625 13.969 6.68 1 95.5 195 ASN B CA 1
ATOM 5269 C C . ASN B 1 195 ? -29.234 15.008 5.738 1 95.5 195 ASN B C 1
ATOM 5271 O O . ASN B 1 195 ? -29.906 14.656 4.766 1 95.5 195 ASN B O 1
ATOM 5275 N N . LYS B 1 196 ? -28.953 16.25 6.07 1 97.38 196 LYS B N 1
ATOM 5276 C CA . LYS B 1 196 ? -29.484 17.344 5.262 1 97.38 196 LYS B CA 1
ATOM 5277 C C . LYS B 1 196 ? -28.938 17.281 3.838 1 97.38 196 LYS B C 1
ATOM 5279 O O . LYS B 1 196 ? -29.625 17.656 2.889 1 97.38 196 LYS B O 1
ATOM 5284 N N . ALA B 1 197 ? -27.75 16.797 3.707 1 98.19 197 ALA B N 1
ATOM 5285 C CA . ALA B 1 197 ? -27.094 16.719 2.4 1 98.19 197 ALA B CA 1
ATOM 5286 C C . ALA B 1 197 ? -27.594 15.523 1.606 1 98.19 197 ALA B C 1
ATOM 5288 O O . ALA B 1 197 ? -27.328 15.414 0.406 1 98.19 197 ALA B O 1
ATOM 5289 N N . GLY B 1 198 ? -28.312 14.625 2.244 1 97.69 198 GLY B N 1
ATOM 5290 C CA . GLY B 1 198 ? -28.828 13.453 1.56 1 97.69 198 GLY B CA 1
ATOM 5291 C C . GLY B 1 198 ? -27.906 12.25 1.661 1 97.69 198 GLY B C 1
ATOM 5292 O O . GLY B 1 198 ? -28.031 11.297 0.889 1 97.69 198 GLY B O 1
ATOM 5293 N N . VAL B 1 199 ? -26.953 12.289 2.525 1 98.62 199 VAL B N 1
ATOM 5294 C CA . VAL B 1 199 ? -26.156 11.094 2.775 1 98.62 199 VAL B CA 1
ATOM 5295 C C . VAL B 1 199 ? -27.031 10.008 3.404 1 98.62 199 VAL B C 1
ATOM 5297 O O . VAL B 1 199 ? -27.609 10.211 4.477 1 98.62 199 VAL B O 1
ATOM 5300 N N . PRO B 1 200 ? -27.156 8.891 2.766 1 98.69 200 PRO B N 1
ATOM 5301 C CA . PRO B 1 200 ? -28 7.84 3.344 1 98.69 200 PRO B CA 1
ATOM 5302 C C . PRO B 1 200 ? -27.5 7.371 4.711 1 98.69 200 PRO B C 1
ATOM 5304 O O . PRO B 1 200 ? -26.297 7.359 4.965 1 98.69 200 PRO B O 1
ATOM 5307 N N . PRO B 1 201 ? -28.453 6.965 5.621 1 98.62 201 PRO B N 1
ATOM 5308 C CA . PRO B 1 201 ? -28.031 6.414 6.914 1 98.62 201 PRO B CA 1
ATOM 5309 C C . PRO B 1 201 ? -27.031 5.27 6.77 1 98.62 201 PRO B C 1
ATOM 5311 O O . PRO B 1 201 ? -27.188 4.422 5.887 1 98.62 201 PRO B O 1
ATOM 5314 N N . GLY B 1 202 ? -26 5.324 7.559 1 98.81 202 GLY B N 1
ATOM 5315 C CA . GLY B 1 202 ? -25.031 4.246 7.598 1 98.81 202 GLY B CA 1
ATOM 5316 C C . GLY B 1 202 ? -23.844 4.477 6.672 1 98.81 202 GLY B C 1
ATOM 5317 O O . GLY B 1 202 ? -22.812 3.822 6.805 1 98.81 202 GLY B O 1
ATOM 5318 N N . VAL B 1 203 ? -23.891 5.336 5.625 1 98.94 203 VAL B N 1
ATOM 5319 C CA . VAL B 1 203 ? -22.828 5.59 4.672 1 98.94 203 VAL B CA 1
ATOM 5320 C C . VAL B 1 203 ? -21.656 6.277 5.379 1 98.94 203 VAL B C 1
ATOM 5322 O O . VAL B 1 203 ? -20.484 5.953 5.129 1 98.94 203 VAL B O 1
ATOM 5325 N N . VAL B 1 204 ? -21.984 7.242 6.23 1 98.94 204 VAL B N 1
ATOM 5326 C CA . VAL B 1 204 ? -20.969 7.891 7.062 1 98.94 204 VAL B CA 1
ATOM 5327 C C . VAL B 1 204 ? -21.328 7.723 8.539 1 98.94 204 VAL B C 1
ATOM 5329 O O . VAL B 1 204 ? -22.422 8.117 8.961 1 98.94 204 VAL B O 1
ATOM 5332 N N . ASN B 1 205 ? -20.5 7.082 9.25 1 98.94 205 ASN B N 1
ATOM 5333 C CA . ASN B 1 205 ? -20.594 6.945 10.703 1 98.94 205 ASN B CA 1
ATOM 5334 C C . ASN B 1 205 ? -19.391 7.574 11.398 1 98.94 205 ASN B C 1
ATOM 5336 O O . ASN B 1 205 ? -18.25 7.387 10.969 1 98.94 205 ASN B O 1
ATOM 5340 N N . ILE B 1 206 ? -19.641 8.352 12.422 1 98.94 206 ILE B N 1
ATOM 5341 C CA . ILE B 1 206 ? -18.594 8.992 13.203 1 98.94 206 ILE B CA 1
ATOM 5342 C C . ILE B 1 206 ? -18.656 8.516 14.656 1 98.94 206 ILE B C 1
ATOM 5344 O O . ILE B 1 206 ? -19.672 8.695 15.32 1 98.94 206 ILE B O 1
ATOM 5348 N N . VAL B 1 207 ? -17.625 7.898 15.086 1 98.94 207 VAL B N 1
ATOM 5349 C CA . VAL B 1 207 ? -17.531 7.371 16.453 1 98.94 207 VAL B CA 1
ATOM 5350 C C . VAL B 1 207 ? -16.391 8.062 17.188 1 98.94 207 VAL B C 1
ATOM 5352 O O . VAL B 1 207 ? -15.234 8.008 16.75 1 98.94 207 VAL B O 1
ATOM 5355 N N . PHE B 1 208 ? -16.734 8.719 18.297 1 98.81 208 PHE B N 1
ATOM 5356 C CA . PHE B 1 208 ? -15.742 9.43 19.094 1 98.81 208 PHE B CA 1
ATOM 5357 C C . PHE B 1 208 ? -15.172 8.531 20.188 1 98.81 208 PHE B C 1
ATOM 5359 O O . PHE B 1 208 ? -15.852 7.609 20.656 1 98.81 208 PHE B O 1
ATOM 5366 N N . GLY B 1 209 ? -13.977 8.812 20.578 1 98.44 209 GLY B N 1
ATOM 5367 C CA . GLY B 1 209 ? -13.305 8.055 21.625 1 98.44 209 GLY B CA 1
ATOM 5368 C C . GLY B 1 209 ? -11.789 8.047 21.469 1 98.44 209 GLY B C 1
ATOM 5369 O O . GLY B 1 209 ? -11.242 8.805 20.672 1 98.44 209 GLY B O 1
ATOM 5370 N N . THR B 1 210 ? -11.117 7.203 22.234 1 98.19 210 THR B N 1
ATOM 5371 C CA . THR B 1 210 ? -9.656 7.188 22.281 1 98.19 210 THR B CA 1
ATOM 5372 C C . THR B 1 210 ? -9.102 6.102 21.359 1 98.19 210 THR B C 1
ATOM 5374 O O . THR B 1 210 ? -9.836 5.199 20.953 1 98.19 210 THR B O 1
ATOM 5377 N N . GLY B 1 211 ? -7.828 6.199 21.078 1 97.69 211 GLY B N 1
ATOM 5378 C CA . GLY B 1 211 ? -7.137 5.23 20.234 1 97.69 211 GLY B CA 1
ATOM 5379 C C . GLY B 1 211 ? -7.219 3.812 20.766 1 97.69 211 GLY B C 1
ATOM 5380 O O . GLY B 1 211 ? -7.676 2.906 20.078 1 97.69 211 GLY B O 1
ATOM 5381 N N . PRO B 1 212 ? -6.867 3.582 21.984 1 97.44 212 PRO B N 1
ATOM 5382 C CA . PRO B 1 212 ? -6.828 2.23 22.547 1 97.44 212 PRO B CA 1
ATOM 5383 C C . PRO B 1 212 ? -8.203 1.577 22.609 1 97.44 212 PRO B C 1
ATOM 5385 O O . PRO B 1 212 ? -8.312 0.348 22.641 1 97.44 212 PRO B O 1
ATOM 5388 N N . LYS B 1 213 ? -9.289 2.42 22.609 1 97.62 213 LYS B N 1
ATOM 5389 C CA . LYS B 1 213 ? -10.641 1.87 22.672 1 97.62 213 LYS B CA 1
ATOM 5390 C C . LYS B 1 213 ? -11.289 1.834 21.281 1 97.62 213 LYS B C 1
ATOM 5392 O O . LYS B 1 213 ? -11.258 0.804 20.609 1 97.62 213 LYS B O 1
ATOM 5397 N N . VAL B 1 214 ? -11.656 2.998 20.766 1 98.31 214 VAL B N 1
ATOM 5398 C CA . VAL B 1 214 ? -12.352 3.08 19.484 1 98.31 214 VAL B CA 1
ATOM 5399 C C . VAL B 1 214 ? -11.383 2.775 18.344 1 98.31 214 VAL B C 1
ATOM 5401 O O . VAL B 1 214 ? -11.727 2.045 17.406 1 98.31 214 VAL B O 1
ATOM 5404 N N . GLY B 1 215 ? -10.211 3.387 18.422 1 98.56 215 GLY B N 1
ATOM 5405 C CA . GLY B 1 215 ? -9.242 3.189 17.359 1 98.56 215 GLY B CA 1
ATOM 5406 C C . GLY B 1 215 ? -8.875 1.733 17.141 1 98.56 215 GLY B C 1
ATOM 5407 O O . GLY B 1 215 ? -8.914 1.238 16.016 1 98.56 215 GLY B O 1
ATOM 5408 N N . GLU B 1 216 ? -8.555 1.04 18.156 1 98.44 216 GLU B N 1
ATOM 5409 C CA . GLU B 1 216 ? -8.133 -0.354 18.062 1 98.44 216 GLU B CA 1
ATOM 5410 C C . GLU B 1 216 ? -9.297 -1.252 17.641 1 98.44 216 GLU B C 1
ATOM 5412 O O . GLU B 1 216 ? -9.109 -2.189 16.859 1 98.44 216 GLU B O 1
ATOM 5417 N N . ALA B 1 217 ? -10.516 -0.956 18.188 1 98.75 217 ALA B N 1
ATOM 5418 C CA . ALA B 1 217 ? -11.695 -1.725 17.781 1 98.75 217 ALA B CA 1
ATOM 5419 C C . ALA B 1 217 ? -11.953 -1.588 16.281 1 98.75 217 ALA B C 1
ATOM 5421 O O . ALA B 1 217 ? -12.328 -2.561 15.617 1 98.75 217 ALA B O 1
ATOM 5422 N N . LEU B 1 218 ? -11.766 -0.422 15.781 1 98.88 218 LEU B N 1
ATOM 5423 C CA . LEU B 1 218 ? -12 -0.126 14.375 1 98.88 218 LEU B CA 1
ATOM 5424 C C . LEU B 1 218 ? -10.992 -0.844 13.484 1 98.88 218 LEU B C 1
ATOM 5426 O O . LEU B 1 218 ? -11.367 -1.552 12.547 1 98.88 218 LEU B O 1
ATOM 5430 N N . VAL B 1 219 ? -9.711 -0.778 13.82 1 98.56 219 VAL B N 1
ATOM 5431 C CA . VAL B 1 219 ? -8.625 -1.258 12.969 1 98.56 219 VAL B CA 1
ATOM 5432 C C . VAL B 1 219 ? -8.562 -2.783 13.016 1 98.56 219 VAL B C 1
ATOM 5434 O O . VAL B 1 219 ? -8.18 -3.426 12.039 1 98.56 219 VAL B O 1
ATOM 5437 N N . SER B 1 220 ? -8.992 -3.34 14.07 1 98.12 220 SER B N 1
ATOM 5438 C CA . SER B 1 220 ? -8.898 -4.789 14.234 1 98.12 220 SER B CA 1
ATOM 5439 C C . SER B 1 220 ? -10.172 -5.48 13.766 1 98.12 220 SER B C 1
ATOM 5441 O O . SER B 1 220 ? -10.266 -6.707 13.805 1 98.12 220 SER B O 1
ATOM 5443 N N . HIS B 1 221 ? -11.172 -4.758 13.398 1 98.69 221 HIS B N 1
ATOM 5444 C CA . HIS B 1 221 ? -12.422 -5.379 12.984 1 98.69 221 HIS B CA 1
ATOM 5445 C C . HIS B 1 221 ? -12.273 -6.074 11.641 1 98.69 221 HIS B C 1
ATOM 5447 O O . HIS B 1 221 ? -11.828 -5.465 10.664 1 98.69 221 HIS B O 1
ATOM 5453 N N . PRO B 1 222 ? -12.695 -7.27 11.469 1 97.44 222 PRO B N 1
ATOM 5454 C CA . PRO B 1 222 ? -12.453 -8.023 10.234 1 97.44 222 PRO B CA 1
ATOM 5455 C C . PRO B 1 222 ? -13.242 -7.48 9.047 1 97.44 222 PRO B C 1
ATOM 5457 O O . PRO B 1 222 ? -12.867 -7.719 7.895 1 97.44 222 PRO B O 1
ATOM 5460 N N . GLU B 1 223 ? -14.297 -6.738 9.281 1 98.12 223 GLU B N 1
ATOM 5461 C CA . GLU B 1 223 ? -15.164 -6.289 8.195 1 98.12 223 GLU B CA 1
ATOM 5462 C C . GLU B 1 223 ? -14.797 -4.879 7.742 1 98.12 223 GLU B C 1
ATOM 5464 O O . GLU B 1 223 ? -15.539 -4.246 6.992 1 98.12 223 GLU B O 1
ATOM 5469 N N . VAL B 1 224 ? -13.703 -4.348 8.211 1 98.81 224 VAL B N 1
ATOM 5470 C CA . VAL B 1 224 ? -13.203 -3.045 7.789 1 98.81 224 VAL B CA 1
ATOM 5471 C C . VAL B 1 224 ? -11.906 -3.221 7 1 98.81 224 VAL B C 1
ATOM 5473 O O . VAL B 1 224 ? -10.812 -3.145 7.566 1 98.81 224 VAL B O 1
ATOM 5476 N N . PRO B 1 225 ? -12.031 -3.34 5.738 1 98.38 225 PRO B N 1
ATOM 5477 C CA . PRO B 1 225 ? -10.875 -3.734 4.93 1 98.38 225 PRO B CA 1
ATOM 5478 C C . PRO B 1 225 ? -9.953 -2.561 4.605 1 98.38 225 PRO B C 1
ATOM 5480 O O . PRO B 1 225 ? -8.836 -2.764 4.125 1 98.38 225 PRO B O 1
ATOM 5483 N N . LEU B 1 226 ? -10.359 -1.289 4.836 1 98.56 226 LEU B N 1
ATOM 5484 C CA . LEU B 1 226 ? -9.586 -0.09 4.539 1 98.56 226 LEU B CA 1
ATOM 5485 C C . LEU B 1 226 ? -9.297 0.704 5.809 1 98.56 226 LEU B C 1
ATOM 5487 O O . LEU B 1 226 ? -10.195 0.921 6.625 1 98.56 226 LEU B O 1
ATOM 5491 N N . ILE B 1 227 ? -8.07 1.111 5.934 1 98.88 227 ILE B N 1
ATOM 5492 C CA . ILE B 1 227 ? -7.723 2.029 7.016 1 98.88 227 ILE B CA 1
ATOM 5493 C C . ILE B 1 227 ? -6.938 3.215 6.453 1 98.88 227 ILE B C 1
ATOM 5495 O O . ILE B 1 227 ? -5.887 3.035 5.836 1 98.88 227 ILE B O 1
ATOM 5499 N N . SER B 1 228 ? -7.445 4.367 6.5 1 98.88 228 SER B N 1
ATOM 5500 C CA . SER B 1 228 ? -6.734 5.613 6.227 1 98.88 228 SER B CA 1
ATOM 5501 C C . SER B 1 228 ? -6.434 6.371 7.516 1 98.88 228 SER B C 1
ATOM 5503 O O . SER B 1 228 ? -7.352 6.715 8.266 1 98.88 228 SER B O 1
ATOM 5505 N N . PHE B 1 229 ? -5.184 6.586 7.773 1 98.81 229 PHE B N 1
ATOM 5506 C CA . PHE B 1 229 ? -4.746 7.16 9.039 1 98.81 229 PHE B CA 1
ATOM 5507 C C . PHE B 1 229 ? -3.809 8.336 8.805 1 98.81 229 PHE B C 1
ATOM 5509 O O . PHE B 1 229 ? -2.959 8.297 7.914 1 98.81 229 PHE B O 1
ATOM 5516 N N . THR B 1 230 ? -3.986 9.375 9.453 1 98.81 230 THR B N 1
ATOM 5517 C CA . THR B 1 230 ? -3.021 10.461 9.602 1 98.81 230 THR B CA 1
ATOM 5518 C C . THR B 1 230 ? -2.674 10.672 11.07 1 98.81 230 THR B C 1
ATOM 5520 O O . THR B 1 230 ? -3.562 10.844 11.906 1 98.81 230 THR B O 1
ATOM 5523 N N . GLY B 1 231 ? -1.43 10.594 11.43 1 97.75 231 GLY B N 1
ATOM 5524 C CA . GLY B 1 231 ? -1.025 10.766 12.82 1 97.75 231 GLY B CA 1
ATOM 5525 C C . GLY B 1 231 ? 0.42 10.375 13.07 1 97.75 231 GLY B C 1
ATOM 5526 O O . GLY B 1 231 ? 1.29 10.625 12.227 1 97.75 231 GLY B O 1
ATOM 5527 N N . SER B 1 232 ? 0.668 9.812 14.273 1 96.75 232 SER B N 1
ATOM 5528 C CA . SER B 1 232 ? 2.039 9.562 14.703 1 96.75 232 SER B CA 1
ATOM 5529 C C . SER B 1 232 ? 2.521 8.188 14.242 1 96.75 232 SER B C 1
ATOM 5531 O O . SER B 1 232 ? 1.714 7.297 13.984 1 96.75 232 SER B O 1
ATOM 5533 N N . GLN B 1 233 ? 3.846 8.062 14.188 1 95.75 233 GLN B N 1
ATOM 5534 C CA . GLN B 1 233 ? 4.477 6.824 13.75 1 95.75 233 GLN B CA 1
ATOM 5535 C C . GLN B 1 233 ? 4.18 5.684 14.719 1 95.75 233 GLN B C 1
ATOM 5537 O O . GLN B 1 233 ? 3.875 4.566 14.305 1 95.75 233 GLN B O 1
ATOM 5542 N N . PRO B 1 234 ? 4.188 5.895 16.047 1 96.44 234 PRO B N 1
ATOM 5543 C CA . PRO B 1 234 ? 3.881 4.785 16.953 1 96.44 234 PRO B CA 1
ATOM 5544 C C . PRO B 1 234 ? 2.461 4.254 16.766 1 96.44 234 PRO B C 1
ATOM 5546 O O . PRO B 1 234 ? 2.238 3.043 16.844 1 96.44 234 PRO B O 1
ATOM 5549 N N . THR B 1 235 ? 1.544 5.172 16.594 1 97.81 235 THR B N 1
ATOM 5550 C CA . THR B 1 235 ? 0.171 4.738 16.359 1 97.81 235 THR B CA 1
ATOM 5551 C C . THR B 1 235 ? 0.066 3.953 15.055 1 97.81 235 THR B C 1
ATOM 5553 O O . THR B 1 235 ? -0.632 2.938 14.984 1 97.81 235 THR B O 1
ATOM 5556 N N . ALA B 1 236 ? 0.755 4.441 14.031 1 98.12 236 ALA B N 1
ATOM 5557 C CA . ALA B 1 236 ? 0.765 3.746 12.75 1 98.12 236 ALA B CA 1
ATOM 5558 C C . ALA B 1 236 ? 1.32 2.332 12.891 1 98.12 236 ALA B C 1
ATOM 5560 O O . ALA B 1 236 ? 0.825 1.396 12.258 1 98.12 236 ALA B O 1
ATOM 5561 N N . GLU B 1 237 ? 2.398 2.191 13.664 1 97.94 237 GLU B N 1
ATOM 5562 C CA . GLU B 1 237 ? 2.969 0.878 13.938 1 97.94 237 GLU B CA 1
ATOM 5563 C C . GLU B 1 237 ? 1.934 -0.056 14.555 1 97.94 237 GLU B C 1
ATOM 5565 O O . GLU B 1 237 ? 1.804 -1.21 14.141 1 97.94 237 GLU B O 1
ATOM 5570 N N . ARG B 1 238 ? 1.201 0.447 15.531 1 98.31 238 ARG B N 1
ATOM 5571 C CA . ARG B 1 238 ? 0.16 -0.329 16.203 1 98.31 238 ARG B CA 1
ATOM 5572 C C . ARG B 1 238 ? -0.941 -0.721 15.219 1 98.31 238 ARG B C 1
ATOM 5574 O O . ARG B 1 238 ? -1.422 -1.856 15.234 1 98.31 238 ARG B O 1
ATOM 5581 N N . ILE B 1 239 ? -1.376 0.205 14.391 1 98.5 239 ILE B N 1
ATOM 5582 C CA . ILE B 1 239 ? -2.395 -0.044 13.375 1 98.5 239 ILE B CA 1
ATOM 5583 C C . ILE B 1 239 ? -1.939 -1.174 12.453 1 98.5 239 ILE B C 1
ATOM 5585 O O . ILE B 1 239 ? -2.705 -2.1 12.172 1 98.5 239 ILE B O 1
ATOM 5589 N N . THR B 1 240 ? -0.681 -1.108 11.961 1 98.31 240 THR B N 1
ATOM 5590 C CA . THR B 1 240 ? -0.137 -2.121 11.062 1 98.31 240 THR B CA 1
ATOM 5591 C C . THR B 1 240 ? -0.138 -3.492 11.734 1 98.31 240 THR B C 1
ATOM 5593 O O . THR B 1 240 ? -0.536 -4.488 11.117 1 98.31 240 THR B O 1
ATOM 5596 N N . GLN B 1 241 ? 0.22 -3.537 12.961 1 97.94 241 GLN B N 1
ATOM 5597 C CA . GLN B 1 241 ? 0.25 -4.793 13.703 1 97.94 241 GLN B CA 1
ATOM 5598 C C . GLN B 1 241 ? -1.149 -5.387 13.828 1 97.94 241 GLN B C 1
ATOM 5600 O O . GLN B 1 241 ? -1.346 -6.582 13.594 1 97.94 241 GLN B O 1
ATOM 5605 N N . LEU B 1 242 ? -2.094 -4.527 14.203 1 97.81 242 LEU B N 1
ATOM 5606 C CA . LEU B 1 242 ? -3.449 -4.988 14.477 1 97.81 242 LEU B CA 1
ATOM 5607 C C . LEU B 1 242 ? -4.164 -5.379 13.188 1 97.81 242 LEU B C 1
ATOM 5609 O O . LEU B 1 242 ? -5.098 -6.188 13.211 1 97.81 242 LEU B O 1
ATOM 5613 N N . SER B 1 243 ? -3.773 -4.828 12.07 1 96.81 243 SER B N 1
ATOM 5614 C CA . SER B 1 243 ? -4.426 -5.09 10.789 1 96.81 243 SER B CA 1
ATOM 5615 C C . SER B 1 243 ? -3.846 -6.328 10.117 1 96.81 243 SER B C 1
ATOM 5617 O O . SER B 1 243 ? -4.426 -6.852 9.164 1 96.81 243 SER B O 1
ATOM 5619 N N . ALA B 1 244 ? -2.738 -6.891 10.555 1 96.5 244 ALA B N 1
ATOM 5620 C CA . ALA B 1 244 ? -1.904 -7.898 9.906 1 96.5 244 ALA B CA 1
ATOM 5621 C C . ALA B 1 244 ? -2.721 -9.133 9.547 1 96.5 244 ALA B C 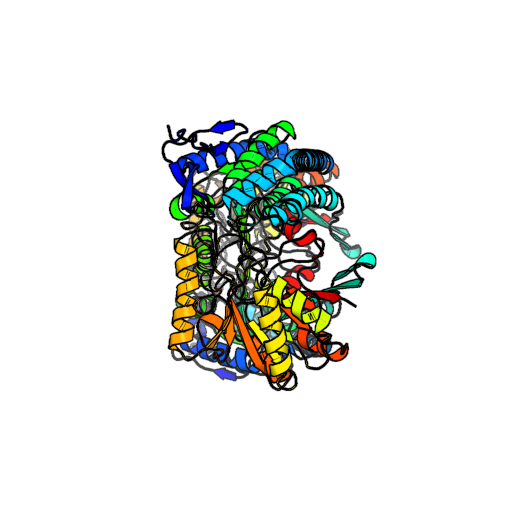1
ATOM 5623 O O . ALA B 1 244 ? -2.535 -9.719 8.477 1 96.5 244 ALA B O 1
ATOM 5624 N N . PRO B 1 245 ? -3.719 -9.508 10.359 1 95.69 245 PRO B N 1
ATOM 5625 C CA . PRO B 1 245 ? -4.422 -10.766 10.062 1 95.69 245 PRO B CA 1
ATOM 5626 C C . PRO B 1 245 ? -5.402 -10.625 8.898 1 95.69 245 PRO B C 1
ATOM 5628 O O . PRO B 1 245 ? -5.918 -11.625 8.398 1 95.69 245 PRO B O 1
ATOM 5631 N N . PHE B 1 246 ? -5.664 -9.453 8.375 1 95.25 246 PHE B N 1
ATOM 5632 C CA . PHE B 1 246 ? -6.848 -9.273 7.547 1 95.25 246 PHE B CA 1
ATOM 5633 C C . PHE B 1 246 ? -6.465 -8.766 6.16 1 95.25 246 PHE B C 1
ATOM 5635 O O . PHE B 1 246 ? -7.336 -8.461 5.34 1 95.25 246 PHE B O 1
ATOM 5642 N N . CYS B 1 247 ? -5.254 -8.625 5.832 1 95.25 247 CYS B N 1
ATOM 5643 C CA . CYS B 1 247 ? -4.777 -8.133 4.543 1 95.25 247 CYS B CA 1
ATOM 5644 C C . CYS B 1 247 ? -5.43 -6.805 4.191 1 95.25 247 CYS B C 1
ATOM 5646 O O . CYS B 1 247 ? -5.949 -6.633 3.084 1 95.25 247 CYS B O 1
ATOM 5648 N N . LYS B 1 248 ? -5.504 -5.855 5.164 1 97.44 248 LYS B N 1
ATOM 5649 C CA . LYS B 1 248 ? -6.148 -4.562 4.957 1 97.44 248 LYS B CA 1
ATOM 5650 C C . LYS B 1 248 ? -5.281 -3.648 4.094 1 97.44 248 LYS B C 1
ATOM 5652 O O . LYS B 1 248 ? -4.051 -3.705 4.16 1 97.44 248 LYS B O 1
ATOM 5657 N N . LYS B 1 249 ? -5.941 -2.842 3.287 1 97.75 249 LYS B N 1
ATOM 5658 C CA . LYS B 1 249 ? -5.242 -1.718 2.674 1 97.75 249 LYS B CA 1
ATOM 5659 C C . LYS B 1 249 ? -4.992 -0.605 3.689 1 97.75 249 LYS B C 1
ATOM 5661 O O . LYS B 1 249 ? -5.906 -0.206 4.414 1 97.75 249 LYS B O 1
ATOM 5666 N N . LEU B 1 250 ? -3.783 -0.139 3.734 1 98.25 250 LEU B N 1
ATOM 5667 C CA . LEU B 1 250 ? -3.432 0.917 4.68 1 98.25 250 LEU B CA 1
ATOM 5668 C C . LEU B 1 250 ? -2.92 2.152 3.945 1 98.25 250 LEU B C 1
ATOM 5670 O O . LEU B 1 250 ? -2.125 2.041 3.01 1 98.25 250 LEU B O 1
ATOM 5674 N N . SER B 1 251 ? -3.438 3.283 4.191 1 98.5 251 SER B N 1
ATOM 5675 C CA . SER B 1 251 ? -2.877 4.598 3.893 1 98.5 251 SER B CA 1
ATOM 5676 C C . SER B 1 251 ? -2.488 5.332 5.172 1 98.5 251 SER B C 1
ATOM 5678 O O . SER B 1 251 ? -3.35 5.684 5.98 1 98.5 251 SER B O 1
ATOM 5680 N N . LEU B 1 252 ? -1.198 5.52 5.375 1 98.56 252 LEU B N 1
ATOM 5681 C CA . LEU B 1 252 ? -0.659 6.086 6.609 1 98.56 252 LEU B CA 1
ATOM 5682 C C . LEU B 1 252 ? 0.106 7.375 6.324 1 98.56 252 LEU B C 1
ATOM 5684 O O . LEU B 1 252 ? 1.248 7.336 5.863 1 98.56 252 LEU B O 1
ATOM 5688 N N . GLU B 1 253 ? -0.509 8.5 6.547 1 98.5 253 GLU B N 1
ATOM 5689 C CA . GLU B 1 253 ? 0.15 9.805 6.465 1 98.5 253 GLU B CA 1
ATOM 5690 C C . GLU B 1 253 ? 0.734 10.211 7.812 1 98.5 253 GLU B C 1
ATOM 5692 O O . GLU B 1 253 ? -0.006 10.445 8.773 1 98.5 253 GLU B O 1
ATOM 5697 N N . LEU B 1 254 ? 2.041 10.328 7.875 1 98.31 254 LEU B N 1
ATOM 5698 C CA . LEU B 1 254 ? 2.693 10.477 9.172 1 98.31 254 LEU B CA 1
ATOM 5699 C C . LEU B 1 254 ? 3.535 11.75 9.211 1 98.31 254 LEU B C 1
ATOM 5701 O O . LEU B 1 254 ? 3.344 12.648 8.398 1 98.31 254 LEU B O 1
ATOM 5705 N N . GLY B 1 255 ? 4.281 11.891 10.234 1 96.94 255 GLY B N 1
ATOM 5706 C CA . GLY B 1 255 ? 4.93 13.156 10.516 1 96.94 255 GLY B CA 1
ATOM 5707 C C . GLY B 1 255 ? 6.168 13.398 9.68 1 96.94 255 GLY B C 1
ATOM 5708 O O . GLY B 1 255 ? 6.492 12.602 8.797 1 96.94 255 GLY B O 1
ATOM 5709 N N . GLY B 1 256 ? 6.758 14.547 9.875 1 97.5 256 GLY B N 1
ATOM 5710 C CA . GLY B 1 256 ? 7.973 14.969 9.195 1 97.5 256 GLY B CA 1
ATOM 5711 C C . GLY B 1 256 ? 8.914 15.758 10.078 1 97.5 256 GLY B C 1
ATOM 5712 O O . GLY B 1 256 ? 8.578 16.078 11.227 1 97.5 256 GLY B O 1
ATOM 5713 N N . LYS B 1 257 ? 10.07 15.945 9.672 1 98.62 257 LYS B N 1
ATOM 5714 C CA . LYS B 1 257 ? 11.086 16.844 10.195 1 98.62 257 LYS B CA 1
ATOM 5715 C C . LYS B 1 257 ? 11.695 17.688 9.078 1 98.62 257 LYS B C 1
ATOM 5717 O O . LYS B 1 257 ? 12.867 17.531 8.734 1 98.62 257 LYS B O 1
ATOM 5722 N N . ASN B 1 258 ? 10.961 18.641 8.648 1 98.81 258 ASN B N 1
ATOM 5723 C CA . ASN B 1 258 ? 11.062 19.266 7.328 1 98.81 258 ASN B CA 1
ATOM 5724 C C . ASN B 1 258 ? 12.156 20.328 7.289 1 98.81 258 ASN B C 1
ATOM 5726 O O . ASN B 1 258 ? 12.133 21.281 8.07 1 98.81 258 ASN B O 1
ATOM 5730 N N . PRO B 1 259 ? 13.086 20.219 6.359 1 98.88 259 PRO B N 1
ATOM 5731 C CA . PRO B 1 259 ? 14.148 21.219 6.207 1 98.88 259 PRO B CA 1
ATOM 5732 C C . PRO B 1 259 ? 13.781 22.328 5.23 1 98.88 259 PRO B C 1
ATOM 5734 O O . PRO B 1 259 ? 13.078 22.078 4.246 1 98.88 259 PRO B O 1
ATOM 5737 N N . ALA B 1 260 ? 14.203 23.5 5.555 1 98.94 260 ALA B N 1
ATOM 5738 C CA . ALA B 1 260 ? 14.336 24.578 4.586 1 98.94 260 ALA B CA 1
ATOM 5739 C C . ALA B 1 260 ? 15.805 24.859 4.273 1 98.94 260 ALA B C 1
ATOM 5741 O O . ALA B 1 260 ? 16.609 25.047 5.184 1 98.94 260 ALA B O 1
ATOM 5742 N N . ILE B 1 261 ? 16.094 24.812 3.051 1 98.94 261 ILE B N 1
ATOM 5743 C CA . ILE B 1 261 ? 17.469 25.094 2.615 1 98.94 261 ILE B CA 1
ATOM 5744 C C . ILE B 1 261 ? 17.5 26.453 1.92 1 98.94 261 ILE B C 1
ATOM 5746 O O . ILE B 1 261 ? 16.875 26.656 0.883 1 98.94 261 ILE B O 1
ATOM 5750 N N . ILE B 1 262 ? 18.312 27.359 2.467 1 98.94 262 ILE B N 1
ATOM 5751 C CA . ILE B 1 262 ? 18.375 28.734 1.954 1 98.94 262 ILE B CA 1
ATOM 5752 C C . ILE B 1 262 ? 19.766 29.016 1.42 1 98.94 262 ILE B C 1
ATOM 5754 O O . ILE B 1 262 ? 20.719 29.156 2.193 1 98.94 262 ILE B O 1
ATOM 5758 N N . PHE B 1 263 ? 19.875 29.188 0.137 1 98.88 263 PHE B N 1
ATOM 5759 C CA . PHE B 1 263 ? 21.156 29.469 -0.503 1 98.88 263 PHE B CA 1
ATOM 5760 C C . PHE B 1 263 ? 21.422 30.969 -0.539 1 98.88 263 PHE B C 1
ATOM 5762 O O . PHE B 1 263 ? 20.516 31.766 -0.338 1 98.88 263 PHE B O 1
ATOM 5769 N N . GLU B 1 264 ? 22.641 31.344 -0.841 1 98.5 264 GLU B N 1
ATOM 5770 C CA . GLU B 1 264 ? 23.109 32.719 -0.751 1 98.5 264 GLU B CA 1
ATOM 5771 C C . GLU B 1 264 ? 22.406 33.625 -1.773 1 98.5 264 GLU B C 1
ATOM 5773 O O . GLU B 1 264 ? 22.297 34.812 -1.579 1 98.5 264 GLU B O 1
ATOM 5778 N N . ASP B 1 265 ? 21.906 33 -2.852 1 98.38 265 ASP B N 1
ATOM 5779 C CA . ASP B 1 265 ? 21.281 33.812 -3.906 1 98.38 265 ASP B CA 1
ATOM 5780 C C . ASP B 1 265 ? 19.766 33.875 -3.713 1 98.38 265 ASP B C 1
ATOM 5782 O O . ASP B 1 265 ? 19.047 34.344 -4.602 1 98.38 265 ASP B O 1
ATOM 5786 N N . ALA B 1 266 ? 19.281 33.406 -2.566 1 98.12 266 ALA B N 1
ATOM 5787 C CA . ALA B 1 266 ? 17.859 33.469 -2.268 1 98.12 266 ALA B CA 1
ATOM 5788 C C . ALA B 1 266 ? 17.406 34.906 -2.094 1 98.12 266 ALA B C 1
ATOM 5790 O O . ALA B 1 266 ? 18.156 35.75 -1.587 1 98.12 266 ALA B O 1
ATOM 5791 N N . ASN B 1 267 ? 16.188 35.219 -2.549 1 98 267 ASN B N 1
ATOM 5792 C CA . ASN B 1 267 ? 15.57 36.5 -2.229 1 98 267 ASN B CA 1
ATOM 5793 C C . ASN B 1 267 ? 15.109 36.531 -0.776 1 98 267 ASN B C 1
ATOM 5795 O O . ASN B 1 267 ? 13.992 36.125 -0.46 1 98 267 ASN B O 1
ATOM 5799 N N . LEU B 1 268 ? 15.852 37.156 0.052 1 98.38 268 LEU B N 1
ATOM 5800 C CA . LEU B 1 268 ? 15.602 37.125 1.488 1 98.38 268 LEU B CA 1
ATOM 5801 C C . LEU B 1 268 ? 14.305 37.844 1.829 1 98.38 268 LEU B C 1
ATOM 5803 O O . LEU B 1 268 ? 13.633 37.5 2.809 1 98.38 268 LEU B O 1
ATOM 5807 N N . ASP B 1 269 ? 13.898 38.844 1.03 1 98.19 269 ASP B N 1
ATOM 5808 C CA . ASP B 1 269 ? 12.672 39.594 1.281 1 98.19 269 ASP B CA 1
ATOM 5809 C C . ASP B 1 269 ? 11.438 38.688 1.146 1 98.19 269 ASP B C 1
ATOM 5811 O O . ASP B 1 269 ? 10.422 38.938 1.799 1 98.19 269 ASP B O 1
ATOM 5815 N N . GLU B 1 270 ? 11.539 37.719 0.326 1 97.62 270 GLU B N 1
ATOM 5816 C CA . GLU B 1 270 ? 10.453 36.781 0.149 1 97.62 270 GLU B CA 1
ATOM 5817 C C . GLU B 1 270 ? 10.648 35.562 1.043 1 97.62 270 GLU B C 1
ATOM 5819 O O . GLU B 1 270 ? 9.688 35.031 1.614 1 97.62 270 GLU B O 1
ATOM 5824 N N . CYS B 1 271 ? 11.828 35.188 1.132 1 98.25 271 CYS B N 1
ATOM 5825 C CA . CYS B 1 271 ? 12.211 33.938 1.812 1 98.25 271 CYS B CA 1
ATOM 5826 C C . CYS B 1 271 ? 11.906 34.031 3.303 1 98.25 271 CYS B C 1
ATOM 5828 O O . CYS B 1 271 ? 11.328 33.094 3.877 1 98.25 271 CYS B O 1
ATOM 5830 N N . ILE B 1 272 ? 12.266 35.094 3.955 1 98.75 272 ILE B N 1
ATOM 5831 C CA . ILE B 1 272 ? 12.211 35.219 5.41 1 98.75 272 ILE B CA 1
ATOM 5832 C C . ILE B 1 272 ? 10.758 35.188 5.875 1 98.75 272 ILE B C 1
ATOM 5834 O O . ILE B 1 272 ? 10.375 34.375 6.719 1 98.75 272 ILE B O 1
ATOM 5838 N N . PRO B 1 273 ? 9.859 36.062 5.289 1 98.44 273 PRO B N 1
ATOM 5839 C CA . PRO B 1 273 ? 8.469 35.969 5.719 1 98.44 273 PRO B CA 1
ATOM 5840 C C . PRO B 1 273 ? 7.859 34.594 5.457 1 98.44 273 PRO B C 1
ATOM 5842 O O . PRO B 1 273 ? 7.086 34.094 6.273 1 98.44 273 PRO B O 1
ATOM 5845 N N . ALA B 1 274 ? 8.188 33.969 4.348 1 98.5 274 ALA B N 1
ATOM 5846 C CA . ALA B 1 274 ? 7.66 32.656 4.023 1 98.5 274 ALA B CA 1
ATOM 5847 C C . ALA B 1 274 ? 8.164 31.609 5.012 1 98.5 274 ALA B C 1
ATOM 5849 O O . ALA B 1 274 ? 7.434 30.688 5.379 1 98.5 274 ALA B O 1
ATOM 5850 N N . THR B 1 275 ? 9.398 31.719 5.375 1 98.88 275 THR B N 1
ATOM 5851 C CA . THR B 1 275 ? 9.984 30.75 6.309 1 98.88 275 THR B CA 1
ATOM 5852 C C . THR B 1 275 ? 9.383 30.922 7.703 1 98.88 275 THR B C 1
ATOM 5854 O O . THR B 1 275 ? 9.164 29.938 8.414 1 98.88 275 THR B O 1
ATOM 5857 N N . VAL B 1 276 ? 9.117 32.188 8.086 1 98.81 276 VAL B N 1
ATOM 5858 C CA . VAL B 1 276 ? 8.414 32.406 9.344 1 98.81 276 VAL B CA 1
ATOM 5859 C C . VAL B 1 276 ? 7.043 31.75 9.297 1 98.81 276 VAL B C 1
ATOM 5861 O O . VAL B 1 276 ? 6.668 31.016 10.211 1 98.81 276 VAL B O 1
ATOM 5864 N N . ARG B 1 277 ? 6.371 31.938 8.266 1 98.38 277 ARG B N 1
ATOM 5865 C CA . ARG B 1 277 ? 5.051 31.344 8.086 1 98.38 277 ARG B CA 1
ATOM 5866 C C . ARG B 1 277 ? 5.125 29.828 8.117 1 98.38 277 ARG B C 1
ATOM 5868 O O . ARG B 1 277 ? 4.332 29.172 8.797 1 98.38 277 ARG B O 1
ATOM 5875 N N . SER B 1 278 ? 6.047 29.266 7.371 1 98.56 278 SER B N 1
ATOM 5876 C CA . SER B 1 278 ? 6.164 27.812 7.285 1 98.56 278 SER B CA 1
ATOM 5877 C C . SER B 1 278 ? 6.602 27.219 8.617 1 98.56 278 SER B C 1
ATOM 5879 O O . SER B 1 278 ? 6.395 26.031 8.867 1 98.56 278 SER B O 1
ATOM 5881 N N . SER B 1 279 ? 7.16 27.984 9.492 1 98.75 279 SER B N 1
ATOM 5882 C CA . SER B 1 279 ? 7.672 27.484 10.766 1 98.75 279 SER B CA 1
ATOM 5883 C C . SER B 1 279 ? 6.586 27.484 11.836 1 98.75 279 SER B C 1
ATOM 5885 O O . SER B 1 279 ? 6.555 26.609 12.703 1 98.75 279 SER B O 1
ATOM 5887 N N . PHE B 1 280 ? 5.676 28.484 11.758 1 98.75 280 PHE B N 1
ATOM 5888 C CA . PHE B 1 280 ? 4.938 28.766 12.984 1 98.75 280 PHE B CA 1
ATOM 5889 C C . PHE B 1 280 ? 3.438 28.766 12.727 1 98.75 280 PHE B C 1
ATOM 5891 O O . PHE B 1 280 ? 2.641 28.859 13.664 1 98.75 280 PHE B O 1
ATOM 5898 N N . THR B 1 281 ? 3.041 28.656 11.383 1 98.06 281 THR B N 1
ATOM 5899 C CA . THR B 1 281 ? 1.616 28.609 11.078 1 98.06 281 THR B CA 1
ATOM 5900 C C . THR B 1 281 ? 0.918 27.531 11.891 1 98.06 281 THR B C 1
ATOM 5902 O O . THR B 1 281 ? 1.44 26.422 12.039 1 98.06 281 THR B O 1
ATOM 5905 N N . ASN B 1 282 ? -0.254 27.906 12.445 1 98.19 282 ASN B N 1
ATOM 5906 C CA . ASN B 1 282 ? -1.025 27 13.289 1 98.19 282 ASN B CA 1
ATOM 5907 C C . ASN B 1 282 ? -0.201 26.5 14.477 1 98.19 282 ASN B C 1
ATOM 5909 O O . ASN B 1 282 ? -0.271 25.312 14.828 1 98.19 282 ASN B O 1
ATOM 5913 N N . GLN B 1 283 ? 0.629 27.469 15.125 1 98.19 283 GLN B N 1
ATOM 5914 C CA . GLN B 1 283 ? 1.479 27.188 16.281 1 98.19 283 GLN B CA 1
ATOM 5915 C C . GLN B 1 283 ? 2.533 26.125 15.938 1 98.19 283 GLN B C 1
ATOM 5917 O O . GLN B 1 283 ? 2.949 25.359 16.812 1 98.19 283 GLN B O 1
ATOM 5922 N N . GLY B 1 284 ? 2.859 25.953 14.648 1 98.25 284 GLY B N 1
ATOM 5923 C CA . GLY B 1 284 ? 3.789 24.906 14.234 1 98.25 284 GLY B CA 1
ATOM 5924 C C . GLY B 1 284 ? 3.174 23.516 14.234 1 98.25 284 GLY B C 1
ATOM 5925 O O . GLY B 1 284 ? 3.875 22.531 14.047 1 98.25 284 GLY B O 1
ATOM 5926 N N . GLU B 1 285 ? 1.87 23.453 14.445 1 98.44 285 GLU B N 1
ATOM 5927 C CA . GLU B 1 285 ? 1.163 22.188 14.547 1 98.44 285 GLU B CA 1
ATOM 5928 C C . GLU B 1 285 ? 0.584 21.766 13.195 1 98.44 285 GLU B C 1
ATOM 5930 O O . GLU B 1 285 ? -0.601 21.438 13.094 1 98.44 285 GLU B O 1
ATOM 5935 N N . ILE B 1 286 ? 1.355 21.797 12.188 1 98.12 286 ILE B N 1
ATOM 5936 C CA . ILE B 1 286 ? 1.121 21.25 10.859 1 98.12 286 ILE B CA 1
ATOM 5937 C C . ILE B 1 286 ? 2.266 20.312 10.484 1 98.12 286 ILE B C 1
ATOM 5939 O O . ILE B 1 286 ? 3.439 20.656 10.641 1 98.12 286 ILE B O 1
ATOM 5943 N N . CYS B 1 287 ? 1.975 19.219 10.039 1 97.81 287 CYS B N 1
ATOM 5944 C CA . CYS B 1 287 ? 2.99 18.219 9.727 1 97.81 287 CYS B CA 1
ATOM 5945 C C . CYS B 1 287 ? 3.977 18.734 8.695 1 97.81 287 CYS B C 1
ATOM 5947 O O . CYS B 1 287 ? 5.133 18.312 8.664 1 97.81 287 CYS B O 1
ATOM 5949 N N . LEU B 1 288 ? 3.594 19.797 7.922 1 98.19 288 LEU B N 1
ATOM 5950 C CA . LEU B 1 288 ? 4.398 20.328 6.832 1 98.19 288 LEU B CA 1
ATOM 5951 C C . LEU B 1 288 ? 5.254 21.5 7.309 1 98.19 288 LEU B C 1
ATOM 5953 O O . LEU B 1 288 ? 6.02 22.062 6.531 1 98.19 288 LEU B O 1
ATOM 5957 N N . CYS B 1 289 ? 5.184 21.844 8.477 1 98.62 289 CYS B N 1
ATOM 5958 C CA . CYS B 1 289 ? 5.906 23.016 8.984 1 98.62 289 CYS B CA 1
ATOM 5959 C C . CYS B 1 289 ? 7.41 22.781 8.93 1 98.62 289 CYS B C 1
ATOM 5961 O O . CYS B 1 289 ? 7.883 21.672 9.148 1 98.62 289 CYS B O 1
ATOM 5963 N N . THR B 1 290 ? 8.102 23.875 8.672 1 98.44 290 THR B N 1
ATOM 5964 C CA . THR B 1 290 ? 9.555 23.891 8.672 1 98.44 290 THR B CA 1
ATOM 5965 C C . THR B 1 290 ? 10.102 23.953 10.102 1 98.44 290 THR B C 1
ATOM 5967 O O . THR B 1 290 ? 9.773 24.859 10.859 1 98.44 290 THR B O 1
ATOM 5970 N N . SER B 1 291 ? 10.883 23 10.453 1 98.12 291 SER B N 1
ATOM 5971 C CA . SER B 1 291 ? 11.406 23 11.812 1 98.12 291 SER B CA 1
ATOM 5972 C C . SER B 1 291 ? 12.93 23.016 11.82 1 98.12 291 SER B C 1
ATOM 5974 O O . SER B 1 291 ? 13.555 23.188 12.867 1 98.12 291 SER B O 1
ATOM 5976 N N . ARG B 1 292 ? 13.547 22.812 10.703 1 98.81 292 ARG B N 1
ATOM 5977 C CA . ARG B 1 292 ? 14.992 22.922 10.516 1 98.81 292 ARG B CA 1
ATOM 5978 C C . ARG B 1 292 ? 15.32 23.859 9.359 1 98.81 292 ARG B C 1
ATOM 5980 O O . ARG B 1 292 ? 14.945 23.594 8.219 1 98.81 292 ARG B O 1
ATOM 5987 N N . VAL B 1 293 ? 16.047 24.922 9.656 1 98.94 293 VAL B N 1
ATOM 5988 C CA . VAL B 1 293 ? 16.422 25.891 8.617 1 98.94 293 VAL B CA 1
ATOM 5989 C C . VAL B 1 293 ? 17.938 25.875 8.43 1 98.94 293 VAL B C 1
ATOM 5991 O O . VAL B 1 293 ? 18.688 26.219 9.344 1 98.94 293 VAL B O 1
ATOM 5994 N N . PHE B 1 294 ? 18.344 25.422 7.277 1 98.94 294 PHE B N 1
ATOM 5995 C CA . PHE B 1 294 ? 19.75 25.469 6.879 1 98.94 294 PHE B CA 1
ATOM 5996 C C . PHE B 1 294 ? 20.031 26.688 6.027 1 98.94 294 PHE B C 1
ATOM 5998 O O . PHE B 1 294 ? 19.438 26.859 4.957 1 98.94 294 PHE B O 1
ATOM 6005 N N . VAL B 1 295 ? 20.953 27.531 6.492 1 98.94 295 VAL B N 1
ATOM 6006 C CA . VAL B 1 295 ? 21.281 28.766 5.781 1 98.94 295 VAL B CA 1
ATOM 6007 C C . VAL B 1 295 ? 22.734 28.766 5.355 1 98.94 295 VAL B C 1
ATOM 6009 O O . VAL B 1 295 ? 23.625 28.453 6.156 1 98.94 295 VAL B O 1
ATOM 6012 N N . GLN B 1 296 ? 22.922 29.078 4.094 1 98.88 296 GLN B N 1
ATOM 6013 C CA . GLN B 1 296 ? 24.312 29.109 3.623 1 98.88 296 GLN B CA 1
ATOM 6014 C C . GLN B 1 296 ? 25.141 30.109 4.43 1 98.88 296 GLN B C 1
ATOM 6016 O O . GLN B 1 296 ? 24.688 31.219 4.723 1 98.88 296 GLN B O 1
ATOM 6021 N N . LYS B 1 297 ? 26.359 29.781 4.703 1 98.69 297 LYS B N 1
ATOM 6022 C CA . LYS B 1 297 ? 27.203 30.453 5.676 1 98.69 297 LYS B CA 1
ATOM 6023 C C . LYS B 1 297 ? 27.391 31.938 5.316 1 98.69 297 LYS B C 1
ATOM 6025 O O . LYS B 1 297 ? 27.406 32.781 6.195 1 98.69 297 LYS B O 1
ATOM 6030 N N . SER B 1 298 ? 27.5 32.25 4.098 1 98.5 298 SER B N 1
ATOM 6031 C CA . SER B 1 298 ? 27.812 33.625 3.641 1 98.5 298 SER B CA 1
ATOM 6032 C C . SER B 1 298 ? 26.688 34.594 3.992 1 98.5 298 SER B C 1
ATOM 6034 O O . SER B 1 298 ? 26.906 35.781 4.102 1 98.5 298 SER B O 1
ATOM 6036 N N . ILE B 1 299 ? 25.469 34.094 4.18 1 98.69 299 ILE B N 1
ATOM 6037 C CA . ILE B 1 299 ? 24.359 35 4.461 1 98.69 299 ILE B CA 1
ATOM 6038 C C . ILE B 1 299 ? 23.734 34.625 5.812 1 98.69 299 ILE B C 1
ATOM 6040 O O . ILE B 1 299 ? 22.656 35.125 6.16 1 98.69 299 ILE B O 1
ATOM 6044 N N . TYR B 1 300 ? 24.359 33.812 6.602 1 98.75 300 TYR B N 1
ATOM 6045 C CA . TYR B 1 300 ? 23.797 33.25 7.812 1 98.75 300 TYR B CA 1
ATOM 6046 C C . TYR B 1 300 ? 23.438 34.312 8.82 1 98.75 300 TYR B C 1
ATOM 6048 O O . TYR B 1 300 ? 22.312 34.375 9.336 1 98.75 300 TYR B O 1
ATOM 6056 N N . ASN B 1 301 ? 24.391 35.219 9.062 1 98.62 301 ASN B N 1
ATOM 6057 C CA . ASN B 1 301 ? 24.188 36.219 10.086 1 98.62 301 ASN B CA 1
ATOM 6058 C C . ASN B 1 301 ? 23.062 37.188 9.711 1 98.62 301 ASN B C 1
ATOM 6060 O O . ASN B 1 301 ? 22.219 37.531 10.547 1 98.62 301 ASN B O 1
ATOM 6064 N N . GLU B 1 302 ? 23.109 37.594 8.484 1 98.62 302 GLU B N 1
ATOM 6065 C CA . GLU B 1 302 ? 22.062 38.5 8.016 1 98.62 302 GLU B CA 1
ATOM 6066 C C . GLU B 1 302 ? 20.688 37.812 8.078 1 98.62 302 GLU B C 1
ATOM 6068 O O . GLU B 1 302 ? 19.719 38.406 8.555 1 98.62 302 GLU B O 1
ATOM 6073 N N . PHE B 1 303 ? 20.609 36.656 7.559 1 98.81 303 PHE B N 1
ATOM 6074 C CA . PHE B 1 303 ? 19.359 35.906 7.586 1 98.81 303 PHE B CA 1
ATOM 6075 C C . PHE B 1 303 ? 18.844 35.75 9.016 1 98.81 303 PHE B C 1
ATOM 6077 O O . PHE B 1 303 ? 17.672 36 9.297 1 98.81 303 PHE B O 1
ATOM 6084 N N . LEU B 1 304 ? 19.766 35.281 9.891 1 98.81 304 LEU B N 1
ATOM 6085 C CA . LEU B 1 304 ? 19.391 35 11.273 1 98.81 304 LEU B CA 1
ATOM 6086 C C . LEU B 1 304 ? 18.828 36.25 11.953 1 98.81 304 LEU B C 1
ATOM 6088 O O . LEU B 1 304 ? 17.812 36.188 12.633 1 98.81 304 LEU B O 1
ATOM 6092 N N . LYS B 1 305 ? 19.531 37.312 11.805 1 98.75 305 LYS B N 1
ATOM 6093 C CA . LYS B 1 305 ? 19.094 38.594 12.398 1 98.75 305 LYS B CA 1
ATOM 6094 C C . LYS B 1 305 ? 17.703 38.969 11.922 1 98.75 305 LYS B C 1
ATOM 6096 O O . LYS B 1 305 ? 16.812 39.219 12.734 1 98.75 305 LYS B O 1
ATOM 6101 N N . ARG B 1 306 ? 17.5 38.938 10.664 1 98.81 306 ARG B N 1
ATOM 6102 C CA . ARG B 1 306 ? 16.219 39.344 10.07 1 98.81 306 ARG B CA 1
ATOM 6103 C C . ARG B 1 306 ? 15.133 38.312 10.422 1 98.81 306 ARG B C 1
ATOM 6105 O O . ARG B 1 306 ? 13.977 38.719 10.617 1 98.81 306 ARG B O 1
ATOM 6112 N N . PHE B 1 307 ? 15.492 37.094 10.43 1 98.88 307 PHE B N 1
ATOM 6113 C CA . PHE B 1 307 ? 14.539 36.031 10.758 1 98.88 307 PHE B CA 1
ATOM 6114 C C . PHE B 1 307 ? 14.047 36.188 12.188 1 98.88 307 PHE B C 1
ATOM 6116 O O . PHE B 1 307 ? 12.852 36.031 12.453 1 98.88 307 PHE B O 1
ATOM 6123 N N . VAL B 1 308 ? 14.945 36.406 13.133 1 98.81 308 VAL B N 1
ATOM 6124 C CA . VAL B 1 308 ? 14.594 36.594 14.539 1 98.81 308 VAL B CA 1
ATOM 6125 C C . VAL B 1 308 ? 13.68 37.812 14.68 1 98.81 308 VAL B C 1
ATOM 6127 O O . VAL B 1 308 ? 12.68 37.75 15.398 1 98.81 308 VAL B O 1
ATOM 6130 N N . GLU B 1 309 ? 14.039 38.844 13.984 1 98.69 309 GLU B N 1
ATOM 6131 C CA . GLU B 1 309 ? 13.219 40.062 14.016 1 98.69 309 GLU B CA 1
ATOM 6132 C C . GLU B 1 309 ? 11.812 39.781 13.492 1 98.69 309 GLU B C 1
ATOM 6134 O O . GLU B 1 309 ? 10.82 40.219 14.094 1 98.69 309 GLU B O 1
ATOM 6139 N N . ALA B 1 310 ? 11.766 39.125 12.375 1 98.75 310 ALA B N 1
ATOM 6140 C CA . ALA B 1 310 ? 10.477 38.781 11.789 1 98.75 310 ALA B CA 1
ATOM 6141 C C . ALA B 1 310 ? 9.688 37.844 12.695 1 98.75 310 ALA B C 1
ATOM 6143 O O . ALA B 1 310 ? 8.469 37.969 12.797 1 98.75 310 ALA B O 1
ATOM 6144 N N . THR B 1 311 ? 10.312 36.938 13.383 1 98.69 311 THR B N 1
ATOM 6145 C CA . THR B 1 311 ? 9.68 35.969 14.273 1 98.69 311 THR B CA 1
ATOM 6146 C C . THR B 1 311 ? 9.062 36.656 15.484 1 98.69 311 THR B C 1
ATOM 6148 O O . THR B 1 311 ? 7.969 36.312 15.922 1 98.69 311 THR B O 1
ATOM 6151 N N . ARG B 1 312 ? 9.781 37.656 16.016 1 97.94 312 ARG B N 1
ATOM 6152 C CA . ARG B 1 312 ? 9.289 38.406 17.156 1 97.94 312 ARG B CA 1
ATOM 6153 C C . ARG B 1 312 ? 8.008 39.156 16.812 1 97.94 312 ARG B C 1
ATOM 6155 O O . ARG B 1 312 ? 7.215 39.5 17.703 1 97.94 312 ARG B O 1
ATOM 6162 N N . LYS B 1 313 ? 7.832 39.375 15.508 1 97.5 313 LYS B N 1
ATOM 6163 C CA . LYS B 1 313 ? 6.637 40.062 15.055 1 97.5 313 LYS B CA 1
ATOM 6164 C C . LYS B 1 313 ? 5.473 39.094 14.844 1 97.5 313 LYS B C 1
ATOM 6166 O O . LYS B 1 313 ? 4.336 39.531 14.633 1 97.5 313 LYS B O 1
ATOM 6171 N N . TRP B 1 314 ? 5.738 37.844 14.82 1 97.31 314 TRP B N 1
ATOM 6172 C CA . TRP B 1 314 ? 4.691 36.844 14.75 1 97.31 314 TRP B CA 1
ATOM 6173 C C . TRP B 1 314 ? 3.867 36.812 16.031 1 97.31 314 TRP B C 1
ATOM 6175 O O . TRP B 1 314 ? 4.234 36.156 17 1 97.31 314 TRP B O 1
ATOM 6185 N N . LYS B 1 315 ? 2.723 37.375 16.094 1 97 315 LYS B N 1
ATOM 6186 C CA . LYS B 1 315 ? 1.991 37.75 17.297 1 97 315 LYS B CA 1
ATOM 6187 C C . LYS B 1 315 ? 1.222 36.562 17.859 1 97 315 LYS B C 1
ATOM 6189 O O . LYS B 1 315 ? 0.406 35.969 17.172 1 97 315 LYS B O 1
ATOM 6194 N N . VAL B 1 316 ? 1.484 36.281 19.109 1 97.62 316 VAL B N 1
ATOM 6195 C CA . VAL B 1 316 ? 0.714 35.312 19.859 1 97.62 316 VAL B CA 1
ATOM 6196 C C . VAL B 1 316 ? -0.368 36 20.672 1 97.62 316 VAL B C 1
ATOM 6198 O O . VAL B 1 316 ? -0.069 36.875 21.484 1 97.62 316 VAL B O 1
ATOM 6201 N N . SER B 1 317 ? -1.533 35.688 20.422 1 97.38 317 SER B N 1
ATOM 6202 C CA . SER B 1 317 ? -2.65 36.281 21.141 1 97.38 317 SER B CA 1
ATOM 6203 C C . SER B 1 317 ? -3.846 35.344 21.188 1 97.38 317 SER B C 1
ATOM 6205 O O . SER B 1 317 ? -3.762 34.188 20.719 1 97.38 317 SER B O 1
ATOM 6207 N N . ILE B 1 318 ? -4.898 35.781 21.844 1 97.38 318 ILE B N 1
ATOM 6208 C CA . ILE B 1 318 ? -6.102 34.969 21.953 1 97.38 318 ILE B CA 1
ATOM 6209 C C . ILE B 1 318 ? -6.68 34.719 20.578 1 97.38 318 ILE B C 1
ATOM 6211 O O . ILE B 1 318 ? -6.551 35.531 19.672 1 97.38 318 ILE B O 1
ATOM 6215 N N . PRO B 1 319 ? -7.332 33.625 20.391 1 96.12 319 PRO B N 1
ATOM 6216 C CA . PRO B 1 319 ? -7.77 33.156 19.078 1 96.12 319 PRO B CA 1
ATOM 6217 C C . PRO B 1 319 ? -8.695 34.188 18.391 1 96.12 319 PRO B C 1
ATOM 6219 O O . PRO B 1 319 ? -8.703 34.281 17.156 1 96.12 319 PRO B O 1
ATOM 6222 N N . SER B 1 320 ? -9.445 34.938 19.125 1 96 320 SER B N 1
ATOM 6223 C CA . SER B 1 320 ? -10.414 35.844 18.547 1 96 320 SER B CA 1
ATOM 6224 C C . SER B 1 320 ? -9.758 37.156 18.141 1 96 320 SER B C 1
ATOM 6226 O O . SER B 1 320 ? -10.391 38 17.484 1 96 320 SER B O 1
ATOM 6228 N N . ASP B 1 321 ? -8.492 37.344 18.516 1 97 321 ASP B N 1
ATOM 6229 C CA . ASP B 1 321 ? -7.754 38.562 18.109 1 97 321 ASP B CA 1
ATOM 6230 C C . ASP B 1 321 ? -7.441 38.531 16.609 1 97 321 ASP B C 1
ATOM 6232 O O . ASP B 1 321 ? -6.66 37.688 16.156 1 97 321 ASP B O 1
ATOM 6236 N N . PRO B 1 322 ? -7.961 39.406 15.844 1 96.06 322 PRO B N 1
ATOM 6237 C CA . PRO B 1 322 ? -7.754 39.406 14.398 1 96.06 322 PRO B CA 1
ATOM 6238 C C . PRO B 1 322 ? -6.297 39.625 14 1 96.06 322 PRO B C 1
ATOM 6240 O O . PRO B 1 322 ? -5.887 39.281 12.891 1 96.06 322 PRO B O 1
ATOM 6243 N N . SER B 1 323 ? -5.547 40.219 14.875 1 96.31 323 SER B N 1
ATOM 6244 C CA . SER B 1 323 ? -4.152 40.531 14.57 1 96.31 323 SER B CA 1
ATOM 6245 C C . SER B 1 323 ? -3.238 39.375 14.977 1 96.31 323 SER B C 1
ATOM 6247 O O . SER B 1 323 ? -2.035 39.406 14.711 1 96.31 323 SER B O 1
ATOM 6249 N N . ALA B 1 324 ? -3.828 38.375 15.594 1 96.94 324 ALA B N 1
ATOM 6250 C CA . ALA B 1 324 ? -3.025 37.25 16.078 1 96.94 324 ALA B CA 1
ATOM 6251 C C . ALA B 1 324 ? -2.51 36.406 14.906 1 96.94 324 ALA B C 1
ATOM 6253 O O . ALA B 1 324 ? -3.244 36.125 13.953 1 96.94 324 ALA B O 1
ATOM 6254 N N . SER B 1 325 ? -1.246 36.031 14.945 1 97.19 325 SER B N 1
ATOM 6255 C CA . SER B 1 325 ? -0.653 35.125 13.977 1 97.19 325 SER B CA 1
ATOM 6256 C C . SER B 1 325 ? -0.765 33.656 14.445 1 97.19 325 SER B C 1
ATOM 6258 O O . SER B 1 325 ? -0.765 32.75 13.633 1 97.19 325 SER B O 1
ATOM 6260 N N . MET B 1 326 ? -0.792 33.469 15.688 1 96.5 326 MET B N 1
ATOM 6261 C CA . MET B 1 326 ? -0.922 32.125 16.219 1 96.5 326 MET B CA 1
ATOM 6262 C C . MET B 1 326 ? -1.631 32.125 17.562 1 96.5 326 MET B C 1
ATOM 6264 O O . MET B 1 326 ? -1.646 33.156 18.266 1 96.5 326 MET B O 1
ATOM 6268 N N . GLY B 1 327 ? -2.283 31.016 17.875 1 98.12 327 GLY B N 1
ATOM 6269 C CA . GLY B 1 327 ? -3.033 30.875 19.109 1 98.12 327 GLY B CA 1
ATOM 6270 C C . GLY B 1 327 ? -2.393 29.906 20.094 1 98.12 327 GLY B C 1
ATOM 6271 O O . GLY B 1 327 ? -1.177 29.938 20.297 1 98.12 327 GLY B O 1
ATOM 6272 N N . ALA B 1 328 ? -3.211 29.188 20.828 1 98.69 328 ALA B N 1
ATOM 6273 C CA . ALA B 1 328 ? -2.756 28.266 21.875 1 98.69 328 ALA B CA 1
ATOM 6274 C C . ALA B 1 328 ? -2.455 26.875 21.281 1 98.69 328 ALA B C 1
ATOM 6276 O O . ALA B 1 328 ? -3.076 26.469 20.297 1 98.69 328 ALA B O 1
ATOM 6277 N N . LEU B 1 329 ? -1.462 26.188 21.875 1 98.69 329 LEU B N 1
ATOM 6278 C CA . LEU B 1 329 ? -1.223 24.797 21.516 1 98.69 329 LEU B CA 1
ATOM 6279 C C . LEU B 1 329 ? -2.375 23.906 21.984 1 98.69 329 LEU B C 1
ATOM 6281 O O . LEU B 1 329 ? -3.182 24.328 22.812 1 98.69 329 LEU B O 1
ATOM 6285 N N . ILE B 1 330 ? -2.486 22.719 21.531 1 98.62 330 ILE B N 1
ATOM 6286 C CA . ILE B 1 330 ? -3.684 21.875 21.562 1 98.62 330 ILE B CA 1
ATOM 6287 C C . ILE B 1 330 ? -3.988 21.453 22.984 1 98.62 330 ILE B C 1
ATOM 6289 O O . ILE B 1 330 ? -5.152 21.281 23.359 1 98.62 330 ILE B O 1
ATOM 6293 N N . SER B 1 331 ? -2.941 21.25 23.797 1 98.56 331 SER B N 1
ATOM 6294 C CA . SER B 1 331 ? -3.16 20.734 25.141 1 98.56 331 SER B CA 1
ATOM 6295 C C . SER B 1 331 ? -2.018 21.109 26.078 1 98.56 331 SER B C 1
ATOM 6297 O O . SER B 1 331 ? -0.947 21.516 25.625 1 98.56 331 SER B O 1
ATOM 6299 N N . LYS B 1 332 ? -2.314 20.969 27.359 1 98.19 332 LYS B N 1
ATOM 6300 C CA . LYS B 1 332 ? -1.296 21.234 28.375 1 98.19 332 LYS B CA 1
ATOM 6301 C C . LYS B 1 332 ? -0.131 20.266 28.25 1 98.19 332 LYS B C 1
ATOM 6303 O O . LYS B 1 332 ? 1.033 20.656 28.312 1 98.19 332 LYS B O 1
ATOM 6308 N N . ALA B 1 333 ? -0.488 19.031 28.109 1 98.12 333 ALA B N 1
ATOM 6309 C CA . ALA B 1 333 ? 0.533 18 27.969 1 98.12 333 ALA B CA 1
ATOM 6310 C C . ALA B 1 333 ? 1.421 18.266 26.75 1 98.12 333 ALA B C 1
ATOM 6312 O O . ALA B 1 333 ? 2.637 18.062 26.812 1 98.12 333 ALA B O 1
ATOM 6313 N N . HIS B 1 334 ? 0.833 18.625 25.641 1 98.5 334 HIS B N 1
ATOM 6314 C CA . HIS B 1 334 ? 1.591 18.906 24.422 1 98.5 334 HIS B CA 1
ATOM 6315 C C . HIS B 1 334 ? 2.486 20.141 24.609 1 98.5 334 HIS B C 1
ATOM 6317 O O . HIS B 1 334 ? 3.629 20.141 24.141 1 98.5 334 HIS B O 1
ATOM 6323 N N . LEU B 1 335 ? 1.975 21.188 25.266 1 98.62 335 LEU B N 1
ATOM 6324 C CA . LEU B 1 335 ? 2.785 22.359 25.578 1 98.62 335 LEU B CA 1
ATOM 6325 C C . LEU B 1 335 ? 4.031 21.953 26.359 1 98.62 335 LEU B C 1
ATOM 6327 O O . LEU B 1 335 ? 5.141 22.391 26.031 1 98.62 335 LEU B O 1
ATOM 6331 N N . GLU B 1 336 ? 3.805 21.156 27.344 1 98.44 336 GLU B N 1
ATOM 6332 C CA . GLU B 1 336 ? 4.926 20.719 28.172 1 98.44 336 GLU B CA 1
ATOM 6333 C C . GLU B 1 336 ? 5.918 19.891 27.359 1 98.44 336 GLU B C 1
ATOM 6335 O O . GLU B 1 336 ? 7.129 19.984 27.562 1 98.44 336 GLU B O 1
ATOM 6340 N N . LYS B 1 337 ? 5.41 19.078 26.5 1 98.25 337 LYS B N 1
ATOM 6341 C CA . LYS B 1 337 ? 6.273 18.312 25.609 1 98.25 337 LYS B CA 1
ATOM 6342 C C . LYS B 1 337 ? 7.148 19.234 24.766 1 98.25 337 LYS B C 1
ATOM 6344 O O . LYS B 1 337 ? 8.359 19.031 24.656 1 98.25 337 LYS B O 1
ATOM 6349 N N . VAL B 1 338 ? 6.574 20.234 24.141 1 98.62 338 VAL B N 1
ATOM 6350 C CA . VAL B 1 338 ? 7.309 21.172 23.297 1 98.62 338 VAL B CA 1
ATOM 6351 C C . VAL B 1 338 ? 8.352 21.906 24.125 1 98.62 338 VAL B C 1
ATOM 6353 O O . VAL B 1 338 ? 9.508 22.031 23.719 1 98.62 338 VAL B O 1
ATOM 6356 N N . ARG B 1 339 ? 7.984 22.312 25.312 1 98.12 339 ARG B N 1
ATOM 6357 C CA . ARG B 1 339 ? 8.906 23.016 26.219 1 98.12 339 ARG B CA 1
ATOM 6358 C C . ARG B 1 339 ? 10.078 22.109 26.594 1 98.12 339 ARG B C 1
ATOM 6360 O O . ARG B 1 339 ? 11.203 22.594 26.766 1 98.12 339 ARG B O 1
ATOM 6367 N N . SER B 1 340 ? 9.812 20.875 26.703 1 98.44 340 SER B N 1
ATOM 6368 C CA . SER B 1 340 ? 10.867 19.938 27.094 1 98.44 340 SER B CA 1
ATOM 6369 C C . SER B 1 340 ? 11.953 19.859 26.016 1 98.44 340 SER B C 1
ATOM 6371 O O . SER B 1 340 ? 13.125 19.641 26.328 1 98.44 340 SER B O 1
ATOM 6373 N N . TYR B 1 341 ? 11.633 20.016 24.781 1 98.31 341 TYR B N 1
ATOM 6374 C CA . TYR B 1 341 ? 12.625 20.047 23.703 1 98.31 341 TYR B CA 1
ATOM 6375 C C . TYR B 1 341 ? 13.547 21.25 23.844 1 98.31 341 TYR B C 1
ATOM 6377 O O . TYR B 1 341 ? 14.75 21.141 23.578 1 98.31 341 TYR B O 1
ATOM 6385 N N . ILE B 1 342 ? 13 22.359 24.203 1 97.81 342 ILE B N 1
ATOM 6386 C CA . ILE B 1 342 ? 13.781 23.578 24.375 1 97.81 342 ILE B CA 1
ATOM 6387 C C . ILE B 1 342 ? 14.766 23.391 25.531 1 97.81 342 ILE B C 1
ATOM 6389 O O . ILE B 1 342 ? 15.938 23.75 25.422 1 97.81 342 ILE B O 1
ATOM 6393 N N . LYS B 1 343 ? 14.203 22.844 26.609 1 97.56 343 LYS B N 1
ATOM 6394 C CA . LYS B 1 343 ? 15.055 22.578 27.766 1 97.56 343 LYS B CA 1
ATOM 6395 C C . LYS B 1 343 ? 16.219 21.656 27.391 1 97.56 343 LYS B C 1
ATOM 6397 O O . LYS B 1 343 ? 17.359 21.891 27.797 1 97.56 343 LYS B O 1
ATOM 6402 N N . LYS B 1 344 ? 15.93 20.672 26.672 1 97.75 344 LYS B N 1
ATOM 6403 C CA . LYS B 1 344 ? 16.953 19.734 26.219 1 97.75 344 LYS B CA 1
ATOM 6404 C C . LYS B 1 344 ? 17.984 20.422 25.328 1 97.75 344 LYS B C 1
ATOM 6406 O O . LYS B 1 344 ? 19.188 20.172 25.453 1 97.75 344 LYS B O 1
ATOM 6411 N N . ALA B 1 345 ? 17.531 21.219 24.406 1 97.44 345 ALA B N 1
ATOM 6412 C CA . ALA B 1 345 ? 18.438 21.953 23.516 1 97.44 345 ALA B CA 1
ATOM 6413 C C . ALA B 1 345 ? 19.391 22.844 24.297 1 97.44 345 ALA B C 1
ATOM 6415 O O . ALA B 1 345 ? 20.578 22.875 24.016 1 97.44 345 ALA B O 1
ATOM 6416 N N . CYS B 1 346 ? 18.859 23.516 25.266 1 97.19 346 CYS B N 1
ATOM 6417 C CA . CYS B 1 346 ? 19.672 24.391 26.109 1 97.19 346 CYS B CA 1
ATOM 6418 C C . CYS B 1 346 ? 20.719 23.594 26.875 1 97.19 346 CYS B C 1
ATOM 6420 O O . CYS B 1 346 ? 21.875 24.016 26.984 1 97.19 346 CYS B O 1
ATOM 6422 N N . ALA B 1 347 ? 20.266 22.484 27.359 1 97.25 347 ALA B N 1
ATOM 6423 C CA . ALA B 1 347 ? 21.172 21.625 28.094 1 97.25 347 ALA B CA 1
ATOM 6424 C C . ALA B 1 347 ? 22.328 21.141 27.219 1 97.25 347 ALA B C 1
ATOM 6426 O O . ALA B 1 347 ? 23.438 20.906 27.703 1 97.25 347 ALA B O 1
ATOM 6427 N N . GLU B 1 348 ? 22.094 21.109 25.938 1 96.25 348 GLU B N 1
ATOM 6428 C CA . GLU B 1 348 ? 23.094 20.625 25 1 96.25 348 GLU B CA 1
ATOM 6429 C C . GLU B 1 348 ? 23.938 21.781 24.469 1 96.25 348 GLU B C 1
ATOM 6431 O O . GLU B 1 348 ? 24.812 21.594 23.625 1 96.25 348 GLU B O 1
ATOM 6436 N N . GLY B 1 349 ? 23.688 22.984 24.922 1 96.94 349 GLY B N 1
ATOM 6437 C CA . GLY B 1 349 ? 24.531 24.125 24.594 1 96.94 349 GLY B CA 1
ATOM 6438 C C . GLY B 1 349 ? 23.953 25 23.5 1 96.94 349 GLY B C 1
ATOM 6439 O O . GLY B 1 349 ? 24.594 25.938 23.031 1 96.94 349 GLY B O 1
ATOM 6440 N N . ALA B 1 350 ? 22.719 24.766 23.109 1 98.06 350 ALA B N 1
ATOM 6441 C CA . ALA B 1 350 ? 22.062 25.594 22.094 1 98.06 350 ALA B CA 1
ATOM 6442 C C . ALA B 1 350 ? 21.703 26.969 22.656 1 98.06 350 ALA B C 1
ATOM 6444 O O . ALA B 1 350 ? 21.672 27.156 23.875 1 98.06 350 ALA B O 1
ATOM 6445 N N . LYS B 1 351 ? 21.484 27.859 21.797 1 98.25 351 LYS B N 1
ATOM 6446 C CA . LYS B 1 351 ? 21.109 29.219 22.172 1 98.25 351 LYS B CA 1
ATOM 6447 C C . LYS B 1 351 ? 19.703 29.562 21.688 1 98.25 351 LYS B C 1
ATOM 6449 O O . LYS B 1 351 ? 19.375 29.344 20.516 1 98.25 351 LYS B O 1
ATOM 6454 N N . ILE B 1 352 ? 18.922 30.062 22.609 1 98.44 352 ILE B N 1
ATOM 6455 C CA . ILE B 1 352 ? 17.594 30.578 22.25 1 98.44 352 ILE B CA 1
ATOM 6456 C C . ILE B 1 352 ? 17.703 32.062 21.906 1 98.44 352 ILE B C 1
ATOM 6458 O O . ILE B 1 352 ? 18.094 32.875 22.766 1 98.44 352 ILE B O 1
ATOM 6462 N N . LEU B 1 353 ? 17.281 32.469 20.719 1 98.62 353 LEU B N 1
ATOM 6463 C CA . LEU B 1 353 ? 17.484 33.844 20.281 1 98.62 353 LEU B CA 1
ATOM 6464 C C . LEU B 1 353 ? 16.219 34.656 20.484 1 98.62 353 LEU B C 1
ATOM 6466 O O . LEU B 1 353 ? 16.297 35.875 20.641 1 98.62 353 LEU B O 1
ATOM 6470 N N . CYS B 1 354 ? 15.078 34.062 20.422 1 98.38 354 CYS B N 1
ATOM 6471 C CA . CYS B 1 354 ? 13.805 34.688 20.734 1 98.38 354 CYS B CA 1
ATOM 6472 C C . CYS B 1 354 ? 12.758 33.656 21.141 1 98.38 354 CYS B C 1
ATOM 6474 O O . CYS B 1 354 ? 12.93 32.469 20.891 1 98.38 354 CYS B O 1
ATOM 6476 N N . GLY B 1 355 ? 11.656 34.156 21.844 1 97.94 355 GLY B N 1
ATOM 6477 C CA . GLY B 1 355 ? 10.555 33.281 22.219 1 97.94 355 GLY B CA 1
ATOM 6478 C C . GLY B 1 355 ? 10.656 32.781 23.641 1 97.94 355 GLY B C 1
ATOM 6479 O O . GLY B 1 355 ? 10.875 33.531 24.578 1 97.94 355 GLY B O 1
ATOM 6480 N N . GLU B 1 356 ? 10.484 31.469 23.781 1 95.75 356 GLU B N 1
ATOM 6481 C CA . GLU B 1 356 ? 10.398 30.844 25.078 1 95.75 356 GLU B CA 1
ATOM 6482 C C . GLU B 1 356 ? 11.68 31.062 25.891 1 95.75 356 GLU B C 1
ATOM 6484 O O . GLU B 1 356 ? 12.781 30.781 25.406 1 95.75 356 GLU B O 1
ATOM 6489 N N . GLY B 1 357 ? 11.508 31.531 27.078 1 92 357 GLY B N 1
ATOM 6490 C CA . GLY B 1 357 ? 12.633 31.703 27.984 1 92 357 GLY B CA 1
ATOM 6491 C C . GLY B 1 357 ? 13.359 33.031 27.781 1 92 357 GLY B C 1
ATOM 6492 O O . GLY B 1 357 ? 14.156 33.438 28.625 1 92 357 GLY B O 1
ATOM 6493 N N . VAL B 1 358 ? 13.102 33.688 26.719 1 96.25 358 VAL B N 1
ATOM 6494 C CA . VAL B 1 358 ? 13.844 34.906 26.406 1 96.25 358 VAL B CA 1
ATOM 6495 C C . VAL B 1 358 ? 12.883 36.094 26.312 1 96.25 358 VAL B C 1
ATOM 6497 O O . VAL B 1 358 ? 13.18 37.156 26.844 1 96.25 358 VAL B O 1
ATOM 6500 N N . ASP B 1 359 ? 11.828 35.906 25.688 1 96.5 359 ASP B N 1
ATOM 6501 C CA . ASP B 1 359 ? 10.852 37 25.516 1 96.5 359 ASP B CA 1
ATOM 6502 C C . ASP B 1 359 ? 9.648 36.781 26.438 1 96.5 359 ASP B C 1
ATOM 6504 O O . ASP B 1 359 ? 9.445 35.688 26.969 1 96.5 359 ASP B O 1
ATOM 6508 N N . ARG B 1 360 ? 8.914 37.844 26.609 1 95.25 360 ARG B N 1
ATOM 6509 C CA . ARG B 1 360 ? 7.766 37.781 27.516 1 95.25 360 ARG B CA 1
ATOM 6510 C C . ARG B 1 360 ? 6.461 37.625 26.734 1 95.25 360 ARG B C 1
ATOM 6512 O O . ARG B 1 360 ? 6.27 38.281 25.703 1 95.25 360 ARG B O 1
ATOM 6519 N N . LEU B 1 361 ? 5.656 36.781 27.172 1 95 361 LEU B N 1
ATOM 6520 C CA . LEU B 1 361 ? 4.32 36.562 26.609 1 95 361 LEU B CA 1
ATOM 6521 C C . LEU B 1 361 ? 3.271 37.344 27.422 1 95 361 LEU B C 1
ATOM 6523 O O . LEU B 1 361 ? 3.207 37.219 28.641 1 95 361 LEU B O 1
ATOM 6527 N N . SER B 1 362 ? 2.494 38.188 26.797 1 93.56 362 SER B N 1
ATOM 6528 C CA . SER B 1 362 ? 1.427 38.938 27.422 1 93.56 362 SER B CA 1
ATOM 6529 C C . SER B 1 362 ? 0.054 38.469 26.969 1 93.56 362 SER B C 1
ATOM 6531 O O . SER B 1 362 ? -0.261 38.531 25.766 1 93.56 362 SER B O 1
ATOM 6533 N N . LEU B 1 363 ? -0.732 38.031 27.875 1 96.12 363 LEU B N 1
ATOM 6534 C CA . LEU B 1 363 ? -2.072 37.531 27.594 1 96.12 363 LEU B CA 1
ATOM 6535 C C . LEU B 1 363 ? -3.1 38.188 28.516 1 96.12 363 LEU B C 1
ATOM 6537 O O . LEU B 1 363 ? -2.771 38.594 29.641 1 96.12 363 LEU B O 1
ATOM 6541 N N . PRO B 1 364 ? -4.328 38.312 28.062 1 95.81 364 PRO B N 1
ATOM 6542 C CA . PRO B 1 364 ? -5.383 38.75 28.984 1 95.81 364 PRO B CA 1
ATOM 6543 C C . PRO B 1 364 ? -5.539 37.812 30.188 1 95.81 364 PRO B C 1
ATOM 6545 O O . PRO B 1 364 ? -5.195 36.656 30.109 1 95.81 364 PRO B O 1
ATOM 6548 N N . PRO B 1 365 ? -6.066 38.344 31.266 1 96.06 365 PRO B N 1
ATOM 6549 C CA . PRO B 1 365 ? -6.18 37.562 32.5 1 96.06 365 PRO B CA 1
ATOM 6550 C C . PRO B 1 365 ? -6.91 36.25 32.312 1 96.06 365 PRO B C 1
ATOM 6552 O O . PRO B 1 365 ? -6.477 35.219 32.844 1 96.06 365 PRO B O 1
ATOM 6555 N N . ARG B 1 366 ? -7.867 36.188 31.562 1 95.19 366 ARG B N 1
ATOM 6556 C CA . ARG B 1 366 ? -8.695 35 31.391 1 95.19 366 ARG B CA 1
ATOM 6557 C C . ARG B 1 366 ? -7.945 33.906 30.625 1 95.19 366 ARG B C 1
ATOM 6559 O O . ARG B 1 366 ? -8.328 32.719 30.672 1 95.19 366 ARG B O 1
ATOM 6566 N N . ASN B 1 367 ? -6.941 34.281 29.922 1 97.62 367 ASN B N 1
ATOM 6567 C CA . ASN B 1 367 ? -6.234 33.344 29.047 1 97.62 367 ASN B CA 1
ATOM 6568 C C . ASN B 1 367 ? -4.887 32.938 29.625 1 97.62 367 ASN B C 1
ATOM 6570 O O . ASN B 1 367 ? -4.125 32.188 29 1 97.62 367 ASN B O 1
ATOM 6574 N N . GLN B 1 368 ? -4.605 33.312 30.812 1 96.12 368 GLN B N 1
ATOM 6575 C CA . GLN B 1 368 ? -3.312 33.062 31.453 1 96.12 368 GLN B CA 1
ATOM 6576 C C . GLN B 1 368 ? -3.092 31.578 31.688 1 96.12 368 GLN B C 1
ATOM 6578 O O . GLN B 1 368 ? -1.952 31.109 31.688 1 96.12 368 GLN B O 1
ATOM 6583 N N . ALA B 1 369 ? -4.18 30.844 31.828 1 96.56 369 ALA B N 1
ATOM 6584 C CA . ALA B 1 369 ? -4.074 29.406 32.062 1 96.56 369 ALA B CA 1
ATOM 6585 C C . ALA B 1 369 ? -4.102 28.641 30.734 1 96.56 369 ALA B C 1
ATOM 6587 O O . ALA B 1 369 ? -4.039 27.406 30.734 1 96.56 369 ALA B O 1
ATOM 6588 N N . GLY B 1 370 ? -4.238 29.391 29.656 1 98.25 370 GLY B N 1
ATOM 6589 C CA . GLY B 1 370 ? -4.227 28.75 28.344 1 98.25 370 GLY B CA 1
ATOM 6590 C C . GLY B 1 370 ? -2.865 28.203 27.969 1 98.25 370 GLY B C 1
ATOM 6591 O O . GLY B 1 370 ? -1.87 28.469 28.641 1 98.25 370 GLY B O 1
ATOM 6592 N N . TYR B 1 371 ? -2.785 27.453 26.922 1 98.69 371 TYR B N 1
ATOM 6593 C CA . TYR B 1 371 ? -1.589 26.703 26.531 1 98.69 371 TYR B CA 1
ATOM 6594 C C . TYR B 1 371 ? -0.804 27.438 25.453 1 98.69 371 TYR B C 1
ATOM 6596 O O . TYR B 1 371 ? -0.604 26.922 24.359 1 98.69 371 TYR B O 1
ATOM 6604 N N . PHE B 1 372 ? -0.349 28.641 25.781 1 98.5 372 PHE B N 1
ATOM 6605 C CA . PHE B 1 372 ? 0.319 29.5 24.828 1 98.5 372 PHE B CA 1
ATOM 6606 C C . PHE B 1 372 ? 1.834 29.375 24.938 1 98.5 372 PHE B C 1
ATOM 6608 O O . PHE B 1 372 ? 2.359 29.062 26 1 98.5 372 PHE B O 1
ATOM 6615 N N . MET B 1 373 ? 2.449 29.531 23.828 1 97.81 373 MET B N 1
ATOM 6616 C CA . MET B 1 373 ? 3.906 29.562 23.719 1 97.81 373 MET B CA 1
ATOM 6617 C C . MET B 1 373 ? 4.359 30.5 22.609 1 97.81 373 MET B C 1
ATOM 6619 O O . MET B 1 373 ? 3.715 30.594 21.562 1 97.81 373 MET B O 1
ATOM 6623 N N . LEU B 1 374 ? 5.414 31.203 22.844 1 98.31 374 LEU B N 1
ATOM 6624 C CA . LEU B 1 374 ? 5.957 32.094 21.828 1 98.31 374 LEU B CA 1
ATOM 6625 C C . LEU B 1 374 ? 6.723 31.312 20.766 1 98.31 374 LEU B C 1
ATOM 6627 O O . LEU B 1 374 ? 7.336 30.281 21.078 1 98.31 374 LEU B O 1
ATOM 6631 N N . PRO B 1 375 ? 6.668 31.812 19.484 1 98.62 375 PRO B N 1
ATOM 6632 C CA . PRO B 1 375 ? 7.57 31.234 18.484 1 98.62 375 PRO B CA 1
ATOM 6633 C C . PRO B 1 375 ? 9.039 31.312 18.891 1 98.62 375 PRO B C 1
ATOM 6635 O O . PRO B 1 375 ? 9.508 32.375 19.312 1 98.62 375 PRO B O 1
ATOM 6638 N N . THR B 1 376 ? 9.742 30.188 18.812 1 98.88 376 THR B N 1
ATOM 6639 C CA . THR B 1 376 ? 11.07 30.078 19.406 1 98.88 376 THR B CA 1
ATOM 6640 C C . THR B 1 376 ? 12.102 29.688 18.344 1 98.88 376 THR B C 1
ATOM 6642 O O . THR B 1 376 ? 11.891 28.734 17.594 1 98.88 376 THR B O 1
ATOM 6645 N N . VAL B 1 377 ? 13.188 30.469 18.297 1 98.88 377 VAL B N 1
ATOM 6646 C CA . VAL B 1 377 ? 14.273 30.219 17.359 1 98.88 377 VAL B CA 1
ATOM 6647 C C . VAL B 1 377 ? 15.516 29.734 18.109 1 98.88 377 VAL B C 1
ATOM 6649 O O . VAL B 1 377 ? 15.992 30.422 19.016 1 98.88 377 VAL B O 1
ATOM 6652 N N . ILE B 1 378 ? 15.977 28.609 17.766 1 98.81 378 ILE B N 1
ATOM 6653 C CA . ILE B 1 378 ? 17.141 27.984 18.391 1 98.81 378 ILE B CA 1
ATOM 6654 C C . ILE B 1 378 ? 18.312 27.953 17.406 1 98.81 378 ILE B C 1
ATOM 6656 O O . ILE B 1 378 ? 18.125 27.656 16.234 1 98.81 378 ILE B O 1
ATOM 6660 N N . THR B 1 379 ? 19.484 28.297 17.812 1 98.56 379 THR B N 1
ATOM 6661 C CA . THR B 1 379 ? 20.703 28.172 17.031 1 98.56 379 THR B CA 1
ATOM 6662 C C . THR B 1 379 ? 21.781 27.422 17.812 1 98.56 379 THR B C 1
ATOM 6664 O O . THR B 1 379 ? 21.531 26.969 18.922 1 98.56 379 THR B O 1
ATOM 6667 N N . ASP B 1 380 ? 22.984 27.234 17.172 1 98.19 380 ASP B N 1
ATOM 6668 C CA . ASP B 1 380 ? 24.109 26.531 17.781 1 98.19 380 ASP B CA 1
ATOM 6669 C C . ASP B 1 380 ? 23.703 25.156 18.281 1 98.19 380 ASP B C 1
ATOM 6671 O O . ASP B 1 380 ? 23.969 24.797 19.438 1 98.19 380 ASP B O 1
ATOM 6675 N N . ILE B 1 381 ? 23.062 24.484 17.5 1 98.25 381 ILE B N 1
ATOM 6676 C CA . ILE B 1 381 ? 22.547 23.156 17.828 1 98.25 381 ILE B CA 1
ATOM 6677 C C . ILE B 1 381 ? 23.094 22.141 16.828 1 98.25 381 ILE B C 1
ATOM 6679 O O . ILE B 1 381 ? 23.297 22.453 15.656 1 98.25 381 ILE B O 1
ATOM 6683 N N . LYS B 1 382 ? 23.297 20.938 17.281 1 97.69 382 LYS B N 1
ATOM 6684 C CA . LYS B 1 382 ? 23.875 19.875 16.453 1 97.69 382 LYS B CA 1
ATOM 6685 C C . LYS B 1 382 ? 22.781 19.078 15.734 1 97.69 382 LYS B C 1
ATOM 6687 O O . LYS B 1 382 ? 21.672 18.938 16.25 1 97.69 382 LYS B O 1
ATOM 6692 N N . ASP B 1 383 ? 23.141 18.516 14.594 1 97.94 383 ASP B N 1
ATOM 6693 C CA . ASP B 1 383 ? 22.188 17.766 13.773 1 97.94 383 ASP B CA 1
ATOM 6694 C C . ASP B 1 383 ? 21.656 16.547 14.523 1 97.94 383 ASP B C 1
ATOM 6696 O O . ASP B 1 383 ? 20.547 16.078 14.266 1 97.94 383 ASP B O 1
ATOM 6700 N N . GLU B 1 384 ? 22.391 16.031 15.5 1 97.12 384 GLU B N 1
ATOM 6701 C CA . GLU B 1 384 ? 22.047 14.789 16.188 1 97.12 384 GLU B CA 1
ATOM 6702 C C . GLU B 1 384 ? 21.094 15.055 17.344 1 97.12 384 GLU B C 1
ATOM 6704 O O . GLU B 1 384 ? 20.5 14.117 17.891 1 97.12 384 GLU B O 1
ATOM 6709 N N . SER B 1 385 ? 20.953 16.344 17.672 1 97.69 385 SER B N 1
ATOM 6710 C CA . SER B 1 385 ? 20.078 16.688 18.781 1 97.69 385 SER B CA 1
ATOM 6711 C C . SER B 1 385 ? 18.656 16.219 18.531 1 97.69 385 SER B C 1
ATOM 6713 O O . SER B 1 385 ? 18.219 16.094 17.375 1 97.69 385 SER B O 1
ATOM 6715 N N . CYS B 1 386 ? 17.891 15.977 19.609 1 97.06 386 CYS B N 1
ATOM 6716 C CA . CYS B 1 386 ? 16.484 15.578 19.484 1 97.06 386 CYS B CA 1
ATOM 6717 C C . CYS B 1 386 ? 15.672 16.641 18.781 1 97.06 386 CYS B C 1
ATOM 6719 O O . CYS B 1 386 ? 14.75 16.328 18.031 1 97.06 386 CYS B O 1
ATOM 6721 N N . CYS B 1 387 ? 16.031 17.922 18.938 1 97.44 387 CYS B N 1
ATOM 6722 C CA . CYS B 1 387 ? 15.328 19.031 18.297 1 97.44 387 CYS B CA 1
ATOM 6723 C C . CYS B 1 387 ? 15.469 18.953 16.781 1 97.44 387 CYS B C 1
ATOM 6725 O O . CYS B 1 387 ? 14.594 19.422 16.047 1 97.44 387 CYS B O 1
ATOM 6727 N N . MET B 1 388 ? 16.547 18.297 16.359 1 98.44 388 MET B N 1
ATOM 6728 C CA . MET B 1 388 ? 16.844 18.234 14.93 1 98.44 388 MET B CA 1
ATOM 6729 C C . MET B 1 388 ? 16.375 16.906 14.328 1 98.44 388 MET B C 1
ATOM 6731 O O . MET B 1 388 ? 16.234 16.797 13.117 1 98.44 388 MET B O 1
ATOM 6735 N N . GLN B 1 389 ? 16.109 15.922 15.164 1 98.38 389 GLN B N 1
ATOM 6736 C CA . GLN B 1 389 ? 15.852 14.57 14.664 1 98.38 389 GLN B CA 1
ATOM 6737 C C . GLN B 1 389 ? 14.383 14.188 14.828 1 98.38 389 GLN B C 1
ATOM 6739 O O . GLN B 1 389 ? 13.852 13.406 14.047 1 98.38 389 GLN B O 1
ATOM 6744 N N . GLU B 1 390 ? 13.719 14.688 15.836 1 98.06 390 GLU B N 1
ATOM 6745 C CA . GLU B 1 390 ? 12.367 14.258 16.188 1 98.06 390 GLU B CA 1
ATOM 6746 C C . GLU B 1 390 ? 11.336 15.328 15.828 1 98.06 390 GLU B C 1
ATOM 6748 O O . GLU B 1 390 ? 11.656 16.516 15.805 1 98.06 390 GLU B O 1
ATOM 6753 N N . GLU B 1 391 ? 10.18 14.945 15.484 1 97.88 391 GLU B N 1
ATOM 6754 C CA . GLU B 1 391 ? 9.086 15.883 15.234 1 97.88 391 GLU B CA 1
ATOM 6755 C C . GLU B 1 391 ? 8.594 16.516 16.531 1 97.88 391 GLU B C 1
ATOM 6757 O O . GLU B 1 391 ? 8.047 15.828 17.391 1 97.88 391 GLU B O 1
ATOM 6762 N N . ILE B 1 392 ? 8.766 17.781 16.625 1 98.06 392 ILE B N 1
ATOM 6763 C CA . ILE B 1 392 ? 8.367 18.516 17.828 1 98.06 392 ILE B CA 1
ATOM 6764 C C . ILE B 1 392 ? 6.887 18.875 17.734 1 98.06 392 ILE B C 1
ATOM 6766 O O . ILE B 1 392 ? 6.152 18.719 18.719 1 98.06 392 ILE B O 1
ATOM 6770 N N . PHE B 1 393 ? 6.438 19.297 16.594 1 98.5 393 PHE B N 1
ATOM 6771 C CA . PHE B 1 393 ? 5.047 19.656 16.328 1 98.5 393 PHE B CA 1
ATOM 6772 C C . PHE B 1 393 ? 4.609 20.828 17.188 1 98.5 393 PHE B C 1
ATOM 6774 O O . PHE B 1 393 ? 3.566 20.766 17.844 1 98.5 393 PHE B O 1
ATOM 6781 N N . GLY B 1 394 ? 5.375 21.844 17.266 1 98.69 394 GLY B N 1
ATOM 6782 C CA . GLY B 1 394 ? 5.184 23.094 17.984 1 98.69 394 GLY B CA 1
ATOM 6783 C C . GLY B 1 394 ? 5.945 24.266 17.375 1 98.69 394 GLY B C 1
ATOM 6784 O O . GLY B 1 394 ? 6.629 24.094 16.359 1 98.69 394 GLY B O 1
ATOM 6785 N N . PRO B 1 395 ? 5.773 25.438 17.922 1 98.75 395 PRO B N 1
ATOM 6786 C CA . PRO B 1 395 ? 6.355 26.641 17.312 1 98.75 395 PRO B CA 1
ATOM 6787 C C . PRO B 1 395 ? 7.832 26.828 17.672 1 98.75 395 PRO B C 1
ATOM 6789 O O . PRO B 1 395 ? 8.211 27.844 18.234 1 98.75 395 PRO B O 1
ATOM 6792 N N . VAL B 1 396 ? 8.633 25.828 17.281 1 98.81 396 VAL B N 1
ATOM 6793 C CA . VAL B 1 396 ? 10.07 25.797 17.531 1 98.81 396 VAL B CA 1
ATOM 6794 C C . VAL B 1 396 ? 10.82 25.516 16.234 1 98.81 396 VAL B C 1
ATOM 6796 O O . VAL B 1 396 ? 10.523 24.547 15.539 1 98.81 396 VAL B O 1
ATOM 6799 N N . THR B 1 397 ? 11.75 26.359 15.891 1 98.69 397 THR B N 1
ATOM 6800 C CA . THR B 1 397 ? 12.539 26.188 14.68 1 98.69 397 THR B CA 1
ATOM 6801 C C . THR B 1 397 ? 14.031 26.328 14.977 1 98.69 397 THR B C 1
ATOM 6803 O O . THR B 1 397 ? 14.43 27.188 15.773 1 98.69 397 THR B O 1
ATOM 6806 N N . CYS B 1 398 ? 14.828 25.5 14.43 1 98.88 398 CYS B N 1
ATOM 6807 C CA . CYS B 1 398 ? 16.281 25.547 14.547 1 98.88 398 CYS B CA 1
ATOM 6808 C C . CYS B 1 398 ? 16.906 26.125 13.281 1 98.88 398 CYS B C 1
ATOM 6810 O O . CYS B 1 398 ? 16.516 25.766 12.172 1 98.88 398 CYS B O 1
ATOM 6812 N N . VAL B 1 399 ? 17.859 27.047 13.438 1 98.88 399 VAL B N 1
ATOM 6813 C CA . VAL B 1 399 ? 18.578 27.656 12.312 1 98.88 399 VAL B CA 1
ATOM 6814 C C . VAL B 1 399 ? 20.062 27.344 12.414 1 98.88 399 VAL B C 1
ATOM 6816 O O . VAL B 1 399 ? 20.703 27.656 13.43 1 98.88 399 VAL B O 1
ATOM 6819 N N . VAL B 1 400 ? 20.578 26.703 11.453 1 98.88 400 VAL B N 1
ATOM 6820 C CA . VAL B 1 400 ? 21.984 26.312 11.445 1 98.88 400 VAL B CA 1
ATOM 6821 C C . VAL B 1 400 ? 22.609 26.656 10.102 1 98.88 400 VAL B C 1
ATOM 6823 O O . VAL B 1 400 ? 21.922 26.688 9.078 1 98.88 400 VAL B O 1
ATOM 6826 N N . PRO B 1 401 ? 23.906 26.953 10.078 1 98.81 401 PRO B N 1
ATOM 6827 C CA . PRO B 1 401 ? 24.578 27.281 8.82 1 98.81 401 PRO B CA 1
ATOM 6828 C C . PRO B 1 401 ? 25.047 26.031 8.062 1 98.81 401 PRO B C 1
ATOM 6830 O O . PRO B 1 401 ? 25.109 24.953 8.633 1 98.81 401 PRO B O 1
ATOM 6833 N N . PHE B 1 402 ? 25.266 26.141 6.809 1 98.75 402 PHE B N 1
ATOM 6834 C CA . PHE B 1 402 ? 25.906 25.109 6.008 1 98.75 402 PHE B CA 1
ATOM 6835 C C . PHE B 1 402 ? 26.891 25.719 5.016 1 98.75 402 PHE B C 1
ATOM 6837 O O . PHE B 1 402 ? 26.859 26.922 4.777 1 98.75 402 PHE B O 1
ATOM 6844 N N . ASP B 1 403 ? 27.734 24.859 4.402 1 98.38 403 ASP B N 1
ATOM 6845 C CA . ASP B 1 403 ? 28.828 25.344 3.566 1 98.38 403 ASP B CA 1
ATOM 6846 C C . ASP B 1 403 ? 28.562 25.047 2.092 1 98.38 403 ASP B C 1
ATOM 6848 O O . ASP B 1 403 ? 28.766 25.906 1.23 1 98.38 403 ASP B O 1
ATOM 6852 N N . SER B 1 404 ? 28.125 23.812 1.795 1 98.19 404 SER B N 1
ATOM 6853 C CA . SER B 1 404 ? 28.047 23.422 0.394 1 98.19 404 SER B CA 1
ATOM 6854 C C . SER B 1 404 ? 26.734 22.719 0.095 1 98.19 404 SER B C 1
ATOM 6856 O O . SER B 1 404 ? 26.031 22.266 1.011 1 98.19 404 SER B O 1
ATOM 6858 N N . GLU B 1 405 ? 26.422 22.688 -1.164 1 97.94 405 GLU B N 1
ATOM 6859 C CA . GLU B 1 405 ? 25.219 22 -1.656 1 97.94 405 GLU B CA 1
ATOM 6860 C C . GLU B 1 405 ? 25.219 20.531 -1.254 1 97.94 405 GLU B C 1
ATOM 6862 O O . GLU B 1 405 ? 24.219 20.016 -0.746 1 97.94 405 GLU B O 1
ATOM 6867 N N . GLU B 1 406 ? 26.328 19.797 -1.397 1 97.81 406 GLU B N 1
ATOM 6868 C CA . GLU B 1 406 ? 26.453 18.375 -1.067 1 97.81 406 GLU B CA 1
ATOM 6869 C C . GLU B 1 406 ? 26.266 18.141 0.429 1 97.81 406 GLU B C 1
ATOM 6871 O O . GLU B 1 406 ? 25.594 17.203 0.838 1 97.81 406 GLU B O 1
ATOM 6876 N N . GLU B 1 407 ? 26.875 18.984 1.165 1 98.31 407 GLU B N 1
ATOM 6877 C CA . GLU B 1 407 ? 26.797 18.844 2.617 1 98.31 407 GLU B CA 1
ATOM 6878 C C . GLU B 1 407 ? 25.359 19.016 3.117 1 98.31 407 GLU B C 1
ATOM 6880 O O . GLU B 1 407 ? 24.891 18.219 3.932 1 98.31 407 GLU B O 1
ATOM 6885 N N . VAL B 1 408 ? 24.656 20.062 2.656 1 98.75 408 VAL B N 1
ATOM 6886 C CA . VAL B 1 408 ? 23.344 20.375 3.205 1 98.75 408 VAL B CA 1
ATOM 6887 C C . VAL B 1 408 ? 22.344 19.328 2.777 1 98.75 408 VAL B C 1
ATOM 6889 O O . VAL B 1 408 ? 21.406 19 3.525 1 98.75 408 VAL B O 1
ATOM 6892 N N . ILE B 1 409 ? 22.531 18.75 1.589 1 98.62 409 ILE B N 1
ATOM 6893 C CA . ILE B 1 409 ? 21.656 17.672 1.146 1 98.62 409 ILE B CA 1
ATOM 6894 C C . ILE B 1 409 ? 21.812 16.469 2.076 1 98.62 409 ILE B C 1
ATOM 6896 O O . ILE B 1 409 ? 20.812 15.875 2.504 1 98.62 409 ILE B O 1
ATOM 6900 N N . ARG B 1 410 ? 23.062 16.109 2.371 1 98.12 410 ARG B N 1
ATOM 6901 C CA . ARG B 1 410 ? 23.328 15.016 3.293 1 98.12 410 ARG B CA 1
ATOM 6902 C C . ARG B 1 410 ? 22.703 15.281 4.656 1 98.12 410 ARG B C 1
ATOM 6904 O O . ARG B 1 410 ? 22.062 14.391 5.23 1 98.12 410 ARG B O 1
ATOM 6911 N N . ARG B 1 411 ? 22.844 16.469 5.16 1 98.69 411 ARG B N 1
ATOM 6912 C CA . ARG B 1 411 ? 22.328 16.828 6.477 1 98.69 411 ARG B CA 1
ATOM 6913 C C . ARG B 1 411 ? 20.797 16.859 6.477 1 98.69 411 ARG B C 1
ATOM 6915 O O . ARG B 1 411 ? 20.172 16.375 7.422 1 98.69 411 ARG B O 1
ATOM 6922 N N . ALA B 1 412 ? 20.203 17.406 5.426 1 98.75 412 ALA B N 1
ATOM 6923 C CA . ALA B 1 412 ? 18.75 17.484 5.301 1 98.75 412 ALA B CA 1
ATOM 6924 C C . ALA B 1 412 ? 18.141 16.094 5.277 1 98.75 412 ALA B C 1
ATOM 6926 O O . ALA B 1 412 ? 17.062 15.867 5.84 1 98.75 412 ALA B O 1
ATOM 6927 N N . ASN B 1 413 ? 18.797 15.141 4.656 1 98.06 413 ASN B N 1
ATOM 6928 C CA . ASN B 1 413 ? 18.281 13.781 4.488 1 98.06 413 ASN B CA 1
ATOM 6929 C C . ASN B 1 413 ? 18.562 12.922 5.719 1 98.06 413 ASN B C 1
ATOM 6931 O O . ASN B 1 413 ? 18.016 11.82 5.844 1 98.06 413 ASN B O 1
ATOM 6935 N N . ASN B 1 414 ? 19.391 13.445 6.641 1 97.81 414 ASN B N 1
ATOM 6936 C CA . ASN B 1 414 ? 19.859 12.633 7.766 1 97.81 414 ASN B CA 1
ATOM 6937 C C . ASN B 1 414 ? 18.859 12.656 8.922 1 97.81 414 ASN B C 1
ATOM 6939 O O . ASN B 1 414 ? 19.234 12.969 10.055 1 97.81 414 ASN B O 1
ATOM 6943 N N . VAL B 1 415 ? 17.641 12.328 8.672 1 97.81 415 VAL B N 1
ATOM 6944 C CA . VAL B 1 415 ? 16.531 12.102 9.602 1 97.81 415 VAL B CA 1
ATOM 6945 C C . VAL B 1 415 ? 15.688 10.93 9.117 1 97.81 415 VAL B C 1
ATOM 6947 O O . VAL B 1 415 ? 15.734 10.562 7.941 1 97.81 415 VAL B O 1
ATOM 6950 N N . LYS B 1 416 ? 14.969 10.328 9.992 1 96.88 416 LYS B N 1
ATOM 6951 C CA . LYS B 1 416 ? 14.203 9.156 9.586 1 96.88 416 LYS B CA 1
ATOM 6952 C C . LYS B 1 416 ? 12.977 9.547 8.781 1 96.88 416 LYS B C 1
ATOM 6954 O O . LYS B 1 416 ? 12.359 8.703 8.117 1 96.88 416 LYS B O 1
ATOM 6959 N N . TYR B 1 417 ? 12.562 10.781 8.805 1 97.81 417 TYR B N 1
ATOM 6960 C CA . TYR B 1 417 ? 11.359 11.281 8.148 1 97.81 417 TYR B CA 1
ATOM 6961 C C . TYR B 1 417 ? 11.664 11.727 6.723 1 97.81 417 TYR B C 1
ATOM 6963 O O . TYR B 1 417 ? 12.82 11.945 6.367 1 97.81 417 TYR B O 1
ATOM 6971 N N . GLY B 1 418 ? 10.703 11.836 5.871 1 98.38 418 GLY B N 1
ATOM 6972 C CA . GLY B 1 418 ? 10.789 12.344 4.508 1 98.38 418 GLY B CA 1
ATOM 6973 C C . GLY B 1 418 ? 9.477 12.898 3.994 1 98.38 418 GLY B C 1
ATOM 6974 O O . GLY B 1 418 ? 9.023 12.523 2.91 1 98.38 418 GLY B O 1
ATOM 6975 N N . LEU B 1 419 ? 8.883 13.867 4.711 1 98.56 419 LEU B N 1
ATOM 6976 C CA . LEU B 1 419 ? 7.559 14.367 4.344 1 98.56 419 LEU B CA 1
ATOM 6977 C C . LEU B 1 419 ? 7.672 15.555 3.391 1 98.56 419 LEU B C 1
ATOM 6979 O O . LEU B 1 419 ? 7.223 15.477 2.246 1 98.56 419 LEU B O 1
ATOM 6983 N N . ALA B 1 420 ? 8.32 16.641 3.855 1 98.69 420 ALA B N 1
ATOM 6984 C CA . ALA B 1 420 ? 8.352 17.875 3.064 1 98.69 420 ALA B CA 1
ATOM 6985 C C . ALA B 1 420 ? 9.695 18.578 3.189 1 98.69 420 ALA B C 1
ATOM 6987 O O . ALA B 1 420 ? 10.453 18.312 4.129 1 98.69 420 ALA B O 1
ATOM 6988 N N . ALA B 1 421 ? 10 19.422 2.242 1 98.88 421 ALA B N 1
ATOM 6989 C CA . ALA B 1 421 ? 11.188 20.266 2.252 1 98.88 421 ALA B CA 1
ATOM 6990 C C . ALA B 1 421 ? 10.961 21.547 1.433 1 98.88 421 ALA B C 1
ATOM 6992 O O . ALA B 1 421 ? 10.086 21.578 0.57 1 98.88 421 ALA B O 1
ATOM 6993 N N . THR B 1 422 ? 11.68 22.578 1.74 1 98.81 422 THR B N 1
ATOM 6994 C CA . THR B 1 422 ? 11.688 23.781 0.928 1 98.81 422 THR B CA 1
ATOM 6995 C C . THR B 1 422 ? 13.117 24.141 0.505 1 98.81 422 THR B C 1
ATOM 6997 O O . THR B 1 422 ? 14.07 23.891 1.247 1 98.81 422 THR B O 1
ATOM 7000 N N . VAL B 1 423 ? 13.25 24.641 -0.67 1 98.88 423 VAL B N 1
ATOM 7001 C CA . VAL B 1 423 ? 14.523 25.109 -1.215 1 98.88 423 VAL B CA 1
ATOM 7002 C C . VAL B 1 423 ? 14.375 26.547 -1.714 1 98.88 423 VAL B C 1
ATOM 7004 O O . VAL B 1 423 ? 13.461 26.844 -2.486 1 98.88 423 VAL B O 1
ATOM 7007 N N . TRP B 1 424 ? 15.266 27.422 -1.281 1 98.81 424 TRP B N 1
ATOM 7008 C CA . TRP B 1 424 ? 15.242 28.828 -1.676 1 98.81 424 TRP B CA 1
ATOM 7009 C C . TRP B 1 424 ? 16.516 29.203 -2.439 1 98.81 424 TRP B C 1
ATOM 7011 O O . TRP B 1 424 ? 17.609 29.188 -1.877 1 98.81 424 TRP B O 1
ATOM 7021 N N . SER B 1 425 ? 16.406 29.469 -3.66 1 98.69 425 SER B N 1
ATOM 7022 C CA . SER B 1 425 ? 17.484 29.859 -4.555 1 98.69 425 SER B CA 1
ATOM 7023 C C . SER B 1 425 ? 16.953 30.469 -5.844 1 98.69 425 SER B C 1
ATOM 7025 O O . SER B 1 425 ? 15.891 30.062 -6.332 1 98.69 425 SER B O 1
ATOM 7027 N N . GLY B 1 426 ? 17.672 31.469 -6.371 1 97.38 426 GLY B N 1
ATOM 7028 C CA . GLY B 1 426 ? 17.328 32 -7.68 1 97.38 426 GLY B CA 1
ATOM 7029 C C . GLY B 1 426 ? 17.969 31.234 -8.82 1 97.38 426 GLY B C 1
ATOM 7030 O O . GLY B 1 426 ? 17.672 31.516 -9.992 1 97.38 426 GLY B O 1
ATOM 7031 N N . ASN B 1 427 ? 18.781 30.312 -8.539 1 97.62 427 ASN B N 1
ATOM 7032 C CA . ASN B 1 427 ? 19.484 29.531 -9.547 1 97.62 427 ASN B CA 1
ATOM 7033 C C . ASN B 1 427 ? 18.672 28.328 -10 1 97.62 427 ASN B C 1
ATOM 7035 O O . ASN B 1 427 ? 18.422 27.406 -9.227 1 97.62 427 ASN B O 1
ATOM 7039 N N . VAL B 1 428 ? 18.297 28.312 -11.242 1 96.31 428 VAL B N 1
ATOM 7040 C CA . VAL B 1 428 ? 17.406 27.297 -11.805 1 96.31 428 VAL B CA 1
ATOM 7041 C C . VAL B 1 428 ? 18.062 25.922 -11.695 1 96.31 428 VAL B C 1
ATOM 7043 O O . VAL B 1 428 ? 17.391 24.938 -11.359 1 96.31 428 VAL B O 1
ATOM 7046 N N . GLY B 1 429 ? 19.344 25.812 -12.062 1 96.94 429 GLY B N 1
ATOM 7047 C CA . GLY B 1 429 ? 20.047 24.547 -11.969 1 96.94 429 GLY B CA 1
ATOM 7048 C C . GLY B 1 429 ? 20.109 24 -10.555 1 96.94 429 GLY B C 1
ATOM 7049 O O . GLY B 1 429 ? 19.891 22.812 -10.336 1 96.94 429 GLY B O 1
ATOM 7050 N N . ARG B 1 430 ? 20.328 24.828 -9.594 1 97.5 430 ARG B N 1
ATOM 7051 C CA . ARG B 1 430 ? 20.469 24.453 -8.188 1 97.5 430 ARG B CA 1
ATOM 7052 C C . ARG B 1 430 ? 19.141 23.953 -7.629 1 97.5 430 ARG B C 1
ATOM 7054 O O . ARG B 1 430 ? 19.094 22.906 -6.977 1 97.5 430 ARG B O 1
ATOM 7061 N N . ILE B 1 431 ? 18.031 24.688 -7.855 1 96.81 431 ILE B N 1
ATOM 7062 C CA . ILE B 1 431 ? 16.75 24.328 -7.281 1 96.81 431 ILE B CA 1
ATOM 7063 C C . ILE B 1 431 ? 16.359 22.922 -7.734 1 96.81 431 ILE B C 1
ATOM 7065 O O . ILE B 1 431 ? 15.859 22.109 -6.945 1 96.81 431 ILE B O 1
ATOM 7069 N N . HIS B 1 432 ? 16.594 22.562 -9 1 96.75 432 HIS B N 1
ATOM 7070 C CA . HIS B 1 432 ? 16.219 21.266 -9.531 1 96.75 432 HIS B CA 1
ATOM 7071 C C . HIS B 1 432 ? 17.141 20.172 -9.023 1 96.75 432 HIS B C 1
ATOM 7073 O O . HIS B 1 432 ? 16.688 19.078 -8.656 1 96.75 432 HIS B O 1
ATOM 7079 N N . ARG B 1 433 ? 18.516 20.438 -8.961 1 97.44 433 ARG B N 1
ATOM 7080 C CA . ARG B 1 433 ? 19.469 19.453 -8.469 1 97.44 433 ARG B CA 1
ATOM 7081 C C . ARG B 1 433 ? 19.188 19.109 -7.008 1 97.44 433 ARG B C 1
ATOM 7083 O O . ARG B 1 433 ? 19.172 17.938 -6.629 1 97.44 433 ARG B O 1
ATOM 7090 N N . VAL B 1 434 ? 18.938 20.141 -6.242 1 98.56 434 VAL B N 1
ATOM 7091 C CA . VAL B 1 434 ? 18.734 19.938 -4.809 1 98.56 434 VAL B CA 1
ATOM 7092 C C . VAL B 1 434 ? 17.391 19.25 -4.57 1 98.56 434 VAL B C 1
ATOM 7094 O O . VAL B 1 434 ? 17.312 18.281 -3.816 1 98.56 434 VAL B O 1
ATOM 7097 N N . ALA B 1 435 ? 16.312 19.734 -5.211 1 98.25 435 ALA B N 1
ATOM 7098 C CA . ALA B 1 435 ? 14.992 19.125 -5.055 1 98.25 435 ALA B CA 1
ATOM 7099 C C . ALA B 1 435 ? 15.031 17.641 -5.402 1 98.25 435 ALA B C 1
ATOM 7101 O O . ALA B 1 435 ? 14.414 16.812 -4.719 1 98.25 435 ALA B O 1
ATOM 7102 N N . GLN B 1 436 ? 15.766 17.328 -6.426 1 96.81 436 GLN B N 1
ATOM 7103 C CA . GLN B 1 436 ? 15.867 15.953 -6.891 1 96.81 436 GLN B CA 1
ATOM 7104 C C . GLN B 1 436 ? 16.516 15.062 -5.836 1 96.81 436 GLN B C 1
ATOM 7106 O O . GLN B 1 436 ? 16.141 13.906 -5.676 1 96.81 436 GLN B O 1
ATOM 7111 N N . LYS B 1 437 ? 17.438 15.586 -5.098 1 97.44 437 LYS B N 1
ATOM 7112 C CA . LYS B 1 437 ? 18.266 14.781 -4.215 1 97.44 437 LYS B CA 1
ATOM 7113 C C . LYS B 1 437 ? 17.672 14.703 -2.812 1 97.44 437 LYS B C 1
ATOM 7115 O O . LYS B 1 437 ? 18.094 13.867 -2.004 1 97.44 437 LYS B O 1
ATOM 7120 N N . LEU B 1 438 ? 16.734 15.555 -2.518 1 98.44 438 LEU B N 1
ATOM 7121 C CA . LEU B 1 438 ? 16.078 15.5 -1.21 1 98.44 438 LEU B CA 1
ATOM 7122 C C . LEU B 1 438 ? 15.164 14.289 -1.101 1 98.44 438 LEU B C 1
ATOM 7124 O O . LEU B 1 438 ? 14.453 13.953 -2.053 1 98.44 438 LEU B O 1
ATOM 7128 N N . GLN B 1 439 ? 15.227 13.578 0.019 1 97.75 439 GLN B N 1
ATOM 7129 C CA . GLN B 1 439 ? 14.391 12.406 0.277 1 97.75 439 GLN B CA 1
ATOM 7130 C C . GLN B 1 439 ? 13.109 12.797 1.008 1 97.75 439 GLN B C 1
ATOM 7132 O O . GLN B 1 439 ? 12.938 12.477 2.184 1 97.75 439 GLN B O 1
ATOM 7137 N N . SER B 1 440 ? 12.203 13.477 0.326 1 98.31 440 SER B N 1
ATOM 7138 C CA . SER B 1 440 ? 10.914 13.953 0.815 1 98.31 440 SER B CA 1
ATOM 7139 C C . SER B 1 440 ? 9.82 13.75 -0.229 1 98.31 440 SER B C 1
ATOM 7141 O O . SER B 1 440 ? 10.086 13.789 -1.432 1 98.31 440 SER B O 1
ATOM 7143 N N . GLY B 1 441 ? 8.633 13.578 0.256 1 98.38 441 GLY B N 1
ATOM 7144 C CA . GLY B 1 441 ? 7.527 13.391 -0.663 1 98.38 441 GLY B CA 1
ATOM 7145 C C . GLY B 1 441 ? 7.047 14.68 -1.304 1 98.38 441 GLY B C 1
ATOM 7146 O O . GLY B 1 441 ? 6.453 14.656 -2.383 1 98.38 441 GLY B O 1
ATOM 7147 N N . LEU B 1 442 ? 7.297 15.82 -0.67 1 98.69 442 LEU B N 1
ATOM 7148 C CA . LEU B 1 442 ? 6.93 17.141 -1.151 1 98.69 442 LEU B CA 1
ATOM 7149 C C . LEU B 1 442 ? 8.125 18.094 -1.101 1 98.69 442 LEU B C 1
ATOM 7151 O O . LEU B 1 442 ? 8.836 18.156 -0.09 1 98.69 442 LEU B O 1
ATOM 7155 N N . VAL B 1 443 ? 8.367 18.781 -2.186 1 98.75 443 VAL B N 1
ATOM 7156 C CA . VAL B 1 443 ? 9.414 19.797 -2.189 1 98.75 443 VAL B CA 1
ATOM 7157 C C . VAL B 1 443 ? 8.875 21.094 -2.811 1 98.75 443 VAL B C 1
ATOM 7159 O O . VAL B 1 443 ? 8.383 21.078 -3.939 1 98.75 443 VAL B O 1
ATOM 7162 N N . TRP B 1 444 ? 8.898 22.156 -2.088 1 98.75 444 TRP B N 1
ATOM 7163 C CA . TRP B 1 444 ? 8.547 23.484 -2.576 1 98.75 444 TRP B CA 1
ATOM 7164 C C . TRP B 1 444 ? 9.797 24.312 -2.814 1 98.75 444 TRP B C 1
ATOM 7166 O O . TRP B 1 444 ? 10.648 24.438 -1.932 1 98.75 444 TRP B O 1
ATOM 7176 N N . THR B 1 445 ? 9.945 24.906 -3.947 1 98.5 445 THR B N 1
ATOM 7177 C CA . THR B 1 445 ? 11.055 25.797 -4.262 1 98.5 445 THR B CA 1
ATOM 7178 C C . THR B 1 445 ? 10.562 27.25 -4.355 1 98.5 445 THR B C 1
ATOM 7180 O O . THR B 1 445 ? 9.703 27.562 -5.18 1 98.5 445 THR B O 1
ATOM 7183 N N . ASN B 1 446 ? 11.062 28.078 -3.465 1 98.12 446 ASN B N 1
ATOM 7184 C CA . ASN B 1 446 ? 10.758 29.5 -3.367 1 98.12 446 ASN B CA 1
ATOM 7185 C C . ASN B 1 446 ? 9.305 29.734 -2.971 1 98.12 446 ASN B C 1
ATOM 7187 O O . ASN B 1 446 ? 8.711 30.75 -3.35 1 98.12 446 ASN B O 1
ATOM 7191 N N . CYS B 1 447 ? 8.773 28.844 -2.375 1 97.81 447 CYS B N 1
ATOM 7192 C CA . CYS B 1 447 ? 7.422 28.906 -1.831 1 97.81 447 CYS B CA 1
ATOM 7193 C C . CYS B 1 447 ? 7.207 27.828 -0.777 1 97.81 447 CYS B C 1
ATOM 7195 O O . CYS B 1 447 ? 8.125 27.062 -0.468 1 97.81 447 CYS B O 1
ATOM 7197 N N . TRP B 1 448 ? 6.074 27.844 -0.183 1 97.75 448 TRP B N 1
ATOM 7198 C CA . TRP B 1 448 ? 5.672 26.828 0.789 1 97.75 448 TRP B CA 1
ATOM 7199 C C . TRP B 1 448 ? 4.168 26.594 0.742 1 97.75 448 TRP B C 1
ATOM 7201 O O . TRP B 1 448 ? 3.387 27.547 0.687 1 97.75 448 TRP B O 1
ATOM 7211 N N . MET B 1 449 ? 3.734 25.312 0.696 1 96.38 449 MET B N 1
ATOM 7212 C CA . MET B 1 449 ? 2.371 24.828 0.915 1 96.38 449 MET B CA 1
ATOM 7213 C C . MET B 1 449 ? 1.45 25.281 -0.215 1 96.38 449 MET B C 1
ATOM 7215 O O . MET B 1 449 ? 0.297 25.641 0.026 1 96.38 449 MET B O 1
ATOM 7219 N N . ILE B 1 450 ? 1.958 25.516 -1.417 1 95.56 450 ILE B N 1
ATOM 7220 C CA . ILE B 1 450 ? 1.118 25.578 -2.607 1 95.56 450 ILE B CA 1
ATOM 7221 C C . ILE B 1 450 ? 0.764 24.172 -3.078 1 95.56 450 ILE B C 1
ATOM 7223 O O . ILE B 1 450 ? 1.627 23.438 -3.564 1 95.56 450 ILE B O 1
ATOM 7227 N N . ARG B 1 451 ? -0.485 23.875 -2.963 1 91.94 451 ARG B N 1
ATOM 7228 C CA . ARG B 1 451 ? -0.899 22.484 -3.143 1 91.94 451 ARG B CA 1
ATOM 7229 C C . ARG B 1 451 ? -1.611 22.297 -4.477 1 91.94 451 ARG B C 1
ATOM 7231 O O . ARG B 1 451 ? -2.375 23.172 -4.91 1 91.94 451 ARG B O 1
ATOM 7238 N N . GLU B 1 452 ? -1.269 21.281 -5.16 1 94.06 452 GLU B N 1
ATOM 7239 C CA . GLU B 1 452 ? -2.012 20.766 -6.309 1 94.06 452 GLU B CA 1
ATOM 7240 C C . GLU B 1 452 ? -2.697 19.438 -5.98 1 94.06 452 GLU B C 1
ATOM 7242 O O . GLU B 1 452 ? -2.045 18.406 -5.914 1 94.06 452 GLU B O 1
ATOM 7247 N N . LEU B 1 453 ? -4.02 19.422 -5.895 1 95.94 453 LEU B N 1
ATOM 7248 C CA . LEU B 1 453 ? -4.77 18.312 -5.34 1 95.94 453 LEU B CA 1
ATOM 7249 C C . LEU B 1 453 ? -4.777 17.125 -6.301 1 95.94 453 LEU B C 1
ATOM 7251 O O . LEU B 1 453 ? -5.078 16 -5.906 1 95.94 453 LEU B O 1
ATOM 7255 N N . ASN B 1 454 ? -4.484 17.375 -7.594 1 96.25 454 ASN B N 1
ATOM 7256 C CA . ASN B 1 454 ? -4.422 16.297 -8.578 1 96.25 454 ASN B CA 1
ATOM 7257 C C . ASN B 1 454 ? -3.176 15.445 -8.383 1 96.25 454 ASN B C 1
ATOM 7259 O O . ASN B 1 454 ? -3.102 14.328 -8.898 1 96.25 454 ASN B O 1
ATOM 7263 N N . LEU B 1 455 ? -2.152 16.016 -7.742 1 97.38 455 LEU B N 1
ATOM 7264 C CA . LEU B 1 455 ? -0.864 15.336 -7.637 1 97.38 455 LEU B CA 1
ATOM 7265 C C . LEU B 1 455 ? -0.696 14.711 -6.258 1 97.38 455 LEU B C 1
ATOM 7267 O O . LEU B 1 455 ? -1.369 15.102 -5.301 1 97.38 455 LEU B O 1
ATOM 7271 N N . PRO B 1 456 ? 0.212 13.758 -6.105 1 97.75 456 PRO B N 1
ATOM 7272 C CA . PRO B 1 456 ? 0.359 12.984 -4.871 1 97.75 456 PRO B CA 1
ATOM 7273 C C . PRO B 1 456 ? 0.797 13.844 -3.686 1 97.75 456 PRO B C 1
ATOM 7275 O O . PRO B 1 456 ? 1.695 14.68 -3.82 1 97.75 456 PRO B O 1
ATOM 7278 N N . PHE B 1 457 ? 0.113 13.617 -2.625 1 98.12 457 PHE B N 1
ATOM 7279 C CA . PHE B 1 457 ? 0.465 14.172 -1.323 1 98.12 457 PHE B CA 1
ATOM 7280 C C . PHE B 1 457 ? 0.888 13.07 -0.359 1 98.12 457 PHE B C 1
ATOM 7282 O O . PHE B 1 457 ? 0.206 12.055 -0.234 1 98.12 457 PHE B O 1
ATOM 7289 N N . GLY B 1 458 ? 1.983 13.219 0.328 1 97.31 458 GLY B N 1
ATOM 7290 C CA . GLY B 1 458 ? 2.473 12.25 1.301 1 97.31 458 GLY B CA 1
ATOM 7291 C C . GLY B 1 458 ? 3.988 12.18 1.362 1 97.31 458 GLY B C 1
ATOM 7292 O O . GLY B 1 458 ? 4.676 12.914 0.646 1 97.31 458 GLY B O 1
ATOM 7293 N N . GLY B 1 459 ? 4.477 11.398 2.25 1 97 459 GLY B N 1
ATOM 7294 C CA . GLY B 1 459 ? 5.914 11.359 2.48 1 97 459 GLY B CA 1
ATOM 7295 C C . GLY B 1 459 ? 6.531 10.008 2.176 1 97 459 GLY B C 1
ATOM 7296 O O . GLY B 1 459 ? 5.844 9.094 1.716 1 97 459 GLY B O 1
ATOM 7297 N N . MET B 1 460 ? 7.852 9.969 2.336 1 96.88 460 MET B N 1
ATOM 7298 C CA . MET B 1 460 ? 8.648 8.75 2.205 1 96.88 460 MET B CA 1
ATOM 7299 C C . MET B 1 460 ? 9.273 8.359 3.541 1 96.88 460 MET B C 1
ATOM 7301 O O . MET B 1 460 ? 9.039 9.016 4.555 1 96.88 460 MET B O 1
ATOM 7305 N N . LYS B 1 461 ? 10.008 7.234 3.566 1 96.94 461 LYS B N 1
ATOM 7306 C CA . LYS B 1 461 ? 10.633 6.738 4.785 1 96.94 461 LYS B CA 1
ATOM 7307 C C . LYS B 1 461 ? 9.609 6.562 5.906 1 96.94 461 LYS B C 1
ATOM 7309 O O . LYS B 1 461 ? 8.57 5.93 5.711 1 96.94 461 LYS B O 1
ATOM 7314 N N . TYR B 1 462 ? 9.883 7.172 7.105 1 97.38 462 TYR B N 1
ATOM 7315 C CA . TYR B 1 462 ? 9 6.988 8.25 1 97.38 462 TYR B CA 1
ATOM 7316 C C . TYR B 1 462 ? 7.887 8.031 8.25 1 97.38 462 TYR B C 1
ATOM 7318 O O . TYR B 1 462 ? 7.152 8.164 9.234 1 97.38 462 TYR B O 1
ATOM 7326 N N . SER B 1 463 ? 7.766 8.758 7.137 1 98.12 463 SER B N 1
ATOM 7327 C CA . SER B 1 463 ? 6.664 9.703 6.996 1 98.12 463 SER B CA 1
ATOM 7328 C C . SER B 1 463 ? 5.426 9.031 6.414 1 98.12 463 SER B C 1
ATOM 7330 O O . SER B 1 463 ? 4.395 9.68 6.223 1 98.12 463 SER B O 1
ATOM 7332 N N . GLY B 1 464 ? 5.512 7.758 6.148 1 96.5 464 GLY B N 1
ATOM 7333 C CA . GLY B 1 464 ? 4.266 7.027 5.969 1 96.5 464 GLY B CA 1
ATOM 7334 C C . GLY B 1 464 ? 4.262 6.152 4.727 1 96.5 464 GLY B C 1
ATOM 7335 O O . GLY B 1 464 ? 5.312 5.914 4.125 1 96.5 464 GLY B O 1
ATOM 7336 N N . ILE B 1 465 ? 3.051 5.578 4.484 1 95.81 465 ILE B N 1
ATOM 7337 C CA . ILE B 1 465 ? 2.771 4.66 3.385 1 95.81 465 ILE B CA 1
ATOM 7338 C C . ILE B 1 465 ? 1.562 5.148 2.596 1 95.81 465 ILE B C 1
ATOM 7340 O O . ILE B 1 465 ? 0.536 5.508 3.178 1 95.81 465 ILE B O 1
ATOM 7344 N N . GLY B 1 466 ? 1.716 5.133 1.197 1 95.88 466 GLY B N 1
ATOM 7345 C CA . GLY B 1 466 ? 0.629 5.609 0.358 1 95.88 466 GLY B CA 1
ATOM 7346 C C . GLY B 1 466 ? 0.705 7.098 0.072 1 95.88 466 GLY B C 1
ATOM 7347 O O . GLY B 1 466 ? 1.58 7.793 0.594 1 95.88 466 GLY B O 1
ATOM 7348 N N . ARG B 1 467 ? -0.101 7.512 -0.793 1 98.12 467 ARG B N 1
ATOM 7349 C CA . ARG B 1 467 ? -0.284 8.914 -1.147 1 98.12 467 ARG B CA 1
ATOM 7350 C C . ARG B 1 467 ? -1.766 9.266 -1.245 1 98.12 467 ARG B C 1
ATOM 7352 O O . ARG B 1 467 ? -2.615 8.375 -1.341 1 98.12 467 ARG B O 1
ATOM 7359 N N . GLU B 1 468 ? -2.059 10.477 -1.113 1 97.94 468 GLU B N 1
ATOM 7360 C CA . GLU B 1 468 ? -3.41 11.008 -1.253 1 97.94 468 GLU B CA 1
ATOM 7361 C C . GLU B 1 468 ? -3.477 12.055 -2.365 1 97.94 468 GLU B C 1
ATOM 7363 O O . GLU B 1 468 ? -2.482 12.719 -2.658 1 97.94 468 GLU B O 1
ATOM 7368 N N . GLY B 1 469 ? -4.59 12.242 -2.959 1 97.44 469 GLY B N 1
ATOM 7369 C CA . GLY B 1 469 ? -4.844 13.062 -4.133 1 97.44 469 GLY B CA 1
ATOM 7370 C C . GLY B 1 469 ? -5.895 12.477 -5.055 1 97.44 469 GLY B C 1
ATOM 7371 O O . GLY B 1 469 ? -6.477 11.43 -4.758 1 97.44 469 GLY B O 1
ATOM 7372 N N . ALA B 1 470 ? -6.102 13.133 -6.18 1 97.25 470 ALA B N 1
ATOM 7373 C CA . ALA B 1 470 ? -7.156 12.688 -7.086 1 97.25 470 ALA B CA 1
ATOM 7374 C C . ALA B 1 470 ? -7 11.211 -7.434 1 97.25 470 ALA B C 1
ATOM 7376 O O . ALA B 1 470 ? -7.82 10.383 -7.031 1 97.25 470 ALA B O 1
ATOM 7377 N N . LYS B 1 471 ? -5.914 10.891 -8.047 1 96.81 471 LYS B N 1
ATOM 7378 C CA . LYS B 1 471 ? -5.695 9.516 -8.5 1 96.81 471 LYS B CA 1
ATOM 7379 C C . LYS B 1 471 ? -5.352 8.602 -7.336 1 96.81 471 LYS B C 1
ATOM 7381 O O . LYS B 1 471 ? -5.891 7.496 -7.227 1 96.81 471 LYS B O 1
ATOM 7386 N N . ASP B 1 472 ? -4.492 8.977 -6.473 1 97.56 472 ASP B N 1
ATOM 7387 C CA . ASP B 1 472 ? -3.994 8.141 -5.387 1 97.56 472 ASP B CA 1
ATOM 7388 C C . ASP B 1 472 ? -5.121 7.766 -4.426 1 97.56 472 ASP B C 1
ATOM 7390 O O . ASP B 1 472 ? -5.203 6.621 -3.975 1 97.56 472 ASP B O 1
ATOM 7394 N N . SER B 1 473 ? -5.969 8.695 -4.102 1 98.56 473 SER B N 1
ATOM 7395 C CA . SER B 1 473 ? -7.102 8.398 -3.234 1 98.56 473 SER B CA 1
ATOM 7396 C C . SER B 1 473 ? -8.086 7.457 -3.918 1 98.56 473 SER B C 1
ATOM 7398 O O . SER B 1 473 ? -8.586 6.512 -3.299 1 98.56 473 SER B O 1
ATOM 7400 N N . HIS B 1 474 ? -8.375 7.758 -5.211 1 98.12 474 HIS B N 1
ATOM 7401 C CA . HIS B 1 474 ? -9.266 6.879 -5.965 1 98.12 474 HIS B CA 1
ATOM 7402 C C . HIS B 1 474 ? -8.75 5.445 -5.973 1 98.12 474 HIS B C 1
ATOM 7404 O O . HIS B 1 474 ? -9.516 4.504 -5.754 1 98.12 474 HIS B O 1
ATOM 7410 N N . ASP B 1 475 ? -7.465 5.309 -6.246 1 97.62 475 ASP B N 1
ATOM 7411 C CA . ASP B 1 475 ? -6.844 3.986 -6.293 1 97.62 475 ASP B CA 1
ATOM 7412 C C . ASP B 1 475 ? -6.93 3.291 -4.938 1 97.62 475 ASP B C 1
ATOM 7414 O O . ASP B 1 475 ? -7.188 2.088 -4.863 1 97.62 475 ASP B O 1
ATOM 7418 N N . PHE B 1 476 ? -6.723 3.994 -3.842 1 98.44 476 PHE B N 1
ATOM 7419 C CA . PHE B 1 476 ? -6.746 3.418 -2.502 1 98.44 476 PHE B CA 1
ATOM 7420 C C . PHE B 1 476 ? -8.141 2.916 -2.152 1 98.44 476 PHE B C 1
ATOM 7422 O O . PHE B 1 476 ? -8.297 1.822 -1.603 1 98.44 476 PHE B O 1
ATOM 7429 N N . PHE B 1 477 ? -9.148 3.662 -2.494 1 98.81 477 PHE B N 1
ATOM 7430 C CA . PHE B 1 477 ? -10.508 3.379 -2.043 1 98.81 477 PHE B CA 1
ATOM 7431 C C . PHE B 1 477 ? -11.227 2.467 -3.031 1 98.81 477 PHE B C 1
ATOM 7433 O O . PHE B 1 477 ? -12.43 2.242 -2.91 1 98.81 477 PHE B O 1
ATOM 7440 N N . THR B 1 478 ? -10.523 1.977 -4.012 1 98.25 478 THR B N 1
ATOM 7441 C CA . THR B 1 478 ? -11.109 1.032 -4.957 1 98.25 478 THR B CA 1
ATOM 7442 C C . THR B 1 478 ? -10.211 -0.19 -5.129 1 98.25 478 THR B C 1
ATOM 7444 O O . THR B 1 478 ? -9.039 -0.167 -4.742 1 98.25 478 THR B O 1
ATOM 7447 N N . GLU B 1 479 ? -10.805 -1.262 -5.605 1 97.44 479 GLU B N 1
ATOM 7448 C CA . GLU B 1 479 ? -10.102 -2.441 -6.102 1 97.44 479 GLU B CA 1
ATOM 7449 C C . GLU B 1 479 ? -10.094 -2.475 -7.625 1 97.44 479 GLU B C 1
ATOM 7451 O O . GLU B 1 479 ? -11.094 -2.168 -8.266 1 97.44 479 GLU B O 1
ATOM 7456 N N . ILE B 1 480 ? -8.938 -2.828 -8.172 1 97.75 480 ILE B N 1
ATOM 7457 C CA . ILE B 1 480 ? -8.836 -2.932 -9.617 1 97.75 480 ILE B CA 1
ATOM 7458 C C . ILE B 1 480 ? -8.93 -4.398 -10.039 1 97.75 480 ILE B C 1
ATOM 7460 O O . ILE B 1 480 ? -8.398 -5.277 -9.359 1 97.75 480 ILE B O 1
ATOM 7464 N N . LYS B 1 481 ? -9.633 -4.633 -11.086 1 97.69 481 LYS B N 1
ATOM 7465 C CA . LYS B 1 481 ? -9.805 -5.949 -11.695 1 97.69 481 LYS B CA 1
ATOM 7466 C C . LYS B 1 481 ? -9.398 -5.934 -13.164 1 97.69 481 LYS B C 1
ATOM 7468 O O . LYS B 1 481 ? -9.727 -5 -13.898 1 97.69 481 LYS B O 1
ATOM 7473 N N . THR B 1 482 ? -8.602 -6.934 -13.555 1 98.62 482 THR B N 1
ATOM 7474 C CA . THR B 1 482 ? -8.312 -7.152 -14.969 1 98.62 482 THR B CA 1
ATOM 7475 C C . THR B 1 482 ? -9.234 -8.227 -15.547 1 98.62 482 THR B C 1
ATOM 7477 O O . THR B 1 482 ? -9.273 -9.352 -15.039 1 98.62 482 THR B O 1
ATOM 7480 N N . ILE B 1 483 ? -9.945 -7.895 -16.562 1 98.38 483 ILE B N 1
ATOM 7481 C CA . ILE B 1 483 ? -10.859 -8.805 -17.234 1 98.38 483 ILE B CA 1
ATOM 7482 C C . ILE B 1 483 ? -10.359 -9.094 -18.656 1 98.38 483 ILE B C 1
ATOM 7484 O O . ILE B 1 483 ? -10 -8.172 -19.391 1 98.38 483 ILE B O 1
ATOM 7488 N N . THR B 1 484 ? -10.219 -10.289 -18.984 1 98.5 484 THR B N 1
ATOM 7489 C CA . THR B 1 484 ? -9.875 -10.742 -20.328 1 98.5 484 THR B CA 1
ATOM 7490 C C . THR B 1 484 ? -11.086 -11.375 -21.016 1 98.5 484 THR B C 1
ATOM 7492 O O . THR B 1 484 ? -11.695 -12.297 -20.469 1 98.5 484 THR B O 1
ATOM 7495 N N . VAL B 1 485 ? -11.445 -10.875 -22.156 1 97.06 485 VAL B N 1
ATOM 7496 C CA . VAL B 1 485 ? -12.539 -11.422 -22.953 1 97.06 485 VAL B CA 1
ATOM 7497 C C . VAL B 1 485 ? -11.992 -12.016 -24.25 1 97.06 485 VAL B C 1
ATOM 7499 O O . VAL B 1 485 ? -11.453 -11.289 -25.094 1 97.06 485 VAL B O 1
ATOM 7502 N N . LYS B 1 486 ? -12.094 -13.289 -24.344 1 96.81 486 LYS B N 1
ATOM 7503 C CA . LYS B 1 486 ? -11.719 -13.961 -25.594 1 96.81 486 LYS B CA 1
ATOM 7504 C C . LYS B 1 486 ? -12.922 -14.109 -26.516 1 96.81 486 LYS B C 1
ATOM 7506 O O . LYS B 1 486 ? -14.008 -14.477 -26.062 1 96.81 486 LYS B O 1
ATOM 7511 N N . TYR B 1 487 ? -12.734 -13.805 -27.797 1 91.69 487 TYR B N 1
ATOM 7512 C CA . TYR B 1 487 ? -13.828 -13.867 -28.75 1 91.69 487 TYR B CA 1
ATOM 7513 C C . TYR B 1 487 ? -13.406 -14.609 -30.016 1 91.69 487 TYR B C 1
ATOM 7515 O O . TYR B 1 487 ? -12.219 -14.703 -30.328 1 91.69 487 TYR B O 1
#

Solvent-accessible surface area (backbone atoms only — not comparable to full-atom values): 47386 Å² total; per-residue (Å²): 132,84,71,78,74,78,61,46,74,54,49,29,32,42,48,71,35,77,38,78,63,96,41,70,38,82,23,45,26,11,45,42,58,41,74,50,34,35,37,28,49,40,31,54,68,56,46,51,52,34,48,53,27,17,60,70,27,29,67,62,49,47,65,48,51,54,66,57,41,20,50,32,31,41,40,38,20,49,52,46,58,74,38,34,65,63,43,10,53,47,40,14,46,32,33,6,30,22,34,65,51,23,56,69,44,38,46,50,46,28,25,43,32,19,42,48,30,28,55,54,58,70,68,76,80,74,57,72,48,79,40,70,94,73,31,32,39,37,36,43,48,71,40,46,70,47,34,32,35,35,38,26,43,46,69,51,35,50,30,54,39,32,59,51,48,30,44,35,44,44,49,21,21,12,32,42,30,35,48,24,60,64,25,44,62,43,55,50,55,48,56,68,44,37,61,77,27,60,51,57,54,5,35,62,18,41,48,40,21,47,57,87,36,30,46,45,43,48,51,51,33,86,76,35,49,30,39,41,38,38,46,54,57,70,59,50,25,52,48,39,41,53,26,21,85,57,47,46,51,68,34,35,42,34,40,25,63,12,34,30,41,37,42,76,64,31,60,59,84,58,46,43,62,49,49,48,46,38,20,32,46,62,36,7,38,42,67,74,25,31,32,35,35,38,25,27,54,94,42,30,67,62,50,49,55,54,41,53,55,53,43,73,63,55,34,62,37,59,31,83,43,85,80,35,58,21,19,18,37,65,32,66,70,57,41,52,52,42,51,48,46,54,53,52,40,45,74,71,62,27,42,74,79,39,19,65,94,69,50,84,86,77,68,59,81,75,36,65,65,19,26,65,69,50,56,25,40,33,27,71,62,57,72,83,36,64,73,61,51,45,69,68,67,30,33,49,31,36,48,41,68,36,88,46,74,71,57,45,48,55,59,62,48,67,40,66,40,8,24,33,37,31,38,30,49,71,47,70,70,55,51,53,57,51,56,68,70,47,61,35,8,29,35,23,30,65,50,74,91,79,81,58,65,72,44,64,42,43,21,31,56,51,2,22,39,62,46,37,31,53,59,45,32,51,55,68,39,29,43,69,26,32,37,34,42,49,106,131,84,72,78,74,78,61,46,76,53,52,29,32,42,48,71,34,79,38,78,62,94,41,68,38,82,22,44,27,11,46,43,58,42,75,50,32,35,38,29,49,40,30,56,69,56,45,51,53,35,48,54,27,18,60,69,25,28,69,63,49,47,67,48,50,54,68,58,40,21,50,32,31,41,40,39,20,51,53,44,59,75,38,35,68,64,43,10,52,46,40,14,46,31,33,6,32,23,33,65,52,23,56,69,44,38,47,50,45,27,23,44,32,19,43,48,30,29,54,53,60,69,68,75,82,73,57,71,48,79,40,72,97,73,31,30,38,37,35,43,47,72,42,46,71,48,34,34,35,34,36,26,44,46,70,48,34,50,29,53,40,32,60,52,50,29,44,34,45,46,48,22,22,12,30,42,31,35,47,24,60,64,26,45,62,44,56,48,55,48,56,69,42,37,61,77,27,60,52,57,52,5,34,61,17,42,48,40,21,47,56,87,38,30,46,45,43,48,51,50,33,85,78,34,48,31,38,40,37,38,46,55,57,70,58,49,24,50,48,38,42,52,26,22,85,57,49,46,51,68,34,34,42,34,40,25,62,12,35,30,40,37,42,76,66,31,59,58,85,59,47,42,63,49,49,48,46,39,21,31,46,62,36,8,39,43,66,73,26,33,31,35,37,37,25,27,53,93,40,29,67,63,49,51,55,53,41,52,56,54,42,73,64,56,34,64,37,59,31,82,44,86,80,37,59,20,20,19,36,65,32,66,69,57,43,52,53,41,51,48,47,53,53,52,41,46,74,72,61,27,43,72,78,38,19,68,94,68,50,86,86,75,68,60,80,76,35,64,62,19,27,65,69,51,56,26,40,33,30,71,66,58,72,83,36,64,72,58,51,46,68,68,65,30,31,49,31,36,48,41,70,36,88,46,74,70,57,44,50,55,58,62,46,68,41,66,39,8,23,31,36,30,40,30,51,70,45,70,71,54,51,54,57,50,57,67,69,47,62,33,8,29,33,22,29,66,50,74,92,79,82,58,63,72,43,64,41,43,21,30,58,50,3,23,39,62,46,37,31,51,58,45,31,52,55,68,38,30,43,68,25,31,36,34,42,48,107

Foldseek 3Di:
DPPPQDAAEFAWAAQLDGHHAPDWDFAAQQLQRDGRYTWHADFLVVLVRLLVLQQVCQVVLQPDDLLVLLQLLLLLLVVLVVCQLVLLVLLCRLFFWASVCSNPPQSNLLSVLSNVLSPLLVDDDWDKDDDPVQQKIKTKDKGFDEEAEEEEESLSFSNRQSLQLRLQSSRRYAYEYEYALSRCVSVRVSSVCSVVSPNGGSRYTYHYHDCVGHVLSNLLDLRHQHYEDEEALVSVVVSCVSNVVRNHQYFYFYAFAAEEEAEPQFPLVLVLLQLLCLQQQSQLQDRRRHAEYEYAPVCQVVSVVVNQVSQVCQAEAGNHPPSHRTTAGSDPVLLVLLVVLVVQQVVVPKDKPDWPPPDDDDYPPSSPPRRDTGQIEIEPGDCPRCSNAPDSSGNHHYYYYDHDLVVVQVSRQPYQWAAEYEYGHPDPVSQVVSVVSHQHPYYHYSHGDPDDQQDWHHTDGSSTDFTHHSVRSSPSRIDMDMDMDRD/DPPPQDAAEFAWQAQLDGHHAPDWDFAAQQLQRDGRYTWHADFLVVLVRLLVLQQVCQVVLQPDDLLVLLQLLLLLLVVLVVCQLVLLVLLCRLFFWASVCSNPPQSNLLSVLSNVLSPLLVDDDWDKDDDPVQQKIKTKDKGFDEEAEEEEESLSFSNRQSLQLRLQSSRRYAYEYEYALSRCVSVRVSSVCSVVSPNGGSRYTYHYHDCVGHVLSNLLDQRHQHYEDEEALVSVVVSCVSNVVRNHQYFYFYAFAAEEEEEPQFPLVLVLLQLLCLQQQSQLQDRRRHAEYEYAPVCQVVSVVVNQVSQVCQAEAGNHPPSHRTTAGSDPVLLVLLVVLVVQQVVVPKDKPDWPPPDDDDYPPSSPPRRDTGQIEIEPGDCPRCSNAPDSSGNHHYYYYDHDLVVVQVSRQPYQWAAEYEYGHPDPVSQVVSVVSHQHPYYHYSHGDPDDQQDWHHTDGSSTDFTHHSVRSSPSRIDMDMDMDRD

Sequence (974 aa):
MSGTRELLMLENFIDGKFLPCHSYIDSYDPSTGEVYCKVPNSGKEEIEAAVEAARAAFPSWSSCSPHERSQVLNRLADLLEQSLEDLAQAESKDQGKTLTMARTIDIPRSVQNFRFFASSSLHHTTESTQVDYLGCLHYTMRTPVGIAGLISPWNLPLYLLTWKIAPAIAAGNTVIAKPSELTSVTAWMLCKLLNKAGVPPGVVNIVFGTGPKVGEALVSHPEVPLISFTGSQPTAERITQLSAPFCKKLSLELGGKNPAIIFEDANLDECIPATVRSSFTNQGEICLCTSRVFVQKSIYNEFLKRFVEATRKWKVSIPSDPSASMGALISKAHLEKVRSYIKKACAEGAKILCGEGVDRLSLPPRNQAGYFMLPTVITDIKDESCCMQEEIFGPVTCVVPFDSEEEVIRRANNVKYGLAATVWSGNVGRIHRVAQKLQSGLVWTNCWMIRELNLPFGGMKYSGIGREGAKDSHDFFTEIKTITVKYMSGTRELLMLENFIDGKFLPCHSYIDSYDPSTGEVYCKVPNSGKEEIEAAVEAARAAFPSWSSCSPHERSQVLNRLADLLEQSLEDLAQAESKDQGKTLTMARTIDIPRSVQNFRFFASSSLHHTTESTQVDYLGCLHYTMRTPVGIAGLISPWNLPLYLLTWKIAPAIAAGNTVIAKPSELTSVTAWMLCKLLNKAGVPPGVVNIVFGTGPKVGEALVSHPEVPLISFTGSQPTAERITQLSAPFCKKLSLELGGKNPAIIFEDANLDECIPATVRSSFTNQGEICLCTSRVFVQKSIYNEFLKRFVEATRKWKVSIPSDPSASMGALISKAHLEKVRSYIKKACAEGAKILCGEGVDRLSLPPRNQAGYFMLPTVITDIKDESCCMQEEIFGPVTCVVPFDSEEEVIRRANNVKYGLAATVWSGNVGRIHRVAQKLQSGLVWTNCWMIRELNLPFGGMKYSGIGREGAKDSHDFFTEIKTITVKY

Radius of gyration: 30.38 Å; Cα contacts (8 Å, |Δi|>4): 2423; chains: 2; bounding box: 60×91×73 Å

Organism: Sciurus vulgaris (NCBI:txid55149)